Protein AF-0000000075487035 (afdb_homodimer)

Structure (mmCIF, N/CA/C/O backbone):
data_AF-0000000075487035-model_v1
#
loop_
_entity.id
_entity.type
_entity.pdbx_description
1 polymer 'Glycerophosphocholine phosphodiesterase GPCPD1'
#
loop_
_atom_site.group_PDB
_atom_site.id
_atom_site.type_symbol
_atom_site.label_atom_id
_atom_site.label_alt_id
_atom_site.label_comp_id
_atom_site.label_asym_id
_atom_site.label_entity_id
_atom_site.label_seq_id
_atom_site.pdbx_PDB_ins_code
_atom_site.Cartn_x
_atom_site.Cartn_y
_atom_site.Cartn_z
_atom_site.occupancy
_atom_site.B_iso_or_equiv
_atom_site.auth_seq_id
_atom_site.auth_comp_id
_atom_site.auth_asym_id
_atom_site.auth_atom_id
_atom_site.pdbx_PDB_model_num
ATOM 1 N N . MET A 1 1 ? 1.771 -37.781 -49.969 1 76.25 1 MET A N 1
ATOM 2 C CA . MET A 1 1 ? 1.471 -38.75 -48.938 1 76.25 1 MET A CA 1
ATOM 3 C C . MET A 1 1 ? 0.047 -39.281 -49.062 1 76.25 1 MET A C 1
ATOM 5 O O . MET A 1 1 ? -0.861 -38.531 -49.438 1 76.25 1 MET A O 1
ATOM 9 N N . THR A 1 2 ? -0.204 -40.562 -49.062 1 90.75 2 THR A N 1
ATOM 10 C CA . THR A 1 2 ? -1.512 -41.188 -49.188 1 90.75 2 THR A CA 1
ATOM 11 C C . THR A 1 2 ? -2.383 -40.906 -47.969 1 90.75 2 THR A C 1
ATOM 13 O O . THR A 1 2 ? -1.974 -41.156 -46.844 1 90.75 2 THR A O 1
ATOM 16 N N . PRO A 1 3 ? -3.471 -40.219 -48.281 1 94.31 3 PRO A N 1
ATOM 17 C CA . PRO A 1 3 ? -4.344 -39.844 -47.156 1 94.31 3 PRO A CA 1
ATOM 18 C C . PRO A 1 3 ? -5.066 -41.062 -46.562 1 94.31 3 PRO A C 1
ATOM 20 O O . PRO A 1 3 ? -5.391 -42 -47.281 1 94.31 3 PRO A O 1
ATOM 23 N N . SER A 1 4 ? -5.215 -41.031 -45.25 1 96.31 4 SER A N 1
ATOM 24 C CA . SER A 1 4 ? -6.02 -41.969 -44.469 1 96.31 4 SER A CA 1
ATOM 25 C C . SER A 1 4 ? -7.035 -41.25 -43.594 1 96.31 4 SER A C 1
ATOM 27 O O . SER A 1 4 ? -6.688 -40.312 -42.875 1 96.31 4 SER A O 1
ATOM 29 N N . GLN A 1 5 ? -8.289 -41.656 -43.719 1 97.56 5 GLN A N 1
ATOM 30 C CA . GLN A 1 5 ? -9.328 -41.094 -42.844 1 97.56 5 GLN A CA 1
ATOM 31 C C . GLN A 1 5 ? -9.414 -41.812 -41.531 1 97.56 5 GLN A C 1
ATOM 33 O O . GLN A 1 5 ? -9.727 -43 -41.469 1 97.56 5 GLN A O 1
ATOM 38 N N . ILE A 1 6 ? -9.117 -41.094 -40.469 1 97.69 6 ILE A N 1
ATOM 39 C CA . ILE A 1 6 ? -9.117 -41.719 -39.156 1 97.69 6 ILE A CA 1
ATOM 40 C C . ILE A 1 6 ? -10.234 -41.125 -38.312 1 97.69 6 ILE A C 1
ATOM 42 O O . ILE A 1 6 ? -10.328 -39.906 -38.156 1 97.69 6 ILE A O 1
ATOM 46 N N . THR A 1 7 ? -11.094 -41.969 -37.719 1 97.75 7 THR A N 1
ATOM 47 C CA . THR A 1 7 ? -12.109 -41.562 -36.75 1 97.75 7 THR A CA 1
ATOM 48 C C . THR A 1 7 ? -11.695 -41.938 -35.344 1 97.75 7 THR A C 1
ATOM 50 O O . THR A 1 7 ? -11.586 -43.125 -35 1 97.75 7 THR A O 1
ATOM 53 N N . PHE A 1 8 ? -11.492 -40.906 -34.5 1 98.06 8 PHE A N 1
ATOM 54 C CA . PHE A 1 8 ? -11.164 -41.094 -33.094 1 98.06 8 PHE A CA 1
ATOM 55 C C . PHE A 1 8 ? -12.43 -41.094 -32.25 1 98.06 8 PHE A C 1
ATOM 57 O O . PHE A 1 8 ? -13.289 -40.25 -32.406 1 98.06 8 PHE A O 1
ATOM 64 N N . GLU A 1 9 ? -12.5 -42.094 -31.359 1 96.62 9 GLU A N 1
ATOM 65 C CA . GLU A 1 9 ? -13.641 -42.219 -30.453 1 96.62 9 GLU A CA 1
ATOM 66 C C . GLU A 1 9 ? -13.195 -42.25 -28.984 1 96.62 9 GLU A C 1
ATOM 68 O O . GLU A 1 9 ? -12.234 -42.938 -28.656 1 96.62 9 GLU A O 1
ATOM 73 N N . ILE A 1 10 ? -13.852 -41.469 -28.156 1 96.69 10 ILE A N 1
ATOM 74 C CA . ILE A 1 10 ? -13.562 -41.469 -26.719 1 96.69 10 ILE A CA 1
ATOM 75 C C . ILE A 1 10 ? -14.859 -41.312 -25.938 1 96.69 10 ILE A C 1
ATOM 77 O O . ILE A 1 10 ? -15.844 -40.781 -26.453 1 96.69 10 ILE A O 1
ATOM 81 N N . ARG A 1 11 ? -14.891 -41.875 -24.734 1 95.56 11 ARG A N 1
ATOM 82 C CA . ARG A 1 11 ? -16.031 -41.75 -23.844 1 95.56 11 ARG A CA 1
ATOM 83 C C . ARG A 1 11 ? -15.68 -40.938 -22.594 1 95.56 11 ARG A C 1
ATOM 85 O O . ARG A 1 11 ? -14.531 -40.938 -22.156 1 95.56 11 ARG A O 1
ATOM 92 N N . GLY A 1 12 ? -16.594 -40.188 -22.062 1 93.69 12 GLY A N 1
ATOM 93 C CA . GLY A 1 12 ? -16.391 -39.406 -20.844 1 93.69 12 GLY A CA 1
ATOM 94 C C . GLY A 1 12 ? -17.547 -38.469 -20.547 1 93.69 12 GLY A C 1
ATOM 95 O O . GLY A 1 12 ? -18.484 -38.344 -21.328 1 93.69 12 GLY A O 1
ATOM 96 N N . THR A 1 13 ? -17.469 -37.844 -19.406 1 90.44 13 THR A N 1
ATOM 97 C CA . THR A 1 13 ? -18.469 -36.875 -18.953 1 90.44 13 THR A CA 1
ATOM 98 C C . THR A 1 13 ? -17.922 -35.438 -19.062 1 90.44 13 THR A C 1
ATOM 100 O O . THR A 1 13 ? -16.734 -35.219 -18.828 1 90.44 13 THR A O 1
ATOM 103 N N . LEU A 1 14 ? -18.812 -34.594 -19.438 1 91.06 14 LEU A N 1
ATOM 104 C CA . LEU A 1 14 ? -18.438 -33.188 -19.594 1 91.06 14 LEU A CA 1
ATOM 105 C C . LEU A 1 14 ? -19.312 -32.281 -18.734 1 91.06 14 LEU A C 1
ATOM 107 O O . LEU A 1 14 ? -20.469 -32.625 -18.438 1 91.06 14 LEU A O 1
ATOM 111 N N . LEU A 1 15 ? -18.734 -31.266 -18.266 1 85.25 15 LEU A N 1
ATOM 112 C CA . LEU A 1 15 ? -19.516 -30.172 -17.688 1 85.25 15 LEU A CA 1
ATOM 113 C C . LEU A 1 15 ? -20.266 -29.422 -18.781 1 85.25 15 LEU A C 1
ATOM 115 O O . LEU A 1 15 ? -19.922 -29.516 -19.969 1 85.25 15 LEU A O 1
ATOM 119 N N . PRO A 1 16 ? -21.281 -28.672 -18.375 1 83.94 16 PRO A N 1
ATOM 120 C CA . PRO A 1 16 ? -22.016 -27.906 -19.375 1 83.94 16 PRO A CA 1
ATOM 121 C C . PRO A 1 16 ? -21.125 -26.969 -20.188 1 83.94 16 PRO A C 1
ATOM 123 O O . PRO A 1 16 ? -20.359 -26.203 -19.609 1 83.94 16 PRO A O 1
ATOM 126 N N . GLY A 1 17 ? -21.219 -27.141 -21.5 1 85.81 17 GLY A N 1
ATOM 127 C CA . GLY A 1 17 ? -20.484 -26.266 -22.391 1 85.81 17 GLY A CA 1
ATOM 128 C C . GLY A 1 17 ? -19.109 -26.797 -22.734 1 85.81 17 GLY A C 1
ATOM 129 O O . GLY A 1 17 ? -18.469 -26.297 -23.672 1 85.81 17 GLY A O 1
ATOM 130 N N . GLU A 1 18 ? -18.703 -27.781 -22.125 1 91.62 18 GLU A N 1
ATOM 131 C CA . GLU A 1 18 ? -17.391 -28.359 -22.375 1 91.62 18 GLU A CA 1
ATOM 132 C C . GLU A 1 18 ? -17.422 -29.297 -23.578 1 91.62 18 GLU A C 1
ATOM 134 O O . GLU A 1 18 ? -18.469 -29.859 -23.906 1 91.62 18 GLU A O 1
ATOM 139 N N . VAL A 1 19 ? -16.297 -29.406 -24.141 1 94.69 19 VAL A N 1
ATOM 140 C CA . VAL A 1 19 ? -16.141 -30.375 -25.219 1 94.69 19 VAL A CA 1
ATOM 141 C C . VAL A 1 19 ? -14.859 -31.172 -25.031 1 94.69 19 VAL A C 1
ATOM 143 O O . VAL A 1 19 ? -13.961 -30.75 -24.297 1 94.69 19 VAL A O 1
ATOM 146 N N . PHE A 1 20 ? -14.867 -32.344 -25.609 1 97.12 20 PHE A N 1
ATOM 147 C CA . PHE A 1 20 ? -13.609 -33.062 -25.75 1 97.12 20 PHE A CA 1
ATOM 148 C C . PHE A 1 20 ? -12.859 -32.594 -26.984 1 97.12 20 PHE A C 1
ATOM 150 O O . PHE A 1 20 ? -13.469 -32.25 -28 1 97.12 20 PHE A O 1
ATOM 157 N N . ALA A 1 21 ? -11.625 -32.656 -26.906 1 98.44 21 ALA A N 1
ATOM 158 C CA . ALA A 1 21 ? -10.797 -32.312 -28.062 1 98.44 21 ALA A CA 1
ATOM 159 C C . ALA A 1 21 ? -9.555 -33.219 -28.125 1 98.44 21 ALA A C 1
ATOM 161 O O . ALA A 1 21 ? -9.164 -33.781 -27.109 1 98.44 21 ALA A O 1
ATOM 162 N N . ILE A 1 22 ? -9.062 -33.375 -29.312 1 98.56 22 ILE A N 1
ATOM 163 C CA . ILE A 1 22 ? -7.852 -34.156 -29.547 1 98.56 22 ILE A CA 1
ATOM 164 C C . ILE A 1 22 ? -6.758 -33.25 -30.125 1 98.56 22 ILE A C 1
ATOM 166 O O . ILE A 1 22 ? -7.023 -32.406 -30.984 1 98.56 22 ILE A O 1
ATOM 170 N N . CYS A 1 23 ? -5.605 -33.312 -29.562 1 98.5 23 CYS A N 1
ATOM 171 C CA . CYS A 1 23 ? -4.422 -32.562 -29.969 1 98.5 23 CYS A CA 1
ATOM 172 C C . CYS A 1 23 ? -3.234 -33.5 -30.188 1 98.5 23 CYS A C 1
ATOM 174 O O . CYS A 1 23 ? -3.014 -34.406 -29.391 1 98.5 23 CYS A O 1
ATOM 176 N N . GLY A 1 24 ? -2.422 -33.188 -31.266 1 98.44 24 GLY A N 1
ATOM 177 C CA . GLY A 1 24 ? -1.379 -34.156 -31.547 1 98.44 24 GLY A CA 1
ATOM 178 C C . GLY A 1 24 ? -0.17 -33.562 -32.25 1 98.44 24 GLY A C 1
ATOM 179 O O . GLY A 1 24 ? 0.005 -32.344 -32.25 1 98.44 24 GLY A O 1
ATOM 180 N N . SER A 1 25 ? 0.688 -34.438 -32.781 1 98.44 25 SER A N 1
ATOM 181 C CA . SER A 1 25 ? 2.031 -34.094 -33.219 1 98.44 25 SER A CA 1
ATOM 182 C C . SER A 1 25 ? 2.025 -33.625 -34.656 1 98.44 25 SER A C 1
ATOM 184 O O . SER A 1 25 ? 3.047 -33.156 -35.188 1 98.44 25 SER A O 1
ATOM 186 N N . CYS A 1 26 ? 0.932 -33.688 -35.375 1 97.44 26 CYS A N 1
ATOM 187 C CA . CYS A 1 26 ? 0.879 -33.312 -36.781 1 97.44 26 CYS A CA 1
ATOM 188 C C . CYS A 1 26 ? -0.022 -32.094 -36.969 1 97.44 26 CYS A C 1
ATOM 190 O O . CYS A 1 26 ? -0.752 -31.703 -36.062 1 97.44 26 CYS A O 1
ATOM 192 N N . ASP A 1 27 ? -0.007 -31.531 -38.094 1 96.81 27 ASP A N 1
ATOM 193 C CA . ASP A 1 27 ? -0.756 -30.312 -38.406 1 96.81 27 ASP A CA 1
ATOM 194 C C . ASP A 1 27 ? -2.26 -30.547 -38.281 1 96.81 27 ASP A C 1
ATOM 196 O O . ASP A 1 27 ? -2.988 -29.688 -37.781 1 96.81 27 ASP A O 1
ATOM 200 N N . ALA A 1 28 ? -2.686 -31.703 -38.688 1 97.25 28 ALA A N 1
ATOM 201 C CA . ALA A 1 28 ? -4.109 -32.031 -38.688 1 97.25 28 ALA A CA 1
ATOM 202 C C . ALA A 1 28 ? -4.656 -32.062 -37.25 1 97.25 28 ALA A C 1
ATOM 204 O O . ALA A 1 28 ? -5.855 -31.891 -37.031 1 97.25 28 ALA A O 1
ATOM 205 N N . LEU A 1 29 ? -3.777 -32.281 -36.344 1 98.06 29 LEU A N 1
ATOM 206 C CA . LEU A 1 29 ? -4.18 -32.344 -34.938 1 98.06 29 LEU A CA 1
ATOM 207 C C . LEU A 1 29 ? -3.605 -31.156 -34.156 1 98.06 29 LEU A C 1
ATOM 209 O O . LEU A 1 29 ? -3.432 -31.234 -32.938 1 98.06 29 LEU A O 1
ATOM 213 N N . GLY A 1 30 ? -3.094 -30.156 -34.844 1 97.19 30 GLY A N 1
ATOM 214 C CA . GLY A 1 30 ? -2.777 -28.891 -34.25 1 97.19 30 GLY A CA 1
ATOM 215 C C . GLY A 1 30 ? -1.337 -28.781 -33.781 1 97.19 30 GLY A C 1
ATOM 216 O O . GLY A 1 30 ? -0.964 -27.828 -33.094 1 97.19 30 GLY A O 1
ATOM 217 N N . ASN A 1 31 ? -0.433 -29.688 -34.062 1 97.81 31 ASN A N 1
ATOM 218 C CA . ASN A 1 31 ? 0.971 -29.656 -33.688 1 97.81 31 ASN A CA 1
ATOM 219 C C . ASN A 1 31 ? 1.127 -29.375 -32.188 1 97.81 31 ASN A C 1
ATOM 221 O O . ASN A 1 31 ? 1.893 -28.5 -31.781 1 97.81 31 ASN A O 1
ATOM 225 N N . TRP A 1 32 ? 0.297 -29.984 -31.391 1 98 32 TRP A N 1
ATOM 226 C CA . TRP A 1 32 ? 0.293 -29.969 -29.938 1 98 32 TRP A CA 1
ATOM 227 C C . TRP A 1 32 ? -0.189 -28.625 -29.406 1 98 32 TRP A C 1
ATOM 229 O O . TRP A 1 32 ? -0.135 -28.359 -28.203 1 98 32 TRP A O 1
ATOM 239 N N . ASN A 1 33 ? -0.621 -27.719 -30.25 1 96.81 33 ASN A N 1
ATOM 240 C CA . ASN A 1 33 ? -1.228 -26.453 -29.844 1 96.81 33 ASN A CA 1
ATOM 241 C C . ASN A 1 33 ? -2.715 -26.609 -29.531 1 96.81 33 ASN A C 1
ATOM 243 O O . ASN A 1 33 ? -3.512 -26.875 -30.438 1 96.81 33 ASN A O 1
ATOM 247 N N . PRO A 1 34 ? -3.117 -26.406 -28.328 1 96.62 34 P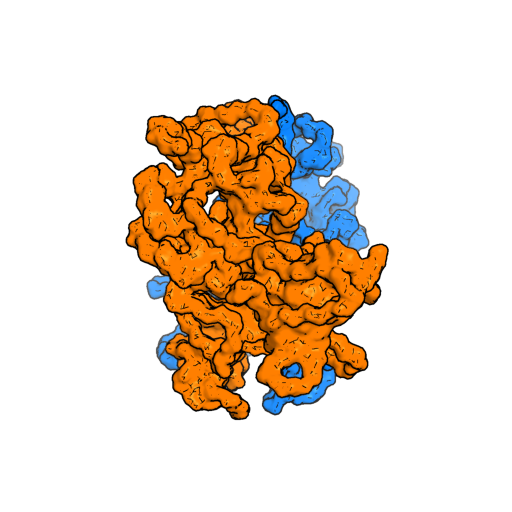RO A N 1
ATOM 248 C CA . PRO A 1 34 ? -4.527 -26.609 -27.984 1 96.62 34 PRO A CA 1
ATOM 249 C C . PRO A 1 34 ? -5.465 -25.703 -28.797 1 96.62 34 PRO A C 1
ATOM 251 O O . PRO A 1 34 ? -6.602 -26.094 -29.078 1 96.62 34 PRO A O 1
ATOM 254 N N . GLN A 1 35 ? -5.055 -24.578 -29.188 1 94.62 35 GLN A N 1
ATOM 255 C CA . GLN A 1 35 ? -5.891 -23.656 -29.953 1 94.62 35 GLN A CA 1
ATOM 256 C C . GLN A 1 35 ? -6.195 -24.219 -31.344 1 94.62 35 GLN A C 1
ATOM 258 O O . GLN A 1 35 ? -7.145 -23.797 -32 1 94.62 35 GLN A O 1
ATOM 263 N N . SER A 1 36 ? -5.379 -25.141 -31.797 1 95.5 36 SER A N 1
ATOM 264 C CA . SER A 1 36 ? -5.562 -25.75 -33.094 1 95.5 36 SER A CA 1
ATOM 265 C C . SER A 1 36 ? -6.004 -27.203 -32.969 1 95.5 36 SER A C 1
ATOM 267 O O . SER A 1 36 ? -5.895 -27.984 -33.938 1 95.5 36 SER A O 1
ATOM 269 N N . ALA A 1 37 ? -6.469 -27.578 -31.812 1 97.69 37 ALA A N 1
ATOM 270 C CA . ALA A 1 37 ? -6.957 -28.938 -31.594 1 97.69 37 ALA A CA 1
ATOM 271 C C . ALA A 1 37 ? -8.281 -29.172 -32.312 1 97.69 37 ALA A C 1
ATOM 273 O O . ALA A 1 37 ? -8.914 -28.234 -32.781 1 97.69 37 ALA A O 1
ATOM 274 N N . VAL A 1 38 ? -8.625 -30.422 -32.375 1 97.81 38 VAL A N 1
ATOM 275 C CA . VAL A 1 38 ? -9.867 -30.781 -33.062 1 97.81 38 VAL A CA 1
ATOM 276 C C . VAL A 1 38 ? -10.922 -31.172 -32 1 97.81 38 VAL A C 1
ATOM 278 O O . VAL A 1 38 ? -10.734 -32.125 -31.25 1 97.81 38 VAL A O 1
ATOM 281 N N . ALA A 1 39 ? -11.992 -30.438 -32 1 97.12 39 ALA A N 1
ATOM 282 C CA . ALA A 1 39 ? -13.086 -30.734 -31.094 1 97.12 39 ALA A CA 1
ATOM 283 C C . ALA A 1 39 ? -13.859 -31.969 -31.547 1 97.12 39 ALA A C 1
ATOM 285 O O . ALA A 1 39 ? -14.094 -32.156 -32.75 1 97.12 39 ALA A O 1
ATOM 286 N N . LEU A 1 40 ? -14.242 -32.781 -30.672 1 97.31 40 LEU A N 1
ATOM 287 C CA . LEU A 1 40 ? -15.055 -33.969 -30.969 1 97.31 40 LEU A CA 1
ATOM 288 C C . LEU A 1 40 ? -16.547 -33.625 -30.875 1 97.31 40 LEU A C 1
ATOM 290 O O . LEU A 1 40 ? -16.922 -32.688 -30.172 1 97.31 40 LEU A O 1
ATOM 294 N N . LEU A 1 41 ? -17.297 -34.344 -31.562 1 94.81 41 LEU A N 1
ATOM 295 C CA . LEU A 1 41 ? -18.734 -34.188 -31.562 1 94.81 41 LEU A CA 1
ATOM 296 C C . LEU A 1 41 ? -19.422 -35.375 -30.891 1 94.81 41 LEU A C 1
ATOM 298 O O . LEU A 1 41 ? -18.969 -36.531 -31.047 1 94.81 41 LEU A O 1
ATOM 302 N N . PRO A 1 42 ? -20.453 -35.031 -30.125 1 91.31 42 PRO A N 1
ATOM 303 C CA . PRO A 1 42 ? -21.156 -36.156 -29.484 1 91.31 42 PRO A CA 1
ATOM 304 C C . PRO A 1 42 ? -21.875 -37.062 -30.484 1 91.31 42 PRO A C 1
ATOM 306 O O . PRO A 1 42 ? -22.406 -36.562 -31.5 1 91.31 42 PRO A O 1
ATOM 309 N N . GLU A 1 43 ? -21.734 -38.25 -30.281 1 82.81 43 GLU A N 1
ATOM 310 C CA . GLU A 1 43 ? -22.531 -39.219 -31.062 1 82.81 43 GLU A CA 1
ATOM 311 C C . GLU A 1 43 ? -23.844 -39.562 -30.359 1 82.81 43 GLU A C 1
ATOM 313 O O . GLU A 1 43 ? -23.891 -39.562 -29.125 1 82.81 43 GLU A O 1
ATOM 318 N N . ASN A 1 44 ? -25.047 -39.5 -30.938 1 64.06 44 ASN A N 1
ATOM 319 C CA . ASN A 1 44 ? -26.391 -39.781 -30.453 1 64.06 44 ASN A CA 1
ATOM 320 C C . ASN A 1 44 ? -26.406 -40.875 -29.406 1 64.06 44 ASN A C 1
ATOM 322 O O . ASN A 1 44 ? -25.516 -41.75 -29.406 1 64.06 44 ASN A O 1
ATOM 326 N N . GLU A 1 45 ? -27.281 -40.906 -28.25 1 53.81 45 GLU A N 1
ATOM 327 C CA . GLU A 1 45 ? -27.5 -41.312 -26.859 1 53.81 45 GLU A CA 1
ATOM 328 C C . GLU A 1 45 ? -27.484 -42.812 -26.719 1 53.81 45 GLU A C 1
ATOM 330 O O . GLU A 1 45 ? -28.516 -43.469 -26.859 1 53.81 45 GLU A O 1
ATOM 335 N N . THR A 1 46 ? -26.703 -43.531 -27.359 1 50.75 46 THR A N 1
ATOM 336 C CA . THR A 1 46 ? -27.25 -44.781 -26.844 1 50.75 46 THR A CA 1
ATOM 337 C C . THR A 1 46 ? -27.219 -44.812 -25.328 1 50.75 46 THR A C 1
ATOM 339 O O . THR A 1 46 ? -28.219 -45.125 -24.688 1 50.75 46 THR A O 1
ATOM 342 N N . GLY A 1 47 ? -26.047 -45.281 -24.578 1 50.5 47 GLY A N 1
ATOM 343 C CA . GLY A 1 47 ? -25.938 -45.781 -23.219 1 50.5 47 GLY A CA 1
ATOM 344 C C . GLY A 1 47 ? -25.422 -44.75 -22.234 1 50.5 47 GLY A C 1
ATOM 345 O O . GLY A 1 47 ? -25.453 -43.562 -22.516 1 50.5 47 GLY A O 1
ATOM 346 N N . GLU A 1 48 ? -24.922 -45.125 -20.969 1 56.84 48 GLU A N 1
ATOM 347 C CA . GLU A 1 48 ? -24.531 -44.5 -19.719 1 56.84 48 GLU A CA 1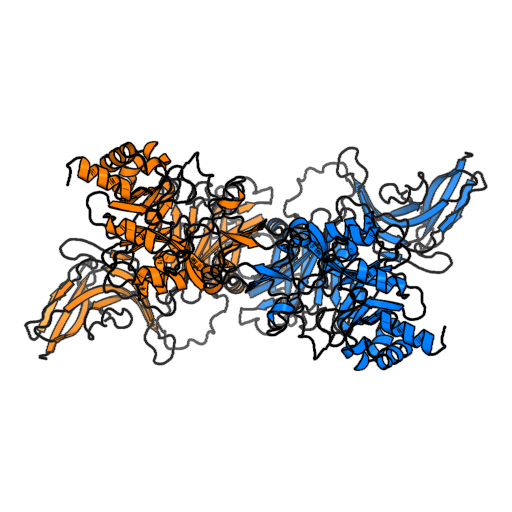
ATOM 348 C C . GLU A 1 48 ? -23.438 -43.438 -19.938 1 56.84 48 GLU A C 1
ATOM 350 O O . GLU A 1 48 ? -23.406 -42.438 -19.25 1 56.84 48 GLU A O 1
ATOM 355 N N . SER A 1 49 ? -22.5 -43.688 -20.922 1 68.81 49 SER A N 1
ATOM 356 C CA . SER A 1 49 ? -21.469 -42.688 -21.203 1 68.81 49 SER A CA 1
ATOM 357 C C . SER A 1 49 ? -21.547 -42.219 -22.656 1 68.81 49 SER A C 1
ATOM 359 O O . SER A 1 49 ? -21.734 -43.031 -23.578 1 68.81 49 SER A O 1
ATOM 361 N N . MET A 1 50 ? -21.594 -40.906 -22.859 1 84.44 50 MET A N 1
ATOM 362 C CA . MET A 1 50 ? -21.719 -40.312 -24.188 1 84.44 50 MET A CA 1
ATOM 363 C C . MET A 1 50 ? -20.453 -40.531 -25 1 84.44 50 MET A C 1
ATOM 365 O O . MET A 1 50 ? -19.344 -40.406 -24.484 1 84.44 50 MET A O 1
ATOM 369 N N . LEU A 1 51 ? -20.531 -41.125 -26.078 1 93.25 51 LEU A N 1
ATOM 370 C CA . LEU A 1 51 ? -19.453 -41.344 -27.047 1 93.25 51 LEU A CA 1
ATOM 371 C C . LEU A 1 51 ? -19.203 -40.062 -27.844 1 93.25 51 LEU A C 1
ATOM 373 O O . LEU A 1 51 ? -20.141 -39.406 -28.297 1 93.25 51 LEU A O 1
ATOM 377 N N . TRP A 1 52 ? -17.969 -39.656 -27.953 1 95.94 52 TRP A N 1
ATOM 378 C CA . TRP A 1 52 ? -17.531 -38.5 -28.719 1 95.94 52 TRP A CA 1
ATOM 379 C C . TRP A 1 52 ? -16.594 -38.906 -29.844 1 95.94 52 TRP A C 1
ATOM 381 O O . TRP A 1 52 ? -15.75 -39.781 -29.672 1 95.94 52 TRP A O 1
ATOM 391 N N . LYS A 1 53 ? -16.719 -38.188 -31.016 1 96.5 53 LYS A N 1
ATOM 392 C CA . LYS A 1 53 ? -15.945 -38.625 -32.188 1 96.5 53 LYS A CA 1
ATOM 393 C C . LYS A 1 53 ? -15.398 -37.406 -32.938 1 96.5 53 LYS A C 1
ATOM 395 O O . LYS A 1 53 ? -15.977 -36.344 -32.875 1 96.5 53 LYS A O 1
ATOM 400 N N . ALA A 1 54 ? -14.344 -37.625 -33.531 1 97.38 54 ALA A N 1
ATOM 401 C CA . ALA A 1 54 ? -13.781 -36.688 -34.531 1 97.38 54 ALA A CA 1
ATOM 402 C C . ALA A 1 54 ? -13.086 -37.469 -35.656 1 97.38 54 ALA A C 1
ATOM 404 O O . ALA A 1 54 ? -12.438 -38.469 -35.406 1 97.38 54 ALA A O 1
ATOM 405 N N . THR A 1 55 ? -13.281 -37 -36.844 1 97.62 55 THR A N 1
ATOM 406 C CA . THR A 1 55 ? -12.641 -37.594 -38 1 97.62 55 THR A CA 1
ATOM 407 C C . THR A 1 55 ? -11.633 -36.625 -38.625 1 97.62 55 THR A C 1
ATOM 409 O O . THR A 1 55 ? -11.961 -35.469 -38.875 1 97.62 55 THR A O 1
ATOM 412 N N . VAL A 1 56 ? -10.453 -37.125 -38.812 1 97.69 56 VAL A N 1
ATOM 413 C CA . VAL A 1 56 ? -9.406 -36.344 -39.406 1 97.69 56 VAL A CA 1
ATOM 414 C C . VAL A 1 56 ? -8.703 -37.125 -40.5 1 97.69 56 VAL A C 1
ATOM 416 O O . VAL A 1 56 ? -8.828 -38.344 -40.562 1 97.69 56 VAL A O 1
ATOM 419 N N . VAL A 1 57 ? -8.016 -36.406 -41.438 1 97.56 57 VAL A N 1
ATOM 420 C CA . VAL A 1 57 ? -7.219 -37.031 -42.469 1 97.56 57 VAL A CA 1
ATOM 421 C C . VAL A 1 57 ? -5.742 -37 -42.094 1 97.56 57 VAL A C 1
ATOM 423 O O . VAL A 1 57 ? -5.188 -35.938 -41.844 1 97.56 57 VAL A O 1
ATOM 426 N N . LEU A 1 58 ? -5.152 -38.188 -42.031 1 97.25 58 LEU A N 1
ATOM 427 C CA . LEU A 1 58 ? -3.734 -38.312 -41.719 1 97.25 58 LEU A CA 1
ATOM 428 C C . LEU A 1 58 ? -2.996 -39 -42.875 1 97.25 58 LEU A C 1
ATOM 430 O O . LEU A 1 58 ? -3.625 -39.531 -43.781 1 97.25 58 LEU A O 1
ATOM 434 N N . SER A 1 59 ? -1.663 -38.906 -42.844 1 95.81 59 SER A N 1
ATOM 435 C CA . SER A 1 59 ? -0.851 -39.562 -43.875 1 95.81 59 SER A CA 1
ATOM 436 C C . SER A 1 59 ? -0.592 -41 -43.531 1 95.81 59 SER A C 1
ATOM 438 O O . SER A 1 59 ? -0.13 -41.344 -42.438 1 95.81 59 SER A O 1
ATOM 440 N N . ARG A 1 60 ? -0.771 -41.844 -44.5 1 95.38 60 ARG A N 1
ATOM 441 C CA . ARG A 1 60 ? -0.531 -43.25 -44.312 1 95.38 60 ARG A CA 1
ATOM 442 C C . ARG A 1 60 ? 0.948 -43.531 -44.062 1 95.38 60 ARG A C 1
ATOM 444 O O . ARG A 1 60 ? 1.814 -42.938 -44.688 1 95.38 60 ARG A O 1
ATOM 451 N N . GLY A 1 61 ? 1.176 -44.375 -43.062 1 95.25 61 GLY A N 1
ATOM 452 C CA . GLY A 1 61 ? 2.531 -44.812 -42.781 1 95.25 61 GLY A CA 1
ATOM 453 C C . GLY A 1 61 ? 3.289 -43.875 -41.844 1 95.25 61 GLY A C 1
ATOM 454 O O . GLY A 1 61 ? 4.41 -44.188 -41.438 1 95.25 61 GLY A O 1
ATOM 455 N N . VAL A 1 62 ? 2.691 -42.812 -41.562 1 96.44 62 VAL A N 1
ATOM 456 C CA . VAL A 1 62 ? 3.365 -41.875 -40.688 1 96.44 62 VAL A CA 1
ATOM 457 C C . VAL A 1 62 ? 2.801 -41.969 -39.25 1 96.44 62 VAL A C 1
ATOM 459 O O . VAL A 1 62 ? 1.593 -41.844 -39.062 1 96.44 62 VAL A O 1
ATOM 462 N N . SER A 1 63 ? 3.699 -42.188 -38.312 1 97.25 63 SER A N 1
ATOM 463 C CA . SER A 1 63 ? 3.283 -42.312 -36.906 1 97.25 63 SER A CA 1
ATOM 464 C C . SER A 1 63 ? 2.879 -40.969 -36.344 1 97.25 63 SER A C 1
ATOM 466 O O . SER A 1 63 ? 3.584 -39.969 -36.531 1 97.25 63 SER A O 1
ATOM 468 N N . VAL A 1 64 ? 1.723 -40.938 -35.688 1 97.94 64 VAL A N 1
ATOM 469 C CA . VAL A 1 64 ? 1.202 -39.719 -35.062 1 97.94 64 VAL A CA 1
ATOM 470 C C . VAL A 1 64 ? 0.907 -39.969 -33.594 1 97.94 64 VAL A C 1
ATOM 472 O O . VAL A 1 64 ? 0.335 -41 -33.219 1 97.94 64 VAL A O 1
ATOM 475 N N . GLN A 1 65 ? 1.321 -39 -32.75 1 98.56 65 GLN A N 1
ATOM 476 C CA . GLN A 1 65 ? 0.995 -39.031 -31.328 1 98.56 65 GLN A CA 1
ATOM 477 C C . GLN A 1 65 ? -0.122 -38.031 -31.016 1 98.56 65 GLN A C 1
ATOM 479 O O . GLN A 1 65 ? -0.246 -37 -31.672 1 98.56 65 GLN A O 1
ATOM 484 N N . TYR A 1 66 ? -0.97 -38.375 -30.016 1 98.62 66 TYR A N 1
ATOM 485 C CA . TYR A 1 66 ? -2.072 -37.469 -29.688 1 98.62 66 TYR A CA 1
ATOM 486 C C . TYR A 1 66 ? -2.518 -37.625 -28.25 1 98.62 66 TYR A C 1
ATOM 488 O O . TYR A 1 66 ? -2.145 -38.594 -27.578 1 98.62 66 TYR A O 1
ATOM 496 N N . ARG A 1 67 ? -3.221 -36.656 -27.688 1 98.25 67 ARG A N 1
ATOM 497 C CA . ARG A 1 67 ? -3.848 -36.625 -26.375 1 98.25 67 ARG A CA 1
ATOM 498 C C . ARG A 1 67 ? -5.25 -36.031 -26.453 1 98.25 67 ARG A C 1
ATOM 500 O O . ARG A 1 67 ? -5.543 -35.25 -27.359 1 98.25 67 ARG A O 1
ATOM 507 N N . TYR A 1 68 ? -6.043 -36.438 -25.516 1 98.62 68 TYR A N 1
ATOM 508 C CA . TYR A 1 68 ? -7.352 -35.812 -25.375 1 98.62 68 TYR A CA 1
ATOM 509 C C . TYR A 1 68 ? -7.348 -34.812 -24.234 1 98.62 68 TYR A C 1
ATOM 511 O O . TYR A 1 68 ? -6.562 -34.938 -23.281 1 98.62 68 TYR A O 1
ATOM 519 N N . PHE A 1 69 ? -8.18 -33.781 -24.359 1 98.31 69 PHE A N 1
ATOM 520 C CA . PHE A 1 69 ? -8.461 -32.875 -23.25 1 98.31 69 PHE A CA 1
ATOM 521 C C . PHE A 1 69 ? -9.914 -32.438 -23.281 1 98.31 69 PHE A C 1
ATOM 523 O O . PHE A 1 69 ? -10.625 -32.656 -24.266 1 98.31 69 PHE A O 1
ATOM 530 N N . LYS A 1 70 ? -10.398 -32.031 -22.234 1 97.19 70 LYS A N 1
ATOM 531 C CA . LYS A 1 70 ? -11.719 -31.391 -22.188 1 97.19 70 LYS A CA 1
ATOM 532 C C . LYS A 1 70 ? -11.609 -29.938 -21.734 1 97.19 70 LYS A C 1
ATOM 534 O O . LYS A 1 70 ? -10.773 -29.594 -20.891 1 97.19 70 LYS A O 1
ATOM 539 N N . GLY A 1 71 ? -12.383 -29.125 -22.312 1 95.19 71 GLY A N 1
ATOM 540 C CA . GLY A 1 71 ? -12.359 -27.703 -22.016 1 95.19 71 GLY A CA 1
ATOM 541 C C . GLY A 1 71 ? -13.336 -26.906 -22.859 1 95.19 71 GLY A C 1
ATOM 542 O O . GLY A 1 71 ? -14.391 -27.406 -23.25 1 95.19 71 GLY A O 1
ATOM 543 N N . TYR A 1 72 ? -13.055 -25.609 -23.062 1 93.81 72 TYR A N 1
ATOM 544 C CA . TYR A 1 72 ? -13.93 -24.688 -23.781 1 93.81 72 TYR A CA 1
ATOM 545 C C . TYR A 1 72 ? -13.203 -24.047 -24.953 1 93.81 72 TYR A C 1
ATOM 547 O O . TYR A 1 72 ? -12.031 -23.672 -24.844 1 93.81 72 TYR A O 1
ATOM 555 N N . PHE A 1 73 ? -13.859 -23.984 -26.078 1 93.38 73 PHE A N 1
ATOM 556 C CA . PHE A 1 73 ? -13.406 -23.188 -27.219 1 93.38 73 PHE A CA 1
ATOM 557 C C . PHE A 1 73 ? -14.203 -21.891 -27.328 1 93.38 73 PHE A C 1
ATOM 559 O O . PHE A 1 73 ? -15.422 -21.906 -27.453 1 93.38 73 PHE A O 1
ATOM 566 N N . LEU A 1 74 ? -13.477 -20.812 -27.25 1 91.94 74 LEU A N 1
ATOM 567 C CA . LEU A 1 74 ? -14.102 -19.5 -27.219 1 91.94 74 LEU A CA 1
ATOM 568 C C . LEU A 1 74 ? -13.758 -18.703 -28.484 1 91.94 74 LEU A C 1
ATOM 570 O O . LEU A 1 74 ? -12.898 -19.109 -29.266 1 91.94 74 LEU A O 1
ATOM 574 N N . GLU A 1 75 ? -14.422 -17.594 -28.641 1 88.62 75 GLU A N 1
ATOM 575 C CA . GLU A 1 75 ? -14.148 -16.719 -29.781 1 88.62 75 GLU A CA 1
ATOM 576 C C . GLU A 1 75 ? -12.766 -16.094 -29.672 1 88.62 75 GLU A C 1
ATOM 578 O O . GLU A 1 75 ? -12.242 -15.914 -28.562 1 88.62 75 GLU A O 1
ATOM 583 N N . PRO A 1 76 ? -12.266 -15.82 -30.875 1 87.44 76 PRO A N 1
ATOM 584 C CA . PRO A 1 76 ? -10.961 -15.141 -30.844 1 87.44 76 PRO A CA 1
ATOM 585 C C . PRO A 1 76 ? -11.023 -13.781 -30.156 1 87.44 76 PRO A C 1
ATOM 587 O O . PRO A 1 76 ? -12.062 -13.117 -30.188 1 87.44 76 PRO A O 1
ATOM 590 N N . LYS A 1 77 ? -9.992 -13.398 -29.609 1 81.69 77 LYS A N 1
ATOM 591 C CA . LYS A 1 77 ? -9.891 -12.086 -28.969 1 81.69 77 LYS A CA 1
ATOM 592 C C . LYS A 1 77 ? -9.969 -10.969 -30.016 1 81.69 77 LYS A C 1
ATOM 594 O O . LYS A 1 77 ? -10.562 -9.922 -29.766 1 81.69 77 LYS A O 1
ATOM 599 N N . THR A 1 78 ? -9.227 -11.227 -31.062 1 83.06 78 THR A N 1
ATOM 600 C CA . THR A 1 78 ? -9.242 -10.281 -32.188 1 83.06 78 THR A CA 1
ATOM 601 C C . THR A 1 78 ? -9.875 -10.906 -33.406 1 83.06 78 THR A C 1
ATOM 603 O O . THR A 1 78 ? -9.828 -12.125 -33.594 1 83.06 78 THR A O 1
ATOM 606 N N . ILE A 1 79 ? -10.375 -10.008 -34.219 1 83.88 79 ILE A N 1
ATOM 607 C CA . ILE A 1 79 ? -11.023 -10.469 -35.469 1 83.88 79 ILE A CA 1
ATOM 608 C C . ILE A 1 79 ? -10 -11.188 -36.344 1 83.88 79 ILE A C 1
ATOM 610 O O . ILE A 1 79 ? -8.945 -10.625 -36.656 1 83.88 79 ILE A O 1
ATOM 614 N N . GLY A 1 80 ? -10.344 -12.328 -36.688 1 82.12 80 GLY A N 1
ATOM 615 C CA . GLY A 1 80 ? -9.469 -13.094 -37.562 1 82.12 80 GLY A CA 1
ATOM 616 C C . GLY A 1 80 ? -8.391 -13.852 -36.812 1 82.12 80 GLY A C 1
ATOM 617 O O . GLY A 1 80 ? -7.566 -14.547 -37.406 1 82.12 80 GLY A O 1
ATOM 618 N N . GLY A 1 81 ? -8.383 -13.695 -35.5 1 83.5 81 GLY A N 1
ATOM 619 C CA . GLY A 1 81 ? -7.402 -14.398 -34.688 1 83.5 81 GLY A CA 1
ATOM 620 C C . GLY A 1 81 ? -7.812 -15.82 -34.375 1 83.5 81 GLY A C 1
ATOM 621 O O . GLY A 1 81 ? -8.883 -16.266 -34.781 1 83.5 81 GLY A O 1
ATOM 622 N N . PRO A 1 82 ? -6.867 -16.484 -33.75 1 86.25 82 PRO A N 1
ATOM 623 C CA . PRO A 1 82 ? -7.207 -17.844 -33.344 1 86.25 82 PRO A CA 1
ATOM 624 C C . PRO A 1 82 ? -8.242 -17.875 -32.219 1 86.25 82 PRO A C 1
ATOM 626 O O . PRO A 1 82 ? -8.391 -16.906 -31.484 1 86.25 82 PRO A O 1
ATOM 629 N N . CYS A 1 83 ? -8.961 -18.969 -32.188 1 90.44 83 CYS A N 1
ATOM 630 C CA . CYS A 1 83 ? -9.898 -19.156 -31.094 1 90.44 83 CYS A CA 1
ATOM 631 C C . CYS A 1 83 ? -9.164 -19.203 -29.75 1 90.44 83 CYS A C 1
ATOM 633 O O . CYS A 1 83 ? -7.973 -19.516 -29.703 1 90.44 83 CYS A O 1
ATOM 635 N N . GLN A 1 84 ? -9.844 -18.891 -28.688 1 92.75 84 GLN A N 1
ATOM 636 C CA . GLN A 1 84 ? -9.32 -19.062 -27.328 1 92.75 84 GLN A CA 1
ATOM 637 C C . GLN A 1 84 ? -9.773 -20.391 -26.734 1 92.75 84 GLN A C 1
ATOM 639 O O . GLN A 1 84 ? -10.898 -20.844 -26.969 1 92.75 84 GLN A O 1
ATOM 644 N N . VAL A 1 85 ? -8.891 -21.062 -26.078 1 94.88 85 VAL A N 1
ATOM 645 C CA . VAL A 1 85 ? -9.211 -22.375 -25.547 1 94.88 85 VAL A CA 1
ATOM 646 C C . VAL A 1 85 ? -8.883 -22.422 -24.062 1 94.88 85 VAL A C 1
ATOM 648 O O . VAL A 1 85 ? -7.828 -21.938 -23.641 1 94.88 85 VAL A O 1
ATOM 651 N N . ILE A 1 86 ? -9.781 -22.891 -23.25 1 95.62 86 ILE A N 1
ATOM 652 C CA . ILE A 1 86 ? -9.555 -23.172 -21.844 1 95.62 86 ILE A CA 1
ATOM 653 C C . ILE A 1 86 ? -9.422 -24.688 -21.641 1 95.62 86 ILE A C 1
ATOM 655 O O . ILE A 1 86 ? -10.297 -25.453 -22.047 1 95.62 86 ILE A O 1
ATOM 659 N N . VAL A 1 87 ? -8.344 -25.109 -21.047 1 96.62 87 VAL A N 1
ATOM 660 C CA . VAL A 1 87 ? -8.109 -26.516 -20.766 1 96.62 87 VAL A CA 1
ATOM 661 C C . VAL A 1 87 ? -8.5 -26.812 -19.312 1 96.62 87 VAL A C 1
ATOM 663 O O . VAL A 1 87 ? -7.863 -26.328 -18.375 1 96.62 87 VAL A O 1
ATOM 666 N N . HIS A 1 88 ? -9.477 -27.594 -19.156 1 94.81 88 HIS A N 1
ATOM 667 C CA . HIS A 1 88 ? -9.922 -27.953 -17.812 1 94.81 88 HIS A CA 1
ATOM 668 C C . HIS A 1 88 ? -9.148 -29.156 -17.281 1 94.81 88 HIS A C 1
ATOM 670 O O . HIS A 1 88 ? -8.547 -29.078 -16.203 1 94.81 88 HIS A O 1
ATOM 676 N N . LYS A 1 89 ? -9.195 -30.281 -18 1 96.56 89 LYS A N 1
ATOM 677 C CA . LYS A 1 89 ? -8.414 -31.484 -17.734 1 96.56 89 LYS A CA 1
ATOM 678 C C . LYS A 1 89 ? -7.824 -32.031 -19.016 1 96.56 89 LYS A C 1
ATOM 680 O O . LYS A 1 89 ? -8.414 -31.906 -20.094 1 96.56 89 LYS A O 1
ATOM 685 N N . TRP A 1 90 ? -6.711 -32.625 -18.938 1 98.06 90 TRP A N 1
ATOM 686 C CA . TRP A 1 90 ? -6.082 -33.219 -20.125 1 98.06 90 TRP A CA 1
ATOM 687 C C . TRP A 1 90 ? -5.238 -34.438 -19.766 1 98.06 90 TRP A C 1
ATOM 689 O O . TRP A 1 90 ? -4.867 -34.594 -18.609 1 98.06 90 TRP A O 1
ATOM 699 N N . GLU A 1 91 ? -5.012 -35.281 -20.703 1 98.19 91 GLU A N 1
ATOM 700 C CA . GLU A 1 91 ? -4.176 -36.469 -20.531 1 98.19 91 GLU A CA 1
ATOM 701 C C . GLU A 1 91 ? -2.695 -36.094 -20.484 1 98.19 91 GLU A C 1
ATOM 703 O O . GLU A 1 91 ? -2.211 -35.344 -21.359 1 98.19 91 GLU A O 1
ATOM 708 N N . THR A 1 92 ? -2.016 -36.656 -19.453 1 97.44 92 THR A N 1
ATOM 709 C CA . THR A 1 92 ? -0.62 -36.25 -19.266 1 97.44 92 THR A CA 1
ATOM 710 C C . THR A 1 92 ? 0.27 -37.5 -19.172 1 97.44 92 THR A C 1
ATOM 712 O O . THR A 1 92 ? 1.302 -37.469 -18.484 1 97.44 92 THR A O 1
ATOM 715 N N . HIS A 1 93 ? -0.105 -38.562 -19.828 1 96.12 93 HIS A N 1
ATOM 716 C CA . HIS A 1 93 ? 0.762 -39.719 -19.891 1 96.12 93 HIS A CA 1
ATOM 717 C C . HIS A 1 93 ? 2.137 -39.344 -20.438 1 96.12 93 HIS A C 1
ATOM 719 O O . HIS A 1 93 ? 2.242 -38.594 -21.391 1 96.12 93 HIS A O 1
ATOM 725 N N . LEU A 1 94 ? 3.152 -39.906 -19.844 1 93.56 94 LEU A N 1
ATOM 726 C CA . LEU A 1 94 ? 4.496 -39.656 -20.344 1 93.56 94 LEU A CA 1
ATOM 727 C C . LEU A 1 94 ? 4.602 -40 -21.828 1 93.56 94 LEU A C 1
ATOM 729 O O . LEU A 1 94 ? 5.172 -39.25 -22.609 1 93.56 94 LEU A O 1
ATOM 733 N N . GLN A 1 95 ? 4.098 -41.18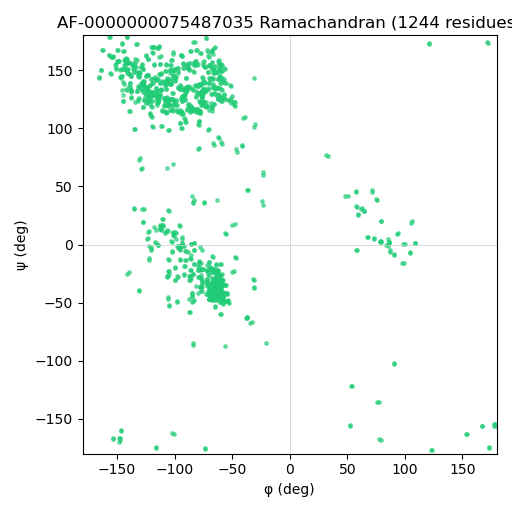8 -22.109 1 94.19 95 GLN A N 1
ATOM 734 C CA . GLN A 1 95 ? 3.973 -41.562 -23.516 1 94.19 95 GLN A CA 1
ATOM 735 C C . GLN A 1 95 ? 2.559 -41.312 -24.031 1 94.19 95 GLN A C 1
ATOM 737 O O . GLN A 1 95 ? 1.608 -41.969 -23.594 1 94.19 95 GLN A O 1
ATOM 742 N N . PRO A 1 96 ? 2.416 -40.438 -24.938 1 97.44 96 PRO A N 1
ATOM 743 C CA . PRO A 1 96 ? 1.082 -40.156 -25.484 1 97.44 96 PRO A CA 1
ATOM 744 C C . PRO A 1 96 ? 0.532 -41.344 -26.281 1 97.44 96 PRO A C 1
ATOM 746 O O . PRO A 1 96 ? 1.259 -42.312 -26.562 1 97.44 96 PRO A O 1
ATOM 749 N N . ARG A 1 97 ? -0.768 -41.281 -26.562 1 98.06 97 ARG A N 1
ATOM 750 C CA . ARG A 1 97 ? -1.338 -42.219 -27.516 1 98.06 97 ARG A CA 1
ATOM 751 C C . ARG A 1 97 ? -0.663 -42.094 -28.875 1 98.06 97 ARG A C 1
ATOM 753 O O . ARG A 1 97 ? -0.062 -41.062 -29.203 1 98.06 97 ARG A O 1
ATOM 760 N N . SER A 1 98 ? -0.698 -43.188 -29.641 1 97.75 98 SER A N 1
ATOM 761 C CA . SER A 1 98 ? -0.076 -43.156 -30.969 1 97.75 98 SER A CA 1
ATOM 762 C C . SER A 1 98 ? -0.833 -44.031 -31.953 1 97.75 98 SER A C 1
ATOM 764 O O . SER A 1 98 ? -1.487 -45 -31.562 1 97.75 98 SER A O 1
ATOM 766 N N . ILE A 1 99 ? -0.75 -43.625 -33.25 1 97.19 99 ILE A N 1
ATOM 767 C CA . ILE A 1 99 ? -1.326 -44.438 -34.312 1 97.19 99 ILE A CA 1
ATOM 768 C C . ILE A 1 99 ? -0.471 -44.281 -35.562 1 97.19 99 ILE A C 1
ATOM 770 O O . ILE A 1 99 ? 0.127 -43.25 -35.812 1 97.19 99 ILE A O 1
ATOM 774 N N . THR A 1 100 ? -0.371 -45.312 -36.281 1 97.06 100 THR A N 1
ATOM 775 C CA . THR A 1 100 ? 0.171 -45.344 -37.625 1 97.06 100 THR A CA 1
ATOM 776 C C . THR A 1 100 ? -0.871 -45.844 -38.625 1 97.06 100 THR A C 1
ATOM 778 O O . THR A 1 100 ? -1.081 -47.062 -38.75 1 97.06 100 THR A O 1
ATOM 781 N N . PRO A 1 101 ? -1.428 -44.906 -39.312 1 95.94 101 PRO A N 1
ATOM 782 C CA . PRO A 1 101 ? -2.475 -45.312 -40.25 1 95.94 101 PRO A CA 1
ATOM 783 C C . PRO A 1 101 ? -1.936 -46.188 -41.375 1 95.94 101 PRO A C 1
ATOM 785 O O . PRO A 1 101 ? -0.988 -45.812 -42.062 1 95.94 101 PRO A O 1
ATOM 788 N N . LEU A 1 102 ? -2.613 -47.344 -41.594 1 94.5 102 LEU A N 1
ATOM 789 C CA . LEU A 1 102 ? -2.172 -48.281 -42.625 1 94.5 102 LEU A CA 1
ATOM 790 C C . LEU A 1 102 ? -3.289 -48.531 -43.625 1 94.5 102 LEU A C 1
ATOM 792 O O . LEU A 1 102 ? -3.051 -49.094 -44.688 1 94.5 102 LEU A O 1
ATOM 796 N N . GLU A 1 103 ? -4.469 -48.125 -43.344 1 95.12 103 GLU A N 1
ATOM 797 C CA . GLU A 1 103 ? -5.629 -48.344 -44.219 1 95.12 103 GLU A CA 1
ATOM 798 C C . GLU A 1 103 ? -6.246 -47 -44.625 1 95.12 103 GLU A C 1
ATOM 800 O O . GLU A 1 103 ? -5.832 -45.938 -44.156 1 95.12 103 GLU A O 1
ATOM 805 N N . ASN A 1 104 ? -7.152 -47.125 -45.562 1 93.5 104 ASN A N 1
ATOM 806 C CA . ASN A 1 104 ? -7.816 -45.938 -46.062 1 93.5 104 ASN A CA 1
ATOM 807 C C . ASN A 1 104 ? -8.742 -45.312 -45.031 1 93.5 104 ASN A C 1
ATOM 809 O O . ASN A 1 104 ? -8.883 -44.094 -44.938 1 93.5 104 ASN A O 1
ATOM 813 N N . LYS A 1 105 ? -9.422 -46.188 -44.312 1 95.75 105 LYS A N 1
ATOM 814 C CA . LYS A 1 105 ? -10.328 -45.781 -43.25 1 95.75 105 LYS A CA 1
ATOM 815 C C . LYS A 1 105 ? -10.086 -46.562 -41.969 1 95.75 105 LYS A C 1
ATOM 817 O O . LYS A 1 105 ? -9.992 -47.812 -42.031 1 95.75 105 LYS A O 1
ATOM 822 N N . ILE A 1 106 ? -9.867 -45.844 -40.875 1 96.12 106 ILE A N 1
ATOM 823 C CA . ILE A 1 106 ? -9.617 -46.5 -39.594 1 96.12 106 ILE A CA 1
ATOM 824 C C . ILE A 1 106 ? -10.492 -45.875 -38.5 1 96.12 106 ILE A C 1
ATOM 826 O O . ILE A 1 106 ? -10.648 -44.656 -38.469 1 96.12 106 ILE A O 1
ATOM 830 N N . ILE A 1 107 ? -11.094 -46.656 -37.656 1 96.31 107 ILE A N 1
ATOM 831 C CA . ILE A 1 107 ? -11.789 -46.219 -36.469 1 96.31 107 ILE A CA 1
ATOM 832 C C . ILE A 1 107 ? -11.016 -46.625 -35.219 1 96.31 107 ILE A C 1
ATOM 834 O O . ILE A 1 107 ? -10.727 -47.812 -35.031 1 96.31 107 ILE A O 1
ATOM 838 N N . ILE A 1 108 ? -10.625 -45.688 -34.469 1 96.62 108 ILE A N 1
ATOM 839 C CA . ILE A 1 108 ? -9.883 -45.969 -33.219 1 96.62 108 ILE A CA 1
ATOM 840 C C . ILE A 1 108 ? -10.773 -45.688 -32.031 1 96.62 108 ILE A C 1
ATOM 842 O O . ILE A 1 108 ? -11.156 -44.562 -31.766 1 96.62 108 ILE A O 1
ATOM 846 N N . ASP A 1 109 ? -11.086 -46.75 -31.281 1 95.88 109 ASP A N 1
ATOM 847 C CA . ASP A 1 109 ? -11.781 -46.625 -30 1 95.88 109 ASP A CA 1
ATOM 848 C C . ASP A 1 109 ? -10.797 -46.5 -28.844 1 95.88 109 ASP A C 1
ATOM 850 O O . ASP A 1 109 ? -10.258 -47.531 -28.391 1 95.88 109 ASP A O 1
ATOM 854 N N . ASP A 1 110 ? -10.664 -45.344 -28.312 1 96.88 110 ASP A N 1
ATOM 855 C CA . ASP A 1 110 ? -9.648 -45.062 -27.297 1 96.88 110 ASP A CA 1
ATOM 856 C C . ASP A 1 110 ? -10.234 -45.25 -25.891 1 96.88 110 ASP A C 1
ATOM 858 O O . ASP A 1 110 ? -9.578 -44.938 -24.906 1 96.88 110 ASP A O 1
ATOM 862 N N . GLY A 1 111 ? -11.422 -45.688 -25.812 1 96 111 GLY A N 1
ATOM 863 C CA . GLY A 1 111 ? -12.008 -46.031 -24.516 1 96 111 GLY A CA 1
ATOM 864 C C . GLY A 1 111 ? -12.438 -44.781 -23.734 1 96 111 GLY A C 1
ATOM 865 O O . GLY A 1 111 ? -13.141 -43.938 -24.266 1 96 111 GLY A O 1
ATOM 866 N N . GLN A 1 112 ? -12.078 -44.812 -22.438 1 96.25 112 GLN A N 1
ATOM 867 C CA . GLN A 1 112 ? -12.484 -43.781 -21.516 1 96.25 112 GLN A CA 1
ATOM 868 C C . GLN A 1 112 ? -11.445 -42.656 -21.469 1 96.25 112 GLN A C 1
ATOM 870 O O . GLN A 1 112 ? -10.242 -42.906 -21.406 1 96.25 112 GLN A O 1
ATOM 875 N N . PHE A 1 113 ? -11.922 -41.406 -21.516 1 96.94 113 PHE A N 1
ATOM 876 C CA . PHE A 1 113 ? -11.047 -40.25 -21.375 1 96.94 113 PHE A CA 1
ATOM 877 C C . PHE A 1 113 ? -10.164 -40.375 -20.141 1 96.94 113 PHE A C 1
ATOM 879 O O . PHE A 1 113 ? -10.656 -40.688 -19.047 1 96.94 113 PHE A O 1
ATOM 886 N N . GLY A 1 114 ? -8.898 -40.25 -20.328 1 97.5 114 GLY A N 1
ATOM 887 C CA . GLY A 1 114 ? -7.953 -40.25 -19.219 1 97.5 114 GLY A CA 1
ATOM 888 C C . GLY A 1 114 ? -7.273 -41.594 -19.016 1 97.5 114 GLY A C 1
ATOM 889 O O . GLY A 1 114 ? -6.27 -41.688 -18.297 1 97.5 114 GLY A O 1
ATOM 890 N N . ILE A 1 115 ? -7.809 -42.656 -19.609 1 97.44 115 ILE A N 1
ATOM 891 C CA . ILE A 1 115 ? -7.258 -43.969 -19.406 1 97.44 115 ILE A CA 1
ATOM 892 C C . ILE A 1 115 ? -6.547 -44.438 -20.688 1 97.44 115 ILE A C 1
ATOM 894 O O . ILE A 1 115 ? -7.156 -44.5 -21.75 1 97.44 115 ILE A O 1
ATOM 898 N N . HIS A 1 116 ? -5.348 -44.75 -20.609 1 96.25 116 HIS A N 1
ATOM 899 C CA . HIS A 1 116 ? -4.512 -45.312 -21.656 1 96.25 116 HIS A CA 1
ATOM 900 C C . HIS A 1 116 ? -3.686 -46.469 -21.156 1 96.25 116 HIS A C 1
ATOM 902 O O . HIS A 1 116 ? -2.971 -46.344 -20.156 1 96.25 116 HIS A O 1
ATOM 908 N N . ASN A 1 117 ? -3.811 -47.625 -21.75 1 93.81 117 ASN A N 1
ATOM 909 C CA . ASN A 1 117 ? -3.148 -48.844 -21.328 1 93.81 117 ASN A CA 1
ATOM 910 C C . ASN A 1 117 ? -3.502 -49.219 -19.891 1 93.81 117 ASN A C 1
ATOM 912 O O . ASN A 1 117 ? -2.623 -49.562 -19.094 1 93.81 117 ASN A O 1
ATOM 916 N N . GLY A 1 118 ? -4.711 -48.875 -19.547 1 94.12 118 GLY A N 1
ATOM 917 C CA . GLY A 1 118 ? -5.246 -49.312 -18.266 1 94.12 118 GLY A CA 1
ATOM 918 C C . GLY A 1 118 ? -4.891 -48.375 -17.125 1 94.12 118 GLY A C 1
ATOM 919 O O . GLY A 1 118 ? -5.277 -48.594 -15.977 1 94.12 118 GLY A O 1
ATOM 920 N N . VAL A 1 119 ? -4.223 -47.312 -17.422 1 94.88 119 VAL A N 1
ATOM 921 C CA . VAL A 1 119 ? -3.793 -46.406 -16.391 1 94.88 119 VAL A CA 1
ATOM 922 C C . VAL A 1 119 ? -4.449 -45.031 -16.594 1 94.88 119 VAL A C 1
ATOM 924 O O . VAL A 1 119 ? -4.418 -44.5 -17.703 1 94.88 119 VAL A O 1
ATOM 927 N N . GLU A 1 120 ? -5.07 -44.469 -15.586 1 95.88 120 GLU A N 1
ATOM 928 C CA . GLU A 1 120 ? -5.629 -43.125 -15.656 1 95.88 120 GLU A CA 1
ATOM 929 C C . GLU A 1 120 ? -4.586 -42.094 -15.289 1 95.88 120 GLU A C 1
ATOM 931 O O . GLU A 1 120 ? -3.986 -42.125 -14.219 1 95.88 120 GLU A O 1
ATOM 936 N N . THR A 1 121 ? -4.309 -41.219 -16.156 1 95.75 121 THR A N 1
ATOM 937 C CA . THR A 1 121 ? -3.402 -40.094 -15.898 1 95.75 121 THR A CA 1
ATOM 938 C C . THR A 1 121 ? -3.98 -38.781 -16.438 1 95.75 121 THR A C 1
ATOM 940 O O . THR A 1 121 ? -3.906 -38.531 -17.641 1 95.75 121 THR A O 1
ATOM 943 N N . LEU A 1 122 ? -4.566 -38.031 -15.531 1 95.38 122 LEU A N 1
ATOM 944 C CA . LEU A 1 122 ? -5.18 -36.719 -15.852 1 95.38 122 LEU A CA 1
ATOM 945 C C . LEU A 1 122 ? -4.605 -35.625 -14.977 1 95.38 122 LEU A C 1
ATOM 947 O O . LEU A 1 122 ? -4.238 -35.875 -13.828 1 95.38 122 LEU A O 1
ATOM 951 N N . ASP A 1 123 ? -4.488 -34.531 -15.508 1 95.44 123 ASP A N 1
ATOM 952 C CA . ASP A 1 123 ? -4.102 -33.344 -14.75 1 95.44 123 ASP A CA 1
ATOM 953 C C . ASP A 1 123 ? -4.977 -32.125 -15.117 1 95.44 123 ASP A C 1
ATOM 955 O O . ASP A 1 123 ? -5.602 -32.125 -16.172 1 95.44 123 ASP A O 1
ATOM 959 N N . SER A 1 124 ? -5.07 -31.25 -14.164 1 94 124 SER A N 1
ATOM 960 C CA . SER A 1 124 ? -5.754 -30 -14.453 1 94 124 SER A CA 1
ATOM 961 C C . SER A 1 124 ? -4.992 -29.188 -15.5 1 94 124 SER A C 1
ATOM 963 O O . SER A 1 124 ? -3.771 -29.297 -15.609 1 94 124 SER A O 1
ATOM 965 N N . GLY A 1 125 ? -5.777 -28.359 -16.219 1 96 125 GLY A N 1
ATOM 966 C CA . GLY A 1 125 ? -5.133 -27.438 -17.141 1 96 125 GLY A CA 1
ATOM 967 C C . GLY A 1 125 ? -4.434 -26.281 -16.453 1 96 125 GLY A C 1
ATOM 968 O O . GLY A 1 125 ? -4.234 -26.312 -15.234 1 96 125 GLY A O 1
ATOM 969 N N . TRP A 1 126 ? -3.938 -25.391 -17.234 1 97.12 126 TRP A N 1
ATOM 970 C CA . TRP A 1 126 ? -3.275 -24.156 -16.828 1 97.12 126 TRP A CA 1
ATOM 971 C C . TRP A 1 126 ? -4.02 -22.922 -17.359 1 97.12 126 TRP A C 1
ATOM 973 O O . TRP A 1 126 ? -4.996 -23.062 -18.094 1 97.12 126 TRP A O 1
ATOM 983 N N . LEU A 1 127 ? -3.652 -21.797 -16.906 1 97.5 127 LEU A N 1
ATOM 984 C CA . LEU A 1 127 ? -4.301 -20.594 -17.406 1 97.5 127 LEU A CA 1
ATOM 985 C C . LEU A 1 127 ? -3.842 -20.281 -18.828 1 97.5 127 LEU A C 1
ATOM 987 O O . LEU A 1 127 ? -2.656 -20.047 -19.062 1 97.5 127 LEU A O 1
ATOM 991 N N . THR A 1 128 ? -4.781 -20.281 -19.719 1 96.31 128 THR A N 1
ATOM 992 C CA . THR A 1 128 ? -4.465 -20.031 -21.125 1 96.31 128 THR A CA 1
ATOM 993 C C . THR A 1 128 ? -4.914 -18.641 -21.547 1 96.31 128 THR A C 1
ATOM 995 O O . THR A 1 128 ? -4.176 -17.922 -22.219 1 96.31 128 THR A O 1
ATOM 998 N N . CYS A 1 129 ? -6.121 -18.234 -21.219 1 94.62 129 CYS A N 1
ATOM 999 C CA . CYS A 1 129 ? -6.652 -16.906 -21.531 1 94.62 129 CYS A CA 1
ATOM 1000 C C . CYS A 1 129 ? -7.461 -16.344 -20.375 1 94.62 129 CYS A C 1
ATOM 1002 O O . CYS A 1 129 ? -7.625 -15.133 -20.25 1 94.62 129 CYS A O 1
ATOM 1004 N N . GLN A 1 130 ? -7.961 -17.203 -19.547 1 95.56 130 GLN A N 1
ATOM 1005 C CA . GLN A 1 130 ? -8.742 -16.781 -18.391 1 95.56 130 GLN A CA 1
ATOM 1006 C C . GLN A 1 130 ? -7.832 -16.375 -17.234 1 95.56 130 GLN A C 1
ATOM 1008 O O . GLN A 1 130 ? -6.668 -16.781 -17.188 1 95.56 130 GLN A O 1
ATOM 1013 N N . THR A 1 131 ? -8.344 -15.578 -16.312 1 97.38 131 THR A N 1
ATOM 1014 C CA . THR A 1 131 ? -7.68 -15.141 -15.094 1 97.38 131 THR A CA 1
ATOM 1015 C C . THR A 1 131 ? -8.289 -15.82 -13.875 1 97.38 131 THR A C 1
ATOM 1017 O O . THR A 1 131 ? -9.5 -16.062 -13.836 1 97.38 131 THR A O 1
ATOM 1020 N N . GLU A 1 132 ? -7.457 -16.172 -12.984 1 98 132 GLU A N 1
ATOM 1021 C CA . GLU A 1 132 ? -7.957 -16.734 -11.742 1 98 132 GLU A CA 1
ATOM 1022 C C . GLU A 1 132 ? -7.832 -15.75 -10.594 1 98 132 GLU A C 1
ATOM 1024 O O . GLU A 1 132 ? -6.77 -15.164 -10.383 1 98 132 GLU A O 1
ATOM 1029 N N . LEU A 1 133 ? -8.914 -15.477 -9.938 1 98.06 133 LEU A N 1
ATOM 1030 C CA . LEU A 1 133 ? -8.984 -14.664 -8.727 1 98.06 133 LEU A CA 1
ATOM 1031 C C . LEU A 1 133 ? -9.234 -15.539 -7.504 1 98.06 133 LEU A C 1
ATOM 1033 O O . LEU A 1 133 ? -10.195 -16.312 -7.469 1 98.06 133 LEU A O 1
ATOM 1037 N N . ARG A 1 134 ? -8.344 -15.461 -6.535 1 98.5 134 ARG A N 1
ATOM 1038 C CA . ARG A 1 134 ? -8.539 -16.188 -5.285 1 98.5 134 ARG A CA 1
ATOM 1039 C C . ARG A 1 134 ? -8.766 -15.227 -4.125 1 98.5 134 ARG A C 1
ATOM 1041 O O . ARG A 1 134 ? -8.047 -14.234 -3.98 1 98.5 134 ARG A O 1
ATOM 1048 N N . LEU A 1 135 ? -9.812 -15.453 -3.379 1 98.62 135 LEU A N 1
ATOM 1049 C CA . LEU A 1 135 ? -10.164 -14.711 -2.174 1 98.62 135 LEU A CA 1
ATOM 1050 C C . LEU A 1 135 ? -10.078 -15.594 -0.939 1 98.62 135 LEU A C 1
ATOM 1052 O O . LEU A 1 135 ? -10.688 -16.672 -0.894 1 98.62 135 LEU A O 1
ATOM 1056 N N . ARG A 1 136 ? -9.375 -15.148 0.038 1 98.56 136 ARG A N 1
ATOM 1057 C CA . ARG A 1 136 ? -9 -16.047 1.131 1 98.56 136 ARG A CA 1
ATOM 1058 C C . ARG A 1 136 ? -9.352 -15.43 2.482 1 98.56 136 ARG A C 1
ATOM 1060 O O . ARG A 1 136 ? -9.188 -14.219 2.684 1 98.56 136 ARG A O 1
ATOM 1067 N N . LEU A 1 137 ? -9.852 -16.234 3.361 1 98.25 137 LEU A N 1
ATOM 1068 C CA . LEU A 1 137 ? -10.133 -15.914 4.754 1 98.25 137 LEU A CA 1
ATOM 1069 C C . LEU A 1 137 ? -9.344 -16.828 5.695 1 98.25 137 LEU A C 1
ATOM 1071 O O . LEU A 1 137 ? -9.594 -18.031 5.746 1 98.25 137 LEU A O 1
ATOM 1075 N N . HIS A 1 138 ? -8.398 -16.25 6.363 1 97.69 138 HIS A N 1
ATOM 1076 C CA . HIS A 1 138 ? -7.52 -17.047 7.223 1 97.69 138 HIS A CA 1
ATOM 1077 C C . HIS A 1 138 ? -7.023 -16.219 8.406 1 97.69 138 HIS A C 1
ATOM 1079 O O . HIS A 1 138 ? -7.184 -15 8.43 1 97.69 138 HIS A O 1
ATOM 1085 N N . TYR A 1 139 ? -6.426 -16.859 9.398 1 96.44 139 TYR A N 1
ATOM 1086 C CA . TYR A 1 139 ? -6.012 -16.25 10.656 1 96.44 139 TYR A CA 1
ATOM 1087 C C . TYR A 1 139 ? -4.5 -16.062 10.703 1 96.44 139 TYR A C 1
ATOM 1089 O O . TYR A 1 139 ? -3.887 -16.172 11.766 1 96.44 139 TYR A O 1
ATOM 1097 N N . SER A 1 140 ? -3.83 -15.859 9.555 1 95.31 140 SER A N 1
ATOM 1098 C CA . SER A 1 140 ? -2.375 -15.758 9.547 1 95.31 140 SER A CA 1
ATOM 1099 C C . SER A 1 140 ? -1.891 -14.602 10.406 1 95.31 140 SER A C 1
ATOM 1101 O O . SER A 1 140 ? -1.178 -14.812 11.391 1 95.31 140 SER A O 1
ATOM 1103 N N . GLU A 1 141 ? -2.271 -13.445 10.125 1 92.94 141 GLU A N 1
ATOM 1104 C CA . GLU A 1 141 ? -1.843 -12.281 10.891 1 92.94 141 GLU A CA 1
ATOM 1105 C C . GLU A 1 141 ? -2.895 -11.875 11.922 1 92.94 141 GLU A C 1
ATOM 1107 O O . GLU A 1 141 ? -2.572 -11.656 13.086 1 92.94 141 GLU A O 1
ATOM 1112 N N . LYS A 1 142 ? -4.129 -11.797 11.414 1 93.38 142 LYS A N 1
ATOM 1113 C CA . LYS A 1 142 ? -5.301 -11.398 12.195 1 93.38 142 LYS A CA 1
ATOM 1114 C C . LYS A 1 142 ? -6.527 -12.219 11.789 1 93.38 142 LYS A C 1
ATOM 1116 O O . LYS A 1 142 ? -6.543 -12.836 10.719 1 93.38 142 LYS A O 1
ATOM 1121 N N . PRO A 1 143 ? -7.512 -12.242 12.672 1 94.75 143 PRO A N 1
ATOM 1122 C CA . PRO A 1 143 ? -8.758 -12.875 12.219 1 94.75 143 PRO A CA 1
ATOM 1123 C C . PRO A 1 143 ? -9.344 -12.203 10.984 1 94.75 143 PRO A C 1
ATOM 1125 O O . PRO A 1 143 ? -9.297 -10.977 10.859 1 94.75 143 PRO A O 1
ATOM 1128 N N . PRO A 1 144 ? -9.852 -12.969 10.109 1 96.56 144 PRO A N 1
ATOM 1129 C CA . PRO A 1 144 ? -10.391 -12.383 8.875 1 96.56 144 PRO A CA 1
ATOM 1130 C C . PRO A 1 144 ? -11.68 -11.602 9.109 1 96.56 144 PRO A C 1
ATOM 1132 O O . PRO A 1 144 ? -12.016 -10.711 8.328 1 96.56 144 PRO A O 1
ATOM 1135 N N . VAL A 1 145 ? -12.414 -11.938 10.148 1 96.69 145 VAL A N 1
ATOM 1136 C CA . VAL A 1 145 ? -13.656 -11.234 10.469 1 96.69 145 VAL A CA 1
ATOM 1137 C C . VAL A 1 145 ? -13.57 -10.641 11.867 1 96.69 145 VAL A C 1
ATOM 1139 O O . VAL A 1 145 ? -13.148 -11.32 12.812 1 96.69 145 VAL A O 1
ATOM 1142 N N . SER A 1 146 ? -13.859 -9.375 11.977 1 94.94 146 SER A N 1
ATOM 1143 C CA . SER A 1 146 ? -13.922 -8.672 13.25 1 94.94 146 SER A CA 1
ATOM 1144 C C . SER A 1 146 ? -15.305 -8.055 13.469 1 94.94 146 SER A C 1
ATOM 1146 O O . SER A 1 146 ? -15.695 -7.133 12.75 1 94.94 146 SER A O 1
ATOM 1148 N N . ILE A 1 147 ? -16 -8.57 14.445 1 94.75 147 ILE A N 1
ATOM 1149 C CA . ILE A 1 147 ? -17.328 -8.078 14.781 1 94.75 147 ILE A CA 1
ATOM 1150 C C . ILE A 1 147 ? -17.234 -7.016 15.875 1 94.75 147 ILE A C 1
ATOM 1152 O O . ILE A 1 147 ? -16.594 -7.238 16.906 1 94.75 147 ILE A O 1
ATOM 1156 N N . THR A 1 148 ? -17.812 -5.922 15.641 1 91.19 148 THR A N 1
ATOM 1157 C CA . THR A 1 148 ? -17.656 -4.812 16.578 1 91.19 148 THR A CA 1
ATOM 1158 C C . THR A 1 148 ? -18.938 -4.602 17.375 1 91.19 148 THR A C 1
ATOM 1160 O O . THR A 1 148 ? -18.906 -4.055 18.484 1 91.19 148 THR A O 1
ATOM 1163 N N . LYS A 1 149 ? -20.031 -4.965 16.797 1 88.12 149 LYS A N 1
ATOM 1164 C CA . LYS A 1 149 ? -21.297 -4.789 17.531 1 88.12 149 LYS A CA 1
ATOM 1165 C C . LYS A 1 149 ? -21.406 -5.785 18.688 1 88.12 149 LYS A C 1
ATOM 1167 O O . LYS A 1 149 ? -21.25 -6.992 18.484 1 88.12 149 LYS A O 1
ATOM 1172 N N . LYS A 1 150 ? -21.781 -5.371 19.797 1 85.75 150 LYS A N 1
ATOM 1173 C CA . LYS A 1 150 ? -21.734 -6.137 21.047 1 85.75 150 LYS A CA 1
ATOM 1174 C C . LYS A 1 150 ? -22.656 -7.344 20.984 1 85.75 150 LYS A C 1
ATOM 1176 O O . LYS A 1 150 ? -22.297 -8.438 21.438 1 85.75 150 LYS A O 1
ATOM 1181 N N . LYS A 1 151 ? -23.781 -7.191 20.391 1 84.75 151 LYS A N 1
ATOM 1182 C CA . LYS A 1 151 ? -24.781 -8.25 20.359 1 84.75 151 LYS A CA 1
ATOM 1183 C C . LYS A 1 151 ? -24.266 -9.484 19.625 1 84.75 151 LYS A C 1
ATOM 1185 O O . LYS A 1 151 ? -24.703 -10.602 19.906 1 84.75 151 LYS A O 1
ATOM 1190 N N . LEU A 1 152 ? -23.297 -9.227 18.734 1 89.5 152 LEU A N 1
ATOM 1191 C CA . LEU A 1 152 ? -22.828 -10.32 17.891 1 89.5 152 LEU A CA 1
ATOM 1192 C C . LEU A 1 152 ? -21.359 -10.641 18.172 1 89.5 152 LEU A C 1
ATOM 1194 O O . LEU A 1 152 ? -20.781 -11.516 17.516 1 89.5 152 LEU A O 1
ATOM 1198 N N . LYS A 1 153 ? -20.766 -10.008 19.047 1 87.88 153 LYS A N 1
ATOM 1199 C CA . LYS A 1 153 ? -19.312 -10.078 19.25 1 87.88 153 LYS A CA 1
ATOM 1200 C C . LYS A 1 153 ? -18.875 -11.492 19.609 1 87.88 153 LYS A C 1
ATOM 1202 O O . LYS A 1 153 ? -17.781 -11.914 19.234 1 87.88 153 LYS A O 1
ATOM 1207 N N . LYS A 1 154 ? -19.719 -12.266 20.234 1 86.25 154 LYS A N 1
ATOM 1208 C CA . LYS A 1 154 ? -19.344 -13.609 20.672 1 86.25 154 LYS A CA 1
ATOM 1209 C C . LYS A 1 154 ? -19.922 -14.672 19.734 1 86.25 154 LYS A C 1
ATOM 1211 O O . LYS A 1 154 ? -19.734 -15.867 19.953 1 86.25 154 LYS A O 1
ATOM 1216 N N . SER A 1 155 ? -20.547 -14.273 18.734 1 89.44 155 SER A N 1
ATOM 1217 C CA . SER A 1 155 ? -21.188 -15.203 17.812 1 89.44 155 SER A CA 1
ATOM 1218 C C . SER A 1 155 ? -20.188 -15.797 16.828 1 89.44 155 SER A C 1
ATOM 1220 O O . SER A 1 155 ? -19.125 -15.211 16.594 1 89.44 155 SER A O 1
ATOM 1222 N N . ARG A 1 156 ? -20.578 -16.969 16.375 1 91.62 156 ARG A N 1
ATOM 1223 C CA . ARG A 1 156 ? -19.828 -17.594 15.289 1 91.62 156 ARG A CA 1
ATOM 1224 C C . ARG A 1 156 ? -20.547 -17.391 13.953 1 91.62 156 ARG A C 1
ATOM 1226 O O . ARG A 1 156 ? -21.766 -17.297 13.914 1 91.62 156 ARG A O 1
ATOM 1233 N N . PHE A 1 157 ? -19.703 -17.344 12.969 1 94.19 157 PHE A N 1
ATOM 1234 C CA . PHE A 1 157 ? -20.312 -17.031 11.68 1 94.19 157 PHE A CA 1
ATOM 1235 C C . PHE A 1 157 ? -19.859 -18 10.602 1 94.19 157 PHE A C 1
ATOM 1237 O O . PHE A 1 157 ? -18.719 -18.5 10.648 1 94.19 157 PHE A O 1
ATOM 1244 N N . ARG A 1 158 ? -20.766 -18.312 9.711 1 96.44 158 ARG A N 1
ATOM 1245 C CA . ARG A 1 158 ? -20.453 -18.922 8.43 1 96.44 158 ARG A CA 1
ATOM 1246 C C . ARG A 1 158 ? -20.422 -17.875 7.316 1 96.44 158 ARG A C 1
ATOM 1248 O O . ARG A 1 158 ? -21.141 -16.875 7.379 1 96.44 158 ARG A O 1
ATOM 1255 N N . VAL A 1 159 ? -19.547 -18.047 6.398 1 98 159 VAL A N 1
ATOM 1256 C CA . VAL A 1 159 ? -19.375 -17.062 5.332 1 98 159 VAL A CA 1
ATOM 1257 C C . VAL A 1 159 ? -19.562 -17.75 3.973 1 98 159 VAL A C 1
ATOM 1259 O O . VAL A 1 159 ? -18.953 -18.781 3.701 1 98 159 VAL A O 1
ATOM 1262 N N . LYS A 1 160 ? -20.375 -17.188 3.162 1 97.62 160 LYS A N 1
ATOM 1263 C CA . LYS A 1 160 ? -20.609 -17.656 1.798 1 97.62 160 LYS A CA 1
ATOM 1264 C C . LYS A 1 160 ? -20.266 -16.578 0.78 1 97.62 160 LYS A C 1
ATOM 1266 O O . LYS A 1 160 ? -20.672 -15.422 0.939 1 97.62 160 LYS A O 1
ATOM 1271 N N . LEU A 1 161 ? -19.5 -16.938 -0.211 1 98.25 161 LEU A N 1
ATOM 1272 C CA . LEU A 1 161 ? -19.219 -16.016 -1.306 1 98.25 161 LEU A CA 1
ATOM 1273 C C . LEU A 1 161 ? -20.141 -16.281 -2.488 1 98.25 161 LEU A C 1
ATOM 1275 O O . LEU A 1 161 ? -20.344 -17.422 -2.875 1 98.25 161 LEU A O 1
ATOM 1279 N N . THR A 1 162 ? -20.688 -15.242 -3.061 1 96.62 162 THR A N 1
ATOM 1280 C CA . THR A 1 162 ? -21.547 -15.352 -4.234 1 96.62 162 THR A CA 1
ATOM 1281 C C . THR A 1 162 ? -21.109 -14.375 -5.324 1 96.62 162 THR A C 1
ATOM 1283 O O . THR A 1 162 ? -20.75 -13.234 -5.035 1 96.62 162 THR A O 1
ATOM 1286 N N . LEU A 1 163 ? -21.078 -14.859 -6.516 1 94.94 163 LEU A N 1
ATOM 1287 C CA . LEU A 1 163 ? -20.938 -13.984 -7.672 1 94.94 163 LEU A CA 1
ATOM 1288 C C . LEU A 1 163 ? -22.281 -13.328 -8.023 1 94.94 163 LEU A C 1
ATOM 1290 O O . LEU A 1 163 ? -23.141 -13.961 -8.641 1 94.94 163 LEU A O 1
ATOM 1294 N N . GLU A 1 164 ? -22.453 -12.125 -7.695 1 91.56 164 GLU A N 1
ATOM 1295 C CA . GLU A 1 164 ? -23.719 -11.43 -7.898 1 91.56 164 GLU A CA 1
ATOM 1296 C C . GLU A 1 164 ? -23.906 -11.055 -9.367 1 91.56 164 GLU A C 1
ATOM 1298 O O . GLU A 1 164 ? -25.047 -11.031 -9.859 1 91.56 164 GLU A O 1
ATOM 1303 N N . GLY A 1 165 ? -22.859 -10.773 -10.047 1 90.12 165 GLY A N 1
ATOM 1304 C CA . GLY A 1 165 ? -22.906 -10.375 -11.445 1 90.12 165 GLY A CA 1
ATOM 1305 C C . GLY A 1 165 ? -21.734 -9.508 -11.859 1 90.12 165 GLY A C 1
ATOM 1306 O O . GLY A 1 165 ? -20.672 -9.547 -11.234 1 90.12 165 GLY A 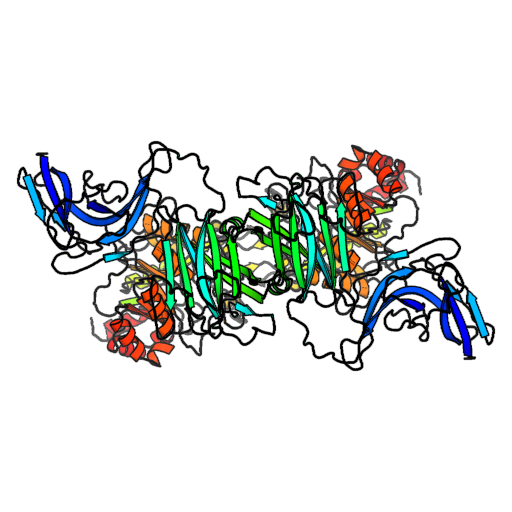O 1
ATOM 1307 N N . LEU A 1 166 ? -21.984 -8.891 -12.984 1 91.81 166 LEU A N 1
ATOM 1308 C CA . LEU A 1 166 ? -20.969 -7.984 -13.492 1 91.81 166 LEU A CA 1
ATOM 1309 C C . LEU A 1 166 ? -21.188 -6.57 -12.961 1 91.81 166 LEU A C 1
ATOM 1311 O O . LEU A 1 166 ? -22.312 -6.168 -12.711 1 91.81 166 LEU A O 1
ATOM 1315 N N . GLU A 1 167 ? -20.125 -5.93 -12.703 1 92.31 167 GLU A N 1
ATOM 1316 C CA . GLU A 1 167 ? -20.219 -4.531 -12.297 1 92.31 167 GLU A CA 1
ATOM 1317 C C . GLU A 1 167 ? -20.938 -3.701 -13.359 1 92.31 167 GLU A C 1
ATOM 1319 O O . GLU A 1 167 ? -21.812 -2.898 -13.031 1 92.31 167 GLU A O 1
ATOM 1324 N N . GLU A 1 168 ? -20.5 -3.824 -14.555 1 87.81 168 GLU A N 1
ATOM 1325 C CA . GLU A 1 168 ? -21.172 -3.145 -15.664 1 87.81 168 GLU A CA 1
ATOM 1326 C C . GLU A 1 168 ? -22.266 -4.008 -16.266 1 87.81 168 GLU A C 1
ATOM 1328 O O . GLU A 1 168 ? -22.031 -5.156 -16.641 1 87.81 168 GLU A O 1
ATOM 1333 N N . ASP A 1 169 ? -23.516 -3.498 -16.125 1 75.06 169 ASP A N 1
ATOM 1334 C CA . ASP A 1 169 ? -24.609 -4.305 -16.656 1 75.06 169 ASP A CA 1
ATOM 1335 C C . ASP A 1 169 ? -24.547 -4.359 -18.188 1 75.06 169 ASP A C 1
ATOM 1337 O O . ASP A 1 169 ? -24.078 -3.422 -18.828 1 75.06 169 ASP A O 1
ATOM 1341 N N . ASP A 1 170 ? -24.609 -5.617 -18.75 1 57.59 170 ASP A N 1
ATOM 1342 C CA . ASP A 1 170 ? -24.641 -5.867 -20.188 1 57.59 170 ASP A CA 1
ATOM 1343 C C . ASP A 1 170 ? -25.766 -5.09 -20.859 1 57.59 170 ASP A C 1
ATOM 1345 O O . ASP A 1 170 ? -26.812 -4.84 -20.234 1 57.59 170 ASP A O 1
ATOM 1349 N N . ASP A 1 171 ? -25.516 -4.301 -21.828 1 51.59 171 ASP A N 1
ATOM 1350 C CA . ASP A 1 171 ? -26.531 -3.838 -22.766 1 51.59 171 ASP A CA 1
ATOM 1351 C C . ASP A 1 171 ? -27.516 -4.961 -23.109 1 51.59 171 ASP A C 1
ATOM 1353 O O . ASP A 1 171 ? -27.094 -6.105 -23.312 1 51.59 171 ASP A O 1
ATOM 1357 N N . ASP A 1 172 ? -28.734 -4.824 -22.625 1 45.75 172 ASP A N 1
ATOM 1358 C CA . ASP A 1 172 ? -29.75 -5.676 -23.219 1 45.75 172 ASP A CA 1
ATOM 1359 C C . ASP A 1 172 ? -29.453 -5.961 -24.688 1 45.75 172 ASP A C 1
ATOM 1361 O O . ASP A 1 172 ? -30.281 -6.508 -25.406 1 45.75 172 ASP A O 1
ATOM 1365 N N . ARG A 1 173 ? -28.797 -5.074 -25.422 1 40.12 173 ARG A N 1
ATOM 1366 C CA . ARG A 1 173 ? -28.781 -5.465 -26.828 1 40.12 173 ARG A CA 1
ATOM 1367 C C . ARG A 1 173 ? -28.109 -6.824 -27 1 40.12 173 ARG A C 1
ATOM 1369 O O . ARG A 1 173 ? -26.969 -7.02 -26.594 1 40.12 173 ARG A O 1
ATOM 1376 N N . VAL A 1 174 ? -28.953 -7.848 -26.875 1 38.72 174 VAL A N 1
ATOM 1377 C CA . VAL A 1 174 ? -28.734 -9.195 -27.391 1 38.72 174 VAL A CA 1
ATOM 1378 C C . VAL A 1 174 ? -27.734 -9.156 -28.547 1 38.72 174 VAL A C 1
ATOM 1380 O O . VAL A 1 174 ? -28.047 -8.641 -29.625 1 38.72 174 VAL A O 1
ATOM 1383 N N . SER A 1 175 ? -26.594 -8.734 -28.375 1 38.5 175 SER A N 1
ATOM 1384 C CA . SER A 1 175 ? -25.938 -9.094 -29.641 1 38.5 175 SER A CA 1
ATOM 1385 C C . SER A 1 175 ? -26.234 -10.539 -30.016 1 38.5 175 SER A C 1
ATOM 1387 O O . SER A 1 175 ? -26.234 -11.43 -29.156 1 38.5 175 SER A O 1
ATOM 1389 N N . PRO A 1 176 ? -26.859 -10.711 -31.156 1 37.78 176 PRO A N 1
ATOM 1390 C CA . PRO A 1 176 ? -27.281 -12.023 -31.656 1 37.78 176 PRO A CA 1
ATOM 1391 C C . PRO A 1 176 ? -26.266 -13.125 -31.344 1 37.78 176 PRO A C 1
ATOM 1393 O O . PRO A 1 176 ? -26.578 -14.312 -31.453 1 37.78 176 PRO A O 1
ATOM 1396 N N . THR A 1 177 ? -25.031 -12.984 -31.922 1 38 177 THR A N 1
ATOM 1397 C CA . THR A 1 177 ? -24.203 -14.18 -32 1 38 177 THR A CA 1
ATOM 1398 C C . THR A 1 177 ? -23.781 -14.633 -30.609 1 38 177 THR A C 1
ATOM 1400 O O . THR A 1 177 ? -23.141 -13.883 -29.859 1 38 177 THR A O 1
ATOM 1403 N N . VAL A 1 178 ? -24.547 -15.406 -29.953 1 40.44 178 VAL A N 1
ATOM 1404 C CA . VAL A 1 178 ? -24.297 -16.141 -28.719 1 40.44 178 VAL A CA 1
ATOM 1405 C C . VAL A 1 178 ? -22.859 -16.656 -28.688 1 40.44 178 VAL A C 1
ATOM 1407 O O . VAL A 1 178 ? -22.531 -17.641 -29.344 1 40.44 178 VAL A O 1
ATOM 1410 N N . LEU A 1 179 ? -21.875 -15.922 -28.984 1 45 179 LEU A N 1
ATOM 1411 C CA . LEU A 1 179 ? -20.531 -16.453 -28.797 1 45 179 LEU A CA 1
ATOM 1412 C C . LEU A 1 179 ? -20.359 -17.016 -27.391 1 45 179 LEU A C 1
ATOM 1414 O O . LEU A 1 179 ? -20.938 -16.484 -26.422 1 45 179 LEU A O 1
ATOM 1418 N N . HIS A 1 180 ? -20 -18.328 -27.344 1 53.34 180 HIS A N 1
ATOM 1419 C CA . HIS A 1 180 ? -19.75 -19.125 -26.141 1 53.34 180 HIS A CA 1
ATOM 1420 C C . HIS A 1 180 ? -18.969 -18.344 -25.109 1 53.34 180 HIS A C 1
ATOM 1422 O O . HIS A 1 180 ? -17.875 -17.828 -25.391 1 53.34 180 HIS A O 1
ATOM 1428 N N . LYS A 1 181 ? -19.688 -17.562 -24.266 1 63.53 181 LYS A N 1
ATOM 1429 C CA . LYS A 1 181 ? -19.016 -16.906 -23.141 1 63.53 181 LYS A CA 1
ATOM 1430 C C . LYS A 1 181 ? -18.766 -17.875 -22 1 63.53 181 LYS A C 1
ATOM 1432 O O . LYS A 1 181 ? -19.609 -18.719 -21.688 1 63.53 181 LYS A O 1
ATOM 1437 N N . MET A 1 182 ? -17.469 -18.141 -21.719 1 71.12 182 MET A N 1
ATOM 1438 C CA . MET A 1 182 ? -17.156 -18.922 -20.531 1 71.12 182 MET A CA 1
ATOM 1439 C C . MET A 1 182 ? -17.906 -18.406 -19.312 1 71.12 182 MET A C 1
ATOM 1441 O O . MET A 1 182 ? -17.922 -17.203 -19.047 1 71.12 182 MET A O 1
ATOM 1445 N N . SER A 1 183 ? -18.672 -19.328 -18.734 1 79.25 183 SER A N 1
ATOM 1446 C CA . SER A 1 183 ? -19.266 -18.984 -17.453 1 79.25 183 SER A CA 1
ATOM 1447 C C . SER A 1 183 ? -18.188 -18.875 -16.359 1 79.25 183 SER A C 1
ATOM 1449 O O . SER A 1 183 ? -17.234 -19.641 -16.359 1 79.25 183 SER A O 1
ATOM 1451 N N . ASN A 1 184 ? -18.375 -17.938 -15.461 1 88.12 184 ASN A N 1
ATOM 1452 C CA . ASN A 1 184 ? -17.484 -17.828 -14.305 1 88.12 184 ASN A CA 1
ATOM 1453 C C . ASN A 1 184 ? -17.594 -19.062 -13.406 1 88.12 184 ASN A C 1
ATOM 1455 O O . ASN A 1 184 ? -18.672 -19.594 -13.195 1 88.12 184 ASN A O 1
ATOM 1459 N N . SER A 1 185 ? -16.5 -19.5 -13.031 1 89.88 185 SER A N 1
ATOM 1460 C CA . SER A 1 185 ? -16.5 -20.578 -12.047 1 89.88 185 SER A CA 1
ATOM 1461 C C . SER A 1 185 ? -16.312 -20.031 -10.641 1 89.88 185 SER A C 1
ATOM 1463 O O . SER A 1 185 ? -15.781 -18.938 -10.453 1 89.88 185 SER A O 1
ATOM 1465 N N . LEU A 1 186 ? -16.859 -20.656 -9.648 1 94.81 186 LEU A N 1
ATOM 1466 C CA . LEU A 1 186 ? -16.625 -20.375 -8.234 1 94.81 186 LEU A CA 1
ATOM 1467 C C . LEU A 1 186 ? -16.531 -21.672 -7.434 1 94.81 186 LEU A C 1
ATOM 1469 O O . LEU A 1 186 ? -17.484 -22.453 -7.387 1 94.81 186 LEU A O 1
ATOM 1473 N N . GLU A 1 187 ? -15.383 -21.891 -6.91 1 95.62 187 GLU A N 1
ATOM 1474 C CA . GLU A 1 187 ? -15.125 -23.062 -6.078 1 95.62 187 GLU A CA 1
ATOM 1475 C C . GLU A 1 187 ? -14.5 -22.656 -4.742 1 95.62 187 GLU A C 1
ATOM 1477 O O . GLU A 1 187 ? -13.961 -21.562 -4.605 1 95.62 187 GLU A O 1
ATOM 1482 N N . ILE A 1 188 ? -14.672 -23.484 -3.732 1 96.38 188 ILE A N 1
ATOM 1483 C CA . ILE A 1 188 ? -14.094 -23.219 -2.42 1 96.38 188 ILE A CA 1
ATOM 1484 C C . ILE A 1 188 ? -13.156 -24.359 -2.025 1 96.38 188 ILE A C 1
ATOM 1486 O O . ILE A 1 188 ? -13.391 -25.516 -2.383 1 96.38 188 ILE A O 1
ATOM 1490 N N . SER A 1 189 ? -12.094 -24.031 -1.389 1 96 189 SER A N 1
ATOM 1491 C CA . SER A 1 189 ? -11.133 -25.016 -0.885 1 96 189 SER A CA 1
ATOM 1492 C C . SER A 1 189 ? -10.773 -24.734 0.569 1 96 189 SER A C 1
ATOM 1494 O O . SER A 1 189 ? -10.773 -23.578 1.004 1 96 189 SER A O 1
ATOM 1496 N N . LEU A 1 190 ? -10.539 -25.797 1.339 1 96.44 190 LEU A N 1
ATOM 1497 C CA . LEU A 1 190 ? -10.156 -25.734 2.744 1 96.44 190 LEU A CA 1
ATOM 1498 C C . LEU A 1 190 ? -8.906 -26.562 3.004 1 96.44 190 LEU A C 1
ATOM 1500 O O . LEU A 1 190 ? -8.773 -27.688 2.488 1 96.44 190 LEU A O 1
ATOM 1504 N N . ILE A 1 191 ? -7.996 -26 3.723 1 95.94 191 ILE A N 1
ATOM 1505 C CA . ILE A 1 191 ? -6.859 -26.828 4.109 1 95.94 191 ILE A CA 1
ATOM 1506 C C . ILE A 1 191 ? -6.496 -26.562 5.566 1 95.94 191 ILE A C 1
ATOM 1508 O O . ILE A 1 191 ? -6.66 -25.438 6.059 1 95.94 191 ILE A O 1
ATOM 1512 N N . SER A 1 192 ? -6.09 -27.469 6.289 1 95.62 192 SER A N 1
ATOM 1513 C CA . SER A 1 192 ? -5.508 -27.453 7.629 1 95.62 192 SER A CA 1
ATOM 1514 C C . SER A 1 192 ? -4.496 -28.594 7.805 1 95.62 192 SER A C 1
ATOM 1516 O O . SER A 1 192 ? -4.102 -29.234 6.828 1 95.62 192 SER A O 1
ATOM 1518 N N . ASP A 1 193 ? -4.055 -28.828 8.992 1 93.19 193 ASP A N 1
ATOM 1519 C CA . ASP A 1 193 ? -3.111 -29.922 9.266 1 93.19 193 ASP A CA 1
ATOM 1520 C C . ASP A 1 193 ? -3.74 -31.281 8.992 1 93.19 193 ASP A C 1
ATOM 1522 O O . ASP A 1 193 ? -3.053 -32.219 8.57 1 93.19 193 ASP A O 1
ATOM 1526 N N . ASN A 1 194 ? -5.039 -31.328 9.211 1 87.38 194 ASN A N 1
ATOM 1527 C CA . ASN A 1 194 ? -5.641 -32.656 9.25 1 87.38 194 ASN A CA 1
ATOM 1528 C C . ASN A 1 194 ? -6.727 -32.812 8.188 1 87.38 194 ASN A C 1
ATOM 1530 O O . ASN A 1 194 ? -7.359 -33.875 8.094 1 87.38 194 ASN A O 1
ATOM 1534 N N . GLU A 1 195 ? -6.926 -31.75 7.496 1 84.31 195 GLU A N 1
ATOM 1535 C CA . GLU A 1 195 ? -8.016 -31.828 6.523 1 84.31 195 GLU A CA 1
ATOM 1536 C C . GLU A 1 195 ? -7.691 -31 5.281 1 84.31 195 GLU A C 1
ATOM 1538 O O . GLU A 1 195 ? -6.953 -30.016 5.355 1 84.31 195 GLU A O 1
ATOM 1543 N N . PHE A 1 196 ? -8.125 -31.562 4.113 1 88.38 196 PHE A N 1
ATOM 1544 C CA . PHE A 1 196 ? -8.141 -30.719 2.924 1 88.38 196 PHE A CA 1
ATOM 1545 C C . PHE A 1 196 ? -9.312 -31.078 2.021 1 88.38 196 PHE A C 1
ATOM 1547 O O . PHE A 1 196 ? -9.703 -32.25 1.933 1 88.38 196 PHE A O 1
ATOM 1554 N N . LYS A 1 197 ? -10.047 -30.156 1.546 1 91.31 197 LYS A N 1
ATOM 1555 C CA . LYS A 1 197 ? -11.086 -30.25 0.521 1 91.31 197 LYS A CA 1
ATOM 1556 C C . LYS A 1 197 ? -10.812 -29.281 -0.627 1 91.31 197 LYS A C 1
ATOM 1558 O O . LYS A 1 197 ? -10.711 -28.078 -0.414 1 91.31 197 LYS A O 1
ATOM 1563 N N . CYS A 1 198 ? -10.711 -29.953 -1.797 1 90.38 198 CYS A N 1
ATOM 1564 C CA . CYS A 1 198 ? -10.25 -29.141 -2.912 1 90.38 198 CYS A CA 1
ATOM 1565 C C . CYS A 1 198 ? -11.414 -28.766 -3.826 1 90.38 198 CYS A C 1
ATOM 1567 O O . CYS A 1 198 ? -12.297 -29.578 -4.082 1 90.38 198 CYS A O 1
ATOM 1569 N N . ARG A 1 199 ? -11.43 -27.578 -4.254 1 90.44 199 ARG A N 1
ATOM 1570 C CA . ARG A 1 199 ? -12.234 -27.016 -5.332 1 90.44 199 ARG A CA 1
ATOM 1571 C C . ARG A 1 199 ? -13.586 -27.719 -5.43 1 90.44 199 ARG A C 1
ATOM 1573 O O . ARG A 1 199 ? -13.836 -28.453 -6.387 1 90.44 199 ARG A O 1
ATOM 1580 N N . HIS A 1 200 ? -14.43 -27.406 -4.605 1 93.12 200 HIS A N 1
ATOM 1581 C CA . HIS A 1 200 ? -15.773 -27.969 -4.566 1 93.12 200 HIS A CA 1
ATOM 1582 C C . HIS A 1 200 ? -16.828 -26.875 -4.387 1 93.12 200 HIS A C 1
ATOM 1584 O O . HIS A 1 200 ? -16.484 -25.688 -4.305 1 93.12 200 HIS A O 1
ATOM 1590 N N . SER A 1 201 ? -18.016 -27.297 -4.496 1 94.44 201 SER A N 1
ATOM 1591 C CA . SER A 1 201 ? -19.109 -26.359 -4.285 1 94.44 201 SER A CA 1
ATOM 1592 C C . SER A 1 201 ? -19.297 -26.047 -2.805 1 94.44 201 SER A C 1
ATOM 1594 O O . SER A 1 201 ? -19.141 -26.922 -1.956 1 94.44 201 SER A O 1
ATOM 1596 N N . GLN A 1 202 ? -19.625 -24.875 -2.498 1 95.75 202 GLN A N 1
ATOM 1597 C CA . GLN A 1 202 ? -19.781 -24.484 -1.103 1 95.75 202 GLN A CA 1
ATOM 1598 C C . GLN A 1 202 ? -21.172 -24.859 -0.581 1 95.75 202 GLN A C 1
ATOM 1600 O O . GLN A 1 202 ? -22.125 -24.969 -1.354 1 95.75 202 GLN A O 1
ATOM 1605 N N . PRO A 1 203 ? -21.312 -25.031 0.723 1 94.94 203 PRO A N 1
ATOM 1606 C CA . PRO A 1 203 ? -22.641 -25.234 1.311 1 94.94 203 PRO A CA 1
ATOM 1607 C C . PRO A 1 203 ? -23.547 -24.016 1.154 1 94.94 203 PRO A C 1
ATOM 1609 O O . PRO A 1 203 ? -23.078 -22.938 0.808 1 94.94 203 PRO A O 1
ATOM 1612 N N . GLU A 1 204 ? -24.781 -24.219 1.466 1 93.5 204 GLU A N 1
ATOM 1613 C CA . GLU A 1 204 ? -25.781 -23.188 1.261 1 93.5 204 GLU A CA 1
ATOM 1614 C C . GLU A 1 204 ? -25.469 -21.938 2.07 1 93.5 204 GLU A C 1
ATOM 1616 O O . GLU A 1 204 ? -25.719 -20.812 1.619 1 93.5 204 GLU A O 1
ATOM 1621 N N . CYS A 1 205 ? -24.922 -22.156 3.293 1 94.44 205 CYS A N 1
ATOM 1622 C CA . CYS A 1 205 ? -24.594 -21.016 4.137 1 94.44 205 CYS A CA 1
ATOM 1623 C C . CYS A 1 205 ? -23.094 -20.812 4.234 1 94.44 205 CYS A C 1
ATOM 1625 O O . CYS A 1 205 ? -22.609 -20.078 5.102 1 94.44 205 CYS A O 1
ATOM 1627 N N . GLY A 1 206 ? -22.344 -21.516 3.428 1 96.06 206 GLY A N 1
ATOM 1628 C CA . GLY A 1 206 ? -20.891 -21.391 3.459 1 96.06 206 GLY A CA 1
ATOM 1629 C C . GLY A 1 206 ? -20.266 -22.172 4.594 1 96.06 206 GLY A C 1
ATOM 1630 O O . GLY A 1 206 ? -20.859 -23.109 5.125 1 96.06 206 GLY A O 1
ATOM 1631 N N . TYR A 1 207 ? -19.047 -21.969 4.875 1 96.12 207 TYR A N 1
ATOM 1632 C CA . TYR A 1 207 ? -18.281 -22.672 5.914 1 96.12 207 TYR A CA 1
ATOM 1633 C C . TYR A 1 207 ? -18.016 -21.75 7.098 1 96.12 207 TYR A C 1
ATOM 1635 O O . TYR A 1 207 ? -17.922 -20.531 6.934 1 96.12 207 TYR A O 1
ATOM 1643 N N . GLY A 1 208 ? -17.938 -22.375 8.258 1 95.56 208 GLY A N 1
ATOM 1644 C CA . GLY A 1 208 ? -17.438 -21.656 9.406 1 95.56 208 GLY A CA 1
ATOM 1645 C C . GLY A 1 208 ? -15.938 -21.375 9.328 1 95.56 208 GLY A C 1
ATOM 1646 O O . GLY A 1 208 ? -15.188 -22.172 8.758 1 95.56 208 GLY A O 1
ATOM 1647 N N . LEU A 1 209 ? -15.531 -20.25 9.906 1 94.06 209 LEU A N 1
ATOM 1648 C CA . LEU A 1 209 ? -14.109 -19.906 9.945 1 94.06 209 LEU A CA 1
ATOM 1649 C C . LEU A 1 209 ? -13.453 -20.484 11.195 1 94.06 209 LEU A C 1
ATOM 1651 O O . LEU A 1 209 ? -14.016 -20.422 12.289 1 94.06 209 LEU A O 1
ATOM 1655 N N . GLN A 1 210 ? -12.352 -21.078 10.945 1 93.12 210 GLN A N 1
ATOM 1656 C CA . GLN A 1 210 ? -11.586 -21.688 12.031 1 93.12 210 GLN A CA 1
ATOM 1657 C C . GLN A 1 210 ? -10.133 -21.203 12.008 1 93.12 210 GLN A C 1
ATOM 1659 O O . GLN A 1 210 ? -9.539 -21.062 10.938 1 93.12 210 GLN A O 1
ATOM 1664 N N . PRO A 1 211 ? -9.555 -20.938 13.195 1 94.06 211 PRO A N 1
ATOM 1665 C CA . PRO A 1 211 ? -8.211 -20.375 13.273 1 94.06 211 PRO A CA 1
ATOM 1666 C C . PRO A 1 211 ? -7.156 -21.266 12.609 1 94.06 211 PRO A C 1
ATOM 1668 O O . PRO A 1 211 ? -6.125 -20.766 12.156 1 94.06 211 PRO A O 1
ATOM 1671 N N . ASP A 1 212 ? -7.379 -22.547 12.523 1 94.38 212 ASP A N 1
ATOM 1672 C CA . ASP A 1 212 ? -6.359 -23.453 12.008 1 94.38 212 ASP A CA 1
ATOM 1673 C C . ASP A 1 212 ? -6.648 -23.828 10.555 1 94.38 212 ASP A C 1
ATOM 1675 O O . ASP A 1 212 ? -6.039 -24.766 10.023 1 94.38 212 ASP A O 1
ATOM 1679 N N . ARG A 1 213 ? -7.59 -23.141 9.953 1 95.56 213 ARG A N 1
ATOM 1680 C CA . ARG A 1 213 ? -8 -23.531 8.609 1 95.56 213 ARG A CA 1
ATOM 1681 C C . ARG A 1 213 ? -7.832 -22.375 7.629 1 95.56 213 ARG A C 1
ATOM 1683 O O . ARG A 1 213 ? -8.203 -21.25 7.93 1 95.56 213 ARG A O 1
ATOM 1690 N N . TRP A 1 214 ? -7.211 -22.719 6.598 1 97.06 214 TRP A N 1
ATOM 1691 C CA . TRP A 1 214 ? -7.145 -21.828 5.445 1 97.06 214 TRP A CA 1
ATOM 1692 C C . TRP A 1 214 ? -8.359 -22.016 4.543 1 97.06 214 TRP A C 1
ATOM 1694 O O . TRP A 1 214 ? -8.617 -23.109 4.059 1 97.06 214 TRP A O 1
ATOM 1704 N N . THR A 1 215 ? -9.195 -20.953 4.344 1 97.38 215 THR A N 1
ATOM 1705 C CA . THR A 1 215 ? -10.367 -20.969 3.479 1 97.38 215 THR A CA 1
ATOM 1706 C C . THR A 1 215 ? -10.141 -20.125 2.234 1 97.38 215 THR A C 1
ATOM 1708 O O . THR A 1 215 ? -9.828 -18.938 2.34 1 97.38 215 THR A O 1
ATOM 1711 N N . GLU A 1 216 ? -10.367 -20.766 1.085 1 97.44 216 GLU A N 1
ATOM 1712 C CA . GLU A 1 216 ? -10.023 -20.062 -0.146 1 97.44 216 GLU A CA 1
ATOM 1713 C C . GLU A 1 216 ? -11.102 -20.25 -1.209 1 97.44 216 GLU A C 1
ATOM 1715 O O . GLU A 1 216 ? -11.5 -21.391 -1.501 1 97.44 216 GLU A O 1
ATOM 1720 N N . TYR A 1 217 ? -11.602 -19.141 -1.749 1 98.31 217 TYR A N 1
ATOM 1721 C CA . TYR A 1 217 ? -12.477 -19.141 -2.914 1 98.31 217 TYR A CA 1
ATOM 1722 C C . TYR A 1 217 ? -11.68 -18.922 -4.195 1 98.31 217 TYR A C 1
ATOM 1724 O O . TYR A 1 217 ? -10.828 -18.031 -4.266 1 98.31 217 TYR A O 1
ATOM 1732 N N . SER A 1 218 ? -11.938 -19.703 -5.211 1 97.31 218 SER A N 1
ATOM 1733 C CA . SER A 1 218 ? -11.273 -19.578 -6.504 1 97.31 218 SER A CA 1
ATOM 1734 C C . SER A 1 218 ? -12.273 -19.281 -7.617 1 97.31 218 SER A C 1
ATOM 1736 O O . SER A 1 218 ? -13.266 -20 -7.773 1 97.31 218 SER A O 1
ATOM 1738 N N . ILE A 1 219 ? -11.977 -18.219 -8.375 1 97.06 219 ILE A N 1
ATOM 1739 C CA . ILE A 1 219 ? -12.828 -17.812 -9.484 1 97.06 219 ILE A CA 1
ATOM 1740 C C . ILE A 1 219 ? -12 -17.75 -10.766 1 97.06 219 ILE A C 1
ATOM 1742 O O . ILE A 1 219 ? -10.961 -17.094 -10.82 1 97.06 219 ILE A O 1
ATOM 1746 N N . GLN A 1 220 ? -12.359 -18.453 -11.766 1 95.69 220 GLN A N 1
ATOM 1747 C CA . GLN A 1 220 ? -11.797 -18.266 -13.102 1 95.69 220 GLN A CA 1
ATOM 1748 C C . GLN A 1 220 ? -12.75 -17.484 -14 1 95.69 220 GLN A C 1
ATOM 1750 O O . GLN A 1 220 ? -13.953 -17.781 -14.039 1 95.69 220 GLN A O 1
ATOM 1755 N N . THR A 1 221 ? -12.219 -16.5 -14.625 1 95.25 221 THR A N 1
ATOM 1756 C CA . THR A 1 221 ? -13.086 -15.594 -15.383 1 95.25 221 THR A CA 1
ATOM 1757 C C . THR A 1 221 ? -12.328 -14.977 -16.547 1 95.25 221 THR A C 1
ATOM 1759 O O . THR A 1 221 ? -11.094 -14.922 -16.547 1 95.25 221 THR A O 1
ATOM 1762 N N . MET A 1 222 ? -13.102 -14.594 -17.547 1 93.62 222 MET A N 1
ATOM 1763 C CA . MET A 1 222 ? -12.562 -13.82 -18.672 1 93.62 222 MET A CA 1
ATOM 1764 C C . MET A 1 222 ? -12.672 -12.32 -18.391 1 93.62 222 MET A C 1
ATOM 1766 O O . MET A 1 222 ? -12.133 -11.508 -19.141 1 93.62 222 MET A O 1
ATOM 1770 N N . GLU A 1 223 ? -13.352 -11.93 -17.234 1 93.31 223 GLU A N 1
ATOM 1771 C CA . GLU A 1 223 ? -13.555 -10.531 -16.859 1 93.31 223 GLU A CA 1
ATOM 1772 C C . GLU A 1 223 ? -13.109 -10.266 -15.43 1 93.31 223 GLU A C 1
ATOM 1774 O O . GLU A 1 223 ? -13.906 -9.812 -14.602 1 93.31 223 GLU A O 1
ATOM 1779 N N . PRO A 1 224 ? -11.859 -10.398 -15.211 1 95.62 224 PRO A N 1
ATOM 1780 C CA . PRO A 1 224 ? -11.375 -10.328 -13.828 1 95.62 224 PRO A CA 1
ATOM 1781 C C . PRO A 1 224 ? -11.602 -8.961 -13.188 1 95.62 224 PRO A C 1
ATOM 1783 O O . PRO A 1 224 ? -11.609 -8.844 -11.961 1 95.62 224 PRO A O 1
ATOM 1786 N N . ASP A 1 225 ? -11.859 -7.918 -13.93 1 95.06 225 ASP A N 1
ATOM 1787 C CA . ASP A 1 225 ? -11.992 -6.566 -13.398 1 95.06 225 ASP A CA 1
ATOM 1788 C C . ASP A 1 225 ? -13.453 -6.125 -13.383 1 95.06 225 ASP A C 1
ATOM 1790 O O . ASP A 1 225 ? -13.742 -4.934 -13.242 1 95.06 225 ASP A O 1
ATOM 1794 N N . ASN A 1 226 ? -14.383 -6.992 -13.586 1 95 226 ASN A N 1
ATOM 1795 C CA . ASN A 1 226 ? -15.781 -6.617 -13.766 1 95 226 ASN A CA 1
ATOM 1796 C C . ASN A 1 226 ? -16.719 -7.516 -12.961 1 95 226 ASN A C 1
ATOM 1798 O O . ASN A 1 226 ? -17.844 -7.797 -13.391 1 95 226 ASN A O 1
ATOM 1802 N N . LEU A 1 227 ? -16.266 -7.996 -11.859 1 96.12 227 LEU A N 1
ATOM 1803 C CA . LEU A 1 227 ? -17.094 -8.891 -11.055 1 96.12 227 LEU A CA 1
ATOM 1804 C C . LEU A 1 227 ? -17.594 -8.18 -9.797 1 96.12 227 LEU A C 1
ATOM 1806 O O . LEU A 1 227 ? -16.875 -7.398 -9.188 1 96.12 227 LEU A O 1
ATOM 1810 N N . GLU A 1 228 ? -18.828 -8.398 -9.469 1 96.5 228 GLU A N 1
ATOM 1811 C CA . GLU A 1 228 ? -19.406 -8.047 -8.18 1 96.5 228 GLU A CA 1
ATOM 1812 C C . GLU A 1 228 ? -19.516 -9.266 -7.266 1 96.5 228 GLU A C 1
ATOM 1814 O O . GLU A 1 228 ? -20.281 -10.188 -7.547 1 96.5 228 GLU A O 1
ATOM 1819 N N . LEU A 1 229 ? -18.797 -9.242 -6.195 1 97.62 229 LEU A N 1
ATOM 1820 C CA . LEU A 1 229 ? -18.703 -10.375 -5.281 1 97.62 229 LEU A CA 1
ATOM 1821 C C . LEU A 1 229 ? -19.297 -10.023 -3.92 1 97.62 229 LEU A C 1
ATOM 1823 O O . LEU A 1 229 ? -18.984 -8.969 -3.355 1 97.62 229 LEU A O 1
ATOM 1827 N N . ILE A 1 230 ? -20.125 -10.891 -3.41 1 97.44 230 ILE A N 1
ATOM 1828 C CA . ILE A 1 230 ? -20.812 -10.617 -2.148 1 97.44 230 ILE A CA 1
ATOM 1829 C C . ILE A 1 230 ? -20.484 -11.719 -1.139 1 97.44 230 ILE A C 1
ATOM 1831 O O . ILE A 1 230 ? -20.703 -12.898 -1.411 1 97.44 230 ILE A O 1
ATOM 1835 N N . PHE A 1 231 ? -19.984 -11.344 -0.011 1 98.06 231 PHE A N 1
ATOM 1836 C CA . PHE A 1 231 ? -19.875 -12.227 1.14 1 98.06 231 PHE A CA 1
ATOM 1837 C C . PHE A 1 231 ? -21.125 -12.133 2.018 1 98.06 231 PHE A C 1
ATOM 1839 O O . PHE A 1 231 ? -21.469 -11.055 2.496 1 98.06 231 PHE A O 1
ATOM 1846 N N . ASP A 1 232 ? -21.703 -13.25 2.238 1 97 232 ASP A N 1
ATOM 1847 C CA . ASP A 1 232 ? -22.828 -13.336 3.162 1 97 232 ASP A CA 1
ATOM 1848 C C . ASP A 1 232 ? -22.406 -13.945 4.496 1 97 232 ASP A C 1
ATOM 1850 O O . ASP A 1 232 ? -21.656 -14.922 4.527 1 97 232 ASP A O 1
ATOM 1854 N N . PHE A 1 233 ? -22.906 -13.352 5.508 1 96.81 233 PHE A N 1
ATOM 1855 C CA . PHE A 1 233 ? -22.562 -13.805 6.848 1 96.81 233 PHE A CA 1
ATOM 1856 C C . PHE A 1 233 ? -23.781 -14.367 7.562 1 96.81 233 PHE A C 1
ATOM 1858 O O . PHE A 1 233 ? -24.797 -13.68 7.715 1 96.81 233 PHE A O 1
ATOM 1865 N N . PHE A 1 234 ? -23.672 -15.609 8.016 1 96.25 234 PHE A N 1
ATOM 1866 C CA . PHE A 1 234 ? -24.734 -16.297 8.719 1 96.25 234 PHE A CA 1
ATOM 1867 C C . PHE A 1 234 ? -24.328 -16.594 10.156 1 96.25 234 PHE A C 1
ATOM 1869 O O . PHE A 1 234 ? -23.344 -17.297 10.398 1 96.25 234 PHE A O 1
ATOM 1876 N N . GLU A 1 235 ? -25.078 -16.109 11.086 1 94.56 235 GLU A N 1
ATOM 1877 C CA . GLU A 1 235 ? -24.844 -16.438 12.492 1 94.56 235 GLU A CA 1
ATOM 1878 C C . GLU A 1 235 ? -25.281 -17.875 12.797 1 94.56 235 GLU A C 1
ATOM 1880 O O . GLU A 1 235 ? -26.453 -18.234 12.586 1 94.56 235 GLU A O 1
ATOM 1885 N N . GLU A 1 236 ? -24.438 -18.703 13.211 1 89.94 236 GLU A N 1
ATOM 1886 C CA . GLU A 1 236 ? -24.641 -20.141 13.297 1 89.94 236 GLU A CA 1
ATOM 1887 C C . GLU A 1 236 ? -25.797 -20.484 14.227 1 89.94 236 GLU A C 1
ATOM 1889 O O . GLU A 1 236 ? -26.594 -21.391 13.938 1 89.94 236 GLU A O 1
ATOM 1894 N N . ASP A 1 237 ? -26.016 -19.828 15.352 1 83.69 237 ASP A N 1
ATOM 1895 C CA . ASP A 1 237 ? -27 -20.25 16.344 1 83.69 237 ASP A CA 1
ATOM 1896 C C . ASP A 1 237 ? -28.297 -19.453 16.203 1 83.69 237 ASP A C 1
ATOM 1898 O O . ASP A 1 237 ? -29.219 -19.641 16.984 1 83.69 237 ASP A O 1
ATOM 1902 N N . LEU A 1 238 ? -28.281 -18.672 15.219 1 80.25 238 LEU A N 1
ATOM 1903 C CA . LEU A 1 238 ? -29.5 -17.875 15.039 1 80.25 238 LEU A CA 1
ATOM 1904 C C . LEU A 1 238 ? -30.531 -18.641 14.227 1 80.25 238 LEU A C 1
ATOM 1906 O O . LEU A 1 238 ? -30.281 -19 13.07 1 80.25 238 LEU A O 1
ATOM 1910 N N . SER A 1 239 ? -31.656 -18.938 14.734 1 79.75 239 SER A N 1
ATOM 1911 C CA . SER A 1 239 ? -32.688 -19.75 14.086 1 79.75 239 SER A CA 1
ATOM 1912 C C . SER A 1 239 ? -33.719 -18.891 13.391 1 79.75 239 SER A C 1
ATOM 1914 O O . SER A 1 239 ? -34.531 -19.391 12.609 1 79.75 239 SER A O 1
ATOM 1916 N N . GLU A 1 240 ? -33.531 -17.562 13.555 1 83.44 240 GLU A N 1
ATOM 1917 C CA . GLU A 1 240 ? -34.562 -16.672 12.992 1 83.44 240 GLU A CA 1
ATOM 1918 C C . GLU A 1 240 ? -34.062 -16.016 11.703 1 83.44 240 GLU A C 1
ATOM 1920 O O . GLU A 1 240 ? -32.844 -15.828 11.523 1 83.44 240 GLU A O 1
ATOM 1925 N N . HIS A 1 241 ? -35.062 -15.766 10.875 1 83.75 241 HIS A N 1
ATOM 1926 C CA . HIS A 1 241 ? -34.781 -14.93 9.719 1 83.75 241 HIS A CA 1
ATOM 1927 C C . HIS A 1 241 ? -34.625 -13.469 10.117 1 83.75 241 HIS A C 1
ATOM 1929 O O . HIS A 1 241 ? -35.406 -12.945 10.898 1 83.75 241 HIS A O 1
ATOM 1935 N N . VAL A 1 242 ? -33.688 -12.867 9.656 1 83.25 242 VAL A N 1
ATOM 1936 C CA . VAL A 1 242 ? -33.344 -11.5 10.055 1 83.25 242 VAL A CA 1
ATOM 1937 C C . VAL A 1 242 ? -34.188 -10.516 9.242 1 83.25 242 VAL A C 1
ATOM 1939 O O . VAL A 1 242 ? -34.75 -9.555 9.789 1 83.25 242 VAL A O 1
ATOM 1942 N N . VAL A 1 243 ? -34.25 -10.703 7.895 1 83.31 243 VAL A N 1
ATOM 1943 C CA . VAL A 1 243 ? -35.094 -9.891 7.016 1 83.31 243 VAL A CA 1
ATOM 1944 C C . VAL A 1 243 ? -36.219 -10.758 6.434 1 83.31 243 VAL A C 1
ATOM 1946 O O . VAL A 1 243 ? -36 -11.938 6.141 1 83.31 243 VAL A O 1
ATOM 1949 N N . GLN A 1 244 ? -37.344 -10.094 6.242 1 81.19 244 GLN A N 1
ATOM 1950 C CA . GLN A 1 244 ? -38.469 -10.805 5.652 1 81.19 244 GLN A CA 1
ATOM 1951 C C . GLN A 1 244 ? -38.125 -11.32 4.254 1 81.19 244 GLN A C 1
ATOM 1953 O O . GLN A 1 244 ? -37.625 -10.562 3.416 1 81.19 244 GLN A O 1
ATOM 1958 N N . GLY A 1 245 ? -38.344 -12.656 4.07 1 80.06 245 GLY A N 1
ATOM 1959 C CA . GLY A 1 245 ? -38.094 -13.219 2.756 1 80.06 245 GLY A CA 1
ATOM 1960 C C . GLY A 1 245 ? -36.719 -13.898 2.652 1 80.06 245 GLY A C 1
ATOM 1961 O O . GLY A 1 245 ? -36.406 -14.484 1.617 1 80.06 245 GLY A O 1
ATOM 1962 N N . ASP A 1 246 ? -36.031 -13.844 3.783 1 86.5 246 ASP A N 1
ATOM 1963 C CA . ASP A 1 246 ? -34.719 -14.531 3.768 1 86.5 246 ASP A CA 1
ATOM 1964 C C . ASP A 1 246 ? -34.906 -16.016 3.443 1 86.5 246 ASP A C 1
ATOM 1966 O O . ASP A 1 246 ? -35.812 -16.656 3.939 1 86.5 246 ASP A O 1
ATOM 1970 N N . ALA A 1 247 ? -34.094 -16.516 2.537 1 83.06 247 ALA A N 1
ATOM 1971 C CA . ALA A 1 247 ? -34.125 -17.938 2.184 1 83.06 247 ALA A CA 1
ATOM 1972 C C . ALA A 1 247 ? -33.656 -18.797 3.346 1 83.06 247 ALA A C 1
ATOM 1974 O O . ALA A 1 247 ? -34.125 -19.922 3.543 1 83.06 247 ALA A O 1
ATOM 1975 N N . LEU A 1 248 ? -32.688 -18.25 4.141 1 89.31 248 LEU A N 1
ATOM 1976 C CA . LEU A 1 248 ? -32.062 -18.984 5.242 1 89.31 248 LEU A CA 1
ATOM 1977 C C . LEU A 1 248 ? -32.062 -18.156 6.52 1 89.31 248 LEU A C 1
ATOM 1979 O O . LEU A 1 248 ? -31.906 -16.938 6.465 1 89.31 248 LEU A O 1
ATOM 1983 N N . PRO A 1 249 ? -32.156 -18.797 7.531 1 90.94 249 PRO A N 1
ATOM 1984 C CA . PRO A 1 249 ? -32.062 -18.078 8.797 1 90.94 249 PRO A CA 1
ATOM 1985 C C . PRO A 1 249 ? -30.641 -17.656 9.125 1 90.94 249 PRO A C 1
ATOM 1987 O O . PRO A 1 249 ? -29.688 -18.234 8.609 1 90.94 249 PRO A O 1
ATOM 1990 N N . GLY A 1 250 ? -30.484 -16.594 9.906 1 93.62 250 GLY A N 1
ATOM 1991 C CA . GLY A 1 250 ? -29.203 -16.203 10.469 1 93.62 250 GLY A CA 1
ATOM 1992 C C . GLY A 1 250 ? -28.375 -15.32 9.547 1 93.62 250 GLY A C 1
ATOM 1993 O O . GLY A 1 250 ? -27.219 -15.031 9.82 1 93.62 250 GLY A O 1
ATOM 1994 N N . HIS A 1 251 ? -28.953 -14.969 8.352 1 95.62 251 HIS A N 1
ATOM 1995 C CA . HIS A 1 251 ? -28.25 -14.07 7.449 1 95.62 251 HIS A CA 1
ATOM 1996 C C . HIS A 1 251 ? -28.188 -12.648 8.008 1 95.62 251 HIS A C 1
ATOM 1998 O O . HIS A 1 251 ? -29.094 -11.844 7.762 1 95.62 251 HIS A O 1
ATOM 2004 N N . VAL A 1 252 ? -27.094 -12.227 8.617 1 94.44 252 VAL A N 1
ATOM 2005 C CA . VAL A 1 252 ? -27.094 -11.039 9.461 1 94.44 252 VAL A CA 1
ATOM 2006 C C . VAL A 1 252 ? -26.406 -9.891 8.734 1 94.44 252 VAL A C 1
ATOM 2008 O O . VAL A 1 252 ? -26.578 -8.727 9.094 1 94.44 252 VAL A O 1
ATOM 2011 N N . GLY A 1 253 ? -25.562 -10.25 7.77 1 95 253 GLY A N 1
ATOM 2012 C CA . GLY A 1 253 ? -24.812 -9.172 7.141 1 95 253 GLY A CA 1
ATOM 2013 C C . GLY A 1 253 ? -24.188 -9.562 5.812 1 95 253 GLY A C 1
ATOM 2014 O O . GLY A 1 253 ? -24.172 -10.742 5.461 1 95 253 GLY A O 1
ATOM 2015 N N . THR A 1 254 ? -23.719 -8.562 5.062 1 95.94 254 THR A N 1
ATOM 2016 C CA . THR A 1 254 ? -23.094 -8.758 3.76 1 95.94 254 THR A CA 1
ATOM 2017 C C . THR A 1 254 ? -21.906 -7.805 3.588 1 95.94 254 THR A C 1
ATOM 2019 O O . THR A 1 254 ? -21.859 -6.734 4.199 1 95.94 254 THR A O 1
ATOM 2022 N N . ALA A 1 255 ? -20.953 -8.18 2.918 1 97.38 255 ALA A N 1
ATOM 2023 C CA . ALA A 1 255 ? -19.828 -7.355 2.461 1 97.38 255 ALA A CA 1
ATOM 2024 C C . ALA A 1 255 ? -19.625 -7.496 0.956 1 97.38 255 ALA A C 1
ATOM 2026 O O . ALA A 1 255 ? -19.703 -8.602 0.414 1 97.38 255 ALA A O 1
ATOM 2027 N N . CYS A 1 256 ? -19.391 -6.41 0.285 1 97.5 256 CYS A N 1
ATOM 2028 C CA . CYS A 1 256 ? -19.281 -6.406 -1.17 1 97.5 256 CYS A CA 1
ATOM 2029 C C . CYS A 1 256 ? -17.859 -6.094 -1.604 1 97.5 256 CYS A C 1
ATOM 2031 O O . CYS A 1 256 ? -17.25 -5.145 -1.111 1 97.5 256 CYS A O 1
ATOM 2033 N N . LEU A 1 257 ? -17.375 -6.867 -2.498 1 97.75 257 LEU A N 1
ATOM 2034 C CA . LEU A 1 257 ? -16.078 -6.645 -3.127 1 97.75 257 LEU A CA 1
ATOM 2035 C C . LEU A 1 257 ? -16.234 -6.473 -4.633 1 97.75 257 LEU A C 1
ATOM 2037 O O . LEU A 1 257 ? -16.781 -7.348 -5.312 1 97.75 257 LEU A O 1
ATOM 2041 N N . LEU A 1 258 ? -15.773 -5.387 -5.125 1 97.12 258 LEU A N 1
ATOM 2042 C CA . LEU A 1 258 ? -15.695 -5.156 -6.562 1 97.12 258 LEU A CA 1
ATOM 2043 C C . LEU A 1 258 ? -14.312 -5.535 -7.098 1 97.12 258 LEU A C 1
ATOM 2045 O O . LEU A 1 258 ? -13.297 -5.004 -6.645 1 97.12 258 LEU A O 1
ATOM 2049 N N . SER A 1 259 ? -14.281 -6.395 -8.094 1 97.06 259 SER A N 1
ATOM 2050 C CA . SER A 1 259 ? -12.992 -6.84 -8.609 1 97.06 259 SER A CA 1
ATOM 2051 C C . SER A 1 259 ? -12.234 -5.699 -9.281 1 97.06 259 SER A C 1
ATOM 2053 O O . SER A 1 259 ? -11.008 -5.742 -9.398 1 97.06 259 SER A O 1
ATOM 2055 N N . SER A 1 260 ? -12.945 -4.695 -9.711 1 96.19 260 SER A N 1
ATOM 2056 C CA . SER A 1 260 ? -12.289 -3.527 -10.289 1 96.19 260 SER A CA 1
ATOM 2057 C C . SER A 1 260 ? -11.406 -2.826 -9.266 1 96.19 260 SER A C 1
ATOM 2059 O O . SER A 1 260 ? -10.43 -2.16 -9.625 1 96.19 260 SER A O 1
ATOM 2061 N N . THR A 1 261 ? -11.75 -2.91 -8.008 1 95.75 261 THR A N 1
ATOM 2062 C CA . THR A 1 261 ? -10.922 -2.348 -6.953 1 95.75 261 THR A CA 1
ATOM 2063 C C . THR A 1 261 ? -9.555 -3.025 -6.926 1 95.75 261 THR A C 1
ATOM 2065 O O . THR A 1 261 ? -8.531 -2.361 -6.75 1 95.75 261 THR A O 1
ATOM 2068 N N . ILE A 1 262 ? -9.531 -4.309 -7.102 1 95.75 262 ILE A N 1
ATOM 2069 C CA . ILE A 1 262 ? -8.281 -5.059 -7.18 1 95.75 262 ILE A CA 1
ATOM 2070 C C . ILE A 1 262 ? -7.484 -4.609 -8.398 1 95.75 262 ILE A C 1
ATOM 2072 O O . ILE A 1 262 ? -6.281 -4.355 -8.305 1 95.75 262 ILE A O 1
ATOM 2076 N N . ALA A 1 263 ? -8.148 -4.492 -9.484 1 94.5 263 ALA A N 1
ATOM 2077 C CA . ALA A 1 263 ? -7.492 -4.078 -10.727 1 94.5 263 ALA A CA 1
ATOM 2078 C C . ALA A 1 263 ? -6.855 -2.701 -10.578 1 94.5 263 ALA A C 1
ATOM 2080 O O . ALA A 1 263 ? -5.742 -2.469 -11.055 1 94.5 263 ALA A O 1
ATOM 2081 N N . GLU A 1 264 ? -7.484 -1.853 -9.93 1 92.25 264 GLU A N 1
ATOM 2082 C CA . GLU A 1 264 ? -7.023 -0.477 -9.781 1 92.25 264 GLU A CA 1
ATOM 2083 C C . GLU A 1 264 ? -5.812 -0.4 -8.852 1 92.25 264 GLU A C 1
ATOM 2085 O O . GLU A 1 264 ? -5.004 0.525 -8.953 1 92.25 264 GLU A O 1
ATOM 2090 N N . SER A 1 265 ? -5.734 -1.292 -7.93 1 89.88 265 SER A N 1
ATOM 2091 C CA . SER A 1 265 ? -4.57 -1.315 -7.051 1 89.88 265 SER A CA 1
ATOM 2092 C C . SER A 1 265 ? -3.293 -1.612 -7.828 1 89.88 265 SER A C 1
ATOM 2094 O O . SER A 1 265 ? -2.203 -1.209 -7.418 1 89.88 265 SER A O 1
ATOM 2096 N N . GLY A 1 266 ? -3.424 -2.404 -8.883 1 90.19 266 GLY A N 1
ATOM 2097 C CA . GLY A 1 266 ? -2.285 -2.771 -9.703 1 90.19 266 GLY A CA 1
ATOM 2098 C C . GLY A 1 266 ? -1.429 -3.861 -9.094 1 90.19 266 GLY A C 1
ATOM 2099 O O . GLY A 1 266 ? -0.39 -4.227 -9.641 1 90.19 266 GLY A O 1
ATOM 2100 N N . LYS A 1 267 ? -1.836 -4.359 -7.992 1 94.31 267 LYS A N 1
ATOM 2101 C CA . LYS A 1 267 ? -1.075 -5.398 -7.305 1 94.31 267 LYS A CA 1
ATOM 2102 C C . LYS A 1 267 ? -1.706 -6.773 -7.512 1 94.31 267 LYS A C 1
ATOM 2104 O O . LYS A 1 267 ? -2.93 -6.91 -7.473 1 94.31 267 LYS A O 1
ATOM 2109 N N . SER A 1 268 ? -0.832 -7.734 -7.66 1 97.56 268 SER A N 1
ATOM 2110 C CA . SER A 1 268 ? -1.312 -9.094 -7.895 1 97.56 268 SER A CA 1
ATOM 2111 C C . SER A 1 268 ? -1.811 -9.734 -6.605 1 97.56 268 SER A C 1
ATOM 2113 O O . SER A 1 268 ? -2.553 -10.719 -6.637 1 97.56 268 SER A O 1
ATOM 2115 N N . ALA A 1 269 ? -1.347 -9.219 -5.516 1 97.19 269 ALA A N 1
ATOM 2116 C CA . ALA A 1 269 ? -1.758 -9.75 -4.223 1 97.19 269 ALA A CA 1
ATOM 2117 C C . ALA A 1 269 ? -1.882 -8.641 -3.184 1 97.19 269 ALA A C 1
ATOM 2119 O O . ALA A 1 269 ? -1.235 -7.598 -3.301 1 97.19 269 ALA A O 1
ATOM 2120 N N . GLY A 1 270 ? -2.764 -8.891 -2.254 1 95.38 270 GLY A N 1
ATOM 2121 C CA . GLY A 1 270 ? -2.959 -7.91 -1.194 1 95.38 270 GLY A CA 1
ATOM 2122 C C . GLY A 1 270 ? -4.117 -8.25 -0.275 1 95.38 270 GLY A C 1
ATOM 2123 O O . GLY A 1 270 ? -4.625 -9.375 -0.298 1 95.38 270 GLY A O 1
ATOM 2124 N N . ILE A 1 271 ? -4.414 -7.328 0.653 1 95.62 271 ILE A N 1
ATOM 2125 C CA . ILE A 1 271 ? -5.52 -7.465 1.598 1 95.62 271 ILE A CA 1
ATOM 2126 C C . ILE A 1 271 ? -6.477 -6.285 1.446 1 95.62 271 ILE A C 1
ATOM 2128 O O . ILE A 1 271 ? -6.043 -5.137 1.336 1 95.62 271 ILE A O 1
ATOM 2132 N N . LEU A 1 272 ? -7.727 -6.555 1.349 1 96.06 272 LEU A N 1
ATOM 2133 C CA . LEU A 1 272 ? -8.773 -5.539 1.348 1 96.06 272 LEU A CA 1
ATOM 2134 C C . LEU A 1 272 ? -9.672 -5.688 2.568 1 96.06 272 LEU A C 1
ATOM 2136 O O . LEU A 1 272 ? -10.023 -6.805 2.957 1 96.06 272 LEU A O 1
ATOM 2140 N N . THR A 1 273 ? -9.969 -4.633 3.211 1 96.44 273 THR A N 1
ATOM 2141 C CA . THR A 1 273 ? -10.898 -4.625 4.336 1 96.44 273 THR A CA 1
ATOM 2142 C C . THR A 1 273 ? -12.258 -4.082 3.916 1 96.44 273 THR A C 1
ATOM 2144 O O . THR A 1 273 ? -12.352 -2.969 3.396 1 96.44 273 THR A O 1
ATOM 2147 N N . LEU A 1 274 ? -13.266 -4.836 4.156 1 97.31 274 LEU A N 1
ATOM 2148 C CA . LEU A 1 274 ? -14.625 -4.48 3.744 1 97.31 274 LEU A CA 1
ATOM 2149 C C . LEU A 1 274 ? -15.555 -4.406 4.949 1 97.31 274 LEU A C 1
ATOM 2151 O O . LEU A 1 274 ? -15.5 -5.254 5.84 1 97.31 274 LEU A O 1
ATOM 2155 N N . PRO A 1 275 ? -16.406 -3.369 4.977 1 96.62 275 PRO A N 1
ATOM 2156 C CA . PRO A 1 275 ? -17.422 -3.357 6.035 1 96.62 275 PRO A CA 1
ATOM 2157 C C . PRO A 1 275 ? -18.484 -4.43 5.844 1 96.62 275 PRO A C 1
ATOM 2159 O O . PRO A 1 275 ? -18.891 -4.711 4.711 1 96.62 275 PRO A O 1
ATOM 2162 N N . ILE A 1 276 ? -18.859 -5.035 6.906 1 97.06 276 ILE A N 1
ATOM 2163 C CA . ILE A 1 276 ? -20.016 -5.93 6.891 1 97.06 276 ILE A CA 1
ATOM 2164 C C . ILE A 1 276 ? -21.281 -5.148 7.25 1 97.06 276 ILE A C 1
ATOM 2166 O O . ILE A 1 276 ? -21.5 -4.82 8.414 1 97.06 276 ILE A O 1
ATOM 2170 N N . MET A 1 277 ? -22.078 -4.961 6.281 1 95.31 277 MET A N 1
ATOM 2171 C CA . MET A 1 277 ? -23.297 -4.195 6.492 1 95.31 277 MET A CA 1
ATOM 2172 C C . MET A 1 277 ? -24.391 -5.07 7.086 1 95.31 277 MET A C 1
ATOM 2174 O O . MET A 1 277 ? -24.594 -6.207 6.648 1 95.31 277 MET A O 1
ATOM 2178 N N . SER A 1 278 ? -25.047 -4.496 8.031 1 92.62 278 SER A N 1
ATOM 2179 C CA . SER A 1 278 ? -26.188 -5.195 8.586 1 92.62 278 SER A CA 1
ATOM 2180 C C . SER A 1 278 ? -27.312 -5.324 7.555 1 92.62 278 SER A C 1
ATOM 2182 O O . SER A 1 278 ? -27.531 -4.418 6.75 1 92.62 278 SER A O 1
ATOM 2184 N N . ARG A 1 279 ? -28.016 -6.406 7.676 1 89.19 279 ARG A N 1
ATOM 2185 C CA . ARG A 1 279 ? -29.109 -6.625 6.742 1 89.19 279 ARG A CA 1
ATOM 2186 C C . ARG A 1 279 ? -30.344 -5.809 7.145 1 89.19 279 ARG A C 1
ATOM 2188 O O . ARG A 1 279 ? -31.219 -5.547 6.316 1 89.19 279 ARG A O 1
ATOM 2195 N N . ASN A 1 280 ? -30.375 -5.473 8.344 1 84.62 280 ASN A N 1
ATOM 2196 C CA . ASN A 1 280 ? -31.609 -4.875 8.828 1 84.62 280 ASN A CA 1
ATOM 2197 C C . ASN A 1 280 ? -31.406 -3.414 9.227 1 84.62 280 ASN A C 1
ATOM 2199 O O . ASN A 1 280 ? -32.312 -2.789 9.781 1 84.62 280 ASN A O 1
ATOM 2203 N N . SER A 1 281 ? -30.203 -2.895 9.109 1 80.94 281 SER A N 1
ATOM 2204 C CA . SER A 1 281 ? -29.922 -1.498 9.43 1 80.94 281 SER A CA 1
ATOM 2205 C C . SER A 1 281 ? -28.859 -0.918 8.508 1 80.94 281 SER A C 1
ATOM 2207 O O . SER A 1 281 ? -28.281 -1.64 7.695 1 80.94 281 SER A O 1
ATOM 2209 N N . ARG A 1 282 ? -28.656 0.365 8.625 1 85.06 282 ARG A N 1
ATOM 2210 C CA . ARG A 1 282 ? -27.641 1.053 7.844 1 85.06 282 ARG A CA 1
ATOM 2211 C C . ARG A 1 282 ? -26.266 0.916 8.5 1 85.06 282 ARG A C 1
ATOM 2213 O O . ARG A 1 282 ? -25.25 1.312 7.922 1 85.06 282 ARG A O 1
ATOM 2220 N N . LYS A 1 283 ? -26.266 0.228 9.555 1 89.06 283 LYS A N 1
ATOM 2221 C CA . LYS A 1 283 ? -25.016 0.136 10.328 1 89.06 283 LYS A CA 1
ATOM 2222 C C . LYS A 1 283 ? -24.234 -1.11 9.945 1 89.06 283 LYS A C 1
ATOM 2224 O O . LYS A 1 283 ? -24.766 -2.018 9.305 1 89.06 283 LYS A O 1
ATOM 2229 N N . THR A 1 284 ? -23.062 -1.063 10.312 1 94.5 284 THR A N 1
ATOM 2230 C CA . THR A 1 284 ? -22.203 -2.23 10.125 1 94.5 284 THR A CA 1
ATOM 2231 C C . THR A 1 284 ? -22.219 -3.115 11.367 1 94.5 284 THR A C 1
ATOM 2233 O O . THR A 1 284 ? -22.562 -2.656 12.453 1 94.5 284 THR A O 1
ATOM 2236 N N . ILE A 1 285 ? -21.938 -4.324 11.18 1 95 285 ILE A N 1
ATOM 2237 C CA . ILE A 1 285 ? -21.781 -5.195 12.344 1 95 285 ILE A CA 1
ATOM 2238 C C . ILE A 1 285 ? -20.297 -5.48 12.578 1 95 285 ILE A C 1
ATOM 2240 O O . ILE A 1 285 ? -19.922 -6.023 13.625 1 95 285 ILE A O 1
ATOM 2244 N N . GLY A 1 286 ? -19.469 -5.168 11.641 1 95.81 286 GLY A N 1
ATOM 2245 C CA . GLY A 1 286 ? -18.031 -5.398 11.695 1 95.81 286 GLY A CA 1
ATOM 2246 C C . GLY A 1 286 ? -17.359 -5.23 10.352 1 95.81 286 GLY A C 1
ATOM 2247 O O . GLY A 1 286 ? -17.781 -4.414 9.531 1 95.81 286 GLY A O 1
ATOM 2248 N N . LYS A 1 287 ? -16.234 -5.867 10.211 1 96.62 287 LYS A N 1
ATOM 2249 C CA . LYS A 1 287 ? -15.484 -5.809 8.969 1 96.62 287 LYS A CA 1
ATOM 2250 C C . LYS A 1 287 ? -14.852 -7.16 8.641 1 96.62 287 LYS A C 1
ATOM 2252 O O . LYS A 1 287 ? -14.68 -8 9.523 1 96.62 287 LYS A O 1
ATOM 2257 N N . VAL A 1 288 ? -14.586 -7.359 7.395 1 97.81 288 VAL A N 1
ATOM 2258 C CA . VAL A 1 288 ? -13.922 -8.57 6.926 1 97.81 288 VAL A CA 1
ATOM 2259 C C . VAL A 1 288 ? -12.664 -8.203 6.145 1 97.81 288 VAL A C 1
ATOM 2261 O O . VAL A 1 288 ? -12.68 -7.277 5.332 1 97.81 288 VAL A O 1
ATOM 2264 N N . ARG A 1 289 ? -11.578 -8.836 6.488 1 97.12 289 ARG A N 1
ATOM 2265 C CA . ARG A 1 289 ? -10.312 -8.711 5.777 1 97.12 289 ARG A CA 1
ATOM 2266 C C . ARG A 1 289 ? -10.156 -9.82 4.738 1 97.12 289 ARG A C 1
ATOM 2268 O O . ARG A 1 289 ? -10 -10.992 5.086 1 97.12 289 ARG A O 1
ATOM 2275 N N . VAL A 1 290 ? -10.141 -9.422 3.488 1 98.12 290 VAL A N 1
ATOM 2276 C CA . VAL A 1 290 ? -10.07 -10.391 2.398 1 98.12 290 VAL A CA 1
ATOM 2277 C C . VAL A 1 290 ? -8.68 -10.359 1.769 1 98.12 290 VAL A C 1
ATOM 2279 O O . VAL A 1 290 ? -8.273 -9.352 1.189 1 98.12 290 VAL A O 1
ATOM 2282 N N . ASP A 1 291 ? -8.008 -11.484 1.951 1 98.19 291 ASP A N 1
ATOM 2283 C CA . ASP A 1 291 ? -6.75 -11.695 1.245 1 98.19 291 ASP A CA 1
ATOM 2284 C C . ASP A 1 291 ? -6.996 -12.109 -0.202 1 98.19 291 ASP A C 1
ATOM 2286 O O . ASP A 1 291 ? -7.809 -13 -0.468 1 98.19 291 ASP A O 1
ATOM 2290 N N . TYR A 1 292 ? -6.348 -11.453 -1.165 1 98.38 292 TYR A N 1
ATOM 2291 C CA . TYR A 1 292 ? -6.59 -11.82 -2.555 1 98.38 292 TYR A CA 1
ATOM 2292 C C . TYR A 1 292 ? -5.281 -12.055 -3.295 1 98.38 292 TYR A C 1
ATOM 2294 O O . TYR A 1 292 ? -4.242 -11.492 -2.932 1 98.38 292 TYR A O 1
ATOM 2302 N N . ILE A 1 293 ? -5.312 -12.883 -4.309 1 98.5 293 ILE A N 1
ATOM 2303 C CA . ILE A 1 293 ? -4.277 -13.016 -5.328 1 98.5 293 ILE A CA 1
ATOM 2304 C C . ILE A 1 293 ? -4.922 -13.148 -6.703 1 98.5 293 ILE A C 1
ATOM 2306 O O . ILE A 1 293 ? -5.938 -13.836 -6.855 1 98.5 293 ILE A O 1
ATOM 2310 N N . ILE A 1 294 ? -4.43 -12.406 -7.641 1 98.56 294 ILE A N 1
ATOM 2311 C CA . ILE A 1 294 ? -4.867 -12.508 -9.031 1 98.56 294 ILE A CA 1
ATOM 2312 C C . ILE A 1 294 ? -3.773 -13.172 -9.867 1 98.56 294 ILE A C 1
ATOM 2314 O O . ILE A 1 294 ? -2.625 -12.719 -9.867 1 98.56 294 ILE A O 1
ATOM 2318 N N . ILE A 1 295 ? -4.078 -14.188 -10.523 1 98.69 295 ILE A N 1
ATOM 2319 C CA . ILE A 1 295 ? -3.137 -14.938 -11.352 1 98.69 295 ILE A CA 1
ATOM 2320 C C . ILE A 1 295 ? -3.537 -14.82 -12.82 1 98.69 295 ILE A C 1
ATOM 2322 O O . ILE A 1 295 ? -4.641 -15.227 -13.195 1 98.69 295 ILE A O 1
ATOM 2326 N N . LYS A 1 296 ? -2.674 -14.352 -13.594 1 98.12 296 LYS A N 1
ATOM 2327 C CA . LYS A 1 296 ? -2.906 -14.172 -15.023 1 98.12 296 LYS A CA 1
ATOM 2328 C C . LYS A 1 296 ? -2.123 -15.195 -15.844 1 98.12 296 LYS A C 1
ATOM 2330 O O . LYS A 1 296 ? -1.115 -15.734 -15.375 1 98.12 296 LYS A O 1
ATOM 2335 N N . PRO A 1 297 ? -2.615 -15.5 -17.047 1 97.62 297 PRO A N 1
ATOM 2336 C CA . PRO A 1 297 ? -1.835 -16.406 -17.906 1 97.62 297 PRO A CA 1
ATOM 2337 C C . PRO A 1 297 ? -0.462 -15.836 -18.25 1 97.62 297 PRO A C 1
ATOM 2339 O O . PRO A 1 297 ? -0.229 -14.633 -18.109 1 97.62 297 PRO A O 1
ATOM 2342 N N . LEU A 1 298 ? 0.443 -16.719 -18.625 1 97.81 298 LEU A N 1
ATOM 2343 C CA . LEU A 1 298 ? 1.795 -16.328 -19.016 1 97.81 298 LEU A CA 1
ATOM 2344 C C . LEU A 1 298 ? 1.782 -15.586 -20.344 1 97.81 298 LEU A C 1
ATOM 2346 O O . LEU A 1 298 ? 1.426 -16.156 -21.391 1 97.81 298 LEU A O 1
ATOM 2350 N N . PRO A 1 299 ? 2.162 -14.352 -20.312 1 95.69 299 PRO A N 1
ATOM 2351 C CA . PRO A 1 299 ? 2.15 -13.609 -21.562 1 95.69 299 PRO A CA 1
ATOM 2352 C C . PRO A 1 299 ? 3.314 -13.984 -22.484 1 95.69 299 PRO A C 1
ATOM 2354 O O . PRO A 1 299 ? 4.43 -14.227 -22 1 95.69 299 PRO A O 1
ATOM 2357 N N . GLY A 1 300 ? 3.07 -14.078 -23.719 1 91.56 300 GLY A N 1
ATOM 2358 C CA . GLY A 1 300 ? 4.125 -14.227 -24.703 1 91.56 300 GLY A CA 1
ATOM 2359 C C . GLY A 1 300 ? 4.66 -15.641 -24.812 1 91.56 300 GLY A C 1
ATOM 2360 O O . GLY A 1 300 ? 5.703 -15.875 -25.422 1 91.56 300 GLY A O 1
ATOM 2361 N N . TYR A 1 301 ? 4.148 -16.562 -24.109 1 92.69 301 TYR A N 1
ATOM 2362 C CA . TYR A 1 301 ? 4.516 -17.969 -24.203 1 92.69 301 TYR A CA 1
ATOM 2363 C C . TYR A 1 301 ? 3.279 -18.859 -24.141 1 92.69 301 TYR A C 1
ATOM 2365 O O . TYR A 1 301 ? 2.473 -18.75 -23.219 1 92.69 301 TYR A O 1
ATOM 2373 N N . ASN A 1 302 ? 3.211 -19.766 -25.062 1 91.25 302 ASN A N 1
ATOM 2374 C CA . ASN A 1 302 ? 2.092 -20.703 -25.078 1 91.25 302 ASN A CA 1
ATOM 2375 C C . ASN A 1 302 ? 2.539 -22.125 -24.719 1 91.25 302 ASN A C 1
ATOM 2377 O O . ASN A 1 302 ? 3.27 -22.75 -25.484 1 91.25 302 ASN A O 1
ATOM 2381 N N . CYS A 1 303 ? 2.045 -22.547 -23.641 1 94.69 303 CYS A N 1
ATOM 2382 C CA . CYS A 1 303 ? 2.271 -23.938 -23.297 1 94.69 303 CYS A CA 1
ATOM 2383 C C . CYS A 1 303 ? 1.556 -24.859 -24.281 1 94.69 303 CYS A C 1
ATOM 2385 O O . CYS A 1 303 ? 0.464 -24.547 -24.75 1 94.69 303 CYS A O 1
ATOM 2387 N N . ASP A 1 304 ? 2.197 -25.969 -24.594 1 95.88 304 ASP A N 1
ATOM 2388 C CA . ASP A 1 304 ? 1.565 -26.938 -25.484 1 95.88 304 ASP A CA 1
ATOM 2389 C C . ASP A 1 304 ? 1.304 -28.266 -24.766 1 95.88 304 ASP A C 1
ATOM 2391 O O . ASP A 1 304 ? 1.444 -28.344 -23.547 1 95.88 304 ASP A O 1
ATOM 2395 N N . MET A 1 305 ? 0.826 -29.281 -25.531 1 97.69 305 MET A N 1
ATOM 2396 C CA . MET A 1 305 ? 0.377 -30.516 -24.891 1 97.69 305 MET A CA 1
ATOM 2397 C C . MET A 1 305 ? 1.319 -31.656 -25.219 1 97.69 305 MET A C 1
ATOM 2399 O O . MET A 1 305 ? 0.932 -32.844 -25.141 1 97.69 305 MET A O 1
ATOM 2403 N N . LYS A 1 306 ? 2.545 -31.328 -25.594 1 96.88 306 LYS A N 1
ATOM 2404 C CA . LYS A 1 306 ? 3.498 -32.344 -26 1 96.88 306 LYS A CA 1
ATOM 2405 C C . LYS A 1 306 ? 3.934 -33.219 -24.828 1 96.88 306 LYS A C 1
ATOM 2407 O O . LYS A 1 306 ? 4.066 -34.438 -24.953 1 96.88 306 LYS A O 1
ATOM 2412 N N . SER A 1 307 ? 4.258 -32.531 -23.766 1 94.88 307 SER A N 1
ATOM 2413 C CA . SER A 1 307 ? 4.719 -33.25 -22.578 1 94.88 307 SER A CA 1
ATOM 2414 C C . SER A 1 307 ? 4.387 -32.5 -21.297 1 94.88 307 SER A C 1
ATOM 2416 O O . SER A 1 307 ? 4.191 -31.281 -21.328 1 94.88 307 SER A O 1
ATOM 2418 N N . SER A 1 308 ? 4.219 -33.281 -20.281 1 96.06 308 SER A N 1
ATOM 2419 C CA . SER A 1 308 ? 4.094 -32.719 -18.938 1 96.06 308 SER A CA 1
ATOM 2420 C C . SER A 1 308 ? 4.816 -33.594 -17.906 1 96.06 308 SER A C 1
ATOM 2422 O O . SER A 1 308 ? 4.703 -34.812 -17.938 1 96.06 308 SER A O 1
ATOM 2424 N N . PHE A 1 309 ? 5.57 -32.938 -17.078 1 94.75 309 PHE A N 1
ATOM 2425 C CA . PHE A 1 309 ? 6.277 -33.594 -16 1 94.75 309 PHE A CA 1
ATOM 2426 C C . PHE A 1 309 ? 5.793 -33.125 -14.641 1 94.75 309 PHE A C 1
ATOM 2428 O O . PHE A 1 309 ? 6.449 -33.344 -13.617 1 94.75 309 PHE A O 1
ATOM 2435 N N . SER A 1 310 ? 4.691 -32.438 -14.641 1 93.56 310 SER A N 1
ATOM 2436 C CA . SER A 1 310 ? 4.203 -31.734 -13.461 1 93.56 310 SER A CA 1
ATOM 2437 C C . SER A 1 310 ? 4.004 -32.688 -12.289 1 93.56 310 SER A C 1
ATOM 2439 O O . SER A 1 310 ? 4.172 -32.312 -11.133 1 93.56 310 SER A O 1
ATOM 2441 N N . LYS A 1 311 ? 3.672 -33.969 -12.578 1 92.69 311 LYS A N 1
ATOM 2442 C CA . LYS A 1 311 ? 3.436 -34.938 -11.516 1 92.69 311 LYS A CA 1
ATOM 2443 C C . LYS A 1 311 ? 4.281 -36.188 -11.711 1 92.69 311 LYS A C 1
ATOM 2445 O O . LYS A 1 311 ? 4.008 -37.219 -11.117 1 92.69 311 LYS A O 1
ATOM 2450 N N . TYR A 1 312 ? 5.258 -36.031 -12.461 1 89.94 312 TYR A N 1
ATOM 2451 C CA . TYR A 1 312 ? 6.07 -37.188 -12.781 1 89.94 312 TYR A CA 1
ATOM 2452 C C . TYR A 1 312 ? 7.242 -37.344 -11.812 1 89.94 312 TYR A C 1
ATOM 2454 O O . TYR A 1 312 ? 7.957 -36.344 -11.562 1 89.94 312 TYR A O 1
ATOM 2462 N N . TRP A 1 313 ? 7.32 -38.5 -11.305 1 88.5 313 TRP A N 1
ATOM 2463 C CA . TRP A 1 313 ? 8.492 -38.875 -10.523 1 88.5 313 TRP A CA 1
ATOM 2464 C C . TRP A 1 313 ? 8.836 -40.344 -10.742 1 88.5 313 TRP A C 1
ATOM 2466 O O . TRP A 1 313 ? 7.988 -41.219 -10.547 1 88.5 313 TRP A O 1
ATOM 2476 N N . LYS A 1 314 ? 9.992 -40.594 -11.156 1 81.94 314 LYS A N 1
ATOM 2477 C CA . LYS A 1 314 ? 10.438 -41.969 -11.32 1 81.94 314 LYS A CA 1
ATOM 2478 C C . LYS A 1 314 ? 11.055 -42.5 -10.031 1 81.94 314 LYS A C 1
ATOM 2480 O O . LYS A 1 314 ? 12.016 -41.906 -9.508 1 81.94 314 LYS A O 1
ATOM 2485 N N . PRO A 1 315 ? 10.398 -43.562 -9.562 1 72.5 315 PRO A N 1
ATOM 2486 C CA . PRO A 1 315 ? 10.984 -44.125 -8.352 1 72.5 315 PRO A CA 1
ATOM 2487 C C . PRO A 1 315 ? 12.438 -44.562 -8.547 1 72.5 315 PRO A C 1
ATOM 2489 O O . PRO A 1 315 ? 12.75 -45.25 -9.516 1 72.5 315 PRO A O 1
ATOM 2492 N N . ARG A 1 316 ? 13.273 -44.094 -7.812 1 77.31 316 ARG A N 1
ATOM 2493 C CA . ARG A 1 316 ? 14.695 -44.406 -7.859 1 77.31 316 ARG A CA 1
ATOM 2494 C C . ARG A 1 316 ? 15.359 -44.156 -6.508 1 77.31 316 ARG A C 1
ATOM 2496 O O . ARG A 1 316 ? 14.672 -43.875 -5.52 1 77.31 316 ARG A O 1
ATOM 2503 N N . ILE A 1 317 ? 16.578 -44.438 -6.504 1 74.62 317 ILE A N 1
ATOM 2504 C CA . ILE A 1 317 ? 17.344 -44.062 -5.316 1 74.62 317 ILE A CA 1
ATOM 2505 C C . ILE A 1 317 ? 17.234 -42.562 -5.07 1 74.62 317 ILE A C 1
ATOM 2507 O O . ILE A 1 317 ? 17.125 -41.781 -6.016 1 74.62 317 ILE A O 1
ATOM 2511 N N . PRO A 1 318 ? 17.172 -42.344 -3.854 1 80.44 318 PRO A N 1
ATOM 2512 C CA . PRO A 1 318 ? 17.047 -40.906 -3.52 1 80.44 318 PRO A CA 1
ATOM 2513 C C . PRO A 1 318 ? 18.109 -40.031 -4.207 1 80.44 318 PRO A C 1
ATOM 2515 O O . PRO A 1 318 ? 19.266 -40.438 -4.289 1 80.44 318 PRO A O 1
ATOM 2518 N N . LEU A 1 319 ? 17.641 -39 -4.664 1 83.12 319 LEU A N 1
ATOM 2519 C CA . LEU A 1 319 ? 18.5 -38.094 -5.43 1 83.12 319 LEU A CA 1
ATOM 2520 C C . LEU A 1 319 ? 19.359 -37.25 -4.504 1 83.12 319 LEU A C 1
ATOM 2522 O O . LEU A 1 319 ? 18.891 -36.781 -3.471 1 83.12 319 LEU A O 1
ATOM 2526 N N . ASP A 1 320 ? 20.625 -37.094 -4.891 1 81.75 320 ASP A N 1
ATOM 2527 C CA . ASP A 1 320 ? 21.5 -36.125 -4.258 1 81.75 320 ASP A CA 1
ATOM 2528 C C . ASP A 1 320 ? 21.484 -34.812 -5.027 1 81.75 320 ASP A C 1
ATOM 2530 O O . ASP A 1 320 ? 21.797 -34.781 -6.223 1 81.75 320 ASP A O 1
ATOM 2534 N N . VAL A 1 321 ? 21.156 -33.75 -4.391 1 83.5 321 VAL A N 1
ATOM 2535 C CA . VAL A 1 321 ? 21.062 -32.438 -5.02 1 83.5 321 VAL A CA 1
ATOM 2536 C C . VAL A 1 321 ? 22.094 -31.5 -4.418 1 83.5 321 VAL A C 1
ATOM 2538 O O . VAL A 1 321 ? 22.156 -31.328 -3.197 1 83.5 321 VAL A O 1
ATOM 2541 N N . GLY A 1 322 ? 22.922 -30.828 -5.262 1 80.12 322 GLY A N 1
ATOM 2542 C CA . GLY A 1 322 ? 23.938 -29.906 -4.797 1 80.12 322 GLY A CA 1
ATOM 2543 C C . GLY A 1 322 ? 23.375 -28.547 -4.406 1 80.12 322 GLY A C 1
ATOM 2544 O O . GLY A 1 322 ? 22.953 -27.781 -5.27 1 80.12 322 GLY A O 1
ATOM 2545 N N . HIS A 1 323 ? 23.469 -28.281 -3.145 1 82.5 323 HIS A N 1
ATOM 2546 C CA . HIS A 1 323 ? 22.969 -27.031 -2.605 1 82.5 323 HIS A CA 1
ATOM 2547 C C . HIS A 1 323 ? 23.859 -25.859 -3.006 1 82.5 323 HIS A C 1
ATOM 2549 O O . HIS A 1 323 ? 25.047 -25.844 -2.713 1 82.5 323 HIS A O 1
ATOM 2555 N N . ARG A 1 324 ? 23.359 -24.875 -3.721 1 83 324 ARG A N 1
ATOM 2556 C CA . ARG A 1 324 ? 24.109 -23.719 -4.203 1 83 324 ARG A CA 1
ATOM 2557 C C . ARG A 1 324 ? 25.266 -24.156 -5.086 1 83 324 ARG A C 1
ATOM 2559 O O . ARG A 1 324 ? 26.328 -23.516 -5.09 1 83 324 ARG A O 1
ATOM 2566 N N . GLY A 1 325 ? 25.141 -25.203 -5.637 1 78 325 GLY A N 1
ATOM 2567 C CA . GLY A 1 325 ? 26.219 -25.859 -6.367 1 78 325 GLY A CA 1
ATOM 2568 C C . GLY A 1 325 ? 27.031 -26.797 -5.508 1 78 325 GLY A C 1
ATOM 2569 O O . GLY A 1 325 ? 26.547 -27.844 -5.078 1 78 325 GLY A O 1
ATOM 2570 N N . ALA A 1 326 ? 28.188 -26.219 -5.164 1 74.88 326 ALA A N 1
ATOM 2571 C CA . ALA A 1 326 ? 29.109 -27.047 -4.398 1 74.88 326 ALA A CA 1
ATOM 2572 C C . ALA A 1 326 ? 28.906 -26.844 -2.896 1 74.88 326 ALA A C 1
ATOM 2574 O O . ALA A 1 326 ? 29.594 -27.484 -2.084 1 74.88 326 ALA A O 1
ATOM 2575 N N . GLY A 1 327 ? 28 -25.984 -2.598 1 78.75 327 GLY A N 1
ATOM 2576 C CA . GLY A 1 327 ? 27.703 -25.797 -1.185 1 78.75 327 GLY A CA 1
ATOM 2577 C C . GLY A 1 327 ? 27.859 -24.359 -0.726 1 78.75 327 GLY A C 1
ATOM 2578 O O . GLY A 1 327 ? 28.094 -23.469 -1.539 1 78.75 327 GLY A O 1
ATOM 2579 N N . ASN A 1 328 ? 27.656 -24.172 0.567 1 71.19 328 ASN A N 1
ATOM 2580 C CA . ASN A 1 328 ? 27.719 -22.859 1.208 1 71.19 328 ASN A CA 1
ATOM 2581 C C . ASN A 1 328 ? 29.156 -22.391 1.388 1 71.19 328 ASN A C 1
ATOM 2583 O O . ASN A 1 328 ? 29.969 -23.109 1.984 1 71.19 328 ASN A O 1
ATOM 2587 N N . SER A 1 329 ? 29.453 -21.234 0.912 1 64.62 329 SER A N 1
ATOM 2588 C CA . SER A 1 329 ? 30.828 -20.734 1.011 1 64.62 329 SER A CA 1
ATOM 2589 C C . SER A 1 329 ? 30.906 -19.531 1.948 1 64.62 329 SER A C 1
ATOM 2591 O O . SER A 1 329 ? 31.922 -18.844 2 1 64.62 329 SER A O 1
ATOM 2593 N N . THR A 1 330 ? 29.875 -19.312 2.727 1 59.31 330 THR A N 1
ATOM 2594 C CA . THR A 1 330 ? 29.891 -18.047 3.473 1 59.31 330 THR A CA 1
ATOM 2595 C C . THR A 1 330 ? 29.578 -18.297 4.945 1 59.31 330 THR A C 1
ATOM 2597 O O . THR A 1 330 ? 30.172 -17.672 5.824 1 59.31 330 THR A O 1
ATOM 2600 N N . THR A 1 331 ? 28.641 -19.188 5.305 1 52.06 331 THR A N 1
ATOM 2601 C CA . THR A 1 331 ? 28.078 -19.141 6.645 1 52.06 331 THR A CA 1
ATOM 2602 C C . THR A 1 331 ? 28.312 -20.453 7.383 1 52.06 331 THR A C 1
ATOM 2604 O O . THR A 1 331 ? 28 -20.578 8.562 1 52.06 331 THR A O 1
ATOM 2607 N N . THR A 1 332 ? 28.875 -21.344 6.676 1 54.44 332 THR A N 1
ATOM 2608 C CA . THR A 1 332 ? 29.016 -22.625 7.352 1 54.44 332 THR A CA 1
ATOM 2609 C C . THR A 1 332 ? 30.438 -22.828 7.84 1 54.44 332 THR A C 1
ATOM 2611 O O . THR A 1 332 ? 31.359 -22.125 7.406 1 54.44 332 THR A O 1
ATOM 2614 N N . ALA A 1 333 ? 30.578 -23.641 8.742 1 48.28 333 ALA A N 1
ATOM 2615 C CA . ALA A 1 333 ? 31.859 -23.938 9.359 1 48.28 333 ALA A CA 1
ATOM 2616 C C . ALA A 1 333 ? 32.844 -24.516 8.328 1 48.28 333 ALA A C 1
ATOM 2618 O O . ALA A 1 333 ? 34.031 -24.234 8.383 1 48.28 333 ALA A O 1
ATOM 2619 N N . GLN A 1 334 ? 32.281 -25.328 7.477 1 50.72 334 GLN A N 1
ATOM 2620 C CA . GLN A 1 334 ? 33.062 -25.891 6.395 1 50.72 334 GLN A CA 1
ATOM 2621 C C . GLN A 1 334 ? 32.719 -25.25 5.059 1 50.72 334 GLN A C 1
ATOM 2623 O O . GLN A 1 334 ? 31.719 -25.594 4.426 1 50.72 334 GLN A O 1
ATOM 2628 N N . LEU A 1 335 ? 33.5 -24.344 4.68 1 63 335 LEU A N 1
ATOM 2629 C CA . LEU A 1 335 ? 33.25 -23.5 3.521 1 63 335 LEU A CA 1
ATOM 2630 C C . LEU A 1 335 ? 33.625 -24.219 2.229 1 63 335 LEU A C 1
ATOM 2632 O O . LEU A 1 335 ? 34.625 -24.922 2.172 1 63 335 LEU A O 1
ATOM 2636 N N . ALA A 1 336 ? 32.656 -24.172 1.264 1 68 336 ALA A N 1
ATOM 2637 C CA . ALA A 1 336 ? 32.969 -24.656 -0.076 1 68 336 ALA A CA 1
ATOM 2638 C C . ALA A 1 336 ? 34.188 -23.938 -0.657 1 68 336 ALA A C 1
ATOM 2640 O O . ALA A 1 336 ? 34.438 -22.766 -0.365 1 68 336 ALA A O 1
ATOM 2641 N N . LYS A 1 337 ? 34.875 -24.578 -1.482 1 65.38 337 LYS A N 1
ATOM 2642 C CA . LYS A 1 337 ? 36.094 -24.047 -2.088 1 65.38 337 LYS A CA 1
ATOM 2643 C C . LYS A 1 337 ? 35.781 -23.031 -3.172 1 65.38 337 LYS A C 1
ATOM 2645 O O . LYS A 1 337 ? 36.531 -22.094 -3.416 1 65.38 337 LYS A O 1
ATOM 2650 N N . VAL A 1 338 ? 34.594 -23.328 -3.777 1 68.5 338 VAL A N 1
ATOM 2651 C CA . VAL A 1 338 ? 34.188 -22.453 -4.863 1 68.5 338 VAL A CA 1
ATOM 2652 C C . VAL A 1 338 ? 33.031 -21.562 -4.391 1 68.5 338 VAL A C 1
ATOM 2654 O O . VAL A 1 338 ? 32.156 -22 -3.652 1 68.5 338 VAL A O 1
ATOM 2657 N N . GLN A 1 339 ? 33.094 -20.344 -4.828 1 73.44 339 GLN A N 1
ATOM 2658 C CA . GLN A 1 339 ? 32.062 -19.391 -4.418 1 73.44 339 GLN A CA 1
ATOM 2659 C C . GLN A 1 339 ? 30.672 -19.859 -4.816 1 73.44 339 GLN A C 1
ATOM 2661 O O . GLN A 1 339 ? 30.438 -20.234 -5.969 1 73.44 339 GLN A O 1
ATOM 2666 N N . GLU A 1 340 ? 29.844 -19.906 -3.92 1 76.94 340 GLU A N 1
ATOM 2667 C CA . GLU A 1 340 ? 28.484 -20.391 -4.133 1 76.94 340 GLU A CA 1
ATOM 2668 C C . GLU A 1 340 ? 27.75 -19.531 -5.16 1 76.94 340 GLU A C 1
ATOM 2670 O O . GLU A 1 340 ? 28.078 -18.375 -5.352 1 76.94 340 GLU A O 1
ATOM 2675 N N . ASN A 1 341 ? 26.781 -20.172 -5.824 1 81.44 341 ASN A N 1
ATOM 2676 C CA . ASN A 1 341 ? 25.875 -19.516 -6.75 1 81.44 341 ASN A CA 1
ATOM 2677 C C . ASN A 1 341 ? 26.609 -18.906 -7.938 1 81.44 341 ASN A C 1
ATOM 2679 O O . ASN A 1 341 ? 26.281 -17.812 -8.391 1 81.44 341 ASN A O 1
ATOM 2683 N N . THR A 1 342 ? 27.656 -19.5 -8.281 1 83.38 342 THR A N 1
ATOM 2684 C CA . THR A 1 342 ? 28.391 -19.188 -9.508 1 83.38 342 THR A CA 1
ATOM 2685 C C . THR A 1 342 ? 28.297 -20.344 -10.492 1 83.38 342 THR A C 1
ATOM 2687 O O . THR A 1 342 ? 27.953 -21.469 -10.109 1 83.38 342 THR A O 1
ATOM 2690 N N . ILE A 1 343 ? 28.578 -20.047 -11.688 1 88.31 343 ILE A N 1
ATOM 2691 C CA . ILE A 1 343 ? 28.578 -21.094 -12.703 1 88.31 343 ILE A CA 1
ATOM 2692 C C . ILE A 1 343 ? 29.625 -22.141 -12.359 1 88.31 343 ILE A C 1
ATOM 2694 O O . ILE A 1 343 ? 29.375 -23.344 -12.484 1 88.31 343 ILE A O 1
ATOM 2698 N N . ALA A 1 344 ? 30.703 -21.625 -11.852 1 86.25 344 ALA A N 1
ATOM 2699 C CA . ALA A 1 344 ? 31.781 -22.531 -11.469 1 86.25 344 ALA A CA 1
ATOM 2700 C C . ALA A 1 344 ? 31.344 -23.484 -10.352 1 86.25 344 ALA A C 1
ATOM 2702 O O . ALA A 1 344 ? 31.641 -24.672 -10.398 1 86.25 344 ALA A O 1
ATOM 2703 N N . SER A 1 345 ? 30.703 -23.016 -9.445 1 86.19 345 SER A N 1
ATOM 2704 C CA . SER A 1 345 ? 30.219 -23.812 -8.328 1 86.19 345 SER A CA 1
ATOM 2705 C C . SER A 1 345 ? 29.203 -24.859 -8.789 1 86.19 345 SER A C 1
ATOM 2707 O O . SER A 1 345 ? 29.25 -26.016 -8.375 1 86.19 345 SER A O 1
ATOM 2709 N N . LEU A 1 346 ? 28.359 -24.516 -9.641 1 89.94 346 LEU A N 1
ATOM 2710 C CA . LEU A 1 346 ? 27.344 -25.406 -10.164 1 89.94 346 LEU A CA 1
ATOM 2711 C C . LEU A 1 346 ? 27.969 -26.5 -11.031 1 89.94 346 LEU A C 1
ATOM 2713 O O . LEU A 1 346 ? 27.594 -27.672 -10.93 1 89.94 346 LEU A O 1
ATOM 2717 N N . ARG A 1 347 ? 28.906 -26.016 -11.789 1 87 347 ARG A N 1
ATOM 2718 C CA . ARG A 1 347 ? 29.609 -26.969 -12.633 1 87 347 ARG A CA 1
ATOM 2719 C C . ARG A 1 347 ? 30.391 -27.984 -11.789 1 87 347 ARG A C 1
ATOM 2721 O O . ARG A 1 347 ? 30.469 -29.156 -12.125 1 87 347 ARG A O 1
ATOM 2728 N N . ASN A 1 348 ? 30.938 -27.484 -10.781 1 84.81 348 ASN A N 1
ATOM 2729 C CA . ASN A 1 348 ? 31.703 -28.359 -9.875 1 84.81 348 ASN A CA 1
ATOM 2730 C C . ASN A 1 348 ? 30.812 -29.438 -9.258 1 84.81 348 ASN A C 1
ATOM 2732 O O . ASN A 1 348 ? 31.203 -30.609 -9.219 1 84.81 348 ASN A O 1
ATOM 2736 N N . ALA A 1 349 ? 29.703 -29.109 -8.828 1 84.5 349 ALA A N 1
ATOM 2737 C CA . ALA A 1 349 ? 28.766 -30.062 -8.258 1 84.5 349 ALA A CA 1
ATOM 2738 C C . ALA A 1 349 ? 28.328 -31.094 -9.297 1 84.5 349 ALA A C 1
ATOM 2740 O O . ALA A 1 349 ? 28.266 -32.281 -9.016 1 84.5 349 ALA A O 1
ATOM 2741 N N . ALA A 1 350 ? 28.062 -30.625 -10.469 1 85.44 350 ALA A N 1
ATOM 2742 C CA . ALA A 1 350 ? 27.641 -31.5 -11.562 1 85.44 350 ALA A CA 1
ATOM 2743 C C . ALA A 1 350 ? 28.75 -32.5 -11.922 1 85.44 350 ALA A C 1
ATOM 2745 O O . ALA A 1 350 ? 28.469 -33.688 -12.133 1 85.44 350 ALA A O 1
ATOM 2746 N N . SER A 1 351 ? 29.875 -31.984 -11.945 1 84.06 351 SER A N 1
ATOM 2747 C CA . SER A 1 351 ? 31.016 -32.812 -12.344 1 84.06 351 SER A CA 1
ATOM 2748 C C . SER A 1 351 ? 31.312 -33.875 -11.289 1 84.06 351 SER A C 1
ATOM 2750 O O . SER A 1 351 ? 31.922 -34.906 -11.594 1 84.06 351 SER A O 1
ATOM 2752 N N . HIS A 1 352 ? 30.859 -33.656 -10.148 1 81.12 352 HIS A N 1
ATOM 2753 C CA . HIS A 1 352 ? 31.109 -34.625 -9.078 1 81.12 352 HIS A CA 1
ATOM 2754 C C . HIS A 1 352 ? 29.906 -35.531 -8.859 1 81.12 352 HIS A C 1
ATOM 2756 O O . HIS A 1 352 ? 29.766 -36.125 -7.801 1 81.12 352 HIS A O 1
ATOM 2762 N N . GLY A 1 353 ? 28.891 -35.469 -9.828 1 77.19 353 GLY A N 1
ATOM 2763 C CA . GLY A 1 353 ? 27.891 -36.531 -9.859 1 77.19 353 GLY A CA 1
ATOM 2764 C C . GLY A 1 353 ? 26.516 -36.094 -9.375 1 77.19 353 GLY A C 1
ATOM 2765 O O . GLY A 1 353 ? 25.609 -36.875 -9.242 1 77.19 353 GLY A O 1
ATOM 2766 N N . ALA A 1 354 ? 26.406 -34.906 -9.047 1 82.81 354 ALA A N 1
ATOM 2767 C CA . ALA A 1 354 ? 25.078 -34.469 -8.664 1 82.81 354 ALA A CA 1
ATOM 2768 C C . ALA A 1 354 ? 24.094 -34.594 -9.82 1 82.81 354 ALA A C 1
ATOM 2770 O O . ALA A 1 354 ? 24.375 -34.125 -10.938 1 82.81 354 ALA A O 1
ATOM 2771 N N . ALA A 1 355 ? 23.016 -35.219 -9.516 1 85.06 355 ALA A N 1
ATOM 2772 C CA . ALA A 1 355 ? 21.969 -35.375 -10.531 1 85.06 355 ALA A CA 1
ATOM 2773 C C . ALA A 1 355 ? 21.281 -34.031 -10.781 1 85.06 355 ALA A C 1
ATOM 2775 O O . ALA A 1 355 ? 20.875 -33.719 -11.906 1 85.06 355 ALA A O 1
ATOM 2776 N N . PHE A 1 356 ? 21.141 -33.281 -9.742 1 92.25 356 PHE A N 1
ATOM 2777 C CA . PHE A 1 356 ? 20.562 -31.969 -9.781 1 92.25 356 PHE A CA 1
ATOM 2778 C C . PHE A 1 356 ? 21.453 -30.953 -9.062 1 92.25 356 PHE A C 1
ATOM 2780 O O . PHE A 1 356 ? 22.172 -31.312 -8.133 1 92.25 356 PHE A O 1
ATOM 2787 N N . VAL A 1 357 ? 21.422 -29.766 -9.539 1 93.56 357 VAL A N 1
ATOM 2788 C CA . VAL A 1 357 ? 21.984 -28.656 -8.781 1 93.56 357 VAL A CA 1
ATOM 2789 C C . VAL A 1 357 ? 20.859 -27.719 -8.344 1 93.56 357 VAL A C 1
ATOM 2791 O O . VAL A 1 357 ? 19.906 -27.5 -9.086 1 93.56 357 VAL A O 1
ATOM 2794 N N . GLU A 1 358 ? 20.969 -27.266 -7.133 1 95.31 358 GLU A N 1
ATOM 2795 C CA . GLU A 1 358 ? 19.953 -26.375 -6.57 1 95.31 358 GLU A CA 1
ATOM 2796 C C . GLU A 1 358 ? 20.484 -24.938 -6.461 1 95.31 358 GLU A C 1
ATOM 2798 O O . GLU A 1 358 ? 21.609 -24.719 -6.027 1 95.31 358 GLU A O 1
ATOM 2803 N N . PHE A 1 359 ? 19.719 -24 -6.875 1 95.25 359 PHE A N 1
ATOM 2804 C CA . PHE A 1 359 ? 20.094 -22.594 -6.727 1 95.25 359 PHE A CA 1
ATOM 2805 C C . PHE A 1 359 ? 18.859 -21.703 -6.66 1 95.25 359 PHE A C 1
ATOM 2807 O O . PHE A 1 359 ? 17.766 -22.125 -7.051 1 95.25 359 PHE A O 1
ATOM 2814 N N . ASP A 1 360 ? 19.078 -20.484 -6.152 1 96.31 360 ASP A N 1
ATOM 2815 C CA . ASP A 1 360 ? 18.016 -19.516 -5.988 1 96.31 360 ASP A CA 1
ATOM 2816 C C . ASP A 1 360 ? 18.016 -18.5 -7.129 1 96.31 360 ASP A C 1
ATOM 2818 O O . ASP A 1 360 ? 19.078 -18.078 -7.59 1 96.31 360 ASP A O 1
ATOM 2822 N N . VAL A 1 361 ? 16.797 -18.125 -7.566 1 98.12 361 VAL A N 1
ATOM 2823 C CA . VAL A 1 361 ? 16.656 -17.156 -8.641 1 98.12 361 VAL A CA 1
ATOM 2824 C C . VAL A 1 361 ? 15.734 -16.016 -8.195 1 98.12 361 VAL A C 1
ATOM 2826 O O . VAL A 1 361 ? 14.711 -16.266 -7.555 1 98.12 361 VAL A O 1
ATOM 2829 N N . HIS A 1 362 ? 16.078 -14.844 -8.461 1 95.81 362 HIS A N 1
ATOM 2830 C CA . HIS A 1 362 ? 15.211 -13.672 -8.383 1 95.81 362 HIS A CA 1
ATOM 2831 C C . HIS A 1 362 ? 15.586 -12.633 -9.43 1 95.81 362 HIS A C 1
ATOM 2833 O O . HIS A 1 362 ? 16.094 -12.977 -10.492 1 95.81 362 HIS A O 1
ATOM 2839 N N . LEU A 1 363 ? 15.078 -11.336 -9.359 1 98.38 363 LEU A N 1
ATOM 2840 C CA . LEU A 1 363 ? 15.266 -10.375 -10.445 1 98.38 363 LEU A CA 1
ATOM 2841 C C . LEU A 1 363 ? 16.141 -9.211 -9.992 1 98.38 363 LEU A C 1
ATOM 2843 O O . LEU A 1 363 ? 16.062 -8.789 -8.828 1 98.38 363 LEU A O 1
ATOM 2847 N N . SER A 1 364 ? 16.969 -8.766 -10.883 1 97.62 364 SER A N 1
ATOM 2848 C CA . SER A 1 364 ? 17.625 -7.473 -10.703 1 97.62 364 SER A CA 1
ATOM 2849 C C . SER A 1 364 ? 16.641 -6.32 -10.914 1 97.62 364 SER A C 1
ATOM 2851 O O . SER A 1 364 ? 15.492 -6.539 -11.281 1 97.62 364 SER A O 1
ATOM 2853 N N . LYS A 1 365 ? 17.109 -5.148 -10.727 1 94.69 365 LYS A N 1
ATOM 2854 C CA . LYS A 1 365 ? 16.281 -3.947 -10.852 1 94.69 365 LYS A CA 1
ATOM 2855 C C . LYS A 1 365 ? 15.695 -3.836 -12.25 1 94.69 365 LYS A C 1
ATOM 2857 O O . LYS A 1 365 ? 14.547 -3.416 -12.414 1 94.69 365 LYS A O 1
ATOM 2862 N N . ASP A 1 366 ? 16.422 -4.199 -13.227 1 96.81 366 ASP A N 1
ATOM 2863 C CA . ASP A 1 366 ? 16.016 -4.09 -14.617 1 96.81 366 ASP A CA 1
ATOM 2864 C C . ASP A 1 366 ? 15.406 -5.402 -15.117 1 96.81 366 ASP A C 1
ATOM 2866 O O . ASP A 1 366 ? 15.422 -5.684 -16.312 1 96.81 366 ASP A O 1
ATOM 2870 N N . PHE A 1 367 ? 15.031 -6.293 -14.273 1 98.06 367 PHE A N 1
ATOM 2871 C CA . PHE A 1 367 ? 14.188 -7.457 -14.523 1 98.06 367 PHE A CA 1
ATOM 2872 C C . PHE A 1 367 ? 14.977 -8.547 -15.242 1 98.06 367 PHE A C 1
ATOM 2874 O O . PHE A 1 367 ? 14.445 -9.211 -16.141 1 98.06 367 PHE A O 1
ATOM 2881 N N . VAL A 1 368 ? 16.188 -8.688 -14.859 1 98.44 368 VAL A N 1
ATOM 2882 C CA . VAL A 1 368 ? 16.969 -9.828 -15.305 1 98.44 368 VAL A CA 1
ATOM 2883 C C . VAL A 1 368 ? 16.969 -10.906 -14.227 1 98.44 368 VAL A C 1
ATOM 2885 O O . VAL A 1 368 ? 17.344 -10.648 -13.086 1 98.44 368 VAL A O 1
ATOM 2888 N N . PRO A 1 369 ? 16.531 -12.133 -14.586 1 98.62 369 PRO A N 1
ATOM 2889 C CA . PRO A 1 369 ? 16.672 -13.195 -13.594 1 98.62 369 PRO A CA 1
ATOM 2890 C C . PRO A 1 369 ? 18.125 -13.484 -13.219 1 98.62 369 PRO A C 1
ATOM 2892 O O . PRO A 1 369 ? 18.938 -13.766 -14.094 1 98.62 369 PRO A O 1
ATOM 2895 N N . VAL A 1 370 ? 18.453 -13.422 -11.922 1 97.69 370 VAL A N 1
ATOM 2896 C CA . VAL A 1 370 ? 19.812 -13.602 -11.445 1 97.69 370 VAL A CA 1
ATOM 2897 C C . VAL A 1 370 ? 19.859 -14.734 -10.422 1 97.69 370 VAL A C 1
ATOM 2899 O O . VAL A 1 370 ? 18.891 -14.953 -9.68 1 97.69 370 VAL A O 1
ATOM 2902 N N . VAL A 1 371 ? 20.938 -15.422 -10.445 1 96.31 371 VAL A N 1
ATOM 2903 C CA . VAL A 1 371 ? 21.156 -16.516 -9.508 1 96.31 371 VAL A CA 1
ATOM 2904 C C . VAL A 1 371 ? 21.906 -16 -8.281 1 96.31 371 VAL A C 1
ATOM 2906 O O . VAL A 1 371 ? 23.078 -15.633 -8.383 1 96.31 371 VAL A O 1
ATOM 2909 N N . TYR A 1 372 ? 21.266 -15.977 -7.16 1 93.75 372 TYR A N 1
ATOM 2910 C CA . TYR A 1 372 ? 21.828 -15.523 -5.895 1 93.75 372 TYR A CA 1
ATOM 2911 C C . TYR A 1 372 ? 20.953 -15.953 -4.723 1 93.75 372 TYR A C 1
ATOM 2913 O O . TYR A 1 372 ? 19.734 -15.898 -4.805 1 93.75 372 TYR A O 1
ATOM 2921 N N . HIS A 1 373 ? 21.5 -16.266 -3.693 1 89.12 373 HIS A N 1
ATOM 2922 C CA . HIS A 1 373 ? 20.781 -16.922 -2.6 1 89.12 373 HIS A CA 1
ATOM 2923 C C . HIS A 1 373 ? 20.094 -15.906 -1.7 1 89.12 373 HIS A C 1
ATOM 2925 O O . HIS A 1 373 ? 18.969 -16.141 -1.241 1 89.12 373 HIS A O 1
ATOM 2931 N N . ASP A 1 374 ? 20.781 -14.812 -1.408 1 89.25 374 ASP A N 1
ATOM 2932 C CA . ASP A 1 374 ? 20.266 -13.859 -0.433 1 89.25 374 ASP A CA 1
ATOM 2933 C C . ASP A 1 374 ? 19.469 -12.742 -1.12 1 89.25 374 ASP A C 1
ATOM 2935 O O . ASP A 1 374 ? 19.625 -12.516 -2.32 1 89.25 374 ASP A O 1
ATOM 2939 N N . LEU A 1 375 ? 18.672 -12.055 -0.331 1 94.12 375 LEU A N 1
ATOM 2940 C CA . LEU A 1 375 ? 17.859 -10.977 -0.871 1 94.12 375 LEU A CA 1
ATOM 2941 C C . LEU A 1 375 ? 18.656 -9.672 -0.951 1 94.12 375 LEU A C 1
ATOM 2943 O O . LEU A 1 375 ? 18.281 -8.758 -1.688 1 94.12 375 LEU A O 1
ATOM 2947 N N . THR A 1 376 ? 19.609 -9.602 -0.126 1 91.75 376 THR A N 1
ATOM 2948 C CA . THR A 1 376 ? 20.438 -8.398 -0.062 1 91.75 376 THR A CA 1
ATOM 2949 C C . THR A 1 376 ? 21.906 -8.742 -0.24 1 91.75 376 THR A C 1
ATOM 2951 O O . THR A 1 376 ? 22.297 -9.914 -0.214 1 91.75 376 THR A O 1
ATOM 2954 N N . CYS A 1 377 ? 22.719 -7.785 -0.554 1 89.5 377 CYS A N 1
ATOM 2955 C CA . CYS A 1 377 ? 24.172 -7.844 -0.588 1 89.5 377 CYS A CA 1
ATOM 2956 C C . CYS A 1 377 ? 24.781 -6.551 -0.06 1 89.5 377 CYS A C 1
ATOM 2958 O O . CYS A 1 377 ? 24.062 -5.668 0.418 1 89.5 377 CYS A O 1
ATOM 2960 N N . CYS A 1 378 ? 26.062 -6.48 -0.013 1 86.12 378 CYS A N 1
ATOM 2961 C CA . CYS A 1 378 ? 26.703 -5.297 0.551 1 86.12 378 CYS A CA 1
ATOM 2962 C C . CYS A 1 378 ? 27.578 -4.605 -0.487 1 86.12 378 CYS A C 1
ATOM 2964 O O . CYS A 1 378 ? 28.422 -5.246 -1.133 1 86.12 378 CYS A O 1
ATOM 2966 N N . LEU A 1 379 ? 27.391 -3.301 -0.576 1 83.25 379 LEU A N 1
ATOM 2967 C CA . LEU A 1 379 ? 28.25 -2.449 -1.388 1 83.25 379 LEU A CA 1
ATOM 2968 C C . LEU A 1 379 ? 29.453 -1.963 -0.58 1 83.25 379 LEU A C 1
ATOM 2970 O O . LEU A 1 379 ? 29.312 -1.63 0.6 1 83.25 379 LEU A O 1
ATOM 2974 N N . THR A 1 380 ? 30.531 -2.004 -1.177 1 77.5 380 THR A N 1
ATOM 2975 C CA . THR A 1 380 ? 31.703 -1.389 -0.568 1 77.5 380 THR A CA 1
ATOM 2976 C C . THR A 1 380 ? 31.781 0.091 -0.934 1 77.5 380 THR A C 1
ATOM 2978 O O . THR A 1 380 ? 31.906 0.439 -2.109 1 77.5 380 THR A O 1
ATOM 2981 N N . MET A 1 381 ? 31.625 0.94 0.068 1 76.75 381 MET A N 1
ATOM 2982 C CA . MET A 1 381 ? 31.594 2.383 -0.15 1 76.75 381 MET A CA 1
ATOM 2983 C C . MET A 1 381 ? 32.906 3.029 0.248 1 76.75 381 MET A C 1
ATOM 2985 O O . MET A 1 381 ? 33.625 2.514 1.11 1 76.75 381 MET A O 1
ATOM 2989 N N . LYS A 1 382 ? 33.188 4.199 -0.396 1 73.62 382 LYS A N 1
ATOM 2990 C CA . LYS A 1 382 ? 34.375 4.973 -0.057 1 73.62 382 LYS A CA 1
ATOM 2991 C C . LYS A 1 382 ? 34.094 5.988 1.045 1 73.62 382 LYS A C 1
ATOM 2993 O O . LYS A 1 382 ? 33.031 6.629 1.035 1 73.62 382 LYS A O 1
ATOM 2998 N N . LYS A 1 383 ? 34.938 6.062 1.996 1 74.31 383 LYS A N 1
ATOM 2999 C CA . LYS A 1 383 ? 34.812 7.07 3.043 1 74.31 383 LYS A CA 1
ATOM 3000 C C . LYS A 1 383 ? 35.5 8.367 2.635 1 74.31 383 LYS A C 1
ATOM 3002 O O . LYS A 1 383 ? 36.406 8.359 1.815 1 74.31 383 LYS A O 1
ATOM 3007 N N . LYS A 1 384 ? 35.062 9.547 3.25 1 71.25 384 LYS A N 1
ATOM 3008 C CA . LYS A 1 384 ? 35.594 10.867 2.924 1 71.25 384 LYS A CA 1
ATOM 3009 C C . LYS A 1 384 ? 37.062 10.961 3.299 1 71.25 384 LYS A C 1
ATOM 3011 O O . LYS A 1 384 ? 37.875 11.539 2.557 1 71.25 384 LYS A O 1
ATOM 3016 N N . PHE A 1 385 ? 37.438 10.617 4.602 1 63.97 385 PHE A N 1
ATOM 3017 C CA . PHE A 1 385 ? 38.75 10.977 5.129 1 63.97 385 PHE A CA 1
ATOM 3018 C C . PHE A 1 385 ? 39.656 9.75 5.188 1 63.97 385 PHE A C 1
ATOM 3020 O O . PHE A 1 385 ? 40.844 9.875 5.457 1 63.97 385 PHE A O 1
ATOM 3027 N N . ASP A 1 386 ? 39.125 8.633 5.305 1 56.47 386 ASP A N 1
ATOM 3028 C CA . ASP A 1 386 ? 40.062 7.527 5.586 1 56.47 386 ASP A CA 1
ATOM 3029 C C . ASP A 1 386 ? 40.5 6.832 4.301 1 56.47 386 ASP A C 1
ATOM 3031 O O . ASP A 1 386 ? 39.656 6.551 3.428 1 56.47 386 ASP A O 1
ATOM 3035 N N . ALA A 1 387 ? 41.812 6.945 3.953 1 49.03 387 ALA A N 1
ATOM 3036 C CA . ALA A 1 387 ? 42.438 6.172 2.887 1 49.03 387 ALA A CA 1
ATOM 3037 C C . ALA A 1 387 ? 41.812 4.785 2.775 1 49.03 387 ALA A C 1
ATOM 3039 O O . ALA A 1 387 ? 41.656 4.25 1.674 1 49.03 387 ALA A O 1
ATOM 3040 N N . ASP A 1 388 ? 41.938 3.871 3.713 1 51.62 388 ASP A N 1
ATOM 3041 C CA . ASP A 1 388 ? 41.75 2.43 3.574 1 51.62 388 ASP A CA 1
ATOM 3042 C C . ASP A 1 388 ? 40.312 2.043 3.793 1 51.62 388 ASP A C 1
ATOM 3044 O O . ASP A 1 388 ? 39.875 0.967 3.373 1 51.62 388 ASP A O 1
ATOM 3048 N N . PRO A 1 389 ? 39.656 2.619 4.953 1 55.84 389 PRO A N 1
ATOM 3049 C CA . PRO A 1 389 ? 38.594 1.727 5.457 1 55.84 389 PRO A CA 1
ATOM 3050 C C . PRO A 1 389 ? 37.312 1.826 4.66 1 55.84 389 PRO A C 1
ATOM 3052 O O . PRO A 1 389 ? 36.875 2.928 4.297 1 55.84 389 PRO A O 1
ATOM 3055 N N . VAL A 1 390 ? 36.875 0.771 3.998 1 63.41 390 VAL A N 1
ATOM 3056 C CA . VAL A 1 390 ? 35.656 0.554 3.223 1 63.41 390 VAL A CA 1
ATOM 3057 C C . VAL A 1 390 ? 34.5 0.311 4.164 1 63.41 390 VAL A C 1
ATOM 3059 O O . VAL A 1 390 ? 34.656 -0.259 5.246 1 63.41 390 VAL A O 1
ATOM 3062 N N . GLU A 1 391 ? 33.406 1.161 4.059 1 74.69 391 GLU A N 1
ATOM 3063 C CA . GLU A 1 391 ? 32.125 0.889 4.746 1 74.69 391 GLU A CA 1
ATOM 3064 C C . GLU A 1 391 ? 31.188 0.071 3.869 1 74.69 391 GLU A C 1
ATOM 3066 O O . GLU A 1 391 ? 31.141 0.274 2.654 1 74.69 391 GLU A O 1
ATOM 3071 N N . LEU A 1 392 ? 30.672 -0.999 4.543 1 80.75 392 LEU A N 1
ATOM 3072 C CA . LEU A 1 392 ? 29.719 -1.835 3.814 1 80.75 392 LEU A CA 1
ATOM 3073 C C . LEU A 1 392 ? 28.312 -1.292 3.947 1 80.75 392 LEU A C 1
ATOM 3075 O O . LEU A 1 392 ? 27.906 -0.837 5.023 1 80.75 392 LEU A O 1
ATOM 3079 N N . PHE A 1 393 ? 27.703 -1.29 2.809 1 83.56 393 PHE A N 1
ATOM 3080 C CA . PHE A 1 393 ? 26.312 -0.852 2.764 1 83.56 393 PHE A CA 1
ATOM 3081 C C . PHE A 1 393 ? 25.406 -1.964 2.242 1 83.56 393 PHE A C 1
ATOM 3083 O O . PHE A 1 393 ? 25.578 -2.42 1.108 1 83.56 393 PHE A O 1
ATOM 3090 N N . GLU A 1 394 ? 24.484 -2.357 3.105 1 87.12 394 GLU A N 1
ATOM 3091 C CA . GLU A 1 394 ? 23.547 -3.406 2.705 1 87.12 394 GLU A CA 1
ATOM 3092 C C . GLU A 1 394 ? 22.5 -2.867 1.749 1 87.12 394 GLU A C 1
ATOM 3094 O O . GLU A 1 394 ? 21.875 -1.836 2.02 1 87.12 394 GLU A O 1
ATOM 3099 N N . ILE A 1 395 ? 22.328 -3.555 0.637 1 89 395 ILE A N 1
ATOM 3100 C CA . ILE A 1 395 ? 21.391 -3.115 -0.386 1 89 395 ILE A CA 1
ATOM 3101 C C . ILE A 1 395 ? 20.641 -4.32 -0.951 1 89 395 ILE A C 1
ATOM 3103 O O . ILE A 1 395 ? 21.234 -5.383 -1.161 1 89 395 ILE A O 1
ATOM 3107 N N . PRO A 1 396 ? 19.359 -4.199 -1.127 1 92.25 396 PRO A N 1
ATOM 3108 C CA . PRO A 1 396 ? 18.656 -5.297 -1.791 1 92.25 396 PRO A CA 1
ATOM 3109 C C . PRO A 1 396 ? 19.141 -5.531 -3.219 1 92.25 396 PRO A C 1
ATOM 3111 O O . PRO A 1 396 ? 19.406 -4.574 -3.949 1 92.25 396 PRO A O 1
ATOM 3114 N N . VAL A 1 397 ? 19.203 -6.754 -3.604 1 94.38 397 VAL A N 1
ATOM 3115 C CA . VAL A 1 397 ? 19.625 -7.125 -4.949 1 94.38 397 VAL A CA 1
ATOM 3116 C C . VAL A 1 397 ? 18.688 -6.492 -5.977 1 94.38 397 VAL A C 1
ATOM 3118 O O . VAL A 1 397 ? 19.125 -6.031 -7.031 1 94.38 397 VAL A O 1
ATOM 3121 N N . LYS A 1 398 ? 17.391 -6.363 -5.676 1 95.56 398 LYS A N 1
ATOM 3122 C CA . LYS A 1 398 ? 16.391 -5.852 -6.598 1 95.56 398 LYS A CA 1
ATOM 3123 C C . LYS A 1 398 ? 16.609 -4.375 -6.898 1 95.56 398 LYS A C 1
ATOM 3125 O O . LYS A 1 398 ? 15.977 -3.809 -7.789 1 95.56 398 LYS A O 1
ATOM 3130 N N . GLU A 1 399 ? 17.484 -3.719 -6.176 1 91.5 399 GLU A N 1
ATOM 3131 C CA . GLU A 1 399 ? 17.734 -2.295 -6.367 1 91.5 399 GLU A CA 1
ATOM 3132 C C . GLU A 1 399 ? 18.938 -2.07 -7.289 1 91.5 399 GLU A C 1
ATOM 3134 O O . GLU A 1 399 ? 19.266 -0.928 -7.609 1 91.5 399 GLU A O 1
ATOM 3139 N N . LEU A 1 400 ? 19.625 -3.127 -7.711 1 92.56 400 LEU A N 1
ATOM 3140 C CA . LEU A 1 400 ? 20.781 -3.045 -8.594 1 92.56 400 LEU A CA 1
ATOM 3141 C C . LEU A 1 400 ? 20.469 -3.645 -9.961 1 92.56 400 LEU A C 1
ATOM 3143 O O . LEU A 1 400 ? 19.844 -4.703 -10.047 1 92.56 400 LEU A O 1
ATOM 3147 N N . THR A 1 401 ? 20.844 -2.947 -10.969 1 94.12 401 THR A N 1
ATOM 3148 C CA . THR A 1 401 ? 20.703 -3.512 -12.305 1 94.12 401 THR A CA 1
ATOM 3149 C C . THR A 1 401 ? 21.672 -4.684 -12.492 1 94.12 401 THR A C 1
ATOM 3151 O O . THR A 1 401 ? 22.609 -4.859 -11.719 1 94.12 401 THR A O 1
ATOM 3154 N N . PHE A 1 402 ? 21.438 -5.492 -13.562 1 95.69 402 PHE A N 1
ATOM 3155 C CA . PHE A 1 402 ? 22.297 -6.625 -13.844 1 95.69 402 PHE A CA 1
ATOM 3156 C C . PHE A 1 402 ? 23.734 -6.156 -14.094 1 95.69 402 PHE A C 1
ATOM 3158 O O . PHE A 1 402 ? 24.688 -6.754 -13.586 1 95.69 402 PHE A O 1
ATOM 3165 N N . ASP A 1 403 ? 23.875 -5.031 -14.812 1 92.38 403 ASP A N 1
ATOM 3166 C CA . ASP A 1 403 ? 25.203 -4.484 -15.094 1 92.38 403 ASP A CA 1
ATOM 3167 C C . ASP A 1 403 ? 25.922 -4.09 -13.805 1 92.38 403 ASP A C 1
ATOM 3169 O O . ASP A 1 403 ? 27.109 -4.359 -13.648 1 92.38 403 ASP A O 1
ATOM 3173 N N . GLN A 1 404 ? 25.219 -3.453 -12.93 1 88.44 404 GLN A N 1
ATOM 3174 C CA . GLN A 1 404 ? 25.797 -3.055 -11.648 1 88.44 404 GLN A CA 1
ATOM 3175 C C . GLN A 1 404 ? 26.219 -4.273 -10.836 1 88.44 404 GLN A C 1
ATOM 3177 O O . GLN A 1 404 ? 27.266 -4.262 -10.188 1 88.44 404 GLN A O 1
ATOM 3182 N N . LEU A 1 405 ? 25.422 -5.324 -10.836 1 90.25 405 LEU A N 1
ATOM 3183 C CA . LEU A 1 405 ? 25.75 -6.555 -10.117 1 90.25 405 LEU A CA 1
ATOM 3184 C C . LEU A 1 405 ? 27.031 -7.176 -10.664 1 90.25 405 LEU A C 1
ATOM 3186 O O . LEU A 1 405 ? 27.797 -7.77 -9.906 1 90.25 405 LEU A O 1
ATOM 3190 N N . GLN A 1 406 ? 27.188 -6.992 -11.961 1 87.88 406 GLN A N 1
ATOM 3191 C CA . GLN A 1 406 ? 28.375 -7.574 -12.602 1 87.88 406 GLN A CA 1
ATOM 3192 C C . GLN A 1 406 ? 29.609 -6.715 -12.352 1 87.88 406 GLN A C 1
ATOM 3194 O O . GLN A 1 406 ? 30.719 -7.238 -12.266 1 87.88 406 GLN A O 1
ATOM 3199 N N . LEU A 1 407 ? 29.438 -5.434 -12.164 1 82.62 407 LEU A N 1
ATOM 3200 C CA . LEU A 1 407 ? 30.562 -4.496 -12.211 1 82.62 407 LEU A CA 1
ATOM 3201 C C . LEU A 1 407 ? 31.031 -4.156 -10.812 1 82.62 407 LEU A C 1
ATOM 3203 O O . LEU A 1 407 ? 32.219 -3.871 -10.609 1 82.62 407 LEU A O 1
ATOM 3207 N N . LEU A 1 408 ? 30.188 -4.16 -9.898 1 78.25 408 LEU A N 1
ATOM 3208 C CA . LEU A 1 408 ? 30.484 -3.617 -8.578 1 78.25 408 LEU A CA 1
ATOM 3209 C C . LEU A 1 408 ? 31.125 -4.684 -7.688 1 78.25 408 LEU A C 1
ATOM 3211 O O . LEU A 1 408 ? 30.891 -5.879 -7.891 1 78.25 408 LEU A O 1
ATOM 3215 N N . LYS A 1 409 ? 31.906 -4.207 -6.836 1 75.38 409 LYS A N 1
ATOM 3216 C CA . LYS A 1 409 ? 32.406 -5.086 -5.785 1 75.38 409 LYS A CA 1
ATOM 3217 C C . LYS A 1 409 ? 31.375 -5.297 -4.691 1 75.38 409 LYS A C 1
ATOM 3219 O O . LYS A 1 409 ? 31.125 -4.406 -3.875 1 75.38 409 LYS A O 1
ATOM 3224 N N . LEU A 1 410 ? 30.844 -6.449 -4.734 1 70 410 LEU A N 1
ATOM 3225 C CA . LEU A 1 410 ? 29.766 -6.793 -3.822 1 70 410 LEU A CA 1
ATOM 3226 C C . LEU A 1 410 ? 30.156 -7.957 -2.922 1 70 410 LEU A C 1
ATOM 3228 O O . LEU A 1 410 ? 30.875 -8.867 -3.352 1 70 410 LEU A O 1
ATOM 3232 N N . THR A 1 411 ? 29.781 -7.824 -1.716 1 71.38 411 THR A N 1
ATOM 3233 C CA . THR A 1 411 ? 30.062 -8.883 -0.755 1 71.38 411 THR A CA 1
ATOM 3234 C C . THR A 1 411 ? 28.781 -9.391 -0.11 1 71.38 411 THR A C 1
ATOM 3236 O O . THR A 1 411 ? 27.734 -8.727 -0.178 1 71.38 411 THR A O 1
ATOM 3239 N N . HIS A 1 412 ? 28.938 -10.562 0.39 1 71.19 412 HIS A N 1
ATOM 3240 C CA . HIS A 1 412 ? 27.797 -11.164 1.062 1 71.19 412 HIS A CA 1
ATOM 3241 C C . HIS A 1 412 ? 27.422 -10.391 2.322 1 71.19 412 HIS A C 1
ATOM 3243 O O . HIS A 1 412 ? 28.297 -9.844 3 1 71.19 412 HIS A O 1
ATOM 3249 N N . VAL A 1 413 ? 26.25 -10.383 2.699 1 70.5 413 VAL A N 1
ATOM 3250 C CA . VAL A 1 413 ? 25.688 -9.578 3.775 1 70.5 413 VAL A CA 1
ATOM 3251 C C . VAL A 1 413 ? 26.281 -10.008 5.113 1 70.5 413 VAL A C 1
ATOM 3253 O O . VAL A 1 413 ? 26.344 -9.211 6.055 1 70.5 413 VAL A O 1
ATOM 3256 N N . THR A 1 414 ? 26.641 -11.273 5.234 1 65.75 414 THR A N 1
ATOM 3257 C CA . THR A 1 414 ? 27.234 -11.773 6.477 1 65.75 414 THR A CA 1
ATOM 3258 C C . THR A 1 414 ? 28.516 -11.023 6.805 1 65.75 414 THR A C 1
ATOM 3260 O O . THR A 1 414 ? 29 -11.062 7.941 1 65.75 414 THR A O 1
ATOM 3263 N N . ALA A 1 415 ? 29.078 -10.312 5.781 1 65.19 415 ALA A N 1
ATOM 3264 C CA . ALA A 1 415 ? 30.297 -9.531 6.004 1 65.19 415 ALA A CA 1
ATOM 3265 C C . ALA A 1 415 ? 30.062 -8.43 7.027 1 65.19 415 ALA A C 1
ATOM 3267 O O . ALA A 1 415 ? 31 -7.957 7.676 1 65.19 415 ALA A O 1
ATOM 3268 N N . LEU A 1 416 ? 28.875 -7.992 7.156 1 67.12 416 LEU A N 1
ATOM 3269 C CA . LEU A 1 416 ? 28.547 -6.941 8.109 1 67.12 416 LEU A CA 1
ATOM 3270 C C . LEU A 1 416 ? 28.75 -7.418 9.539 1 67.12 416 LEU A C 1
ATOM 3272 O O . LEU A 1 416 ? 29.016 -6.609 10.438 1 67.12 416 LEU A O 1
ATOM 3276 N N . LYS A 1 417 ? 28.562 -8.695 9.773 1 63.62 417 LYS A N 1
ATOM 3277 C CA . LYS A 1 417 ? 28.688 -9.258 11.109 1 63.62 417 LYS A CA 1
ATOM 3278 C C . LYS A 1 417 ? 30.125 -9.633 11.422 1 63.62 417 LYS A C 1
ATOM 3280 O O . LYS A 1 417 ? 30.484 -9.867 12.578 1 63.62 417 LYS A O 1
ATOM 3285 N N . SER A 1 418 ? 30.922 -9.945 10.453 1 57.31 418 SER A N 1
ATOM 3286 C CA . SER A 1 418 ? 32.281 -10.422 10.703 1 57.31 418 SER A CA 1
ATOM 3287 C C . SER A 1 418 ? 33.219 -9.266 11.031 1 57.31 418 SER A C 1
ATOM 3289 O O . SER A 1 418 ? 33.344 -8.32 10.242 1 57.31 418 SER A O 1
ATOM 3291 N N . LYS A 1 419 ? 33.281 -8.789 12.242 1 50.47 419 LYS A N 1
ATOM 3292 C CA . LYS A 1 419 ? 34.25 -7.773 12.672 1 50.47 419 LYS A CA 1
ATOM 3293 C C . LYS A 1 419 ? 35.594 -7.984 12.016 1 50.47 419 LYS A C 1
ATOM 3295 O O . LYS A 1 419 ? 36.312 -7.02 11.703 1 50.47 419 LYS A O 1
ATOM 3300 N N . ASP A 1 420 ? 36.25 -9.141 12.281 1 43.5 420 ASP A N 1
ATOM 3301 C CA . ASP A 1 420 ? 37.656 -9.43 11.984 1 43.5 420 ASP A CA 1
ATOM 3302 C C . ASP A 1 420 ? 37.875 -9.602 10.484 1 43.5 420 ASP A C 1
ATOM 3304 O O . ASP A 1 420 ? 38.969 -9.938 10.047 1 43.5 420 ASP A O 1
ATOM 3308 N N . ARG A 1 421 ? 36.906 -10.102 9.773 1 37.91 421 ARG A N 1
ATOM 3309 C CA . ARG A 1 421 ? 37.312 -10.656 8.477 1 37.91 421 ARG A CA 1
ATOM 3310 C C . ARG A 1 421 ? 37.625 -9.539 7.484 1 37.91 421 ARG A C 1
ATOM 3312 O O . ARG A 1 421 ? 36.781 -9.188 6.652 1 37.91 421 ARG A O 1
ATOM 3319 N N . LYS A 1 422 ? 38.125 -8.555 7.832 1 42 422 LYS A N 1
ATOM 3320 C CA . LYS A 1 422 ? 38.75 -7.664 6.855 1 42 422 LYS A CA 1
ATOM 3321 C C . LYS A 1 422 ? 39.312 -8.453 5.684 1 42 422 LYS A C 1
ATOM 3323 O O . LYS A 1 422 ? 39.5 -7.914 4.59 1 42 422 LYS A O 1
ATOM 3328 N N . GLU A 1 423 ? 39.844 -9.617 5.996 1 38.66 423 GLU A N 1
ATOM 3329 C CA . GLU A 1 423 ? 40.75 -10.32 5.102 1 38.66 423 GLU A CA 1
ATOM 3330 C C . GLU A 1 423 ? 40 -10.984 3.955 1 38.66 423 GLU A C 1
ATOM 3332 O O . GLU A 1 423 ? 40.594 -11.336 2.936 1 38.66 423 GLU A O 1
ATOM 3337 N N . SER A 1 424 ? 38.875 -11.555 4.211 1 38.16 424 SER A N 1
ATOM 3338 C CA . SER A 1 424 ? 38.469 -12.555 3.223 1 38.16 424 SER A CA 1
ATOM 3339 C C . SER A 1 424 ? 37.938 -11.906 1.951 1 38.16 424 SER A C 1
ATOM 3341 O O . SER A 1 424 ? 37.25 -12.547 1.169 1 38.16 424 SER A O 1
ATOM 3343 N N . VAL A 1 425 ? 37.844 -10.742 1.945 1 41.66 425 VAL A N 1
ATOM 3344 C CA . VAL A 1 425 ? 37.562 -10.203 0.622 1 41.66 425 VAL A CA 1
ATOM 3345 C C . VAL A 1 425 ? 38.625 -10.68 -0.375 1 41.66 425 VAL A C 1
ATOM 3347 O O . VAL A 1 425 ? 39.406 -9.883 -0.866 1 41.66 425 VAL A O 1
ATOM 3350 N N . VAL A 1 426 ? 39.406 -11.562 0.064 1 39.22 426 VAL A N 1
ATOM 3351 C CA . VAL A 1 426 ? 40.344 -12.031 -0.975 1 39.22 426 VAL A CA 1
ATOM 3352 C C . VAL A 1 426 ? 39.531 -12.391 -2.23 1 39.22 426 VAL A C 1
ATOM 3354 O O . VAL A 1 426 ? 39.094 -13.523 -2.381 1 39.22 426 VAL A O 1
ATOM 3357 N N . GLN A 1 427 ? 38.344 -11.977 -2.375 1 43.72 427 GLN A N 1
ATOM 3358 C CA . GLN A 1 427 ? 37.938 -12.438 -3.688 1 43.72 427 GLN A CA 1
ATOM 3359 C C . GLN A 1 427 ? 39 -12.172 -4.746 1 43.72 427 GLN A C 1
ATOM 3361 O O . GLN A 1 427 ? 39.312 -11.016 -5.023 1 43.72 427 GLN A O 1
ATOM 3366 N N . GLU A 1 428 ? 39.906 -13.016 -4.793 1 41.03 428 GLU A N 1
ATOM 3367 C CA . GLU A 1 428 ? 40.781 -13.086 -5.965 1 41.03 428 GLU A CA 1
ATOM 3368 C C . GLU A 1 428 ? 40.031 -12.648 -7.227 1 41.03 428 GLU A C 1
ATOM 3370 O O . GLU A 1 428 ? 38.875 -13.031 -7.438 1 41.03 428 GLU A O 1
ATOM 3375 N N . GLU A 1 429 ? 40.281 -11.477 -7.691 1 46.31 429 GLU A N 1
ATOM 3376 C CA . GLU A 1 429 ? 40.031 -10.969 -9.031 1 46.31 429 GLU A CA 1
ATOM 3377 C C . GLU A 1 429 ? 39.938 -12.109 -10.047 1 46.31 429 GLU A C 1
ATOM 3379 O O . GLU A 1 429 ? 40.969 -12.445 -10.672 1 46.31 429 GLU A O 1
ATOM 3384 N N . ASN A 1 430 ? 39.438 -13.195 -9.688 1 48.19 430 ASN A N 1
ATOM 3385 C CA . ASN A 1 430 ? 39.406 -14.156 -10.789 1 48.19 430 ASN A CA 1
ATOM 3386 C C . ASN A 1 430 ? 38.562 -13.664 -11.945 1 48.19 430 ASN A C 1
ATOM 3388 O O . ASN A 1 430 ? 37.344 -13.445 -11.781 1 48.19 430 ASN A O 1
ATOM 3392 N N . SER A 1 431 ? 39.188 -13.016 -12.836 1 52.12 431 SER A N 1
ATOM 3393 C CA . SER A 1 431 ? 38.719 -12.422 -14.094 1 52.12 431 SER A CA 1
ATOM 3394 C C . SER A 1 431 ? 37.875 -13.406 -14.891 1 52.12 431 SER A C 1
ATOM 3396 O O . SER A 1 431 ? 37.25 -13.031 -15.891 1 52.12 431 SER A O 1
ATOM 3398 N N . PHE A 1 432 ? 37.938 -14.688 -14.367 1 56.06 432 PHE A N 1
ATOM 3399 C CA . PHE A 1 432 ? 37.219 -15.586 -15.25 1 56.06 432 PHE A CA 1
ATOM 3400 C C . PHE A 1 432 ? 35.688 -15.438 -15.047 1 56.06 432 PHE A C 1
ATOM 3402 O O . PHE A 1 432 ? 35.219 -15.461 -13.914 1 56.06 432 PHE A O 1
ATOM 3409 N N . SER A 1 433 ? 34.938 -15.242 -16.062 1 66.88 433 SER A N 1
ATOM 3410 C CA . SER A 1 433 ? 33.531 -14.969 -16.188 1 66.88 433 SER A CA 1
ATOM 3411 C C . SER A 1 433 ? 32.688 -15.969 -15.398 1 66.88 433 SER A C 1
ATOM 3413 O O . SER A 1 433 ? 31.719 -15.594 -14.742 1 66.88 433 SER A O 1
ATOM 3415 N N . GLU A 1 434 ? 33.281 -17.156 -15.148 1 77.38 434 GLU A N 1
ATOM 3416 C CA . GLU A 1 434 ? 32.438 -18.188 -14.539 1 77.38 434 GLU A CA 1
ATOM 3417 C C . GLU A 1 434 ? 32.5 -18.109 -13.016 1 77.38 434 GLU A C 1
ATOM 3419 O O . GLU A 1 434 ? 31.641 -18.672 -12.328 1 77.38 434 GLU A O 1
ATOM 3424 N N . ASN A 1 435 ? 33.375 -17.422 -12.477 1 76.75 435 ASN A N 1
ATOM 3425 C CA . ASN A 1 435 ? 33.5 -17.297 -11.023 1 76.75 435 ASN A CA 1
ATOM 3426 C C . ASN A 1 435 ? 32.812 -16.047 -10.5 1 76.75 435 ASN A C 1
ATOM 3428 O O . ASN A 1 435 ? 32.719 -15.828 -9.289 1 76.75 435 ASN A O 1
ATOM 3432 N N . GLN A 1 436 ? 32.312 -15.391 -11.43 1 81.44 436 GLN A N 1
ATOM 3433 C CA . GLN A 1 436 ? 31.672 -14.133 -11.039 1 81.44 436 GLN A CA 1
ATOM 3434 C C . GLN A 1 436 ? 30.312 -14.383 -10.375 1 81.44 436 GLN A C 1
ATOM 3436 O O . GLN A 1 436 ? 29.531 -15.203 -10.852 1 81.44 436 GLN A O 1
ATOM 3441 N N . PRO A 1 437 ? 30.141 -13.75 -9.352 1 86.69 437 PRO A N 1
ATOM 3442 C CA . PRO A 1 437 ? 28.844 -13.891 -8.711 1 86.69 437 PRO A CA 1
ATOM 3443 C C . PRO A 1 437 ? 27.703 -13.281 -9.531 1 86.69 437 PRO A C 1
ATOM 3445 O O . PRO A 1 437 ? 27.953 -12.523 -10.469 1 86.69 437 PRO A O 1
ATOM 3448 N N . PHE A 1 438 ? 26.562 -13.695 -9.336 1 92 438 PHE A N 1
ATOM 3449 C CA . PHE A 1 438 ? 25.328 -13.18 -9.906 1 92 438 PHE A CA 1
ATOM 3450 C C . PHE A 1 438 ? 25.219 -13.523 -11.391 1 92 438 PHE A C 1
ATOM 3452 O O . PHE A 1 438 ? 24.922 -12.664 -12.211 1 92 438 PHE A O 1
ATOM 3459 N N . PRO A 1 439 ? 25.484 -14.656 -11.75 1 94.62 439 PRO A N 1
ATOM 3460 C CA . PRO A 1 439 ? 25.156 -14.992 -13.141 1 94.62 439 PRO A CA 1
ATOM 3461 C C . PRO A 1 439 ? 23.656 -14.898 -13.438 1 94.62 439 PRO A C 1
ATOM 3463 O O . PRO A 1 439 ? 22.844 -15.031 -12.531 1 94.62 439 PRO A O 1
ATOM 3466 N N . SER A 1 440 ? 23.359 -14.539 -14.656 1 96.75 440 SER A N 1
ATOM 3467 C CA . SER A 1 440 ? 21.953 -14.602 -15.039 1 96.75 440 SER A CA 1
ATOM 3468 C C . SER A 1 440 ? 21.484 -16.047 -15.164 1 96.75 440 SER A C 1
ATOM 3470 O O . SER A 1 440 ? 22.281 -16.953 -15.391 1 96.75 440 SER A O 1
ATOM 3472 N N . LEU A 1 441 ? 20.25 -16.281 -14.992 1 98.06 441 LEU A N 1
ATOM 3473 C CA . LEU A 1 441 ? 19.656 -17.594 -15.172 1 98.06 441 LEU A CA 1
ATOM 3474 C C . LEU A 1 441 ? 19.922 -18.125 -16.578 1 98.06 441 LEU A C 1
ATOM 3476 O O . LEU A 1 441 ? 20.234 -19.297 -16.766 1 98.06 441 LEU A O 1
ATOM 3480 N N . LYS A 1 442 ? 19.797 -17.266 -17.547 1 97.44 442 LYS A N 1
ATOM 3481 C CA . LYS A 1 442 ? 20.062 -17.656 -18.938 1 97.44 442 LYS A CA 1
ATOM 3482 C C . LYS A 1 442 ? 21.484 -18.156 -19.094 1 97.44 442 LYS A C 1
ATOM 3484 O O . LYS A 1 442 ? 21.719 -19.188 -19.75 1 97.44 442 LYS A O 1
ATOM 3489 N N . MET A 1 443 ? 22.453 -17.438 -18.438 1 95.62 443 MET A N 1
ATOM 3490 C CA . MET A 1 443 ? 23.859 -17.859 -18.5 1 95.62 443 MET A CA 1
ATOM 3491 C C . MET A 1 443 ? 24.031 -19.266 -17.891 1 95.62 443 MET A C 1
ATOM 3493 O O . MET A 1 443 ? 24.766 -20.094 -18.438 1 95.62 443 MET A O 1
ATOM 3497 N N . VAL A 1 444 ? 23.375 -19.531 -16.828 1 96.06 444 VAL A N 1
ATOM 3498 C CA . VAL A 1 444 ? 23.469 -20.828 -16.141 1 96.06 444 VAL A CA 1
ATOM 3499 C C . VAL A 1 444 ? 22.859 -21.922 -17.016 1 96.06 444 VAL A C 1
ATOM 3501 O O . VAL A 1 444 ? 23.453 -23 -17.156 1 96.06 444 VAL A O 1
ATOM 3504 N N . LEU A 1 445 ? 21.75 -21.672 -17.625 1 96.81 445 LEU A N 1
ATOM 3505 C CA . LEU A 1 445 ? 21.062 -22.625 -18.484 1 96.81 445 LEU A CA 1
ATOM 3506 C C . LEU A 1 445 ? 21.922 -23 -19.688 1 96.81 445 LEU A C 1
ATOM 3508 O O . LEU A 1 445 ? 21.906 -24.156 -20.125 1 96.81 445 LEU A O 1
ATOM 3512 N N . GLU A 1 446 ? 22.672 -22.062 -20.125 1 95.12 446 GLU A N 1
ATOM 3513 C CA . GLU A 1 446 ? 23.484 -22.266 -21.312 1 95.12 446 GLU A CA 1
ATOM 3514 C C . GLU A 1 446 ? 24.828 -22.906 -20.969 1 95.12 446 GLU A C 1
ATOM 3516 O O . GLU A 1 446 ? 25.406 -23.625 -21.781 1 95.12 446 GLU A O 1
ATOM 3521 N N . SER A 1 447 ? 25.281 -22.656 -19.797 1 93 447 SER A N 1
ATOM 3522 C CA . SER A 1 447 ? 26.656 -23 -19.453 1 93 447 SER A CA 1
ATOM 3523 C C . SER A 1 447 ? 26.766 -24.438 -18.969 1 93 447 SER A C 1
ATOM 3525 O O . SER A 1 447 ? 27.797 -25.094 -19.172 1 93 447 SER A O 1
ATOM 3527 N N . LEU A 1 448 ? 25.797 -25.047 -18.344 1 93.19 448 LEU A N 1
ATOM 3528 C CA . LEU A 1 448 ? 25.875 -26.391 -17.797 1 93.19 448 LEU A CA 1
ATOM 3529 C C . LEU A 1 448 ? 25.375 -27.422 -18.797 1 93.19 448 LEU A C 1
ATOM 3531 O O . LEU A 1 448 ? 24.5 -27.125 -19.609 1 93.19 448 LEU A O 1
ATOM 3535 N N . PRO A 1 449 ? 25.891 -28.578 -18.672 1 91.81 449 PRO A N 1
ATOM 3536 C CA . PRO A 1 449 ? 25.391 -29.641 -19.531 1 91.81 449 PRO A CA 1
ATOM 3537 C C . PRO A 1 449 ? 23.891 -29.906 -19.328 1 91.81 449 PRO A C 1
ATOM 3539 O O . PRO A 1 449 ? 23.406 -29.859 -18.203 1 91.81 449 PRO A O 1
ATOM 3542 N N . GLU A 1 450 ? 23.234 -30.234 -20.328 1 92.5 450 GLU A N 1
ATOM 3543 C CA . GLU A 1 450 ? 21.781 -30.375 -20.344 1 92.5 450 GLU A CA 1
ATOM 3544 C C . GLU A 1 450 ? 21.328 -31.547 -19.484 1 92.5 450 GLU A C 1
ATOM 3546 O O . GLU A 1 450 ? 20.188 -31.594 -19.031 1 92.5 450 GLU A O 1
ATOM 3551 N N . ASP A 1 451 ? 22.203 -32.469 -19.281 1 91.12 451 ASP A N 1
ATOM 3552 C CA . ASP A 1 451 ? 21.812 -33.656 -18.547 1 91.12 451 ASP A CA 1
ATOM 3553 C C . ASP A 1 451 ? 21.781 -33.375 -17.031 1 91.12 451 ASP A C 1
ATOM 3555 O O . ASP A 1 451 ? 21.266 -34.188 -16.266 1 91.12 451 ASP A O 1
ATOM 3559 N N . VAL A 1 452 ? 22.375 -32.312 -16.656 1 91.81 452 VAL A N 1
ATOM 3560 C CA . VAL A 1 452 ? 22.312 -31.906 -15.25 1 91.81 452 VAL A CA 1
ATOM 3561 C C . VAL A 1 452 ? 20.938 -31.281 -14.961 1 91.81 452 VAL A C 1
ATOM 3563 O O . VAL A 1 452 ? 20.578 -30.266 -15.578 1 91.81 452 VAL A O 1
ATOM 3566 N N . GLY A 1 453 ? 20.172 -31.844 -14.055 1 94.69 453 GLY A N 1
ATOM 3567 C CA . GLY A 1 453 ? 18.891 -31.266 -13.664 1 94.69 453 GLY A CA 1
ATOM 3568 C C . GLY A 1 453 ? 19.016 -30.031 -12.797 1 94.69 453 GLY A C 1
ATOM 3569 O O . GLY A 1 453 ? 20.031 -29.859 -12.117 1 94.69 453 GLY A O 1
ATOM 3570 N N . PHE A 1 454 ? 18.047 -29.188 -12.859 1 96.69 454 PHE A N 1
ATOM 3571 C CA . PHE A 1 454 ? 18.031 -27.969 -12.047 1 96.69 454 PHE A CA 1
ATOM 3572 C C . PHE A 1 454 ? 16.891 -28.016 -11.039 1 96.69 454 PHE A C 1
ATOM 3574 O O . PHE A 1 454 ? 15.758 -28.344 -11.398 1 96.69 454 PHE A O 1
ATOM 3581 N N . ASN A 1 455 ? 17.172 -27.844 -9.789 1 97 455 ASN A N 1
ATOM 3582 C CA . ASN A 1 455 ? 16.203 -27.391 -8.797 1 97 455 ASN A CA 1
ATOM 3583 C C . ASN A 1 455 ? 16.234 -25.891 -8.609 1 97 455 ASN A C 1
ATOM 3585 O O . ASN A 1 455 ? 17.094 -25.375 -7.887 1 97 455 ASN A O 1
ATOM 3589 N N . ILE A 1 456 ? 15.32 -25.203 -9.211 1 98.25 456 ILE A N 1
ATOM 3590 C CA . ILE A 1 456 ? 15.312 -23.75 -9.203 1 98.25 456 ILE A CA 1
ATOM 3591 C C . ILE A 1 456 ? 14.406 -23.234 -8.086 1 98.25 456 ILE A C 1
ATOM 3593 O O . ILE A 1 456 ? 13.18 -23.281 -8.211 1 98.25 456 ILE A O 1
ATOM 3597 N N . GLU A 1 457 ? 14.953 -22.797 -7.105 1 98.25 457 GLU A N 1
ATOM 3598 C CA . GLU A 1 457 ? 14.18 -22.172 -6.043 1 98.25 457 GLU A CA 1
ATOM 3599 C C . GLU A 1 457 ? 13.844 -20.719 -6.391 1 98.25 457 GLU A C 1
ATOM 3601 O O . GLU A 1 457 ? 14.742 -19.891 -6.57 1 98.25 457 GLU A O 1
ATOM 3606 N N . ILE A 1 458 ? 12.617 -20.469 -6.512 1 98.5 458 ILE A N 1
ATOM 3607 C CA . ILE A 1 458 ? 12.18 -19.094 -6.742 1 98.5 458 ILE A CA 1
ATOM 3608 C C . ILE A 1 458 ? 12.156 -18.328 -5.418 1 98.5 458 ILE A C 1
ATOM 3610 O O . ILE A 1 458 ? 11.32 -18.609 -4.555 1 98.5 458 ILE A O 1
ATOM 3614 N N . LYS A 1 459 ? 13.047 -17.328 -5.328 1 96.5 459 LYS A N 1
ATOM 3615 C CA . LYS A 1 459 ? 13.211 -16.562 -4.094 1 96.5 459 LYS A CA 1
ATOM 3616 C C . LYS A 1 459 ? 12.148 -15.477 -3.979 1 96.5 459 LYS A C 1
ATOM 3618 O O . LYS A 1 459 ? 11.938 -14.703 -4.914 1 96.5 459 LYS A O 1
ATOM 3623 N N . TRP A 1 460 ? 11.453 -15.461 -2.877 1 97.31 460 TRP A N 1
ATOM 3624 C CA . TRP A 1 460 ? 10.445 -14.453 -2.543 1 97.31 460 TRP A CA 1
ATOM 3625 C C . TRP A 1 460 ? 10.516 -14.086 -1.064 1 97.31 460 TRP A C 1
ATOM 3627 O O . TRP A 1 460 ? 11.047 -14.852 -0.253 1 97.31 460 TRP A O 1
ATOM 3637 N N . ILE A 1 461 ? 10.07 -12.969 -0.719 1 96.62 461 ILE A N 1
ATOM 3638 C CA . ILE A 1 461 ? 10.148 -12.508 0.665 1 96.62 461 ILE A CA 1
ATOM 3639 C C . ILE A 1 461 ? 9.023 -13.148 1.48 1 96.62 461 ILE A C 1
ATOM 3641 O O . ILE A 1 461 ? 7.887 -13.25 1.01 1 96.62 461 ILE A O 1
ATOM 3645 N N . CYS A 1 462 ? 9.352 -13.609 2.676 1 96 462 CYS A N 1
ATOM 3646 C CA . CYS A 1 462 ? 8.398 -14.148 3.635 1 96 462 CYS A CA 1
ATOM 3647 C C . CYS A 1 462 ? 8.375 -13.312 4.91 1 96 462 CYS A C 1
ATOM 3649 O O . CYS A 1 462 ? 9.352 -12.625 5.223 1 96 462 CYS A O 1
ATOM 3651 N N . GLN A 1 463 ? 7.312 -13.352 5.574 1 95.94 463 GLN A N 1
ATOM 3652 C CA . GLN A 1 463 ? 7.168 -12.656 6.848 1 95.94 463 GLN A CA 1
ATOM 3653 C C . GLN A 1 463 ? 7.141 -13.641 8.016 1 95.94 463 GLN A C 1
ATOM 3655 O O . GLN A 1 463 ? 6.496 -14.688 7.934 1 95.94 463 GLN A O 1
ATOM 3660 N N . GLN A 1 464 ? 7.832 -13.305 9.062 1 96.31 464 GLN A N 1
ATOM 3661 C CA . GLN A 1 464 ? 7.844 -14.117 10.273 1 96.31 464 GLN A CA 1
ATOM 3662 C C . GLN A 1 464 ? 6.676 -13.766 11.188 1 96.31 464 GLN A C 1
ATOM 3664 O O . GLN A 1 464 ? 6.059 -12.711 11.031 1 96.31 464 GLN A O 1
ATOM 3669 N N . ARG A 1 465 ? 6.395 -14.555 12.141 1 95.12 465 ARG A N 1
ATOM 3670 C CA . ARG A 1 465 ? 5.254 -14.391 13.031 1 95.12 465 ARG A CA 1
ATOM 3671 C C . ARG A 1 465 ? 5.387 -13.109 13.852 1 95.12 465 ARG A C 1
ATOM 3673 O O . ARG A 1 465 ? 4.383 -12.508 14.242 1 95.12 465 ARG A O 1
ATOM 3680 N N . ASP A 1 466 ? 6.566 -12.664 14.094 1 93.44 466 ASP A N 1
ATOM 3681 C CA . ASP A 1 466 ? 6.777 -11.453 14.891 1 93.44 466 ASP A CA 1
ATOM 3682 C C . ASP A 1 466 ? 6.641 -10.203 14.023 1 93.44 466 ASP A C 1
ATOM 3684 O O . ASP A 1 466 ? 6.812 -9.086 14.516 1 93.44 466 ASP A O 1
ATOM 3688 N N . GLY A 1 467 ? 6.465 -10.43 12.758 1 92.88 467 GLY A N 1
ATOM 3689 C CA . GLY A 1 467 ? 6.219 -9.305 11.875 1 92.88 467 GLY A CA 1
ATOM 3690 C C . GLY A 1 467 ? 7.422 -8.93 11.039 1 92.88 467 GLY A C 1
ATOM 3691 O O . GLY A 1 467 ? 7.312 -8.125 10.109 1 92.88 467 GLY A O 1
ATOM 3692 N N . MET A 1 468 ? 8.508 -9.5 11.281 1 93.19 468 MET A N 1
ATOM 3693 C CA . MET A 1 468 ? 9.719 -9.172 10.539 1 93.19 468 MET A CA 1
ATOM 3694 C C . MET A 1 468 ? 9.703 -9.805 9.156 1 93.19 468 MET A C 1
ATOM 3696 O O . MET A 1 468 ? 9.289 -10.961 9 1 93.19 468 MET A O 1
ATOM 3700 N N . TRP A 1 469 ? 10.133 -9.039 8.172 1 93.75 469 TRP A N 1
ATOM 3701 C CA . TRP A 1 469 ? 10.234 -9.539 6.805 1 93.75 469 TRP A CA 1
ATOM 3702 C C . TRP A 1 469 ? 11.656 -9.984 6.492 1 93.75 469 TRP A C 1
ATOM 3704 O O . TRP A 1 469 ? 12.617 -9.398 6.988 1 93.75 469 TRP A O 1
ATOM 3714 N N . ASP A 1 470 ? 11.773 -10.93 5.586 1 91.12 470 ASP A N 1
ATOM 3715 C CA . ASP A 1 470 ? 13.078 -11.359 5.086 1 91.12 470 ASP A CA 1
ATOM 3716 C C . ASP A 1 470 ? 13.852 -10.188 4.492 1 91.12 470 ASP A C 1
ATOM 3718 O O . ASP A 1 470 ? 13.297 -9.383 3.738 1 91.12 470 ASP A O 1
ATOM 3722 N N . GLY A 1 471 ? 15.109 -10.062 4.977 1 88.06 471 GLY A N 1
ATOM 3723 C CA . GLY A 1 471 ? 15.969 -9.016 4.445 1 88.06 471 GLY A CA 1
ATOM 3724 C C . GLY A 1 471 ? 15.508 -7.621 4.812 1 88.06 471 GLY A C 1
ATOM 3725 O O . GLY A 1 471 ? 15.969 -6.637 4.23 1 88.06 471 GLY A O 1
ATOM 3726 N N . ASN A 1 472 ? 14.477 -7.555 5.66 1 86.12 472 ASN A N 1
ATOM 3727 C CA . ASN A 1 472 ? 13.867 -6.289 6.055 1 86.12 472 ASN A CA 1
ATOM 3728 C C . ASN A 1 472 ? 13.211 -5.59 4.867 1 86.12 472 ASN A C 1
ATOM 3730 O O . ASN A 1 472 ? 13.266 -4.367 4.754 1 86.12 472 ASN A O 1
ATOM 3734 N N . LEU A 1 473 ? 12.812 -6.43 3.994 1 88.12 473 LEU A N 1
ATOM 3735 C CA . LEU A 1 473 ? 12.133 -5.926 2.805 1 88.12 473 LEU A CA 1
ATOM 3736 C C . LEU A 1 473 ? 10.617 -6.047 2.947 1 88.12 473 LEU A C 1
ATOM 3738 O O . LEU A 1 473 ? 10.086 -7.152 3.061 1 88.12 473 LEU A O 1
ATOM 3742 N N . SER A 1 474 ? 9.938 -4.918 2.877 1 80.5 474 SER A N 1
ATOM 3743 C CA . SER A 1 474 ? 8.492 -5.004 3.01 1 80.5 474 SER A CA 1
ATOM 3744 C C . SER A 1 474 ? 7.805 -4.895 1.652 1 80.5 474 SER A C 1
ATOM 3746 O O . SER A 1 474 ? 6.582 -5.031 1.555 1 80.5 474 SER A O 1
ATOM 3748 N N . THR A 1 475 ? 8.508 -4.645 0.681 1 87.5 475 THR A N 1
ATOM 3749 C CA . THR A 1 475 ? 7.98 -4.59 -0.677 1 87.5 475 THR A CA 1
ATOM 3750 C C . THR A 1 475 ? 8.906 -5.316 -1.648 1 87.5 475 THR A C 1
ATOM 3752 O O . THR A 1 475 ? 10.117 -5.387 -1.428 1 87.5 475 THR A O 1
ATOM 3755 N N . TYR A 1 476 ? 8.32 -5.812 -2.645 1 94.19 476 TYR A N 1
ATOM 3756 C CA . TYR A 1 476 ? 9.047 -6.551 -3.672 1 94.19 476 TYR A CA 1
ATOM 3757 C C . TYR A 1 476 ? 8.414 -6.344 -5.043 1 94.19 476 TYR A C 1
ATOM 3759 O O . TYR A 1 476 ? 7.719 -5.352 -5.266 1 94.19 476 TYR A O 1
ATOM 3767 N N . PHE A 1 477 ? 8.641 -7.152 -5.98 1 96.56 477 PHE A N 1
ATOM 3768 C CA . PHE A 1 477 ? 8.102 -7.055 -7.332 1 96.56 477 PHE A CA 1
ATOM 3769 C C . PHE A 1 477 ? 6.629 -7.453 -7.359 1 96.56 477 PHE A C 1
ATOM 3771 O O . PHE A 1 477 ? 6.125 -8.047 -6.406 1 96.56 477 PHE A O 1
ATOM 3778 N N . ASP A 1 478 ? 5.945 -6.98 -8.375 1 97.38 478 ASP A N 1
ATOM 3779 C CA . ASP A 1 478 ? 4.645 -7.59 -8.633 1 97.38 478 ASP A CA 1
ATOM 3780 C C . ASP A 1 478 ? 4.785 -9.07 -8.953 1 97.38 478 ASP A C 1
ATOM 3782 O O . ASP A 1 478 ? 5.602 -9.453 -9.797 1 97.38 478 ASP A O 1
ATOM 3786 N N . MET A 1 479 ? 4.023 -9.875 -8.414 1 98.12 479 MET A N 1
ATOM 3787 C CA . MET A 1 479 ? 4.246 -11.32 -8.453 1 98.12 479 MET A CA 1
ATOM 3788 C C . MET A 1 479 ? 4.016 -11.867 -9.859 1 98.12 479 MET A C 1
ATOM 3790 O O . MET A 1 479 ? 4.754 -12.742 -10.312 1 98.12 479 MET A O 1
ATOM 3794 N N . ASN A 1 480 ? 2.92 -11.43 -10.586 1 98.56 480 ASN A N 1
ATOM 3795 C CA . ASN A 1 480 ? 2.713 -11.875 -11.961 1 98.56 480 ASN A CA 1
ATOM 3796 C C . ASN A 1 480 ? 3.896 -11.508 -12.852 1 98.56 480 ASN A C 1
ATOM 3798 O O . ASN A 1 480 ? 4.43 -12.367 -13.57 1 98.56 480 ASN A O 1
ATOM 3802 N N . LEU A 1 481 ? 4.309 -10.266 -12.773 1 98.25 481 LEU A N 1
ATOM 3803 C CA . LEU A 1 481 ? 5.426 -9.805 -13.586 1 98.25 481 LEU A CA 1
ATOM 3804 C C . LEU A 1 481 ? 6.691 -10.586 -13.266 1 98.25 481 LEU A C 1
ATOM 3806 O O . LEU A 1 481 ? 7.391 -11.047 -14.18 1 98.25 481 LEU A O 1
ATOM 3810 N N . PHE A 1 482 ? 6.938 -10.664 -12.008 1 98.38 482 PHE A N 1
ATOM 3811 C CA . PHE A 1 482 ? 8.109 -11.359 -11.484 1 98.38 482 PHE A CA 1
ATOM 3812 C C . PHE A 1 482 ? 8.188 -12.781 -12.031 1 98.38 482 PHE A C 1
ATOM 3814 O O . PHE A 1 482 ? 9.203 -13.18 -12.609 1 98.38 482 PHE A O 1
ATOM 3821 N N . LEU A 1 483 ? 7.113 -13.555 -11.961 1 98.75 483 LEU A N 1
ATOM 3822 C CA . LEU A 1 483 ? 7.098 -14.961 -12.336 1 98.75 483 LEU A CA 1
ATOM 3823 C C . LEU A 1 483 ? 7.035 -15.117 -13.852 1 98.75 483 LEU A C 1
ATOM 3825 O O . LEU A 1 483 ? 7.598 -16.062 -14.406 1 98.75 483 LEU A O 1
ATOM 3829 N N . ASP A 1 484 ? 6.309 -14.234 -14.523 1 98.75 484 ASP A N 1
ATOM 3830 C CA . ASP A 1 484 ? 6.25 -14.305 -15.977 1 98.75 484 ASP A CA 1
ATOM 3831 C C . ASP A 1 484 ? 7.648 -14.281 -16.594 1 98.75 484 ASP A C 1
ATOM 3833 O O . ASP A 1 484 ? 7.949 -15.055 -17.5 1 98.75 484 ASP A O 1
ATOM 3837 N N . ILE A 1 485 ? 8.484 -13.43 -16.047 1 98.69 485 ILE A N 1
ATOM 3838 C CA . ILE A 1 485 ? 9.828 -13.25 -16.578 1 98.69 485 ILE A CA 1
ATOM 3839 C C . ILE A 1 485 ? 10.664 -14.5 -16.312 1 98.69 485 ILE A C 1
ATOM 3841 O O . ILE A 1 485 ? 11.328 -15.016 -17.219 1 98.69 485 ILE A O 1
ATOM 3845 N N . ILE A 1 486 ? 10.648 -15.023 -15.148 1 98.75 486 ILE A N 1
ATOM 3846 C CA . ILE A 1 486 ? 11.453 -16.172 -14.773 1 98.75 486 ILE A CA 1
ATOM 3847 C C . ILE A 1 486 ? 10.969 -17.406 -15.531 1 98.75 486 ILE A C 1
ATOM 3849 O O . ILE A 1 486 ? 11.773 -18.141 -16.109 1 98.75 486 ILE A O 1
ATOM 3853 N N . LEU A 1 487 ? 9.664 -17.656 -15.547 1 98.69 487 LEU A N 1
ATOM 3854 C CA . LEU A 1 487 ? 9.102 -18.828 -16.203 1 98.69 487 LEU A CA 1
ATOM 3855 C C . LEU A 1 487 ? 9.375 -18.812 -17.703 1 98.69 487 LEU A C 1
ATOM 3857 O O . LEU A 1 487 ? 9.75 -19.828 -18.281 1 98.69 487 LEU A O 1
ATOM 3861 N N . LYS A 1 488 ? 9.156 -17.641 -18.281 1 98.25 488 LYS A N 1
ATOM 3862 C CA . LYS A 1 488 ? 9.422 -17.531 -19.719 1 98.25 488 LYS A CA 1
ATOM 3863 C C . LYS A 1 488 ? 10.883 -17.844 -20.016 1 98.25 488 LYS A C 1
ATOM 3865 O O . LYS A 1 488 ? 11.18 -18.547 -20.984 1 98.25 488 LYS A O 1
ATOM 3870 N N . THR A 1 489 ? 11.812 -17.328 -19.172 1 98.38 489 THR A N 1
ATOM 3871 C CA . THR A 1 489 ? 13.234 -17.594 -19.344 1 98.38 489 THR A CA 1
ATOM 3872 C C . THR A 1 489 ? 13.516 -19.094 -19.281 1 98.38 489 THR A C 1
ATOM 3874 O O . THR A 1 489 ? 14.234 -19.641 -20.125 1 98.38 489 THR A O 1
ATOM 3877 N N . VAL A 1 490 ? 12.953 -19.797 -18.375 1 98.38 490 VAL A N 1
ATOM 3878 C CA . VAL A 1 490 ? 13.188 -21.219 -18.188 1 98.38 490 VAL A CA 1
ATOM 3879 C C . VAL A 1 490 ? 12.562 -22.016 -19.344 1 98.38 490 VAL A C 1
ATOM 3881 O O . VAL A 1 490 ? 13.219 -22.859 -19.953 1 98.38 490 VAL A O 1
ATOM 3884 N N . LEU A 1 491 ? 11.344 -21.703 -19.672 1 97.44 491 LEU A N 1
ATOM 3885 C CA . LEU A 1 491 ? 10.602 -22.469 -20.672 1 97.44 491 LEU A CA 1
ATOM 3886 C C . LEU A 1 491 ? 11.211 -22.297 -22.047 1 97.44 491 LEU A C 1
ATOM 3888 O O . LEU A 1 491 ? 11.211 -23.234 -22.859 1 97.44 491 LEU A O 1
ATOM 3892 N N . GLU A 1 492 ? 11.836 -21.172 -22.281 1 97 492 GLU A N 1
ATOM 3893 C CA . GLU A 1 492 ? 12.406 -20.906 -23.609 1 97 492 GLU A CA 1
ATOM 3894 C C . GLU A 1 492 ? 13.812 -21.469 -23.719 1 97 492 GLU A C 1
ATOM 3896 O O . GLU A 1 492 ? 14.289 -21.734 -24.828 1 97 492 GLU A O 1
ATOM 3901 N N . ASN A 1 493 ? 14.453 -21.672 -22.562 1 96.56 493 ASN A N 1
ATOM 3902 C CA . ASN A 1 493 ? 15.891 -21.891 -22.672 1 96.56 493 ASN A CA 1
ATOM 3903 C C . ASN A 1 493 ? 16.312 -23.219 -22.047 1 96.56 493 ASN A C 1
ATOM 3905 O O . ASN A 1 493 ? 17.484 -23.562 -22.031 1 96.56 493 ASN A O 1
ATOM 3909 N N . SER A 1 494 ? 15.422 -24.047 -21.594 1 95.44 494 SER A N 1
ATOM 3910 C CA . SER A 1 494 ? 15.82 -25.234 -20.828 1 95.44 494 SER A CA 1
ATOM 3911 C C . SER A 1 494 ? 15.914 -26.453 -21.734 1 95.44 494 SER A C 1
ATOM 3913 O O . SER A 1 494 ? 16.438 -27.484 -21.328 1 95.44 494 SER A O 1
ATOM 3915 N N . GLY A 1 495 ? 15.383 -26.391 -22.969 1 92.31 495 GLY A N 1
ATOM 3916 C CA . GLY A 1 495 ? 15.414 -27.562 -23.828 1 92.31 495 GLY A CA 1
ATOM 3917 C C . GLY A 1 495 ? 14.812 -28.797 -23.188 1 92.31 495 GLY A C 1
ATOM 3918 O O . GLY A 1 495 ? 13.68 -28.75 -22.688 1 92.31 495 GLY A O 1
ATOM 3919 N N . LYS A 1 496 ? 15.617 -29.812 -23.094 1 93.38 496 LYS A N 1
ATOM 3920 C CA . LYS A 1 496 ? 15.133 -31.078 -22.531 1 93.38 496 LYS A CA 1
ATOM 3921 C C . LYS A 1 496 ? 15.57 -31.234 -21.078 1 93.38 496 LYS A C 1
ATOM 3923 O O . LYS A 1 496 ? 15.359 -32.281 -20.484 1 93.38 496 LYS A O 1
ATOM 3928 N N . ARG A 1 497 ? 16.141 -30.234 -20.531 1 95.62 497 ARG A N 1
ATOM 3929 C CA . ARG A 1 497 ? 16.656 -30.297 -19.156 1 95.62 497 ARG A CA 1
ATOM 3930 C C . ARG A 1 497 ? 15.539 -30.609 -18.172 1 95.62 497 ARG A C 1
ATOM 3932 O O . ARG A 1 497 ? 14.438 -30.078 -18.281 1 95.62 497 ARG A O 1
ATOM 3939 N N . ARG A 1 498 ? 15.867 -31.453 -17.234 1 95.12 498 ARG A N 1
ATOM 3940 C CA . ARG A 1 498 ? 14.945 -31.703 -16.125 1 95.12 498 ARG A CA 1
ATOM 3941 C C . ARG A 1 498 ? 14.961 -30.531 -15.133 1 95.12 498 ARG A C 1
ATOM 3943 O O . ARG A 1 498 ? 16.016 -30.172 -14.602 1 95.12 498 ARG A O 1
ATOM 3950 N N . ILE A 1 499 ? 13.812 -30 -14.938 1 97.31 499 ILE A N 1
ATOM 3951 C CA . ILE A 1 499 ? 13.688 -28.844 -14.062 1 97.31 499 ILE A CA 1
ATOM 3952 C C . ILE A 1 499 ? 12.664 -29.125 -12.969 1 97.31 499 ILE A C 1
ATOM 3954 O O . ILE A 1 499 ? 11.602 -29.703 -13.234 1 97.31 499 ILE A O 1
ATOM 3958 N N . VAL A 1 500 ? 12.938 -28.812 -11.766 1 97.56 500 VAL A N 1
ATOM 3959 C CA . VAL A 1 500 ? 11.992 -28.766 -10.656 1 97.56 500 VAL A CA 1
ATOM 3960 C C . VAL A 1 500 ? 12 -27.375 -10.031 1 97.56 500 VAL A C 1
ATOM 3962 O O . VAL A 1 500 ? 13.062 -26.828 -9.719 1 97.56 500 VAL A O 1
ATOM 3965 N N . PHE A 1 501 ? 10.844 -26.75 -9.914 1 98.62 501 PHE A N 1
ATOM 3966 C CA . PHE A 1 501 ? 10.742 -25.484 -9.203 1 98.62 501 PHE A CA 1
ATOM 3967 C C . PHE A 1 501 ? 10.484 -25.719 -7.719 1 98.62 501 PHE A C 1
ATOM 3969 O O . PHE A 1 501 ? 9.891 -26.719 -7.332 1 98.62 501 PHE A O 1
ATOM 3976 N N . SER A 1 502 ? 10.891 -24.844 -6.941 1 98.56 502 SER A N 1
ATOM 3977 C CA . SER A 1 502 ? 10.562 -24.859 -5.52 1 98.56 502 SER A CA 1
ATOM 3978 C C . SER A 1 502 ? 10.477 -23.453 -4.953 1 98.56 502 SER A C 1
ATOM 3980 O O . SER A 1 502 ? 10.977 -22.5 -5.562 1 98.56 502 SER A O 1
ATOM 3982 N N . SER A 1 503 ? 9.797 -23.266 -3.881 1 98.75 503 SER A N 1
ATOM 3983 C CA . SER A 1 503 ? 9.703 -21.984 -3.178 1 98.75 503 SER A CA 1
ATOM 3984 C C . SER A 1 503 ? 9.172 -22.172 -1.763 1 98.75 503 SER A C 1
ATOM 3986 O O . SER A 1 503 ? 8.383 -23.078 -1.505 1 98.75 503 SER A O 1
ATOM 3988 N N . PHE A 1 504 ? 9.578 -21.312 -0.857 1 98.25 504 PHE A N 1
ATOM 3989 C CA . PHE A 1 504 ? 9.031 -21.281 0.493 1 98.25 504 PHE A CA 1
ATOM 3990 C C . PHE A 1 504 ? 7.676 -20.578 0.511 1 98.25 504 PHE A C 1
ATOM 3992 O O . PHE A 1 504 ? 6.922 -20.688 1.479 1 98.25 504 PHE A O 1
ATOM 3999 N N . ASP A 1 505 ? 7.422 -19.828 -0.495 1 98.25 505 ASP A N 1
ATOM 4000 C CA . ASP A 1 505 ? 6.195 -19.031 -0.538 1 98.25 505 ASP A CA 1
ATOM 4001 C C . ASP A 1 505 ? 5.078 -19.797 -1.253 1 98.25 505 ASP A C 1
ATOM 4003 O O . ASP A 1 505 ? 5.223 -20.172 -2.42 1 98.25 505 ASP A O 1
ATOM 4007 N N . ALA A 1 506 ? 3.963 -19.938 -0.626 1 98.5 506 ALA A N 1
ATOM 4008 C CA . ALA A 1 506 ? 2.846 -20.719 -1.154 1 98.5 506 ALA A CA 1
ATOM 4009 C C . ALA A 1 506 ? 2.25 -20.062 -2.391 1 98.5 506 ALA A C 1
ATOM 4011 O O . ALA A 1 506 ? 1.85 -20.734 -3.338 1 98.5 506 ALA A O 1
ATOM 4012 N N . ASP A 1 507 ? 2.182 -18.797 -2.387 1 98.56 507 ASP A N 1
ATOM 4013 C CA . ASP A 1 507 ? 1.589 -18.094 -3.516 1 98.56 507 ASP A CA 1
ATOM 4014 C C . ASP A 1 507 ? 2.439 -18.25 -4.773 1 98.56 507 ASP A C 1
ATOM 4016 O O . ASP A 1 507 ? 1.909 -18.359 -5.879 1 98.56 507 ASP A O 1
ATOM 4020 N N . ILE A 1 508 ? 3.738 -18.25 -4.613 1 98.69 508 ILE A N 1
ATOM 4021 C CA . ILE A 1 508 ? 4.641 -18.484 -5.734 1 98.69 508 ILE A CA 1
ATOM 4022 C C . ILE A 1 508 ? 4.359 -19.859 -6.34 1 98.69 508 ILE A C 1
ATOM 4024 O O . ILE A 1 508 ? 4.215 -20 -7.555 1 98.69 508 ILE A O 1
ATOM 4028 N N . CYS A 1 509 ? 4.266 -20.844 -5.496 1 98.75 509 CYS A N 1
ATOM 4029 C CA . CYS A 1 509 ? 4.004 -22.203 -5.977 1 98.75 509 CYS A CA 1
ATOM 4030 C C . CYS A 1 509 ? 2.666 -22.266 -6.707 1 98.75 509 CYS A C 1
ATOM 4032 O O . CYS A 1 509 ? 2.566 -22.875 -7.773 1 98.75 509 CYS A O 1
ATOM 4034 N N . THR A 1 510 ? 1.68 -21.609 -6.109 1 98.31 510 THR A N 1
ATOM 4035 C CA . THR A 1 510 ? 0.352 -21.578 -6.711 1 98.31 510 THR A CA 1
ATOM 4036 C C . THR A 1 510 ? 0.399 -20.938 -8.094 1 98.31 510 THR A C 1
ATOM 4038 O O . THR A 1 510 ? -0.159 -21.484 -9.055 1 98.31 510 THR A O 1
ATOM 4041 N N . MET A 1 511 ? 1.056 -19.891 -8.18 1 98.69 511 MET A N 1
ATOM 4042 C CA . MET A 1 511 ? 1.09 -19.156 -9.438 1 98.69 511 MET A CA 1
ATOM 4043 C C . MET A 1 511 ? 1.889 -19.922 -10.492 1 98.69 511 MET A C 1
ATOM 4045 O O . MET A 1 511 ? 1.489 -19.984 -11.656 1 98.69 511 MET A O 1
ATOM 4049 N N . VAL A 1 512 ? 3.014 -20.484 -10.102 1 98.69 512 VAL A N 1
ATOM 4050 C CA . VAL A 1 512 ? 3.795 -21.281 -11.039 1 98.69 512 VAL A CA 1
ATOM 4051 C C . VAL A 1 512 ? 2.945 -22.438 -11.562 1 98.69 512 VAL A C 1
ATOM 4053 O O . VAL A 1 512 ? 2.951 -22.734 -12.758 1 98.69 512 VAL A O 1
ATOM 4056 N N . ARG A 1 513 ? 2.203 -23.047 -10.695 1 98.19 513 ARG A N 1
ATOM 4057 C CA . ARG A 1 513 ? 1.366 -24.172 -11.07 1 98.19 513 ARG A CA 1
ATOM 4058 C C . ARG A 1 513 ? 0.305 -23.766 -12.086 1 98.19 513 ARG A C 1
ATOM 4060 O O . ARG A 1 513 ? -0.012 -24.531 -13 1 98.19 513 ARG A O 1
ATOM 4067 N N . GLN A 1 514 ? -0.219 -22.594 -11.953 1 98 514 GLN A N 1
ATOM 4068 C CA . GLN A 1 514 ? -1.327 -22.141 -12.781 1 98 514 GLN A CA 1
ATOM 4069 C C . GLN A 1 514 ? -0.825 -21.594 -14.117 1 98 514 GLN A C 1
ATOM 4071 O O . GLN A 1 514 ? -1.577 -21.531 -15.094 1 98 514 GLN A O 1
ATOM 4076 N N . LYS A 1 515 ? 0.449 -21.281 -14.203 1 98.31 515 LYS A N 1
ATOM 4077 C CA . LYS A 1 515 ? 0.933 -20.562 -15.375 1 98.31 515 LYS A CA 1
ATOM 4078 C C . LYS A 1 515 ? 1.59 -21.5 -16.375 1 98.31 515 LYS A C 1
ATOM 4080 O O . LYS A 1 515 ? 1.77 -21.156 -17.547 1 98.31 515 LYS A O 1
ATOM 4085 N N . GLN A 1 516 ? 2.008 -22.703 -15.906 1 97.75 516 GLN A N 1
ATOM 4086 C CA . GLN A 1 516 ? 2.682 -23.641 -16.797 1 97.75 516 GLN A CA 1
ATOM 4087 C C . GLN A 1 516 ? 2.279 -25.078 -16.5 1 97.75 516 GLN A C 1
ATOM 4089 O O . GLN A 1 516 ? 1.764 -25.375 -15.422 1 97.75 516 GLN A O 1
ATOM 4094 N N . ASN A 1 517 ? 2.463 -25.969 -17.422 1 96.81 517 ASN A N 1
ATOM 4095 C CA . ASN A 1 517 ? 1.991 -27.344 -17.312 1 96.81 517 ASN A CA 1
ATOM 4096 C C . ASN A 1 517 ? 3.133 -28.344 -17.469 1 96.81 517 ASN A C 1
ATOM 4098 O O . ASN A 1 517 ? 2.898 -29.547 -17.609 1 96.81 517 ASN A O 1
ATOM 4102 N N . LYS A 1 518 ? 4.309 -27.875 -17.453 1 97.06 518 LYS A N 1
ATOM 4103 C CA . LYS A 1 518 ? 5.414 -28.719 -17.875 1 97.06 518 LYS A CA 1
ATOM 4104 C C . LYS A 1 518 ? 6.223 -29.203 -16.672 1 97.06 518 LYS A C 1
ATOM 4106 O O . LYS A 1 518 ? 6.461 -30.406 -16.516 1 97.06 518 LYS A O 1
ATOM 4111 N N . TYR A 1 519 ? 6.641 -28.328 -15.852 1 97.94 519 TYR A N 1
ATOM 4112 C CA . TYR A 1 519 ? 7.629 -28.672 -14.836 1 97.94 519 TYR A CA 1
ATOM 4113 C C . TYR A 1 519 ? 6.969 -28.875 -13.477 1 97.94 519 TYR A C 1
ATOM 4115 O O . TYR A 1 519 ? 6.027 -28.156 -13.125 1 97.94 519 TYR A O 1
ATOM 4123 N N . PRO A 1 520 ? 7.461 -29.781 -12.68 1 97.88 520 PRO A N 1
ATOM 4124 C CA . PRO A 1 520 ? 6.934 -30.031 -11.336 1 97.88 520 PRO A CA 1
ATOM 4125 C C . PRO A 1 520 ? 7.391 -28.984 -10.32 1 97.88 520 PRO A C 1
ATOM 4127 O O . PRO A 1 520 ? 8.32 -28.219 -10.594 1 97.88 520 PRO A O 1
ATOM 4130 N N . ILE A 1 521 ? 6.707 -28.953 -9.172 1 98.69 521 ILE A N 1
ATOM 4131 C CA . ILE A 1 521 ? 6.973 -27.984 -8.117 1 98.69 521 ILE A CA 1
ATOM 4132 C C . ILE A 1 521 ? 7.059 -28.703 -6.77 1 98.69 521 ILE A C 1
ATOM 4134 O O . ILE A 1 521 ? 6.242 -29.578 -6.469 1 98.69 521 ILE A O 1
ATOM 4138 N N . LEU A 1 522 ? 8.062 -28.422 -6.016 1 98.69 522 LEU A N 1
ATOM 4139 C CA . LEU A 1 522 ? 8.172 -28.828 -4.621 1 98.69 522 LEU A CA 1
ATOM 4140 C C . LEU A 1 522 ? 7.973 -27.641 -3.688 1 98.69 522 LEU A C 1
ATOM 4142 O O . LEU A 1 522 ? 8.641 -26.609 -3.832 1 98.69 522 LEU A O 1
ATOM 4146 N N . PHE A 1 523 ? 7.051 -27.75 -2.719 1 98.81 523 PHE A N 1
ATOM 4147 C CA . PHE A 1 523 ? 6.836 -26.703 -1.734 1 98.81 523 PHE A CA 1
ATOM 4148 C C . PHE A 1 523 ? 7.828 -26.828 -0.585 1 98.81 523 PHE A C 1
ATOM 4150 O O . PHE A 1 523 ? 7.867 -27.844 0.104 1 98.81 523 PHE A O 1
ATOM 4157 N N . LEU A 1 524 ? 8.68 -25.828 -0.419 1 98.75 524 LEU A N 1
ATOM 4158 C CA . LEU A 1 524 ? 9.648 -25.797 0.668 1 98.75 524 LEU A CA 1
ATOM 4159 C C . LEU A 1 524 ? 8.977 -25.422 1.987 1 98.75 524 LEU A C 1
ATOM 4161 O O . LEU A 1 524 ? 8.195 -24.484 2.049 1 98.75 524 LEU A O 1
ATOM 4165 N N . THR A 1 525 ? 9.258 -26.203 3.043 1 98.56 525 THR A N 1
ATOM 4166 C CA . THR A 1 525 ? 8.68 -25.906 4.348 1 98.56 525 THR A CA 1
ATOM 4167 C C . THR A 1 525 ? 9.711 -26.094 5.453 1 98.56 525 THR A C 1
ATOM 4169 O O . THR A 1 525 ? 10.516 -27.031 5.402 1 98.56 525 THR A O 1
ATOM 4172 N N . GLN A 1 526 ? 9.727 -25.234 6.375 1 97.25 526 GLN A N 1
ATOM 4173 C CA . GLN A 1 526 ? 10.578 -25.391 7.555 1 97.25 526 GLN A CA 1
ATOM 4174 C C . GLN A 1 526 ? 9.883 -26.219 8.633 1 97.25 526 GLN A C 1
ATOM 4176 O O . GLN A 1 526 ? 10.523 -26.672 9.578 1 97.25 526 GLN A O 1
ATOM 4181 N N . GLY A 1 527 ? 8.516 -26.438 8.398 1 97.56 527 GLY A N 1
ATOM 4182 C CA . GLY A 1 527 ? 7.789 -27.109 9.469 1 97.56 527 GLY A CA 1
ATOM 4183 C C . GLY A 1 527 ? 7.973 -26.453 10.82 1 97.56 527 GLY A C 1
ATOM 4184 O O . GLY A 1 527 ? 8.109 -25.234 10.906 1 97.56 527 GLY A O 1
ATOM 4185 N N . LYS A 1 528 ? 7.789 -27.266 11.812 1 96.81 528 LYS A N 1
ATOM 4186 C CA . LYS A 1 528 ? 8.141 -26.781 13.148 1 96.81 528 LYS A CA 1
ATOM 4187 C C . LYS A 1 528 ? 9.641 -26.844 13.375 1 96.81 528 LYS A C 1
ATOM 4189 O O . LYS A 1 528 ? 10.266 -27.891 13.18 1 96.81 528 LYS A O 1
ATOM 4194 N N . SER A 1 529 ? 10.25 -25.719 13.703 1 96.62 529 SER A N 1
ATOM 4195 C CA . SER A 1 529 ? 11.703 -25.656 13.844 1 96.62 529 SER A CA 1
ATOM 4196 C C . SER A 1 529 ? 12.109 -24.812 15.047 1 96.62 529 SER A C 1
ATOM 4198 O O . SER A 1 529 ? 11.438 -23.844 15.391 1 96.62 529 SER A O 1
ATOM 4200 N N . GLU A 1 530 ? 13.141 -25.156 15.664 1 94.12 530 GLU A N 1
ATOM 4201 C CA . GLU A 1 530 ? 13.734 -24.359 16.719 1 94.12 530 GLU A CA 1
ATOM 4202 C C . GLU A 1 530 ? 14.781 -23.391 16.172 1 94.12 530 GLU A C 1
ATOM 4204 O O . GLU A 1 530 ? 15.18 -22.438 16.844 1 94.12 530 GLU A O 1
ATOM 4209 N N . ILE A 1 531 ? 15.219 -23.734 14.961 1 92 531 ILE A N 1
ATOM 4210 C CA . ILE A 1 531 ? 16.281 -22.953 14.32 1 92 531 ILE A CA 1
ATOM 4211 C C . ILE A 1 531 ? 15.68 -21.75 13.609 1 92 531 ILE A C 1
ATOM 4213 O O . ILE A 1 531 ? 16.219 -20.641 13.703 1 92 531 ILE A O 1
ATOM 4217 N N . TYR A 1 532 ? 14.641 -21.969 12.938 1 94.62 532 TYR A N 1
ATOM 4218 C CA . TYR A 1 532 ? 14.023 -20.906 12.148 1 94.62 532 TYR A CA 1
ATOM 4219 C C . TYR A 1 532 ? 12.742 -20.422 12.805 1 94.62 532 TYR A C 1
ATOM 4221 O O . TYR A 1 532 ? 11.945 -21.203 13.305 1 94.62 532 TYR A O 1
ATOM 4229 N N . PRO A 1 533 ? 12.547 -19.078 12.781 1 95.62 533 PRO A N 1
ATOM 4230 C CA . PRO A 1 533 ? 11.289 -18.562 13.328 1 95.62 533 PRO A CA 1
ATOM 4231 C C . PRO A 1 533 ? 10.07 -19 12.523 1 95.62 533 PRO A C 1
ATOM 4233 O O . PRO A 1 533 ? 10.164 -19.188 11.305 1 95.62 533 PRO A O 1
ATOM 4236 N N . GLU A 1 534 ? 8.961 -19.156 13.203 1 96.56 534 GLU A N 1
ATOM 4237 C CA . GLU A 1 534 ? 7.711 -19.5 12.539 1 96.56 534 GLU A CA 1
ATOM 4238 C C . GLU A 1 534 ? 7.305 -18.438 11.523 1 96.56 534 GLU A C 1
ATOM 4240 O O . GLU A 1 534 ? 7.477 -17.25 11.773 1 96.56 534 GLU A O 1
ATOM 4245 N N . LEU A 1 535 ? 6.738 -18.844 10.406 1 97.38 535 LEU A N 1
ATOM 4246 C CA . LEU A 1 535 ? 6.332 -17.922 9.359 1 97.38 535 LEU A CA 1
ATOM 4247 C C . LEU A 1 535 ? 4.906 -17.438 9.586 1 97.38 535 LEU A C 1
ATOM 4249 O O . LEU A 1 535 ? 4.117 -18.109 10.258 1 97.38 535 LEU A O 1
ATOM 4253 N N . MET A 1 536 ? 4.57 -16.297 9.078 1 97.38 536 MET A N 1
ATOM 4254 C CA . MET A 1 536 ? 3.258 -15.672 9.242 1 97.38 536 MET A CA 1
ATOM 4255 C C . MET A 1 536 ? 2.189 -16.453 8.484 1 97.38 536 MET A C 1
ATOM 4257 O O . MET A 1 536 ? 1.086 -16.656 8.992 1 97.38 536 MET A O 1
ATOM 4261 N N . ASP A 1 537 ? 2.445 -16.906 7.273 1 97.81 537 ASP A N 1
ATOM 4262 C CA . ASP A 1 537 ? 1.498 -17.625 6.43 1 97.81 537 ASP A CA 1
ATOM 4263 C C . ASP A 1 537 ? 1.137 -18.984 7.039 1 97.81 537 ASP A C 1
ATOM 4265 O O . ASP A 1 537 ? 1.997 -19.859 7.188 1 97.81 537 ASP A O 1
ATOM 4269 N N . LEU A 1 538 ? -0.107 -19.172 7.293 1 97.44 538 LEU A N 1
ATOM 4270 C CA . LEU A 1 538 ? -0.607 -20.391 7.93 1 97.44 538 LEU A CA 1
ATOM 4271 C C . LEU A 1 538 ? -0.191 -21.625 7.145 1 97.44 538 LEU A C 1
ATOM 4273 O O . LEU A 1 538 ? 0.151 -22.656 7.73 1 97.44 538 LEU A O 1
ATOM 4277 N N . ARG A 1 539 ? -0.113 -21.609 5.871 1 96.69 539 ARG A N 1
ATOM 4278 C CA . ARG A 1 539 ? 0.155 -22.734 4.988 1 96.69 539 ARG A CA 1
ATOM 4279 C C . ARG A 1 539 ? 1.6 -23.203 5.125 1 96.69 539 ARG A C 1
ATOM 4281 O O . ARG A 1 539 ? 1.946 -24.297 4.676 1 96.69 539 ARG A O 1
ATOM 4288 N N . SER A 1 540 ? 2.443 -22.375 5.742 1 97.56 540 SER A N 1
ATOM 4289 C CA . SER A 1 540 ? 3.877 -22.641 5.766 1 97.56 540 SER A CA 1
ATOM 4290 C C . SER A 1 540 ? 4.352 -22.984 7.18 1 97.56 540 SER A C 1
ATOM 4292 O O . SER A 1 540 ? 5.555 -22.984 7.449 1 97.56 540 SER A O 1
ATOM 4294 N N . ARG A 1 541 ? 3.469 -23.328 8.094 1 97.25 541 ARG A N 1
ATOM 4295 C CA . ARG A 1 541 ? 3.842 -23.344 9.5 1 97.25 541 ARG A CA 1
ATOM 4296 C C . ARG A 1 541 ? 4.195 -24.75 9.961 1 97.25 541 ARG A C 1
ATOM 4298 O O . ARG A 1 541 ? 4.922 -24.938 10.938 1 97.25 541 ARG A O 1
ATOM 4305 N N . THR A 1 542 ? 3.6 -25.797 9.273 1 97.88 542 THR A N 1
ATOM 4306 C CA . THR A 1 542 ? 3.865 -27.172 9.664 1 97.88 542 THR A CA 1
ATOM 4307 C C . THR A 1 542 ? 4.035 -28.062 8.43 1 97.88 542 THR A C 1
ATOM 4309 O O . THR A 1 542 ? 3.566 -27.719 7.344 1 97.88 542 THR A O 1
ATOM 4312 N N . THR A 1 543 ? 4.723 -29.172 8.594 1 98.44 543 THR A N 1
ATOM 4313 C CA . THR A 1 543 ? 4.902 -30.109 7.5 1 98.44 543 THR A CA 1
ATOM 4314 C C . THR A 1 543 ? 3.566 -30.719 7.09 1 98.44 543 THR A C 1
ATOM 4316 O O . THR A 1 543 ? 3.279 -30.859 5.898 1 98.44 543 THR A O 1
ATOM 4319 N N . PRO A 1 544 ? 2.645 -31 8.031 1 97.94 544 PRO A N 1
ATOM 4320 C CA . PRO A 1 544 ? 1.344 -31.547 7.633 1 97.94 544 PRO A CA 1
ATOM 4321 C C . PRO A 1 544 ? 0.542 -30.578 6.766 1 97.94 544 PRO A C 1
ATOM 4323 O O . PRO A 1 544 ? -0.039 -30.984 5.754 1 97.94 544 PRO A O 1
ATOM 4326 N N . ILE A 1 545 ? 0.468 -29.359 7.121 1 97.62 545 ILE A N 1
ATOM 4327 C CA . ILE A 1 545 ? -0.309 -28.422 6.309 1 97.62 545 ILE A CA 1
ATOM 4328 C C . ILE A 1 545 ? 0.367 -28.234 4.953 1 97.62 545 ILE A C 1
ATOM 4330 O O . ILE A 1 545 ? -0.305 -28 3.945 1 97.62 545 ILE A O 1
ATOM 4334 N N . ALA A 1 546 ? 1.719 -28.312 4.961 1 98.25 546 ALA A N 1
ATOM 4335 C CA . ALA A 1 546 ? 2.436 -28.25 3.691 1 98.25 546 ALA A CA 1
ATOM 4336 C C . ALA A 1 546 ? 2.014 -29.391 2.77 1 98.25 546 ALA A C 1
ATOM 4338 O O . ALA A 1 546 ? 1.851 -29.203 1.562 1 98.25 546 ALA A O 1
ATOM 4339 N N . MET A 1 547 ? 1.852 -30.578 3.312 1 97.75 547 MET A N 1
ATOM 4340 C CA . MET A 1 547 ? 1.388 -31.719 2.523 1 97.75 547 MET A CA 1
ATOM 4341 C C . MET A 1 547 ? -0.023 -31.469 1.997 1 97.75 547 MET A C 1
ATOM 4343 O O . MET A 1 547 ? -0.31 -31.75 0.831 1 97.75 547 MET A O 1
ATOM 4347 N N . SER A 1 548 ? -0.869 -30.953 2.877 1 96.69 548 SER A N 1
ATOM 4348 C CA . SER A 1 548 ? -2.232 -30.641 2.465 1 96.69 548 SER A CA 1
ATOM 4349 C C . SER A 1 548 ? -2.242 -29.609 1.341 1 96.69 548 SER A C 1
ATOM 4351 O O . SER A 1 548 ? -3.012 -29.719 0.386 1 96.69 548 SER A O 1
ATOM 4353 N N . PHE A 1 549 ? -1.387 -28.672 1.5 1 96.94 549 PHE A N 1
ATOM 4354 C CA . PHE A 1 549 ? -1.291 -27.625 0.493 1 96.94 549 PHE A CA 1
ATOM 4355 C C . PHE A 1 549 ? -0.825 -28.188 -0.841 1 96.94 549 PHE A C 1
ATOM 4357 O O . PHE A 1 549 ? -1.359 -27.828 -1.895 1 96.94 549 PHE A O 1
ATOM 4364 N N . ALA A 1 550 ? 0.208 -28.969 -0.794 1 96.88 550 ALA A N 1
ATOM 4365 C CA . ALA A 1 550 ? 0.723 -29.594 -2.014 1 96.88 550 ALA A CA 1
ATOM 4366 C C . ALA A 1 550 ? -0.366 -30.391 -2.729 1 96.88 550 ALA A C 1
ATOM 4368 O O . ALA A 1 550 ? -0.476 -30.344 -3.955 1 96.88 550 ALA A O 1
ATOM 4369 N N . GLN A 1 551 ? -1.143 -31.109 -1.954 1 93.94 551 GLN A N 1
ATOM 4370 C CA . GLN A 1 551 ? -2.254 -31.844 -2.545 1 93.94 551 GLN A CA 1
ATOM 4371 C C . GLN A 1 551 ? -3.309 -30.891 -3.105 1 93.94 551 GLN A C 1
ATOM 4373 O O . GLN A 1 551 ? -3.805 -31.094 -4.215 1 93.94 551 GLN A O 1
ATOM 4378 N N . PHE A 1 552 ? -3.523 -29.938 -2.35 1 91.94 552 PHE A N 1
ATOM 4379 C CA . PHE A 1 552 ? -4.516 -28.922 -2.697 1 91.94 552 PHE A CA 1
ATOM 4380 C C . PHE A 1 552 ? -4.18 -28.281 -4.035 1 91.94 552 PHE A C 1
ATOM 4382 O O . PHE A 1 552 ? -5.059 -28.109 -4.883 1 91.94 552 PHE A O 1
ATOM 4389 N N . GLU A 1 553 ? -2.977 -27.938 -4.273 1 94.06 553 GLU A N 1
ATOM 4390 C CA . GLU A 1 553 ? -2.529 -27.25 -5.477 1 94.06 553 GLU A CA 1
ATOM 4391 C C . GLU A 1 553 ? -2.047 -28.234 -6.535 1 94.06 553 GLU A C 1
ATOM 4393 O O . GLU A 1 553 ? -1.608 -27.844 -7.613 1 94.06 553 GLU A O 1
ATOM 4398 N N . ASN A 1 554 ? -2.133 -29.5 -6.223 1 94 554 ASN A N 1
ATOM 4399 C CA . ASN A 1 554 ? -1.692 -30.562 -7.137 1 94 554 ASN A CA 1
ATOM 4400 C C . ASN A 1 554 ? -0.222 -30.391 -7.512 1 94 554 ASN A C 1
ATOM 4402 O O . ASN A 1 554 ? 0.13 -30.422 -8.688 1 94 554 ASN A O 1
ATOM 4406 N N . LEU A 1 555 ? 0.6 -30.141 -6.5 1 97.44 555 LEU A N 1
ATOM 4407 C CA . LEU A 1 555 ? 2.047 -30.078 -6.676 1 97.44 555 LEU A CA 1
ATOM 4408 C C . LEU A 1 555 ? 2.643 -31.484 -6.672 1 97.44 555 LEU A C 1
ATOM 4410 O O . LEU A 1 555 ? 1.951 -32.469 -6.359 1 97.44 555 LEU A O 1
ATOM 4414 N N . LEU A 1 556 ? 3.896 -31.531 -7.086 1 97.75 556 LEU A N 1
ATOM 4415 C CA . LEU A 1 556 ? 4.59 -32.812 -7.051 1 97.75 556 LEU A CA 1
ATOM 4416 C C . LEU A 1 556 ? 4.789 -33.281 -5.617 1 97.75 556 LEU A C 1
ATOM 4418 O O . LEU A 1 556 ? 4.641 -34.469 -5.324 1 97.75 556 LEU A O 1
ATOM 4422 N N . GLY A 1 557 ? 5.211 -32.375 -4.816 1 98.44 557 GLY A N 1
ATOM 4423 C CA . GLY A 1 557 ? 5.449 -32.75 -3.434 1 98.44 557 GLY A CA 1
ATOM 4424 C C . GLY A 1 557 ? 5.977 -31.594 -2.586 1 98.44 557 GLY A C 1
ATOM 4425 O O . GLY A 1 557 ? 5.633 -30.438 -2.814 1 98.44 557 GLY A O 1
ATOM 4426 N N . ILE A 1 558 ? 6.699 -32.031 -1.465 1 98.69 558 ILE A N 1
ATOM 4427 C CA . ILE A 1 558 ? 7.23 -31.031 -0.536 1 98.69 558 ILE A CA 1
ATOM 4428 C C . ILE A 1 558 ? 8.727 -31.266 -0.328 1 98.69 558 ILE A C 1
ATOM 4430 O O . ILE A 1 558 ? 9.234 -32.344 -0.589 1 98.69 558 ILE A O 1
ATOM 4434 N N . ASN A 1 559 ? 9.422 -30.234 -0.044 1 98.56 559 ASN A N 1
ATOM 4435 C CA . ASN A 1 559 ? 10.797 -30.219 0.45 1 98.56 559 ASN A CA 1
ATOM 4436 C C . ASN A 1 559 ? 10.867 -29.734 1.896 1 98.56 559 ASN A C 1
ATOM 4438 O O . ASN A 1 559 ? 10.82 -28.531 2.154 1 98.56 559 ASN A O 1
ATOM 4442 N N . ALA A 1 560 ? 11.016 -30.688 2.854 1 98.56 560 ALA A N 1
ATOM 4443 C CA . ALA A 1 560 ? 10.828 -30.391 4.27 1 98.56 560 ALA A CA 1
ATOM 4444 C C . ALA A 1 560 ? 12.172 -30.266 4.984 1 98.56 560 ALA A C 1
ATOM 4446 O O . ALA A 1 560 ? 13.141 -30.938 4.617 1 98.56 560 ALA A O 1
ATOM 4447 N N . HIS A 1 561 ? 12.219 -29.5 5.961 1 98.12 561 HIS A N 1
ATOM 4448 C CA . HIS A 1 561 ? 13.422 -29.328 6.773 1 98.12 561 HIS A CA 1
ATOM 4449 C C . HIS A 1 561 ? 13.789 -30.609 7.492 1 98.12 561 HIS A C 1
ATOM 4451 O O . HIS A 1 561 ? 12.953 -31.203 8.18 1 98.12 561 HIS A O 1
ATOM 4457 N N . THR A 1 562 ? 15.008 -30.938 7.445 1 97.44 562 THR A N 1
ATOM 4458 C CA . THR A 1 562 ? 15.5 -32.188 7.969 1 97.44 562 THR A CA 1
ATOM 4459 C C . THR A 1 562 ? 15.281 -32.281 9.477 1 97.44 562 THR A C 1
ATOM 4461 O O . THR A 1 562 ? 14.969 -33.344 10.008 1 97.44 562 THR A O 1
ATOM 4464 N N . GLU A 1 563 ? 15.422 -31.188 10.148 1 97.31 563 GLU A N 1
ATOM 4465 C CA . GLU A 1 563 ? 15.195 -31.156 11.594 1 97.31 563 GLU A CA 1
ATOM 4466 C C . GLU A 1 563 ? 13.812 -31.719 11.945 1 97.31 563 GLU A C 1
ATOM 4468 O O . GLU A 1 563 ? 13.68 -32.562 12.828 1 97.31 563 GLU A O 1
ATOM 4473 N N . ASP A 1 564 ? 12.852 -31.266 11.273 1 97.88 564 ASP A N 1
ATOM 4474 C CA . ASP A 1 564 ? 11.477 -31.688 11.547 1 97.88 564 ASP A CA 1
ATOM 4475 C C . ASP A 1 564 ? 11.258 -33.125 11.141 1 97.88 564 ASP A C 1
ATOM 4477 O O . ASP A 1 564 ? 10.555 -33.875 11.844 1 97.88 564 ASP A O 1
ATOM 4481 N N . LEU A 1 565 ? 11.852 -33.625 10.109 1 97.75 565 LEU A N 1
ATOM 4482 C CA . LEU A 1 565 ? 11.695 -35 9.633 1 97.75 565 LEU A CA 1
ATOM 4483 C C . LEU A 1 565 ? 12.352 -35.969 10.594 1 97.75 565 LEU A C 1
ATOM 4485 O O . LEU A 1 565 ? 11.812 -37.062 10.836 1 97.75 565 LEU A O 1
ATOM 4489 N N . LEU A 1 566 ? 13.531 -35.594 11.062 1 97.56 566 LEU A N 1
ATOM 4490 C CA . LEU A 1 566 ? 14.211 -36.469 12.008 1 97.56 566 LEU A CA 1
ATOM 4491 C C . LEU A 1 566 ? 13.422 -36.562 13.305 1 97.56 566 LEU A C 1
ATOM 4493 O O . LEU A 1 566 ? 13.422 -37.625 13.945 1 97.56 566 LEU A O 1
ATOM 4497 N N . ARG A 1 567 ? 12.82 -35.531 13.695 1 97.44 567 ARG A N 1
ATOM 4498 C CA . ARG A 1 567 ? 11.977 -35.531 14.883 1 97.44 567 ARG A CA 1
ATOM 4499 C C . ARG A 1 567 ? 10.688 -36.312 14.633 1 97.44 567 ARG A C 1
ATOM 4501 O O . ARG A 1 567 ? 10.148 -36.938 15.547 1 97.44 567 ARG A O 1
ATOM 4508 N N . ASN A 1 568 ? 10.156 -36.25 13.391 1 97.81 568 ASN A N 1
ATOM 4509 C CA . ASN A 1 568 ? 8.906 -36.906 13 1 97.81 568 ASN A CA 1
ATOM 4510 C C . ASN A 1 568 ? 9.07 -37.719 11.734 1 97.81 568 ASN A C 1
ATOM 4512 O O . ASN A 1 568 ? 8.484 -37.406 10.695 1 97.81 568 ASN A O 1
ATOM 4516 N N . PRO A 1 569 ? 9.695 -38.844 11.812 1 97.19 569 PRO A N 1
ATOM 4517 C CA . PRO A 1 569 ? 9.977 -39.625 10.617 1 97.19 569 PRO A CA 1
ATOM 4518 C C . PRO A 1 569 ? 8.703 -40.125 9.938 1 97.19 569 PRO A C 1
ATOM 4520 O O . PRO A 1 569 ? 8.727 -40.469 8.75 1 97.19 569 PRO A O 1
ATOM 4523 N N . SER A 1 570 ? 7.594 -40.188 10.656 1 97.38 570 SER A N 1
ATOM 4524 C CA . SER A 1 570 ? 6.332 -40.656 10.094 1 97.38 570 SER A CA 1
ATOM 4525 C C . SER A 1 570 ? 5.863 -39.75 8.953 1 97.38 570 SER A C 1
ATOM 4527 O O . SER A 1 570 ? 5.043 -40.156 8.133 1 97.38 570 SER A O 1
ATOM 4529 N N . TYR A 1 571 ? 6.316 -38.531 8.906 1 97.88 571 TYR A N 1
ATOM 4530 C CA . TYR A 1 571 ? 5.945 -37.625 7.852 1 97.88 571 TYR A CA 1
ATOM 4531 C C . TYR A 1 571 ? 6.348 -38.156 6.484 1 97.88 571 TYR A C 1
ATOM 4533 O O . TYR A 1 571 ? 5.68 -37.875 5.48 1 97.88 571 TYR A O 1
ATOM 4541 N N . ILE A 1 572 ? 7.43 -38.875 6.414 1 97.81 572 ILE A N 1
ATOM 4542 C CA . ILE A 1 572 ? 7.918 -39.406 5.152 1 97.81 572 ILE A CA 1
ATOM 4543 C C . ILE A 1 572 ? 6.914 -40.406 4.605 1 97.81 572 ILE A C 1
ATOM 4545 O O . ILE A 1 572 ? 6.512 -40.344 3.441 1 97.81 572 ILE A O 1
ATOM 4549 N N . GLN A 1 573 ? 6.465 -41.219 5.434 1 96.94 573 GLN A N 1
ATOM 4550 C CA . GLN A 1 573 ? 5.477 -42.219 5.02 1 96.94 573 GLN A CA 1
ATOM 4551 C C . GLN A 1 573 ? 4.141 -41.562 4.695 1 96.94 573 GLN A C 1
ATOM 4553 O O . GLN A 1 573 ? 3.449 -41.969 3.762 1 96.94 573 GLN A O 1
ATOM 4558 N N . GLU A 1 574 ? 3.809 -40.656 5.496 1 96.69 574 GLU A N 1
ATOM 4559 C CA . GLU A 1 574 ? 2.559 -39.938 5.258 1 96.69 574 GLU A CA 1
ATOM 4560 C C . GLU A 1 574 ? 2.562 -39.25 3.889 1 96.69 574 GLU A C 1
ATOM 4562 O O . GLU A 1 574 ? 1.572 -39.312 3.156 1 96.69 574 GLU A O 1
ATOM 4567 N N . ALA A 1 575 ? 3.631 -38.562 3.568 1 96.88 575 ALA A N 1
ATOM 4568 C CA . ALA A 1 575 ? 3.754 -37.906 2.27 1 96.88 575 ALA A CA 1
ATOM 4569 C C . ALA A 1 575 ? 3.613 -38.938 1.13 1 96.88 575 ALA A C 1
ATOM 4571 O O . ALA A 1 575 ? 2.869 -38.688 0.175 1 96.88 575 ALA A O 1
ATOM 4572 N N . LYS A 1 576 ? 4.266 -40 1.248 1 94.75 576 LYS A N 1
ATOM 4573 C CA . LYS A 1 576 ? 4.215 -41.031 0.224 1 94.75 576 LYS A CA 1
ATOM 4574 C C . LYS A 1 576 ? 2.807 -41.625 0.09 1 94.75 576 LYS A C 1
ATOM 4576 O O . LYS A 1 576 ? 2.332 -41.844 -1.022 1 94.75 576 LYS A O 1
ATOM 4581 N N . ALA A 1 577 ? 2.203 -41.781 1.213 1 95 577 ALA A N 1
ATOM 4582 C CA . ALA A 1 577 ? 0.833 -42.281 1.209 1 95 577 ALA A CA 1
ATOM 4583 C C . ALA A 1 577 ? -0.109 -41.312 0.507 1 95 577 ALA A C 1
ATOM 4585 O O . ALA A 1 577 ? -1.097 -41.719 -0.105 1 95 577 ALA A O 1
ATOM 4586 N N . LYS A 1 578 ? 0.204 -40.125 0.575 1 93.31 578 LYS A N 1
ATOM 4587 C CA . LYS A 1 578 ? -0.609 -39.062 -0.047 1 93.31 578 LYS A CA 1
ATOM 4588 C C . LYS A 1 578 ? -0.228 -38.875 -1.512 1 93.31 578 LYS A C 1
ATOM 4590 O O . LYS A 1 578 ? -0.746 -38 -2.18 1 93.31 578 LYS A O 1
ATOM 4595 N N . GLY A 1 579 ? 0.718 -39.656 -1.962 1 93.06 579 GLY A N 1
ATOM 4596 C CA . GLY A 1 579 ? 1.152 -39.594 -3.348 1 93.06 579 GLY A CA 1
ATOM 4597 C C . GLY A 1 579 ? 2.102 -38.438 -3.623 1 93.06 579 GLY A C 1
ATOM 4598 O O . GLY A 1 579 ? 2.225 -38 -4.762 1 93.06 579 GLY A O 1
ATOM 4599 N N . LEU A 1 580 ? 2.725 -37.938 -2.559 1 96.81 580 LEU A N 1
ATOM 4600 C CA . LEU A 1 580 ? 3.631 -36.812 -2.699 1 96.81 580 LEU A CA 1
ATOM 4601 C C . LEU A 1 580 ? 5.086 -37.281 -2.715 1 96.81 580 LEU A C 1
ATOM 4603 O O . LEU A 1 580 ? 5.441 -38.25 -2.025 1 96.81 580 LEU A O 1
ATOM 4607 N N . VAL A 1 581 ? 5.875 -36.625 -3.516 1 97.19 581 VAL A N 1
ATOM 4608 C CA . VAL A 1 581 ? 7.328 -36.719 -3.439 1 97.19 581 VAL A CA 1
ATOM 4609 C C . VAL A 1 581 ? 7.855 -35.906 -2.277 1 97.19 581 VAL A C 1
ATOM 4611 O O . VAL A 1 581 ? 7.398 -34.781 -2.055 1 97.19 581 VAL A O 1
ATOM 4614 N N . ILE A 1 582 ? 8.82 -36.438 -1.515 1 97.88 582 ILE A N 1
ATOM 4615 C CA . ILE A 1 582 ? 9.297 -35.719 -0.345 1 97.88 582 ILE A CA 1
ATOM 4616 C C . ILE A 1 582 ? 10.82 -35.594 -0.399 1 97.88 582 ILE A C 1
ATOM 4618 O O . ILE A 1 582 ? 11.523 -36.625 -0.443 1 97.88 582 ILE A O 1
ATOM 4622 N N . PHE A 1 583 ? 11.328 -34.375 -0.457 1 97.38 583 PHE A N 1
ATOM 4623 C CA . PHE A 1 583 ? 12.734 -34 -0.344 1 97.38 583 PHE A CA 1
ATOM 4624 C C . PHE A 1 583 ? 13.047 -33.469 1.048 1 97.38 583 PHE A C 1
ATOM 4626 O O . PHE A 1 583 ? 12.133 -33.219 1.84 1 97.38 583 PHE A O 1
ATOM 4633 N N . CYS A 1 584 ? 14.312 -33.406 1.372 1 97.25 584 CYS A N 1
ATOM 4634 C CA . CYS A 1 584 ? 14.711 -32.781 2.631 1 97.25 584 CYS A CA 1
ATOM 4635 C C . CYS A 1 584 ? 15.883 -31.812 2.422 1 97.25 584 CYS A C 1
ATOM 4637 O O . CYS A 1 584 ? 16.656 -31.984 1.479 1 97.25 584 CYS A O 1
ATOM 4639 N N . TRP A 1 585 ? 15.977 -30.828 3.277 1 96.06 585 TRP A N 1
ATOM 4640 C CA . TRP A 1 585 ? 17.016 -29.797 3.23 1 96.06 585 TRP A CA 1
ATOM 4641 C C . TRP A 1 585 ? 17.438 -29.391 4.637 1 96.06 585 TRP A C 1
ATOM 4643 O O . TRP A 1 585 ? 16.75 -29.703 5.613 1 96.06 585 TRP A O 1
ATOM 4653 N N . GLY A 1 586 ? 18.531 -28.688 4.703 1 93.62 586 GLY A N 1
ATOM 4654 C CA . GLY A 1 586 ? 19 -28.141 5.969 1 93.62 586 GLY A CA 1
ATOM 4655 C C . GLY A 1 586 ? 20.375 -28.625 6.363 1 93.62 586 GLY A C 1
ATOM 4656 O O . GLY A 1 586 ? 20.906 -29.562 5.766 1 93.62 586 GLY A O 1
ATOM 4657 N N . ASP A 1 587 ? 20.922 -28.078 7.395 1 90.06 587 ASP A N 1
ATOM 4658 C CA . ASP A 1 587 ? 22.281 -28.359 7.848 1 90.06 587 ASP A CA 1
ATOM 4659 C C . ASP A 1 587 ? 22.406 -29.812 8.312 1 90.06 587 ASP A C 1
ATOM 4661 O O . ASP A 1 587 ? 23.453 -30.438 8.156 1 90.06 587 ASP A O 1
ATOM 4665 N N . ASP A 1 588 ? 21.391 -30.328 8.867 1 93.25 588 ASP A N 1
ATOM 4666 C CA . ASP A 1 588 ? 21.422 -31.703 9.375 1 93.25 588 ASP A CA 1
ATOM 4667 C C . ASP A 1 588 ? 21.609 -32.688 8.234 1 93.25 588 ASP A C 1
ATOM 4669 O O . ASP A 1 588 ? 22.031 -33.844 8.469 1 93.25 588 ASP A O 1
ATOM 4673 N N . THR A 1 589 ? 21.266 -32.344 7.031 1 92.94 589 THR A N 1
ATOM 4674 C CA . THR A 1 589 ? 21.438 -33.219 5.883 1 92.94 589 THR A CA 1
ATOM 4675 C C . THR A 1 589 ? 22.922 -33.375 5.539 1 92.94 589 THR A C 1
ATOM 4677 O O . THR A 1 589 ? 23.312 -34.312 4.84 1 92.94 589 THR A O 1
ATOM 4680 N N . ASN A 1 590 ? 23.688 -32.469 6.031 1 88.88 590 ASN A N 1
ATOM 4681 C CA . ASN A 1 590 ? 25.125 -32.531 5.758 1 88.88 590 ASN A CA 1
ATOM 4682 C C . ASN A 1 590 ? 25.781 -33.688 6.496 1 88.88 590 ASN A C 1
ATOM 4684 O O . ASN A 1 590 ? 26.891 -34.094 6.148 1 88.88 590 ASN A O 1
ATOM 4688 N N . ASP A 1 591 ? 25.172 -34.188 7.566 1 90.62 591 ASP A N 1
ATOM 4689 C CA . ASP A 1 591 ? 25.656 -35.344 8.32 1 90.62 591 ASP A CA 1
ATOM 4690 C C . ASP A 1 591 ? 25.375 -36.625 7.586 1 90.62 591 ASP A C 1
ATOM 4692 O O . ASP A 1 591 ? 24.219 -37 7.383 1 90.62 591 ASP A O 1
ATOM 4696 N N . PRO A 1 592 ? 26.391 -37.406 7.285 1 89.94 592 PRO A N 1
ATOM 4697 C CA . PRO A 1 592 ? 26.188 -38.625 6.527 1 89.94 592 PRO A CA 1
ATOM 4698 C C . PRO A 1 592 ? 25.281 -39.625 7.246 1 89.94 592 PRO A C 1
ATOM 4700 O O . PRO A 1 592 ? 24.547 -40.375 6.594 1 89.94 592 PRO A O 1
ATOM 4703 N N . GLU A 1 593 ? 25.344 -39.656 8.508 1 94.38 593 GLU A N 1
ATOM 4704 C CA . GLU A 1 593 ? 24.484 -40.562 9.258 1 94.38 593 GLU A CA 1
ATOM 4705 C C . GLU A 1 593 ? 23.016 -40.188 9.078 1 94.38 593 GLU A C 1
ATOM 4707 O O . GLU A 1 593 ? 22.156 -41.062 8.938 1 94.38 593 GLU A O 1
ATOM 4712 N N . ASN A 1 594 ? 22.781 -38.969 9.102 1 95.5 594 ASN A N 1
ATOM 4713 C CA . ASN A 1 594 ? 21.422 -38.5 8.867 1 95.5 594 ASN A CA 1
ATOM 4714 C C . ASN A 1 594 ? 20.953 -38.812 7.457 1 95.5 594 ASN A C 1
ATOM 4716 O O . ASN A 1 594 ? 19.797 -39.25 7.262 1 95.5 594 ASN A O 1
ATOM 4720 N N . ARG A 1 595 ? 21.797 -38.656 6.5 1 93.81 595 ARG A N 1
ATOM 4721 C CA . ARG A 1 595 ? 21.453 -38.969 5.117 1 93.81 595 ARG A CA 1
ATOM 4722 C C . ARG A 1 595 ? 21.094 -40.438 4.965 1 93.81 595 ARG A C 1
ATOM 4724 O O . ARG A 1 595 ? 20.109 -40.781 4.301 1 93.81 595 ARG A O 1
ATOM 4731 N N . ARG A 1 596 ? 21.891 -41.25 5.578 1 93.81 596 ARG A N 1
ATOM 4732 C CA . ARG A 1 596 ? 21.625 -42.688 5.52 1 93.81 596 ARG A CA 1
ATOM 4733 C C . ARG A 1 596 ? 20.266 -43 6.129 1 93.81 596 ARG A C 1
ATOM 4735 O O . ARG A 1 596 ? 19.484 -43.75 5.547 1 93.81 596 ARG A O 1
ATOM 4742 N N . LYS A 1 597 ? 20.062 -42.438 7.238 1 95.94 597 LYS A N 1
ATOM 4743 C CA . LYS A 1 597 ? 18.797 -42.656 7.934 1 95.94 597 LYS A CA 1
ATOM 4744 C C . LYS A 1 597 ? 17.625 -42.219 7.086 1 95.94 597 LYS A C 1
ATOM 4746 O O . LYS A 1 597 ? 16.625 -42.938 6.969 1 95.94 597 LYS A O 1
ATOM 4751 N N . LEU A 1 598 ? 17.688 -41.094 6.531 1 96.44 598 LEU A N 1
ATOM 4752 C CA . LEU A 1 598 ? 16.609 -40.5 5.727 1 96.44 598 LEU A CA 1
ATOM 4753 C C . LEU A 1 598 ? 16.375 -41.344 4.469 1 96.44 598 LEU A C 1
ATOM 4755 O O . LEU A 1 598 ? 15.227 -41.562 4.066 1 96.44 598 LEU A O 1
ATOM 4759 N N . LYS A 1 599 ? 17.422 -41.812 3.867 1 94 599 LYS A N 1
ATOM 4760 C CA . LYS A 1 599 ? 17.297 -42.688 2.709 1 94 599 LYS A CA 1
ATOM 4761 C C . LYS A 1 599 ? 16.578 -44 3.078 1 94 599 LYS A C 1
ATOM 4763 O O . LYS A 1 599 ? 15.711 -44.469 2.338 1 94 599 LYS A O 1
ATOM 4768 N N . GLU A 1 600 ? 16.953 -44.469 4.203 1 94.81 600 GLU A N 1
ATOM 4769 C CA . GLU A 1 600 ? 16.312 -45.688 4.68 1 94.81 600 GLU A CA 1
ATOM 4770 C C . GLU A 1 600 ? 14.828 -45.469 4.941 1 94.81 600 GLU A C 1
ATOM 4772 O O . GLU A 1 600 ? 14.023 -46.375 4.746 1 94.81 600 GLU A O 1
ATOM 4777 N N . LEU A 1 601 ? 14.555 -44.312 5.375 1 95.5 601 LEU A N 1
ATOM 4778 C CA . LEU A 1 601 ? 13.172 -43.969 5.68 1 95.5 601 LEU A CA 1
ATOM 4779 C C . LEU A 1 601 ? 12.391 -43.688 4.398 1 95.5 601 LEU A C 1
ATOM 4781 O O . LEU A 1 601 ? 11.156 -43.625 4.418 1 95.5 601 LEU A O 1
ATOM 4785 N N . GLY A 1 602 ? 13.086 -43.469 3.291 1 94.44 602 GLY A N 1
ATOM 4786 C CA . GLY A 1 602 ? 12.414 -43.438 2.002 1 94.44 602 GLY A CA 1
ATOM 4787 C C . GLY A 1 602 ? 12.273 -42.031 1.426 1 94.44 602 GLY A C 1
ATOM 4788 O O . GLY A 1 602 ? 11.398 -41.781 0.593 1 94.44 602 GLY A O 1
ATOM 4789 N N . VAL A 1 603 ? 13.047 -41.125 1.876 1 95.94 603 VAL A N 1
ATOM 4790 C CA . VAL A 1 603 ? 13.023 -39.781 1.253 1 95.94 603 VAL A CA 1
ATOM 4791 C C . VAL A 1 603 ? 13.391 -39.906 -0.224 1 95.94 603 VAL A C 1
ATOM 4793 O O . VAL A 1 603 ? 14.133 -40.812 -0.613 1 95.94 603 VAL A O 1
ATOM 4796 N N . ASN A 1 604 ? 12.836 -39 -1.03 1 95.56 604 ASN A N 1
ATOM 4797 C CA . ASN A 1 604 ? 13.055 -39.094 -2.471 1 95.56 604 ASN A CA 1
ATOM 4798 C C . ASN A 1 604 ? 14.273 -38.281 -2.908 1 95.56 604 ASN A C 1
ATOM 4800 O O . ASN A 1 604 ? 14.867 -38.562 -3.947 1 95.56 604 ASN A O 1
ATOM 4804 N N . GLY A 1 605 ? 14.586 -37.312 -2.205 1 94.06 605 GLY A N 1
ATOM 4805 C CA . GLY A 1 605 ? 15.711 -36.438 -2.551 1 94.06 605 GLY A CA 1
ATOM 4806 C C . GLY A 1 605 ? 16.297 -35.719 -1.357 1 94.06 605 GLY A C 1
ATOM 4807 O O . GLY A 1 605 ? 15.578 -35.375 -0.422 1 94.06 605 GLY A O 1
ATOM 4808 N N . LEU A 1 606 ? 17.641 -35.469 -1.373 1 94.19 606 LEU A N 1
ATOM 4809 C CA . LEU A 1 606 ? 18.375 -34.812 -0.308 1 94.19 606 LEU A CA 1
ATOM 4810 C C . LEU A 1 606 ? 19.172 -33.625 -0.858 1 94.19 606 LEU A C 1
ATOM 4812 O O . LEU A 1 606 ? 19.953 -33.781 -1.79 1 94.19 606 LEU A O 1
ATOM 4816 N N . ILE A 1 607 ? 18.969 -32.469 -0.312 1 92 607 ILE A N 1
ATOM 4817 C CA . ILE A 1 607 ? 19.703 -31.25 -0.689 1 92 607 ILE A CA 1
ATOM 4818 C C . ILE A 1 607 ? 20.719 -30.906 0.396 1 92 607 ILE A C 1
ATOM 4820 O O . ILE A 1 607 ? 20.344 -30.656 1.543 1 92 607 ILE A O 1
ATOM 4824 N N . TYR A 1 608 ? 21.969 -30.828 0.108 1 86.69 608 TYR A N 1
ATOM 4825 C CA . TYR A 1 608 ? 22.984 -30.562 1.121 1 86.69 608 TYR A CA 1
ATOM 4826 C C . TYR A 1 608 ? 24.25 -29.969 0.492 1 86.69 608 TYR A C 1
ATOM 4828 O O . TYR A 1 608 ? 24.344 -29.844 -0.732 1 86.69 608 TYR A O 1
ATOM 4836 N N . ASP A 1 609 ? 25.328 -29.266 1.15 1 77.06 609 ASP A N 1
ATOM 4837 C CA . ASP A 1 609 ? 26.453 -28.438 0.735 1 77.06 609 ASP A CA 1
ATOM 4838 C C . ASP A 1 609 ? 27.625 -29.312 0.279 1 77.06 609 ASP A C 1
ATOM 4840 O O . ASP A 1 609 ? 28.438 -28.891 -0.547 1 77.06 609 ASP A O 1
ATOM 4844 N N . ARG A 1 610 ? 28 -30.422 0.731 1 65.5 610 ARG A N 1
ATOM 4845 C CA . ARG A 1 610 ? 29.328 -31.016 0.61 1 65.5 610 ARG A CA 1
ATOM 4846 C C . ARG A 1 610 ? 29.312 -32.156 -0.395 1 65.5 610 ARG A C 1
ATOM 4848 O O . ARG A 1 610 ? 29.547 -33.312 -0.028 1 65.5 610 ARG A O 1
ATOM 4855 N N . TYR A 1 611 ? 29.047 -31.719 -1.698 1 59.12 611 TYR A N 1
ATOM 4856 C CA . TYR A 1 611 ? 29.062 -32.812 -2.668 1 59.12 611 TYR A CA 1
ATOM 4857 C C . TYR A 1 611 ? 30.484 -33.219 -3.008 1 59.12 611 TYR A C 1
ATOM 4859 O O . TYR A 1 611 ? 30.75 -34.375 -3.326 1 59.12 611 TYR A O 1
ATOM 4867 N N . ALA A 1 612 ? 31.406 -32.281 -2.873 1 50.78 612 ALA A N 1
ATOM 4868 C CA . ALA A 1 612 ? 32.781 -32.656 -3.275 1 50.78 612 ALA A CA 1
ATOM 4869 C C . ALA A 1 612 ? 33.375 -33.719 -2.354 1 50.78 612 ALA A C 1
ATOM 4871 O O . ALA A 1 612 ? 34.156 -34.562 -2.793 1 50.78 612 ALA A O 1
ATOM 4872 N N . ASN A 1 613 ? 33.125 -33.531 -1.096 1 46.75 613 ASN A N 1
ATOM 4873 C CA . ASN A 1 613 ? 33.844 -34.438 -0.199 1 46.75 613 ASN A CA 1
ATOM 4874 C C . ASN A 1 613 ? 33.25 -35.844 -0.202 1 46.75 613 ASN A C 1
ATOM 4876 O O . ASN A 1 613 ? 33.906 -36.781 0.22 1 46.75 613 ASN A O 1
ATOM 4880 N N . PHE A 1 614 ? 32.094 -35.906 -0.586 1 46.31 614 PHE A N 1
ATOM 4881 C CA . PHE A 1 614 ? 31.438 -37.188 -0.399 1 46.31 614 PHE A CA 1
ATOM 4882 C C . PHE A 1 614 ? 31.984 -38.219 -1.365 1 46.31 614 PHE A C 1
ATOM 4884 O O . PHE A 1 614 ? 32.156 -39.375 -0.997 1 46.31 614 PHE A O 1
ATOM 4891 N N . ARG A 1 615 ? 32.188 -37.875 -2.594 1 45.16 615 ARG A N 1
ATOM 4892 C CA . ARG A 1 615 ? 32.594 -38.969 -3.449 1 45.16 615 ARG A CA 1
ATOM 4893 C C . ARG A 1 615 ? 34.031 -39.375 -3.141 1 45.16 615 ARG A C 1
ATOM 4895 O O . ARG A 1 615 ? 34.5 -40.438 -3.578 1 45.16 615 ARG A O 1
ATOM 4902 N N . GLN A 1 616 ? 34.75 -38.469 -2.568 1 40.84 616 GLN A N 1
ATOM 4903 C CA . GLN A 1 616 ? 36.062 -39 -2.207 1 40.84 616 GLN A CA 1
ATOM 4904 C C . GLN A 1 616 ? 35.938 -40.156 -1.202 1 40.84 616 GLN A C 1
ATOM 4906 O O . GLN A 1 616 ? 36.688 -41.125 -1.265 1 40.84 616 GLN A O 1
ATOM 4911 N N . ILE A 1 617 ? 34.938 -39.969 -0.437 1 38.41 617 ILE A N 1
ATOM 4912 C CA . ILE A 1 617 ? 34.812 -41.031 0.542 1 38.41 617 ILE A CA 1
ATOM 4913 C C . ILE A 1 617 ? 34.219 -42.281 -0.128 1 38.41 617 ILE A C 1
ATOM 4915 O O . ILE A 1 617 ? 34.656 -43.406 0.159 1 38.41 617 ILE A O 1
ATOM 4919 N N . LEU A 1 618 ? 33.312 -42.031 -1.062 1 38.97 618 LEU A N 1
ATOM 4920 C CA . LEU A 1 618 ? 32.781 -43.25 -1.695 1 38.97 618 LEU A CA 1
ATOM 4921 C C . LEU A 1 618 ? 33.844 -43.906 -2.578 1 38.97 618 LEU A C 1
ATOM 4923 O O . LEU A 1 618 ? 33.938 -45.125 -2.662 1 38.97 618 LEU A O 1
ATOM 4927 N N . HIS A 1 619 ? 34.594 -43.125 -3.24 1 38.19 619 HIS A N 1
ATOM 4928 C CA . HIS A 1 619 ? 35.688 -43.719 -3.965 1 38.19 619 HIS A CA 1
ATOM 4929 C C . HIS A 1 619 ? 36.688 -44.375 -3.008 1 38.19 619 HIS A C 1
ATOM 4931 O O . HIS A 1 619 ? 37.281 -45.406 -3.32 1 38.19 619 HIS A O 1
ATOM 4937 N N . LEU A 1 620 ? 36.906 -43.688 -1.858 1 36.81 620 LEU A N 1
ATOM 4938 C CA . LEU A 1 620 ? 37.812 -44.312 -0.915 1 36.81 620 LEU A CA 1
ATOM 4939 C C . LEU A 1 620 ? 37.188 -45.562 -0.294 1 36.81 620 LEU A C 1
ATOM 4941 O O . LEU A 1 620 ? 37.906 -46.406 0.27 1 36.81 620 LEU A O 1
ATOM 4945 N N . LYS A 1 621 ? 35.812 -45.438 -0.025 1 39.94 621 LYS A N 1
ATOM 4946 C CA . LYS A 1 621 ? 35.281 -46.625 0.606 1 39.94 621 LYS A CA 1
ATOM 4947 C C . LYS A 1 621 ? 34.906 -47.688 -0.436 1 39.94 621 LYS A C 1
ATOM 4949 O O . LYS A 1 621 ? 34.406 -48.75 -0.092 1 39.94 621 LYS A O 1
ATOM 4954 N N . GLY A 1 622 ? 35.469 -47.906 -1.414 1 34.06 622 GLY A N 1
ATOM 4955 C CA . GLY A 1 622 ? 35.344 -48.969 -2.416 1 34.06 622 GLY A CA 1
ATOM 4956 C C . GLY A 1 622 ? 33.969 -49.031 -3.035 1 34.06 622 GLY A C 1
ATOM 4957 O O . GLY A 1 622 ? 33.625 -50 -3.705 1 34.06 622 GLY A O 1
ATOM 4958 N N . PHE A 1 623 ? 32.969 -48.25 -2.625 1 32.31 623 PHE A N 1
ATOM 4959 C CA . PHE A 1 623 ? 31.641 -48.531 -3.16 1 32.31 623 PHE A CA 1
ATOM 4960 C C . PHE A 1 623 ? 31.453 -47.844 -4.516 1 32.31 623 PHE A C 1
ATOM 4962 O O . PHE A 1 623 ? 31.109 -46.656 -4.582 1 32.31 623 PHE A O 1
ATOM 4969 N N . THR A 1 624 ? 32.375 -47.781 -5.504 1 29.42 624 THR A N 1
ATOM 4970 C CA . THR A 1 624 ? 32 -47.469 -6.883 1 29.42 624 THR A CA 1
ATOM 4971 C C . THR A 1 624 ? 30.984 -48.469 -7.414 1 29.42 624 THR A C 1
ATOM 4973 O O . THR A 1 624 ? 31.141 -49.688 -7.219 1 29.42 624 THR A O 1
ATOM 4976 N N . MET B 1 1 ? 3.9 38.25 49.219 1 76.44 1 MET B N 1
ATOM 4977 C CA . MET B 1 1 ? 3.271 39.125 48.25 1 76.44 1 MET B CA 1
ATOM 4978 C C . MET B 1 1 ? 1.823 39.406 48.656 1 76.44 1 MET B C 1
ATOM 4980 O O . MET B 1 1 ? 1.127 38.531 49.156 1 76.44 1 MET B O 1
ATOM 4984 N N . THR B 1 2 ? 1.363 40.625 48.688 1 90.62 2 THR B N 1
ATOM 4985 C CA . THR B 1 2 ? 0.011 41.031 49.062 1 90.62 2 THR B CA 1
ATOM 4986 C C . THR B 1 2 ? -0.994 40.562 48 1 90.62 2 THR B C 1
ATOM 4988 O O . THR B 1 2 ? -0.831 40.844 46.812 1 90.62 2 THR B O 1
ATOM 4991 N N . PRO B 1 3 ? -1.884 39.719 48.469 1 94.31 3 PRO B N 1
ATOM 4992 C CA . PRO B 1 3 ? -2.861 39.188 47.531 1 94.31 3 PRO B CA 1
ATOM 4993 C C . PRO B 1 3 ? -3.871 40.25 47.062 1 94.31 3 PRO B C 1
ATOM 4995 O O . PRO B 1 3 ? -4.227 41.156 47.844 1 94.31 3 PRO B O 1
ATOM 4998 N N . SER B 1 4 ? -4.23 40.188 45.812 1 96.31 4 SER B N 1
ATOM 4999 C CA . SER B 1 4 ? -5.305 40.969 45.188 1 96.31 4 SER B CA 1
ATOM 5000 C C . SER B 1 4 ? -6.312 40.062 44.5 1 96.31 4 SER B C 1
ATOM 5002 O O . SER B 1 4 ? -5.934 39.188 43.719 1 96.31 4 SER B O 1
ATOM 5004 N N . GLN B 1 5 ? -7.586 40.25 44.812 1 97.5 5 GLN B N 1
ATOM 5005 C CA . GLN B 1 5 ? -8.641 39.5 44.156 1 97.5 5 GLN B CA 1
ATOM 5006 C C . GLN B 1 5 ? -9.078 40.188 42.875 1 97.5 5 GLN B C 1
ATOM 5008 O O . GLN B 1 5 ? -9.594 41.312 42.875 1 97.5 5 GLN B O 1
ATOM 5013 N N . ILE B 1 6 ? -8.844 39.5 41.781 1 97.69 6 ILE B N 1
ATOM 5014 C CA . ILE B 1 6 ? -9.172 40.062 40.469 1 97.69 6 ILE B CA 1
ATOM 5015 C C . ILE B 1 6 ? -10.297 39.281 39.812 1 97.69 6 ILE B C 1
ATOM 5017 O O . ILE B 1 6 ? -10.211 38.062 39.688 1 97.69 6 ILE B O 1
ATOM 5021 N N . THR B 1 7 ? -11.383 39.969 39.406 1 97.75 7 THR B N 1
ATOM 5022 C CA . THR B 1 7 ? -12.461 39.375 38.625 1 97.75 7 THR B CA 1
ATOM 5023 C C . THR B 1 7 ? -12.375 39.781 37.156 1 97.75 7 THR B C 1
ATOM 5025 O O . THR B 1 7 ? -12.523 40.969 36.844 1 97.75 7 THR B O 1
ATOM 5028 N N . PHE B 1 8 ? -12.141 38.781 36.312 1 98.06 8 PHE B N 1
ATOM 5029 C CA . PHE B 1 8 ? -12.102 39.031 34.875 1 98.06 8 PHE B CA 1
ATOM 5030 C C . PHE B 1 8 ? -13.469 38.812 34.25 1 98.06 8 PHE B C 1
ATOM 5032 O O . PHE B 1 8 ? -14.133 37.812 34.531 1 98.06 8 PHE B O 1
ATOM 5039 N N . GLU B 1 9 ? -13.867 39.75 33.406 1 96.62 9 GLU B N 1
ATOM 5040 C CA . GLU B 1 9 ? -15.148 39.656 32.688 1 96.62 9 GLU B CA 1
ATOM 5041 C C . GLU B 1 9 ? -14.969 39.75 31.188 1 96.62 9 GLU B C 1
ATOM 5043 O O . GLU B 1 9 ? -14.219 40.594 30.703 1 96.62 9 GLU B O 1
ATOM 5048 N N . ILE B 1 10 ? -15.617 38.844 30.469 1 96.62 10 ILE B N 1
ATOM 5049 C CA . ILE B 1 10 ? -15.586 38.875 29 1 96.62 10 ILE B CA 1
ATOM 5050 C C . ILE B 1 10 ? -16.953 38.5 28.453 1 96.62 10 ILE B C 1
ATOM 5052 O O . ILE B 1 10 ? -17.734 37.812 29.125 1 96.62 10 ILE B O 1
ATOM 5056 N N . ARG B 1 11 ? -17.297 39.031 27.281 1 95.5 11 ARG B N 1
ATOM 5057 C CA . ARG B 1 11 ? -18.547 38.688 26.594 1 95.5 11 ARG B CA 1
ATOM 5058 C C . ARG B 1 11 ? -18.266 37.906 25.312 1 95.5 11 ARG B C 1
ATOM 5060 O O . ARG B 1 11 ? -17.234 38.094 24.672 1 95.5 11 ARG B O 1
ATOM 5067 N N . GLY B 1 12 ? -19.125 37 24.922 1 93.81 12 GLY B N 1
ATOM 5068 C CA . GLY B 1 12 ? -19.016 36.25 23.688 1 93.81 12 GLY B CA 1
ATOM 5069 C C . GLY B 1 12 ? -20.016 35.125 23.578 1 93.81 12 GLY B C 1
ATOM 5070 O O . GLY B 1 12 ? -20.781 34.875 24.516 1 93.81 12 GLY B O 1
ATOM 5071 N N . THR B 1 13 ? -20.031 34.5 22.438 1 90.5 13 THR B N 1
ATOM 5072 C CA . THR B 1 13 ? -20.922 33.375 22.172 1 90.5 13 THR B CA 1
ATOM 5073 C C . THR B 1 13 ? -20.141 32.062 22.156 1 90.5 13 THR B C 1
ATOM 5075 O O . THR B 1 13 ? -19 32.031 21.703 1 90.5 13 THR B O 1
ATOM 5078 N N . LEU B 1 14 ? -20.797 31.078 22.656 1 91 14 LEU B N 1
ATOM 5079 C CA . LEU B 1 14 ? -20.172 29.75 22.734 1 91 14 LEU B CA 1
ATOM 5080 C C . LEU B 1 14 ? -21.016 28.703 22.016 1 91 14 LEU B C 1
ATOM 5082 O O . LEU B 1 14 ? -22.234 28.844 21.922 1 91 14 LEU B O 1
ATOM 5086 N N . LEU B 1 15 ? -20.359 27.797 21.453 1 85.25 15 LEU B N 1
ATOM 5087 C CA . LEU B 1 15 ? -21.031 26.578 21.016 1 85.25 15 LEU B CA 1
ATOM 5088 C C . LEU B 1 15 ? -21.438 25.719 22.203 1 85.25 15 LEU B C 1
ATOM 5090 O O . LEU B 1 15 ? -20.906 25.891 23.297 1 85.25 15 LEU B O 1
ATOM 5094 N N . PRO B 1 16 ? -22.359 24.797 21.953 1 83.88 16 PRO B N 1
ATOM 5095 C CA . PRO B 1 16 ? -22.766 23.938 23.062 1 83.88 16 PRO B CA 1
ATOM 5096 C C . PRO B 1 16 ? -21.594 23.172 23.688 1 83.88 16 PRO B C 1
ATOM 5098 O O . PRO B 1 16 ? -20.828 22.531 22.969 1 83.88 16 PRO B O 1
ATOM 5101 N N . GLY B 1 17 ? -21.5 23.344 24.984 1 85.81 17 GLY B N 1
ATOM 5102 C CA . GLY B 1 17 ? -20.469 22.625 25.734 1 85.81 17 GLY B CA 1
ATOM 5103 C C . GLY B 1 17 ? -19.156 23.391 25.844 1 85.81 17 GLY B C 1
ATOM 5104 O O . GLY B 1 17 ? -18.297 23.031 26.641 1 85.81 17 GLY B O 1
ATOM 5105 N N . GLU B 1 18 ? -19.062 24.406 25.188 1 91.62 18 GLU B N 1
ATOM 5106 C CA . GLU B 1 18 ? -17.844 25.219 25.219 1 91.62 18 GLU B CA 1
ATOM 5107 C C . GLU B 1 18 ? -17.812 26.141 26.422 1 91.62 18 GLU B C 1
ATOM 5109 O O . GLU B 1 18 ? -18.859 26.531 26.938 1 91.62 18 GLU B O 1
ATOM 5114 N N . VAL B 1 19 ? -16.656 26.469 26.781 1 94.62 19 VAL B N 1
ATOM 5115 C CA . VAL B 1 19 ? -16.484 27.469 27.844 1 94.62 19 VAL B CA 1
ATOM 5116 C C . VAL B 1 19 ? -15.414 28.469 27.438 1 94.62 19 VAL B C 1
ATOM 5118 O O . VAL B 1 19 ? -14.594 28.188 26.562 1 94.62 19 VAL B O 1
ATOM 5121 N N . PHE B 1 20 ? -15.508 29.625 28.016 1 97.12 20 PHE B N 1
ATOM 5122 C CA . PHE B 1 20 ? -14.391 30.562 27.953 1 97.12 20 PHE B CA 1
ATOM 5123 C C . PHE B 1 20 ? -13.367 30.25 29.031 1 97.12 20 PHE B C 1
ATOM 5125 O O . PHE B 1 20 ? -13.727 29.812 30.125 1 97.12 20 PHE B O 1
ATOM 5132 N N . ALA B 1 21 ? -12.195 30.5 28.75 1 98.44 21 ALA B N 1
ATOM 5133 C CA . ALA B 1 21 ? -11.133 30.344 29.734 1 98.44 21 ALA B CA 1
ATOM 5134 C C . ALA B 1 21 ? -10.07 31.438 29.594 1 98.44 21 ALA B C 1
ATOM 5136 O O . ALA B 1 21 ? -9.953 32.062 28.531 1 98.44 21 ALA B O 1
ATOM 5137 N N . ILE B 1 22 ? -9.414 31.719 30.688 1 98.56 22 ILE B N 1
ATOM 5138 C CA . ILE B 1 22 ? -8.336 32.688 30.719 1 98.56 22 ILE B CA 1
ATOM 5139 C C . ILE B 1 22 ? -7.023 32 31.078 1 98.56 22 ILE B C 1
ATOM 5141 O O . ILE B 1 22 ? -6.988 31.141 31.969 1 98.56 22 ILE B O 1
ATOM 5145 N N . CYS B 1 23 ? -6.004 32.25 30.328 1 98.5 23 CYS B N 1
ATOM 5146 C CA . CYS B 1 23 ? -4.66 31.719 30.516 1 98.5 23 CYS B CA 1
ATOM 5147 C C . CYS B 1 23 ? -3.629 32.844 30.531 1 98.5 23 CYS B C 1
ATOM 5149 O O . CYS B 1 23 ? -3.705 33.75 29.719 1 98.5 23 CYS B O 1
ATOM 5151 N N . GLY B 1 24 ? -2.604 32.688 31.453 1 98.5 24 GLY B N 1
ATOM 5152 C CA . GLY B 1 24 ? -1.711 33.844 31.562 1 98.5 24 GLY B CA 1
ATOM 5153 C C . GLY B 1 24 ? -0.314 33.469 32.031 1 98.5 24 GLY B C 1
ATOM 5154 O O . GLY B 1 24 ? 0.066 32.281 31.969 1 98.5 24 GLY B O 1
ATOM 5155 N N . SER B 1 25 ? 0.461 34.469 32.406 1 98.44 25 SER B N 1
ATOM 5156 C CA . SER B 1 25 ? 1.902 34.375 32.625 1 98.44 25 SER B CA 1
ATOM 5157 C C . SER B 1 25 ? 2.23 33.906 34.031 1 98.44 25 SER B C 1
ATOM 5159 O O . SER B 1 25 ? 3.391 33.656 34.344 1 98.44 25 SER B O 1
ATOM 5161 N N . CYS B 1 26 ? 1.277 33.812 34.906 1 97.44 26 CYS B N 1
ATOM 5162 C CA . CYS B 1 26 ? 1.536 33.438 36.312 1 97.44 26 CYS B CA 1
ATOM 5163 C C . CYS B 1 26 ? 0.902 32.094 36.656 1 97.44 26 CYS B C 1
ATOM 5165 O O . CYS B 1 26 ? 0.1 31.578 35.875 1 97.44 26 CYS B O 1
ATOM 5167 N N . ASP B 1 27 ? 1.215 31.562 37.75 1 96.81 27 ASP B N 1
ATOM 5168 C CA . ASP B 1 27 ? 0.747 30.234 38.156 1 96.81 27 ASP B CA 1
ATOM 5169 C C . ASP B 1 27 ? -0.773 30.219 38.312 1 96.81 27 ASP B C 1
ATOM 5171 O O . ASP B 1 27 ? -1.423 29.234 37.938 1 96.81 27 ASP B O 1
ATOM 5175 N N . ALA B 1 28 ? -1.317 31.297 38.812 1 97.25 28 ALA B N 1
ATOM 5176 C CA . ALA B 1 28 ? -2.756 31.359 39.031 1 97.25 28 ALA B CA 1
ATOM 5177 C C . ALA B 1 28 ? -3.537 31.281 37.719 1 97.25 28 ALA B C 1
ATOM 5179 O O . ALA B 1 28 ? -4.711 30.906 37.719 1 97.25 28 ALA B O 1
ATOM 5180 N N . LEU B 1 29 ? -2.887 31.641 36.688 1 98.12 29 LEU B N 1
ATOM 5181 C CA . LEU B 1 29 ? -3.531 31.609 35.375 1 98.12 29 LEU B CA 1
ATOM 5182 C C . LEU B 1 29 ? -2.91 30.531 34.5 1 98.12 29 LEU B C 1
ATOM 5184 O O . LEU B 1 29 ? -2.971 30.625 33.25 1 98.12 29 LEU B O 1
ATOM 5188 N N . GLY B 1 30 ? -2.115 29.641 35.062 1 97.19 30 GLY B N 1
ATOM 5189 C CA . GLY B 1 30 ? -1.698 28.438 34.375 1 97.19 30 GLY B CA 1
ATOM 5190 C C . GLY B 1 30 ? -0.366 28.578 33.656 1 97.19 30 GLY B C 1
ATOM 5191 O O . GLY B 1 30 ? 0.04 27.688 32.906 1 97.19 30 GLY B O 1
ATOM 5192 N N . ASN B 1 31 ? 0.41 29.609 33.812 1 97.81 31 ASN B N 1
ATOM 5193 C CA . ASN B 1 31 ? 1.709 29.812 33.188 1 97.81 31 ASN B CA 1
ATOM 5194 C C . ASN B 1 31 ? 1.651 29.531 31.688 1 97.81 31 ASN B C 1
ATOM 5196 O O . ASN B 1 31 ? 2.473 28.781 31.156 1 97.81 31 ASN B O 1
ATOM 5200 N N . TRP B 1 32 ? 0.608 29.969 31.062 1 98.06 32 TRP B N 1
ATOM 5201 C CA . TRP B 1 32 ? 0.355 29.938 29.625 1 98.06 32 TRP B CA 1
ATOM 5202 C C . TRP B 1 32 ? 0.028 28.516 29.172 1 98.06 32 TRP B C 1
ATOM 5204 O O . TRP B 1 32 ? -0.076 28.25 27.969 1 98.06 32 TRP B O 1
ATOM 5214 N N . ASN B 1 33 ? -0.098 27.562 30.078 1 96.81 33 ASN B N 1
ATOM 5215 C CA . ASN B 1 33 ? -0.545 26.219 29.766 1 96.81 33 ASN B CA 1
ATOM 5216 C C . ASN B 1 33 ? -2.068 26.125 29.719 1 96.81 33 ASN B C 1
ATOM 5218 O O . ASN B 1 33 ? -2.727 26.234 30.75 1 96.81 33 ASN B O 1
ATOM 5222 N N . PRO B 1 34 ? -2.629 25.828 28.594 1 96.62 34 PRO B N 1
ATOM 5223 C CA . PRO B 1 34 ? -4.09 25.781 28.5 1 96.62 34 PRO B CA 1
ATOM 5224 C C . PRO B 1 34 ? -4.707 24.75 29.453 1 96.62 34 PRO B C 1
ATOM 5226 O O . PRO B 1 34 ? -5.828 24.938 29.922 1 96.62 34 PRO B O 1
ATOM 5229 N N . GLN B 1 35 ? -4.055 23.703 29.75 1 94.62 35 GLN B N 1
ATOM 5230 C CA . GLN B 1 35 ? -4.578 22.672 30.641 1 94.62 35 GLN B CA 1
ATOM 5231 C C . GLN B 1 35 ? -4.727 23.203 32.062 1 94.62 35 GLN B C 1
ATOM 5233 O O . GLN B 1 35 ? -5.465 22.625 32.875 1 94.62 35 GLN B O 1
ATOM 5238 N N . SER B 1 36 ? -4.012 24.25 32.375 1 95.5 36 SER B N 1
ATOM 5239 C CA . SER B 1 36 ? -4.066 24.844 33.719 1 95.5 36 SER B CA 1
ATOM 5240 C C . SER B 1 36 ? -4.77 26.203 33.688 1 95.5 36 SER B C 1
ATOM 5242 O O . SER B 1 36 ? -4.641 27 34.625 1 95.5 36 SER B O 1
ATOM 5244 N N . ALA B 1 37 ? -5.484 26.484 32.625 1 97.69 37 ALA B N 1
ATOM 5245 C CA . ALA B 1 37 ? -6.227 27.734 32.5 1 97.69 37 ALA B CA 1
ATOM 5246 C C . ALA B 1 37 ? -7.43 27.75 33.438 1 97.69 37 ALA B C 1
ATOM 5248 O O . ALA B 1 37 ? -7.805 26.719 34 1 97.69 37 ALA B O 1
ATOM 5249 N N . VAL B 1 38 ? -7.965 28.922 33.594 1 97.81 38 VAL B N 1
ATOM 5250 C CA . VAL B 1 38 ? -9.117 29.078 34.469 1 97.81 38 VAL B CA 1
ATOM 5251 C C . VAL B 1 38 ? -10.383 29.266 33.625 1 97.81 38 VAL B C 1
ATOM 5253 O O . VAL B 1 38 ? -10.492 30.219 32.875 1 97.81 38 VAL B O 1
ATOM 5256 N N . ALA B 1 39 ? -11.289 28.344 33.812 1 97.19 39 ALA B N 1
ATOM 5257 C CA . ALA B 1 39 ? -12.57 28.438 33.094 1 97.19 39 ALA B CA 1
ATOM 5258 C C . ALA B 1 39 ? -13.445 29.531 33.688 1 97.19 39 ALA B C 1
ATOM 5260 O O . ALA B 1 39 ? -13.5 29.703 34.906 1 97.19 39 ALA B O 1
ATOM 5261 N N . LEU B 1 40 ? -14.109 30.281 32.906 1 97.31 40 LEU B N 1
ATOM 5262 C CA . LEU B 1 40 ? -15.047 31.312 33.344 1 97.31 40 LEU B CA 1
ATOM 5263 C C . LEU B 1 40 ? -16.453 30.734 33.531 1 97.31 40 LEU B C 1
ATOM 5265 O O . LEU B 1 40 ? -16.797 29.734 32.875 1 97.31 40 LEU B O 1
ATOM 5269 N N . LEU B 1 41 ? -17.188 31.297 34.344 1 94.75 41 LEU B N 1
ATOM 5270 C CA . LEU B 1 41 ? -18.562 30.891 34.562 1 94.75 41 LEU B CA 1
ATOM 5271 C C . LEU B 1 41 ? -19.547 31.938 34.062 1 94.75 41 LEU B C 1
ATOM 5273 O O . LEU B 1 41 ? -19.266 33.125 34.125 1 94.75 41 LEU B O 1
ATOM 5277 N N . PRO B 1 42 ? -20.625 31.391 33.469 1 91.38 42 PRO B N 1
ATOM 5278 C CA . PRO B 1 42 ? -21.609 32.344 32.969 1 91.38 42 PRO B CA 1
ATOM 5279 C C . PRO B 1 42 ? -22.297 33.125 34.094 1 91.38 42 PRO B C 1
ATOM 5281 O O . PRO B 1 42 ? -22.547 32.562 35.156 1 91.38 42 PRO B O 1
ATOM 5284 N N . GLU B 1 43 ? -22.453 34.281 33.906 1 82.75 43 GLU B N 1
ATOM 5285 C CA . GLU B 1 43 ? -23.25 35.062 34.844 1 82.75 43 GLU B CA 1
ATOM 5286 C C . GLU B 1 43 ? -24.703 35.156 34.375 1 82.75 43 GLU B C 1
ATOM 5288 O O . GLU B 1 43 ? -25 35.156 33.188 1 82.75 43 GLU B O 1
ATOM 5293 N N . ASN B 1 44 ? -25.828 34.531 35.062 1 61 44 ASN B N 1
ATOM 5294 C CA . ASN B 1 44 ? -27.266 34.438 34.812 1 61 44 ASN B CA 1
ATOM 5295 C C . ASN B 1 44 ? -27.75 35.531 33.875 1 61 44 ASN B C 1
ATOM 5297 O O . ASN B 1 44 ? -28.516 35.25 32.938 1 61 44 ASN B O 1
ATOM 5301 N N . GLU B 1 45 ? -28.109 36.75 34.125 1 49.69 45 GLU B N 1
ATOM 5302 C CA . GLU B 1 45 ? -29.344 37.469 33.844 1 49.69 45 GLU B CA 1
ATOM 5303 C C . GLU B 1 45 ? -29.359 38.031 32.438 1 49.69 45 GLU B C 1
ATOM 5305 O O . GLU B 1 45 ? -30.359 37.906 31.719 1 49.69 45 GLU B O 1
ATOM 5310 N N . THR B 1 46 ? -28.75 39.344 32.062 1 50.28 46 THR B N 1
ATOM 5311 C CA . THR B 1 46 ? -29.594 40.375 31.484 1 50.28 46 THR B CA 1
ATOM 5312 C C . THR B 1 46 ? -29.734 40.156 29.969 1 50.28 46 THR B C 1
ATOM 5314 O O . THR B 1 46 ? -30.844 40.188 29.438 1 50.28 46 THR B O 1
ATOM 5317 N N . GLY B 1 47 ? -28.719 40.719 29.016 1 50.81 47 GLY B N 1
ATOM 5318 C CA . GLY B 1 47 ? -28.922 41.156 27.641 1 50.81 47 GLY B CA 1
ATOM 5319 C C . GLY B 1 47 ? -28.438 40.156 26.609 1 50.81 47 GLY B C 1
ATOM 5320 O O . GLY B 1 47 ? -28.219 39 26.922 1 50.81 47 GLY B O 1
ATOM 5321 N N . GLU B 1 48 ? -28.234 40.562 25.344 1 56.47 48 GLU B N 1
ATOM 5322 C CA . GLU B 1 48 ? -27.969 39.938 24.031 1 56.47 48 GLU B CA 1
ATOM 5323 C C . GLU B 1 48 ? -26.703 39.094 24.047 1 56.47 48 GLU B C 1
ATOM 5325 O O . GLU B 1 48 ? -26.609 38.094 23.359 1 56.47 48 GLU B O 1
ATOM 5330 N N . SER B 1 49 ? -25.656 39.5 24.875 1 68.25 49 SER B N 1
ATOM 5331 C CA . SER B 1 49 ? -24.438 38.719 24.953 1 68.25 49 SER B CA 1
ATOM 5332 C C . SER B 1 49 ? -24.172 38.25 26.391 1 68.25 49 SER B C 1
ATOM 5334 O O . SER B 1 49 ? -24.312 39.031 27.328 1 68.25 49 SER B O 1
ATOM 5336 N N . MET B 1 50 ? -23.953 36.938 26.578 1 84.5 50 MET B N 1
ATOM 5337 C CA . MET B 1 50 ? -23.75 36.312 27.891 1 84.5 50 MET B CA 1
ATOM 5338 C C . MET B 1 50 ? -22.422 36.781 28.5 1 84.5 50 MET B C 1
ATOM 5340 O O . MET B 1 50 ? -21.406 36.844 27.797 1 84.5 50 MET B O 1
ATOM 5344 N N . LEU B 1 51 ? -22.406 37.375 29.562 1 93.31 51 LEU B N 1
ATOM 5345 C CA . LEU B 1 51 ? -21.234 37.75 30.328 1 93.31 51 LEU B CA 1
ATOM 5346 C C . LEU B 1 51 ? -20.641 36.562 31.062 1 93.31 51 LEU B C 1
ATOM 5348 O O . LEU B 1 51 ? -21.375 35.781 31.656 1 93.31 51 LEU B O 1
ATOM 5352 N N . TRP B 1 52 ? -19.344 36.375 30.953 1 95.94 52 TRP B N 1
ATOM 5353 C CA . TRP B 1 52 ? -18.594 35.312 31.625 1 95.94 52 TRP B CA 1
ATOM 5354 C C . TRP B 1 52 ? -17.562 35.906 32.594 1 95.94 52 TRP B C 1
ATOM 5356 O O . TRP B 1 52 ? -16.922 36.906 32.281 1 95.94 52 TRP B O 1
ATOM 5366 N N . LYS B 1 53 ? -17.375 35.188 33.75 1 96.44 53 LYS B N 1
ATOM 5367 C CA . LYS B 1 53 ? -16.484 35.781 34.75 1 96.44 53 LYS B CA 1
ATOM 5368 C C . LYS B 1 53 ? -15.625 34.688 35.406 1 96.44 53 LYS B C 1
ATOM 5370 O O . LYS B 1 53 ? -16 33.5 35.438 1 96.44 53 LYS B O 1
ATOM 5375 N N . ALA B 1 54 ? -14.523 35.062 35.812 1 97.31 54 ALA B N 1
ATOM 5376 C CA . ALA B 1 54 ? -13.648 34.281 36.656 1 97.31 54 ALA B CA 1
ATOM 5377 C C . ALA B 1 54 ? -12.914 35.156 37.656 1 97.31 54 ALA B C 1
ATOM 5379 O O . ALA B 1 54 ? -12.5 36.281 37.312 1 97.31 54 ALA B O 1
ATOM 5380 N N . THR B 1 55 ? -12.812 34.688 38.844 1 97.56 55 THR B N 1
ATOM 5381 C CA . THR B 1 55 ? -12.094 35.406 39.906 1 97.56 55 THR B CA 1
ATOM 5382 C C . THR B 1 55 ? -10.852 34.625 40.312 1 97.56 55 THR B C 1
ATOM 5384 O O . THR B 1 55 ? -10.922 33.438 40.625 1 97.56 55 THR B O 1
ATOM 5387 N N . VAL B 1 56 ? -9.766 35.344 40.312 1 97.75 56 VAL B N 1
ATOM 5388 C CA . VAL B 1 56 ? -8.5 34.719 40.719 1 97.75 56 VAL B CA 1
ATOM 5389 C C . VAL B 1 56 ? -7.766 35.656 41.688 1 97.75 56 VAL B C 1
ATOM 5391 O O . VAL B 1 56 ? -8.094 36.844 41.812 1 97.75 56 VAL B O 1
ATOM 5394 N N . VAL B 1 57 ? -6.824 35.062 42.469 1 97.56 57 VAL B N 1
ATOM 5395 C CA . VAL B 1 57 ? -5.977 35.844 43.375 1 97.56 57 VAL B CA 1
ATOM 5396 C C . VAL B 1 57 ? -4.602 36.062 42.75 1 97.56 57 VAL B C 1
ATOM 5398 O O . VAL B 1 57 ? -3.928 35.094 42.375 1 97.56 57 VAL B O 1
ATOM 5401 N N . LEU B 1 58 ? -4.242 37.344 42.594 1 97.25 58 LEU B N 1
ATOM 5402 C CA . LEU B 1 58 ? -2.941 37.719 42.031 1 97.25 58 LEU B CA 1
ATOM 5403 C C . LEU B 1 58 ? -2.146 38.531 43.062 1 97.25 58 LEU B C 1
ATOM 5405 O O . LEU B 1 58 ? -2.688 38.938 44.062 1 97.25 58 LEU B O 1
ATOM 5409 N N . SER B 1 59 ? -0.842 38.656 42.781 1 95.81 59 SER B N 1
ATOM 5410 C CA . SER B 1 59 ? 0.014 39.438 43.656 1 95.81 59 SER B CA 1
ATOM 5411 C C . SER B 1 59 ? -0.041 40.938 43.312 1 95.81 59 SER B C 1
ATOM 5413 O O . SER B 1 59 ? 0.168 41.312 42.156 1 95.81 59 SER B O 1
ATOM 5415 N N . ARG B 1 60 ? -0.185 41.719 44.312 1 95.38 60 ARG B N 1
ATOM 5416 C CA . ARG B 1 60 ? -0.228 43.156 44.094 1 95.38 60 ARG B CA 1
ATOM 5417 C C . ARG B 1 60 ? 1.117 43.656 43.594 1 95.38 60 ARG B C 1
ATOM 5419 O O . ARG B 1 60 ? 2.17 43.219 44.062 1 95.38 60 ARG B O 1
ATOM 5426 N N . GLY B 1 61 ? 1.024 44.5 42.594 1 95.19 61 GLY B N 1
ATOM 5427 C CA . GLY B 1 61 ? 2.215 45.188 42.094 1 95.19 61 GLY B CA 1
ATOM 5428 C C . GLY B 1 61 ? 2.951 44.375 41.031 1 95.19 61 GLY B C 1
ATOM 5429 O O . GLY B 1 61 ? 3.912 44.844 40.438 1 95.19 61 GLY B O 1
ATOM 5430 N N . VAL B 1 62 ? 2.502 43.219 40.812 1 96.44 62 VAL B N 1
ATOM 5431 C CA . VAL B 1 62 ? 3.166 42.375 39.844 1 96.44 62 VAL B CA 1
ATOM 5432 C C . VAL B 1 62 ? 2.357 42.375 38.531 1 96.44 62 VAL B C 1
ATOM 5434 O O . VAL B 1 62 ? 1.173 42.031 38.531 1 96.44 62 VAL B O 1
ATOM 5437 N N . SER B 1 63 ? 3.031 42.719 37.438 1 97.25 63 SER B N 1
ATOM 5438 C CA . SER B 1 63 ? 2.367 42.719 36.156 1 97.25 63 SER B CA 1
ATOM 5439 C C . SER B 1 63 ? 2.109 41.312 35.625 1 97.25 63 SER B C 1
ATOM 5441 O O . SER B 1 63 ? 2.996 40.469 35.688 1 97.25 63 SER B O 1
ATOM 5443 N N . VAL B 1 64 ? 0.879 41.094 35.188 1 97.94 64 VAL B N 1
ATOM 5444 C CA . VAL B 1 64 ? 0.479 39.812 34.656 1 97.94 64 VAL B CA 1
ATOM 5445 C C . VAL B 1 64 ? -0.102 39.969 33.281 1 97.94 64 VAL B C 1
ATOM 5447 O O . VAL B 1 64 ? -0.887 40.875 33 1 97.94 64 VAL B O 1
ATOM 5450 N N . GLN B 1 65 ? 0.31 39.094 32.344 1 98.56 65 GLN B N 1
ATOM 5451 C CA . GLN B 1 65 ? -0.254 39 31 1 98.56 65 GLN B CA 1
ATOM 5452 C C . GLN B 1 65 ? -1.224 37.844 30.875 1 98.56 65 GLN B C 1
ATOM 5454 O O . GLN B 1 65 ? -1.057 36.812 31.531 1 98.56 65 GLN B O 1
ATOM 5459 N N . TYR B 1 66 ? -2.275 38 30.031 1 98.62 66 TYR B N 1
ATOM 5460 C CA . TYR B 1 66 ? -3.246 36.938 29.891 1 98.62 66 TYR B CA 1
ATOM 5461 C C . TYR B 1 66 ? -3.959 37 28.547 1 98.62 66 TYR B C 1
ATOM 5463 O O . TYR B 1 66 ? -3.875 38 27.844 1 98.62 66 TYR B O 1
ATOM 5471 N N . ARG B 1 67 ? -4.578 35.906 28.125 1 98.25 67 ARG B N 1
ATOM 5472 C CA . ARG B 1 67 ? -5.41 35.75 26.938 1 98.25 67 ARG B CA 1
ATOM 5473 C C . ARG B 1 67 ? -6.652 34.938 27.25 1 98.25 67 ARG B C 1
ATOM 5475 O O . ARG B 1 67 ? -6.648 34.125 28.172 1 98.25 67 ARG B O 1
ATOM 5482 N N . TYR B 1 68 ? -7.664 35.188 26.453 1 98.69 68 TYR B N 1
ATOM 5483 C CA . TYR B 1 68 ? -8.852 34.344 26.531 1 98.69 68 TYR B CA 1
ATOM 5484 C C . TYR B 1 68 ? -8.867 33.312 25.406 1 98.69 68 TYR B C 1
ATOM 5486 O O . TYR B 1 68 ? -8.289 33.562 24.328 1 98.69 68 TYR B O 1
ATOM 5494 N N . PHE B 1 69 ? -9.484 32.156 25.656 1 98.38 69 PHE B N 1
ATOM 5495 C CA . PHE B 1 69 ? -9.797 31.203 24.594 1 98.38 69 PHE B CA 1
ATOM 5496 C C . PHE B 1 69 ? -11.125 30.516 24.875 1 98.38 69 PHE B C 1
ATOM 5498 O O . PHE B 1 69 ? -11.68 30.625 25.969 1 98.38 69 PHE B O 1
ATOM 5505 N N . LYS B 1 70 ? -11.711 30.016 23.922 1 97.12 70 LYS B N 1
ATOM 5506 C CA . LYS B 1 70 ? -12.891 29.172 24.094 1 97.12 70 LYS B CA 1
ATOM 5507 C C . LYS B 1 70 ? -12.617 27.75 23.609 1 97.12 70 LYS B C 1
ATOM 5509 O O . LYS B 1 70 ? -11.891 27.547 22.625 1 97.12 70 LYS B O 1
ATOM 5514 N N . GLY B 1 71 ? -13.133 26.828 24.297 1 95.12 71 GLY B N 1
ATOM 5515 C CA . GLY B 1 71 ? -12.914 25.422 23.984 1 95.12 71 GLY B CA 1
ATOM 5516 C C . GLY B 1 71 ? -13.578 24.484 24.969 1 95.12 71 GLY B C 1
ATOM 5517 O O . GLY B 1 71 ? -14.633 24.812 25.531 1 95.12 71 GLY B O 1
ATOM 5518 N N . TYR B 1 72 ? -13.055 23.266 25.109 1 93.75 72 TYR B N 1
ATOM 5519 C CA . TYR B 1 72 ? -13.625 22.219 25.953 1 93.75 72 TYR B CA 1
ATOM 5520 C C . TYR B 1 72 ? -12.602 21.719 26.969 1 93.75 72 TYR B C 1
ATOM 5522 O O . TYR B 1 72 ? -11.422 21.562 26.656 1 93.75 72 TYR B O 1
ATOM 5530 N N . PHE B 1 73 ? -13.039 21.562 28.203 1 93.38 73 PHE B N 1
ATOM 5531 C CA . PHE B 1 73 ? -12.273 20.875 29.219 1 93.38 73 PHE B CA 1
ATOM 5532 C C . PHE B 1 73 ? -12.797 19.469 29.453 1 93.38 73 PHE B C 1
ATOM 5534 O O . PHE B 1 73 ? -13.969 19.281 29.797 1 93.38 73 PHE B O 1
ATOM 5541 N N . LEU B 1 74 ? -11.922 18.531 29.234 1 92 74 LEU B N 1
ATOM 5542 C CA . LEU B 1 74 ? -12.312 17.125 29.281 1 92 74 LEU B CA 1
ATOM 5543 C C . LEU B 1 74 ? -11.625 16.422 30.453 1 92 74 LEU B C 1
ATOM 5545 O O . LEU B 1 74 ? -10.727 16.984 31.078 1 92 74 LEU B O 1
ATOM 5549 N N . GLU B 1 75 ? -12.047 15.219 30.719 1 88.69 75 GLU B N 1
ATOM 5550 C CA . GLU B 1 75 ? -11.445 14.414 31.781 1 88.69 75 GLU B CA 1
ATOM 5551 C C . GLU B 1 75 ? -10.008 14.023 31.422 1 88.69 75 GLU B C 1
ATOM 5553 O O . GLU B 1 75 ? -9.664 13.922 30.234 1 88.69 75 GLU B O 1
ATOM 5558 N N . PRO B 1 76 ? -9.273 13.875 32.5 1 87.69 76 PRO B N 1
ATOM 5559 C CA . PRO B 1 76 ? -7.906 13.422 32.25 1 87.69 76 PRO B CA 1
ATOM 5560 C C . PRO B 1 76 ? -7.848 12.055 31.578 1 87.69 76 PRO B C 1
ATOM 5562 O O . PRO B 1 76 ? -8.734 11.227 31.797 1 87.69 76 PRO B O 1
ATOM 5565 N N . LYS B 1 77 ? -6.879 11.844 30.844 1 81.75 77 LYS B N 1
ATOM 5566 C CA . LYS B 1 77 ? -6.668 10.555 30.188 1 81.75 77 LYS B CA 1
ATOM 5567 C C . LYS B 1 77 ? -6.375 9.461 31.203 1 81.75 77 LYS B C 1
ATOM 5569 O O . LYS B 1 77 ? -6.82 8.32 31.047 1 81.75 77 LYS B O 1
ATOM 5574 N N . THR B 1 78 ? -5.52 9.852 32.125 1 83.12 78 THR B N 1
ATOM 5575 C CA . THR B 1 78 ? -5.18 8.93 33.219 1 83.12 78 THR B CA 1
ATOM 5576 C C . THR B 1 78 ? -5.699 9.461 34.531 1 83.12 78 THR B C 1
ATOM 5578 O O . THR B 1 78 ? -5.809 10.672 34.75 1 83.12 78 THR B O 1
ATOM 5581 N N . ILE B 1 79 ? -5.883 8.508 35.406 1 83.75 79 ILE B N 1
ATOM 5582 C CA . ILE B 1 79 ? -6.383 8.875 36.75 1 83.75 79 ILE B CA 1
ATOM 5583 C C . ILE B 1 79 ? -5.363 9.766 37.438 1 83.75 79 ILE B C 1
ATOM 5585 O O . ILE B 1 79 ? -4.195 9.391 37.594 1 83.75 79 ILE B O 1
ATOM 5589 N N . GLY B 1 80 ? -5.832 10.836 37.875 1 82.06 80 GLY B N 1
ATOM 5590 C CA . GLY B 1 80 ? -4.961 11.758 38.594 1 82.06 80 GLY B CA 1
ATOM 5591 C C . GLY B 1 80 ? -4.168 12.664 37.688 1 82.06 80 GLY B C 1
ATOM 5592 O O . GLY B 1 80 ? -3.387 13.5 38.125 1 82.06 80 GLY B O 1
ATOM 5593 N N . GLY B 1 81 ? -4.359 12.492 36.375 1 83.5 81 GLY B N 1
ATOM 5594 C CA . GLY B 1 81 ? -3.664 13.336 35.438 1 83.5 81 GLY B CA 1
ATOM 5595 C C . GLY B 1 81 ? -4.355 14.664 35.188 1 83.5 81 GLY B C 1
ATOM 5596 O O . GLY B 1 81 ? -5.406 14.938 35.781 1 83.5 81 GLY B O 1
ATOM 5597 N N . PRO B 1 82 ? -3.66 15.477 34.438 1 86.31 82 PRO B N 1
ATOM 5598 C CA . PRO B 1 82 ? -4.289 16.75 34.125 1 86.31 82 PRO B CA 1
ATOM 5599 C C . PRO B 1 82 ? -5.496 16.594 33.188 1 86.31 82 PRO B C 1
ATOM 5601 O O . PRO B 1 82 ? -5.602 15.602 32.469 1 86.31 82 PRO B O 1
ATOM 5604 N N . CYS B 1 83 ? -6.371 17.547 33.312 1 90.44 83 CYS B N 1
ATOM 5605 C CA . CYS B 1 83 ? -7.504 17.562 32.375 1 90.44 83 CYS B CA 1
ATOM 5606 C C . CYS B 1 83 ? -7.031 17.719 30.938 1 90.44 83 CYS B C 1
ATOM 5608 O O . CYS B 1 83 ? -5.934 18.219 30.688 1 90.44 83 CYS B O 1
ATOM 5610 N N . GLN B 1 84 ? -7.828 17.266 29.984 1 92.75 84 GLN B N 1
ATOM 5611 C CA . GLN B 1 84 ? -7.586 17.516 28.562 1 92.75 84 GLN B CA 1
ATOM 5612 C C . GLN B 1 84 ? -8.352 18.734 28.078 1 92.75 84 GLN B C 1
ATOM 5614 O O . GLN B 1 84 ? -9.477 18.984 28.516 1 92.75 84 GLN B O 1
ATOM 5619 N N . VAL B 1 85 ? -7.711 19.547 27.312 1 94.94 85 VAL B N 1
ATOM 5620 C CA . VAL B 1 85 ? -8.336 20.781 26.859 1 94.94 85 VAL B CA 1
ATOM 5621 C C . VAL B 1 85 ? -8.281 20.859 25.328 1 94.94 85 VAL B C 1
ATOM 5623 O O . VAL B 1 85 ? -7.25 20.547 24.719 1 94.94 85 VAL B O 1
ATOM 5626 N N . ILE B 1 86 ? -9.375 21.141 24.703 1 95.69 86 ILE B N 1
ATOM 5627 C CA . ILE B 1 86 ? -9.445 21.453 23.281 1 95.69 86 ILE B CA 1
ATOM 5628 C C . ILE B 1 86 ? -9.609 22.953 23.078 1 95.69 86 ILE B 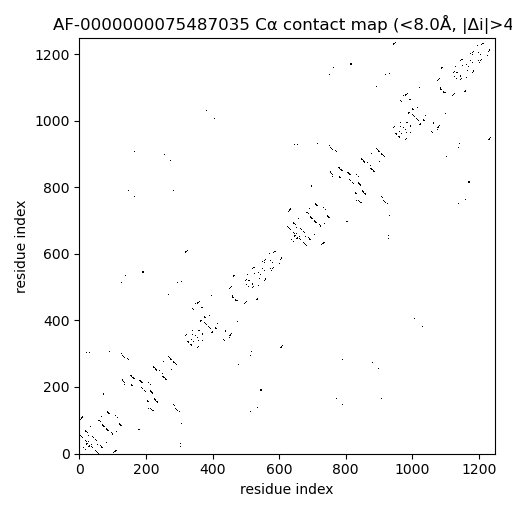C 1
ATOM 5630 O O . ILE B 1 86 ? -10.523 23.562 23.641 1 95.69 86 ILE B O 1
ATOM 5634 N N . VAL B 1 87 ? -8.734 23.547 22.312 1 96.56 87 VAL B N 1
ATOM 5635 C CA . VAL B 1 87 ? -8.797 24.969 22 1 96.56 87 VAL B CA 1
ATOM 5636 C C . VAL B 1 87 ? -9.484 25.172 20.656 1 96.56 87 VAL B C 1
ATOM 5638 O O . VAL B 1 87 ? -8.938 24.797 19.609 1 96.56 87 VAL B O 1
ATOM 5641 N N . HIS B 1 88 ? -10.586 25.766 20.688 1 94.81 88 HIS B N 1
ATOM 5642 C CA . HIS B 1 88 ? -11.312 26.016 19.438 1 94.81 88 HIS B CA 1
ATOM 5643 C C . HIS B 1 88 ? -10.859 27.328 18.797 1 94.81 88 HIS B C 1
ATOM 5645 O O . HIS B 1 88 ? -10.453 27.328 17.625 1 94.81 88 HIS B O 1
ATOM 5651 N N . LYS B 1 89 ? -10.977 28.438 19.516 1 96.56 89 LYS B N 1
ATOM 5652 C CA . LYS B 1 89 ? -10.469 29.75 19.141 1 96.56 89 LYS B CA 1
ATOM 5653 C C . LYS B 1 89 ? -9.766 30.422 20.312 1 96.56 89 LYS B C 1
ATOM 5655 O O . LYS B 1 89 ? -10.125 30.203 21.469 1 96.56 89 LYS B O 1
ATOM 5660 N N . TRP B 1 90 ? -8.797 31.203 20.047 1 98.12 90 TRP B N 1
ATOM 5661 C CA . TRP B 1 90 ? -8.078 31.891 21.125 1 98.12 90 TRP B CA 1
ATOM 5662 C C . TRP B 1 90 ? -7.531 33.219 20.625 1 98.12 90 TRP B C 1
ATOM 5664 O O . TRP B 1 90 ? -7.41 33.438 19.422 1 98.12 90 TRP B O 1
ATOM 5674 N N . GLU B 1 91 ? -7.289 34.094 21.531 1 98.19 91 GLU B N 1
ATOM 5675 C CA . GLU B 1 91 ? -6.711 35.406 21.219 1 98.19 91 GLU B CA 1
ATOM 5676 C C . GLU B 1 91 ? -5.219 35.312 20.922 1 98.19 91 GLU B C 1
ATOM 5678 O O . GLU B 1 91 ? -4.473 34.688 21.688 1 98.19 91 GLU B O 1
ATOM 5683 N N . THR B 1 92 ? -4.824 35.938 19.797 1 97.44 92 THR B N 1
ATOM 5684 C CA . THR B 1 92 ? -3.438 35.812 19.359 1 97.44 92 THR B CA 1
ATOM 5685 C C . THR B 1 92 ? -2.801 37.188 19.125 1 97.44 92 THR B C 1
ATOM 5687 O O . THR B 1 92 ? -1.912 37.312 18.281 1 97.44 92 THR B O 1
ATOM 5690 N N . HIS B 1 93 ? -3.24 38.156 19.859 1 96.19 93 HIS B N 1
ATOM 5691 C CA . HIS B 1 93 ? -2.586 39.469 19.781 1 96.19 93 HIS B CA 1
ATOM 5692 C C . HIS B 1 93 ? -1.097 39.344 20.078 1 96.19 93 HIS B C 1
ATOM 5694 O O . HIS B 1 93 ? -0.698 38.625 20.984 1 96.19 93 HIS B O 1
ATOM 5700 N N . LEU B 1 94 ? -0.304 40.062 19.328 1 93.56 94 LEU B N 1
ATOM 5701 C CA . LEU B 1 94 ? 1.131 40.031 19.594 1 93.56 94 LEU B CA 1
ATOM 5702 C C . LEU B 1 94 ? 1.427 40.406 21.031 1 93.56 94 LEU B C 1
ATOM 5704 O O . LEU B 1 94 ? 2.246 39.781 21.703 1 93.56 94 LEU B O 1
ATOM 5708 N N . GLN B 1 95 ? 0.792 41.531 21.406 1 94.25 95 GLN B N 1
ATOM 5709 C CA . GLN B 1 95 ? 0.849 41.906 22.828 1 94.25 95 GLN B CA 1
ATOM 5710 C C . GLN B 1 95 ? -0.391 41.406 23.562 1 94.25 95 GLN B C 1
ATOM 5712 O O . GLN B 1 95 ? -1.5 41.906 23.312 1 94.25 95 GLN B O 1
ATOM 5717 N N . PRO B 1 96 ? -0.222 40.531 24.484 1 97.44 96 PRO B N 1
ATOM 5718 C CA . PRO B 1 96 ? -1.378 40.062 25.25 1 97.44 96 PRO B CA 1
ATOM 5719 C C . PRO B 1 96 ? -1.975 41.125 26.141 1 97.44 96 PRO B C 1
ATOM 5721 O O . PRO B 1 96 ? -1.389 42.219 26.297 1 97.44 96 PRO B O 1
ATOM 5724 N N . ARG B 1 97 ? -3.176 40.844 26.656 1 98.06 97 ARG B N 1
ATOM 5725 C CA . ARG B 1 97 ? -3.727 41.688 27.703 1 98.06 97 ARG B CA 1
ATOM 5726 C C . ARG B 1 97 ? -2.816 41.719 28.922 1 98.06 97 ARG B C 1
ATOM 5728 O O . ARG B 1 97 ? -2.002 40.812 29.109 1 98.06 97 ARG B O 1
ATOM 5735 N N . SER B 1 98 ? -2.908 42.781 29.703 1 97.75 98 SER B N 1
ATOM 5736 C CA . SER B 1 98 ? -2.072 42.906 30.891 1 97.75 98 SER B CA 1
ATOM 5737 C C . SER B 1 98 ? -2.789 43.656 32 1 97.75 98 SER B C 1
ATOM 5739 O O . SER B 1 98 ? -3.662 44.469 31.734 1 97.75 98 SER B O 1
ATOM 5741 N N . ILE B 1 99 ? -2.42 43.281 33.25 1 97.19 99 ILE B N 1
ATOM 5742 C CA . ILE B 1 99 ? -2.926 44 34.406 1 97.19 99 ILE B CA 1
ATOM 5743 C C . ILE B 1 99 ? -1.854 44.031 35.5 1 97.19 99 ILE B C 1
ATOM 5745 O O . ILE B 1 99 ? -1.047 43.094 35.625 1 97.19 99 ILE B O 1
ATOM 5749 N N . THR B 1 100 ? -1.805 45.062 36.188 1 97.06 100 THR B N 1
ATOM 5750 C CA . THR B 1 100 ? -1.046 45.219 37.438 1 97.06 100 THR B CA 1
ATOM 5751 C C . THR B 1 100 ? -1.969 45.531 38.594 1 97.06 100 THR B C 1
ATOM 5753 O O . THR B 1 100 ? -2.344 46.688 38.781 1 97.06 100 THR B O 1
ATOM 5756 N N . PRO B 1 101 ? -2.23 44.531 39.344 1 95.88 101 PRO B N 1
ATOM 5757 C CA . PRO B 1 101 ? -3.158 44.781 40.438 1 95.88 101 PRO B CA 1
ATOM 5758 C C . PRO B 1 101 ? -2.59 45.75 41.469 1 95.88 101 PRO B C 1
ATOM 5760 O O . PRO B 1 101 ? -1.486 45.531 42 1 95.88 101 PRO B O 1
ATOM 5763 N N . LEU B 1 102 ? -3.41 46.781 41.812 1 94.44 102 LEU B N 1
ATOM 5764 C CA . LEU B 1 102 ? -2.961 47.781 42.781 1 94.44 102 LEU B CA 1
ATOM 5765 C C . LEU B 1 102 ? -3.918 47.844 43.969 1 94.44 102 LEU B C 1
ATOM 5767 O O . LEU B 1 102 ? -3.598 48.469 44.969 1 94.44 102 LEU B O 1
ATOM 5771 N N . GLU B 1 103 ? -5.035 47.281 43.875 1 95.06 103 GLU B N 1
ATOM 5772 C CA . GLU B 1 103 ? -6.051 47.281 44.938 1 95.06 103 GLU B CA 1
ATOM 5773 C C . GLU B 1 103 ? -6.352 45.875 45.438 1 95.06 103 GLU B C 1
ATOM 5775 O O . GLU B 1 103 ? -5.848 44.906 44.875 1 95.06 103 GLU B O 1
ATOM 5780 N N . ASN B 1 104 ? -7.102 45.875 46.531 1 93.44 104 ASN B N 1
ATOM 5781 C CA . ASN B 1 104 ? -7.457 44.594 47.125 1 93.44 104 ASN B CA 1
ATOM 5782 C C . ASN B 1 104 ? -8.43 43.812 46.25 1 93.44 104 ASN B C 1
ATOM 5784 O O . ASN B 1 104 ? -8.375 42.594 46.188 1 93.44 104 ASN B O 1
ATOM 5788 N N . LYS B 1 105 ? -9.352 44.5 45.656 1 95.75 105 LYS B N 1
ATOM 5789 C CA . LYS B 1 105 ? -10.344 43.938 44.781 1 95.75 105 LYS B CA 1
ATOM 5790 C C . LYS B 1 105 ? -10.461 44.75 43.469 1 95.75 105 LYS B C 1
ATOM 5792 O O . LYS B 1 105 ? -10.586 45.969 43.531 1 95.75 105 LYS B O 1
ATOM 5797 N N . ILE B 1 106 ? -10.312 44.062 42.344 1 96.06 106 ILE B N 1
ATOM 5798 C CA . ILE B 1 106 ? -10.398 44.719 41.062 1 96.06 106 ILE B CA 1
ATOM 5799 C C . ILE B 1 106 ? -11.328 43.938 40.125 1 96.06 106 ILE B C 1
ATOM 5801 O O . ILE B 1 106 ? -11.281 42.688 40.094 1 96.06 106 ILE B O 1
ATOM 5805 N N . ILE B 1 107 ? -12.188 44.594 39.438 1 96.31 107 ILE B N 1
ATOM 5806 C CA . ILE B 1 107 ? -12.992 44 38.375 1 96.31 107 ILE B CA 1
ATOM 5807 C C . ILE B 1 107 ? -12.523 44.531 37 1 96.31 107 ILE B C 1
ATOM 5809 O O . ILE B 1 107 ? -12.484 45.75 36.781 1 96.31 107 ILE B O 1
ATOM 5813 N N . ILE B 1 108 ? -12.117 43.656 36.188 1 96.62 108 ILE B N 1
ATOM 5814 C CA . ILE B 1 108 ? -11.648 44.031 34.844 1 96.62 108 ILE B CA 1
ATOM 5815 C C . ILE B 1 108 ? -12.68 43.594 33.781 1 96.62 108 ILE B C 1
ATOM 5817 O O . ILE B 1 108 ? -12.914 42.406 33.594 1 96.62 108 ILE B O 1
ATOM 5821 N N . ASP B 1 109 ? -13.305 44.562 33.125 1 95.88 109 ASP B N 1
ATOM 5822 C CA . ASP B 1 109 ? -14.18 44.312 32 1 95.88 109 ASP B CA 1
ATOM 5823 C C . ASP B 1 109 ? -13.398 44.344 30.688 1 95.88 109 ASP B C 1
ATOM 5825 O O . ASP B 1 109 ? -13.141 45.438 30.156 1 95.88 109 ASP B O 1
ATOM 5829 N N . ASP B 1 110 ? -13.164 43.188 30.125 1 96.88 110 ASP B N 1
ATOM 5830 C CA . ASP B 1 110 ? -12.312 43.094 28.953 1 96.88 110 ASP B CA 1
ATOM 5831 C C . ASP B 1 110 ? -13.141 43.156 27.672 1 96.88 110 ASP B C 1
ATOM 5833 O O . ASP B 1 110 ? -12.625 42.938 26.578 1 96.88 110 ASP B O 1
ATOM 5837 N N . GLY B 1 111 ? -14.398 43.406 27.781 1 96 111 GLY B N 1
ATOM 5838 C CA . GLY B 1 111 ? -15.242 43.594 26.609 1 96 111 GLY B CA 1
ATOM 5839 C C . GLY B 1 111 ? -15.586 42.281 25.906 1 96 111 GLY B C 1
ATOM 5840 O O . GLY B 1 111 ? -16.031 41.344 26.531 1 96 111 GLY B O 1
ATOM 5841 N N . GLN B 1 112 ? -15.469 42.375 24.562 1 96.25 112 GLN B N 1
ATOM 5842 C CA . GLN B 1 112 ? -15.844 41.25 23.719 1 96.25 112 GLN B CA 1
ATOM 5843 C C . GLN B 1 112 ? -14.656 40.312 23.484 1 96.25 112 GLN B C 1
ATOM 5845 O O . GLN B 1 112 ? -13.547 40.781 23.203 1 96.25 112 GLN B O 1
ATOM 5850 N N . PHE B 1 113 ? -14.898 39 23.594 1 96.94 113 PHE B N 1
ATOM 5851 C CA . PHE B 1 113 ? -13.875 38 23.281 1 96.94 113 PHE B CA 1
ATOM 5852 C C . PHE B 1 113 ? -13.258 38.281 21.922 1 96.94 113 PHE B C 1
ATOM 5854 O O . PHE B 1 113 ? -13.969 38.438 20.938 1 96.94 113 PHE B O 1
ATOM 5861 N N . GLY B 1 114 ? -11.969 38.344 21.891 1 97.5 114 GLY B N 1
ATOM 5862 C CA . GLY B 1 114 ? -11.25 38.5 20.625 1 97.5 114 GLY B CA 1
ATOM 5863 C C . GLY B 1 114 ? -10.852 39.938 20.328 1 97.5 114 GLY B C 1
ATOM 5864 O O . GLY B 1 114 ? -10.016 40.156 19.469 1 97.5 114 GLY B O 1
ATOM 5865 N N . ILE B 1 115 ? -11.445 40.906 21.016 1 97.5 115 ILE B N 1
ATOM 5866 C CA . ILE B 1 115 ? -11.172 42.312 20.75 1 97.5 115 ILE B CA 1
ATOM 5867 C C . ILE B 1 115 ? -10.344 42.906 21.875 1 97.5 115 ILE B C 1
ATOM 5869 O O . ILE B 1 115 ? -10.758 42.875 23.047 1 97.5 115 ILE B O 1
ATOM 5873 N N . HIS B 1 116 ? -9.227 43.375 21.609 1 96.25 116 HIS B N 1
ATOM 5874 C CA . HIS B 1 116 ? -8.336 44.094 22.516 1 96.25 116 HIS B CA 1
ATOM 5875 C C . HIS B 1 116 ? -7.82 45.375 21.875 1 96.25 116 HIS B C 1
ATOM 5877 O O . HIS B 1 116 ? -7.273 45.375 20.766 1 96.25 116 HIS B O 1
ATOM 5883 N N . ASN B 1 117 ? -8.031 46.5 22.5 1 93.81 117 ASN B N 1
ATOM 5884 C CA . ASN B 1 117 ? -7.672 47.812 21.984 1 93.81 117 ASN B CA 1
ATOM 5885 C C . ASN B 1 117 ? -8.328 48.094 20.641 1 93.81 117 ASN B C 1
ATOM 5887 O O . ASN B 1 117 ? -7.672 48.562 19.703 1 93.81 117 ASN B O 1
ATOM 5891 N N . GLY B 1 118 ? -9.508 47.562 20.5 1 94.12 118 GLY B N 1
ATOM 5892 C CA . GLY B 1 118 ? -10.32 47.875 19.328 1 94.12 118 GLY B CA 1
ATOM 5893 C C . GLY B 1 118 ? -10.016 46.969 18.141 1 94.12 118 GLY B C 1
ATOM 5894 O O . GLY B 1 118 ? -10.625 47.125 17.078 1 94.12 118 GLY B O 1
ATOM 5895 N N . VAL B 1 119 ? -9.141 46.062 18.312 1 94.94 119 VAL B N 1
ATOM 5896 C CA . VAL B 1 119 ? -8.742 45.188 17.203 1 94.94 119 VAL B CA 1
ATOM 5897 C C . VAL B 1 119 ? -9.109 43.75 17.5 1 94.94 119 VAL B C 1
ATOM 5899 O O . VAL B 1 119 ? -8.789 43.25 18.578 1 94.94 119 VAL B O 1
ATOM 5902 N N . GLU B 1 120 ? -9.789 43.094 16.625 1 95.94 120 GLU B N 1
ATOM 5903 C CA . GLU B 1 120 ? -10.094 41.656 16.766 1 95.94 120 GLU B CA 1
ATOM 5904 C C . GLU B 1 120 ? -8.969 40.781 16.219 1 95.94 120 GLU B C 1
ATOM 5906 O O . GLU B 1 120 ? -8.586 40.938 15.047 1 95.94 120 GLU B O 1
ATOM 5911 N N . THR B 1 121 ? -8.398 40 17 1 95.75 121 THR B N 1
ATOM 5912 C CA . THR B 1 121 ? -7.379 39.062 16.578 1 95.75 121 THR B CA 1
ATOM 5913 C C . THR B 1 121 ? -7.625 37.688 17.188 1 95.75 121 THR B C 1
ATOM 5915 O O . THR B 1 121 ? -7.289 37.438 18.344 1 95.75 121 THR B O 1
ATOM 5918 N N . LEU B 1 122 ? -8.219 36.812 16.391 1 95.38 122 LEU B N 1
ATOM 5919 C CA . LEU B 1 122 ? -8.539 35.438 16.797 1 95.38 122 LEU B CA 1
ATOM 5920 C C . LEU B 1 122 ? -7.941 34.438 15.82 1 95.38 122 LEU B C 1
ATOM 5922 O O . LEU B 1 122 ? -7.809 34.719 14.625 1 95.38 122 LEU B O 1
ATOM 5926 N N . ASP B 1 123 ? -7.547 33.375 16.312 1 95.5 123 ASP B N 1
ATOM 5927 C CA . ASP B 1 123 ? -7.105 32.25 15.477 1 95.5 123 ASP B CA 1
ATOM 5928 C C . ASP B 1 123 ? -7.688 30.922 15.977 1 95.5 123 ASP B C 1
ATOM 5930 O O . ASP B 1 123 ? -8.125 30.828 17.125 1 95.5 123 ASP B O 1
ATOM 5934 N N . SER B 1 124 ? -7.797 30.031 15.047 1 94 124 SER B N 1
ATOM 5935 C CA . SER B 1 124 ? -8.195 28.688 15.438 1 94 124 SER B CA 1
ATOM 5936 C C . SER B 1 124 ? -7.137 28.031 16.312 1 94 124 SER B C 1
ATOM 5938 O O . SER B 1 124 ? -5.953 28.344 16.219 1 94 124 SER B O 1
ATOM 5940 N N . GLY B 1 125 ? -7.633 27.094 17.156 1 96.06 125 GLY B N 1
ATOM 5941 C CA . GLY B 1 125 ? -6.695 26.312 17.953 1 96.06 125 GLY B CA 1
ATOM 5942 C C . GLY B 1 125 ? -5.938 25.281 17.141 1 96.06 125 GLY B C 1
ATOM 5943 O O . GLY B 1 125 ? -5.961 25.312 15.898 1 96.06 125 GLY B O 1
ATOM 5944 N N . TRP B 1 126 ? -5.156 24.5 17.812 1 97.12 126 TRP B N 1
ATOM 5945 C CA . TRP B 1 126 ? -4.371 23.391 17.266 1 97.12 126 TRP B CA 1
ATOM 5946 C C . TRP B 1 126 ? -4.797 22.062 17.906 1 97.12 126 TRP B C 1
ATOM 5948 O O . TRP B 1 126 ? -5.633 22.047 18.812 1 97.12 126 TRP B O 1
ATOM 5958 N N . LEU B 1 127 ? -4.332 21 17.375 1 97.5 127 LEU B N 1
ATOM 5959 C CA . LEU B 1 127 ? -4.668 19.703 17.969 1 97.5 127 LEU B CA 1
ATOM 5960 C C . LEU B 1 127 ? -3.926 19.5 19.281 1 97.5 127 LEU B C 1
ATOM 5962 O O . LEU B 1 127 ? -2.693 19.484 19.312 1 97.5 127 LEU B O 1
ATOM 5966 N N . THR B 1 128 ? -4.688 19.359 20.328 1 96.31 128 THR B N 1
ATOM 5967 C CA . THR B 1 128 ? -4.094 19.188 21.641 1 96.31 128 THR B CA 1
ATOM 5968 C C . THR B 1 128 ? -4.223 17.734 22.125 1 96.31 128 THR B C 1
ATOM 5970 O O . THR B 1 128 ? -3.271 17.172 22.672 1 96.31 128 THR B O 1
ATOM 5973 N N . CYS B 1 129 ? -5.367 17.109 21.984 1 94.62 129 CYS B N 1
ATOM 5974 C CA . CYS B 1 129 ? -5.605 15.734 22.375 1 94.62 129 CYS B CA 1
ATOM 5975 C C . CYS B 1 129 ? -6.496 15.023 21.359 1 94.62 129 CYS B C 1
ATOM 5977 O O . CYS B 1 129 ? -6.457 13.797 21.25 1 94.62 129 CYS B O 1
ATOM 5979 N N . GLN B 1 130 ? -7.277 15.766 20.656 1 95.62 130 GLN B N 1
ATOM 5980 C CA . GLN B 1 130 ? -8.164 15.203 19.641 1 95.62 130 GLN B CA 1
ATOM 5981 C C . GLN B 1 130 ? -7.418 14.953 18.328 1 95.62 130 GLN B C 1
ATOM 5983 O O . GLN B 1 130 ? -6.359 15.539 18.094 1 95.62 130 GLN B O 1
ATOM 5988 N N . THR B 1 131 ? -7.938 14.062 17.5 1 97.44 131 THR B N 1
ATOM 5989 C CA . THR B 1 131 ? -7.426 13.734 16.188 1 97.44 131 THR B CA 1
ATOM 5990 C C . THR B 1 131 ? -8.344 14.281 15.094 1 97.44 131 THR B C 1
ATOM 5992 O O . THR B 1 131 ? -9.57 14.312 15.266 1 97.44 131 THR B O 1
ATOM 5995 N N . GLU B 1 132 ? -7.75 14.766 14.086 1 98 132 GLU B N 1
ATOM 5996 C CA . GLU B 1 132 ? -8.547 15.219 12.953 1 98 132 GLU B CA 1
ATOM 5997 C C . GLU B 1 132 ? -8.461 14.25 11.789 1 98 132 GLU B C 1
ATOM 5999 O O . GLU B 1 132 ? -7.367 13.844 11.383 1 98 132 GLU B O 1
ATOM 6004 N N . LEU B 1 133 ? -9.578 13.781 11.328 1 98.06 133 LEU B N 1
ATOM 6005 C CA . LEU B 1 133 ? -9.719 12.953 10.133 1 98.06 133 LEU B CA 1
ATOM 6006 C C . LEU B 1 133 ? -10.32 13.758 8.984 1 98.06 133 LEU B C 1
ATOM 6008 O O . LEU B 1 133 ? -11.391 14.352 9.133 1 98.06 133 LEU B O 1
ATOM 6012 N N . ARG B 1 134 ? -9.609 13.82 7.883 1 98.5 134 ARG B N 1
ATOM 6013 C CA . ARG B 1 134 ? -10.133 14.484 6.691 1 98.5 134 ARG B CA 1
ATOM 6014 C C . ARG B 1 134 ? -10.398 13.477 5.578 1 98.5 134 ARG B C 1
ATOM 6016 O O . ARG B 1 134 ? -9.555 12.625 5.293 1 98.5 134 ARG B O 1
ATOM 6023 N N . LEU B 1 135 ? -11.578 13.508 5.023 1 98.62 135 LEU B N 1
ATOM 6024 C CA . LEU B 1 135 ? -12 12.695 3.887 1 98.62 135 LEU B CA 1
ATOM 6025 C C . LEU B 1 135 ? -12.281 13.562 2.668 1 98.62 135 LEU B C 1
ATOM 6027 O O . LEU B 1 135 ? -13.062 14.516 2.744 1 98.62 135 LEU B O 1
ATOM 6031 N N . ARG B 1 136 ? -11.688 13.234 1.572 1 98.56 136 ARG B N 1
ATOM 6032 C CA . ARG B 1 136 ? -11.672 14.156 0.444 1 98.56 136 ARG B CA 1
ATOM 6033 C C . ARG B 1 136 ? -12.141 13.469 -0.834 1 98.56 136 ARG B C 1
ATOM 6035 O O . ARG B 1 136 ? -11.812 12.305 -1.075 1 98.56 136 ARG B O 1
ATOM 6042 N N . LEU B 1 137 ? -12.922 14.164 -1.598 1 98.25 137 LEU B N 1
ATOM 6043 C CA . LEU B 1 137 ? -13.383 13.773 -2.926 1 98.25 137 LEU B CA 1
ATOM 6044 C C . LEU B 1 137 ? -12.938 14.789 -3.975 1 98.25 137 LEU B C 1
ATOM 6046 O O . LEU B 1 137 ? -13.398 15.93 -3.971 1 98.25 137 LEU B O 1
ATOM 6050 N N . HIS B 1 138 ? -12.023 14.391 -4.805 1 97.75 138 HIS B N 1
ATOM 6051 C CA . HIS B 1 138 ? -11.453 15.305 -5.789 1 97.75 138 HIS B CA 1
ATOM 6052 C C . HIS B 1 138 ? -11.039 14.562 -7.059 1 97.75 138 HIS B C 1
ATOM 6054 O O . HIS B 1 138 ? -11 13.328 -7.074 1 97.75 138 HIS B O 1
ATOM 6060 N N . TYR B 1 139 ? -10.742 15.289 -8.125 1 96.56 139 TYR B N 1
ATOM 6061 C CA . TYR B 1 139 ? -10.453 14.742 -9.445 1 96.56 139 TYR B CA 1
ATOM 6062 C C . TYR B 1 139 ? -8.961 14.797 -9.75 1 96.56 139 TYR B C 1
ATOM 6064 O O . TYR B 1 139 ? -8.57 14.961 -10.906 1 96.56 139 TYR B O 1
ATOM 6072 N N . SER B 1 140 ? -8.07 14.734 -8.75 1 95.56 140 SER B N 1
ATOM 6073 C CA . SER B 1 140 ? -6.641 14.883 -8.984 1 95.56 140 SER B CA 1
ATOM 6074 C C . SER B 1 140 ? -6.129 13.812 -9.945 1 95.56 140 SER B C 1
ATOM 6076 O O . SER B 1 140 ? -5.641 14.125 -11.031 1 95.56 140 SER B O 1
ATOM 6078 N N . GLU B 1 141 ? -6.262 12.617 -9.609 1 93.12 141 GLU B N 1
ATOM 6079 C CA . GLU B 1 141 ? -5.777 11.523 -10.453 1 93.12 141 GLU B CA 1
ATOM 6080 C C . GLU B 1 141 ? -6.906 10.938 -11.297 1 93.12 141 GLU B C 1
ATOM 6082 O O . GLU B 1 141 ? -6.758 10.758 -12.508 1 93.12 141 GLU B O 1
ATOM 6087 N N . LYS B 1 142 ? -8.016 10.648 -10.586 1 93.44 142 LYS B N 1
ATOM 6088 C CA . LYS B 1 142 ? -9.219 10.055 -11.156 1 93.44 142 LYS B CA 1
ATOM 6089 C C . LYS B 1 142 ? -10.477 10.656 -10.531 1 93.44 142 LYS B C 1
ATOM 6091 O O . LYS B 1 142 ? -10.414 11.273 -9.469 1 93.44 142 LYS B O 1
ATOM 6096 N N . PRO B 1 143 ? -11.586 10.508 -11.242 1 94.88 143 PRO B N 1
ATOM 6097 C CA . PRO B 1 143 ? -12.82 10.922 -10.57 1 94.88 143 PRO B CA 1
ATOM 6098 C C . PRO B 1 143 ? -13.062 10.18 -9.258 1 94.88 143 PRO B C 1
ATOM 6100 O O . PRO B 1 143 ? -12.789 8.977 -9.172 1 94.88 143 PRO B O 1
ATOM 6103 N N . PRO B 1 144 ? -13.523 10.852 -8.297 1 96.75 144 PRO B N 1
ATOM 6104 C CA . PRO B 1 144 ? -13.734 10.203 -7.004 1 96.75 144 PRO B CA 1
ATOM 6105 C C . PRO B 1 144 ? -14.891 9.211 -7.023 1 96.75 144 PRO B C 1
ATOM 6107 O O . PRO B 1 144 ? -14.93 8.281 -6.207 1 96.75 144 PRO B O 1
ATOM 6110 N N . VAL B 1 145 ? -15.844 9.406 -7.906 1 96.81 145 VAL B N 1
ATOM 6111 C CA . VAL B 1 145 ? -16.984 8.5 -8.016 1 96.81 145 VAL B CA 1
ATOM 6112 C C . VAL B 1 145 ? -17.047 7.906 -9.422 1 96.81 145 VAL B C 1
ATOM 6114 O O . VAL B 1 145 ? -16.922 8.625 -10.414 1 96.81 145 VAL B O 1
ATOM 6117 N N . SER B 1 146 ? -17.125 6.602 -9.492 1 95.06 146 SER B N 1
ATOM 6118 C CA . SER B 1 146 ? -17.297 5.871 -10.742 1 95.06 146 SER B CA 1
ATOM 6119 C C . SER B 1 146 ? -18.562 5.027 -10.727 1 95.06 146 SER B C 1
ATOM 6121 O O . SER B 1 146 ? -18.656 4.059 -9.977 1 95.06 146 SER B O 1
ATOM 6123 N N . ILE B 1 147 ? -19.5 5.41 -11.555 1 94.94 147 ILE B N 1
ATOM 6124 C CA . ILE B 1 147 ? -20.766 4.691 -11.664 1 94.94 147 ILE B CA 1
ATOM 6125 C C . ILE B 1 147 ? -20.672 3.648 -12.773 1 94.94 147 ILE B C 1
ATOM 6127 O O . ILE B 1 147 ? -20.266 3.961 -13.898 1 94.94 147 ILE B O 1
ATOM 6131 N N . THR B 1 148 ? -21 2.471 -12.453 1 91.31 148 THR B N 1
ATOM 6132 C CA . THR B 1 148 ? -20.828 1.393 -13.422 1 91.31 148 THR B CA 1
ATOM 6133 C C . THR B 1 148 ? -22.156 0.946 -13.992 1 91.31 148 THR B C 1
ATOM 6135 O O . THR B 1 148 ? -22.219 0.403 -15.102 1 91.31 148 THR B O 1
ATOM 6138 N N . LYS B 1 149 ? -23.188 1.107 -13.219 1 88.31 149 LYS B N 1
ATOM 6139 C CA . LYS B 1 149 ? -24.5 0.703 -13.727 1 88.31 149 LYS B CA 1
ATOM 6140 C C . LYS B 1 149 ? -24.969 1.645 -14.828 1 88.31 149 LYS B C 1
ATOM 6142 O O . LYS B 1 149 ? -25 2.863 -14.648 1 88.31 149 LYS B O 1
ATOM 6147 N N . LYS B 1 150 ? -25.453 1.151 -15.883 1 86 150 LYS B N 1
ATOM 6148 C CA . LYS B 1 150 ? -25.766 1.889 -17.109 1 86 150 LYS B CA 1
ATOM 6149 C C . LYS B 1 150 ? -26.859 2.918 -16.875 1 86 150 LYS B C 1
ATOM 6151 O O . LYS B 1 150 ? -26.781 4.043 -17.375 1 86 150 LYS B O 1
ATOM 6156 N N . LYS B 1 151 ? -27.828 2.582 -16.094 1 85.44 151 LYS B N 1
ATOM 6157 C CA . LYS B 1 151 ? -28.984 3.447 -15.875 1 85.44 151 LYS B CA 1
ATOM 6158 C C . LYS B 1 151 ? -28.562 4.77 -15.234 1 85.44 151 LYS B C 1
ATOM 6160 O O . LYS B 1 151 ? -29.234 5.789 -15.414 1 85.44 151 LYS B O 1
ATOM 6165 N N . LEU B 1 152 ? -27.422 4.699 -14.531 1 90.06 152 LEU B N 1
ATOM 6166 C CA . LEU B 1 152 ? -27.016 5.879 -13.773 1 90.06 152 LEU B CA 1
ATOM 6167 C C . LEU B 1 152 ? -25.703 6.438 -14.281 1 90.06 152 LEU B C 1
ATOM 6169 O O . LEU B 1 152 ? -25.172 7.406 -13.734 1 90.06 152 LEU B O 1
ATOM 6173 N N . LYS B 1 153 ? -25.156 5.914 -15.25 1 88.19 153 LYS B N 1
ATOM 6174 C CA . LYS B 1 153 ? -23.797 6.23 -15.695 1 88.19 153 LYS B CA 1
ATOM 6175 C C . LYS B 1 153 ? -23.672 7.695 -16.109 1 88.19 153 LYS B C 1
ATOM 6177 O O . LYS B 1 153 ? -22.625 8.312 -15.93 1 88.19 153 LYS B O 1
ATOM 6182 N N . LYS B 1 154 ? -24.75 8.305 -16.578 1 86.88 154 LYS B N 1
ATOM 6183 C CA . LYS B 1 154 ? -24.703 9.688 -17.047 1 86.88 154 LYS B CA 1
ATOM 6184 C C . LYS B 1 154 ? -25.281 10.641 -16 1 86.88 154 LYS B C 1
ATOM 6186 O O . LYS B 1 154 ? -25.359 11.844 -16.234 1 86.88 154 LYS B O 1
ATOM 6191 N N . SER B 1 155 ? -25.656 10.164 -14.914 1 90.06 155 SER B N 1
ATOM 6192 C CA . SER B 1 155 ? -26.281 10.977 -13.883 1 90.06 155 SER B CA 1
ATOM 6193 C C . SER B 1 155 ? -25.25 11.766 -13.086 1 90.06 155 SER B C 1
ATOM 6195 O O . SER B 1 155 ? -24.078 11.398 -13.062 1 90.06 155 SER B O 1
ATOM 6197 N N . ARG B 1 156 ? -25.766 12.844 -12.547 1 92 156 ARG B N 1
ATOM 6198 C CA . ARG B 1 156 ? -24.969 13.617 -11.594 1 92 156 ARG B CA 1
ATOM 6199 C C . ARG B 1 156 ? -25.391 13.312 -10.156 1 92 156 ARG B C 1
ATOM 6201 O O . ARG B 1 156 ? -26.562 13.016 -9.898 1 92 156 ARG B O 1
ATOM 6208 N N . PHE B 1 157 ? -24.391 13.438 -9.328 1 94.62 157 PHE B N 1
ATOM 6209 C CA . PHE B 1 157 ? -24.703 13.039 -7.965 1 94.62 157 PHE B CA 1
ATOM 6210 C C . PHE B 1 157 ? -24.234 14.094 -6.969 1 94.62 157 PHE B C 1
ATOM 6212 O O . PHE B 1 157 ? -23.219 14.773 -7.199 1 94.62 157 PHE B O 1
ATOM 6219 N N . ARG B 1 158 ? -25 14.25 -5.93 1 96.69 158 ARG B N 1
ATOM 6220 C CA . ARG B 1 158 ? -24.562 14.922 -4.711 1 96.69 158 ARG B CA 1
ATOM 6221 C C . ARG B 1 158 ? -24.156 13.914 -3.641 1 96.69 158 ARG B C 1
ATOM 6223 O O . ARG B 1 158 ? -24.703 12.805 -3.586 1 96.69 158 ARG B O 1
ATOM 6230 N N . VAL B 1 159 ? -23.172 14.258 -2.879 1 98.06 159 VAL B N 1
ATOM 6231 C CA . VAL B 1 159 ? -22.656 13.336 -1.874 1 98.06 159 VAL B CA 1
ATOM 6232 C C . VAL B 1 159 ? -22.719 13.992 -0.495 1 98.06 159 VAL B C 1
ATOM 6234 O O . VAL B 1 159 ? -22.25 15.117 -0.316 1 98.06 159 VAL B O 1
ATOM 6237 N N . LYS B 1 160 ? -23.266 13.312 0.435 1 97.69 160 LYS B N 1
ATOM 6238 C CA . LYS B 1 160 ? -23.344 13.75 1.825 1 97.69 160 LYS B CA 1
ATOM 6239 C C . LYS B 1 160 ? -22.641 12.758 2.754 1 97.69 160 LYS B C 1
ATOM 6241 O O . LYS B 1 160 ? -22.859 11.547 2.646 1 97.69 160 LYS B O 1
ATOM 6246 N N . LEU B 1 161 ? -21.781 13.258 3.607 1 98.25 161 LEU B N 1
ATOM 6247 C CA . LEU B 1 161 ? -21.172 12.414 4.625 1 98.25 161 LEU B CA 1
ATOM 6248 C C . LEU B 1 161 ? -21.906 12.539 5.953 1 98.25 161 LEU B C 1
ATOM 6250 O O . LEU B 1 161 ? -22.219 13.648 6.387 1 98.25 161 LEU B O 1
ATOM 6254 N N . THR B 1 162 ? -22.156 11.438 6.598 1 96.69 162 THR B N 1
ATOM 6255 C CA . THR B 1 162 ? -22.797 11.422 7.906 1 96.69 162 THR B CA 1
ATOM 6256 C C . THR B 1 162 ? -22.016 10.555 8.883 1 96.69 162 THR B C 1
ATOM 6258 O O . THR B 1 162 ? -21.516 9.484 8.516 1 96.69 162 THR B O 1
ATOM 6261 N N . LEU B 1 163 ? -21.859 11.055 10.055 1 95 163 LEU B N 1
ATOM 6262 C CA . LEU B 1 163 ? -21.375 10.227 11.156 1 95 163 LEU B CA 1
ATOM 6263 C C . LEU B 1 163 ? -22.5 9.367 11.727 1 95 163 LEU B C 1
ATOM 6265 O O . LEU B 1 163 ? -23.312 9.852 12.508 1 95 163 LEU B O 1
ATOM 6269 N N . GLU B 1 164 ? -22.516 8.148 11.422 1 91.56 164 GLU B N 1
ATOM 6270 C CA . GLU B 1 164 ? -23.594 7.254 11.828 1 91.56 164 GLU B CA 1
ATOM 6271 C C . GLU B 1 164 ? -23.469 6.883 13.305 1 91.56 164 GLU B C 1
ATOM 6273 O O . GLU B 1 164 ? -24.484 6.688 13.992 1 91.56 164 GLU B O 1
ATOM 6278 N N . GLY B 1 165 ? -22.281 6.777 13.781 1 90.06 165 GLY B N 1
ATOM 6279 C CA . GLY B 1 165 ? -22.016 6.402 15.164 1 90.06 165 GLY B CA 1
ATOM 6280 C C . GLY B 1 165 ? -20.656 5.746 15.359 1 90.06 165 GLY B C 1
ATOM 6281 O O . GLY B 1 165 ? -19.75 5.953 14.562 1 90.06 165 GLY B O 1
ATOM 6282 N N . LEU B 1 166 ? -20.609 5.125 16.5 1 91.75 166 LEU B N 1
ATOM 6283 C CA . LEU B 1 166 ? -19.375 4.406 16.812 1 91.75 166 LEU B CA 1
ATOM 6284 C C . LEU B 1 166 ? -19.438 2.971 16.312 1 91.75 166 LEU B C 1
ATOM 6286 O O . LEU B 1 166 ? -20.516 2.375 16.25 1 91.75 166 LEU B O 1
ATOM 6290 N N . GLU B 1 167 ? -18.344 2.512 15.859 1 92.38 167 GLU B N 1
ATOM 6291 C CA . GLU B 1 167 ? -18.281 1.111 15.453 1 92.38 167 GLU B CA 1
ATOM 6292 C C . GLU B 1 167 ? -18.656 0.182 16.609 1 92.38 167 GLU B C 1
ATOM 6294 O O . GLU B 1 167 ? -19.422 -0.764 16.422 1 92.38 167 GLU B O 1
ATOM 6299 N N . GLU B 1 168 ? -18.047 0.391 17.719 1 87.69 168 GLU B N 1
ATOM 6300 C CA . GLU B 1 168 ? -18.375 -0.381 18.906 1 87.69 168 GLU B CA 1
ATOM 6301 C C . GLU B 1 168 ? -19.5 0.283 19.703 1 87.69 168 GLU B C 1
ATOM 6303 O O . GLU B 1 168 ? -19.406 1.465 20.047 1 87.69 168 GLU B O 1
ATOM 6308 N N . ASP B 1 169 ? -20.625 -0.451 19.781 1 75.06 169 ASP B N 1
ATOM 6309 C CA . ASP B 1 169 ? -21.734 0.153 20.516 1 75.06 169 ASP B CA 1
ATOM 6310 C C . ASP B 1 169 ? -21.406 0.263 22 1 75.06 169 ASP B C 1
ATOM 6312 O O . ASP B 1 169 ? -20.641 -0.545 22.531 1 75.06 169 ASP B O 1
ATOM 6316 N N . ASP B 1 170 ? -21.594 1.487 22.578 1 57.56 170 ASP B N 1
ATOM 6317 C CA . ASP B 1 170 ? -21.406 1.775 24 1 57.56 170 ASP B CA 1
ATOM 6318 C C . ASP B 1 170 ? -22.203 0.808 24.859 1 57.56 170 ASP B C 1
ATOM 6320 O O . ASP B 1 170 ? -23.266 0.332 24.453 1 57.56 170 ASP B O 1
ATOM 6324 N N . ASP B 1 171 ? -21.609 0.113 25.766 1 51.69 171 ASP B N 1
ATOM 6325 C CA . ASP B 1 171 ? -22.328 -0.516 26.859 1 51.69 171 ASP B CA 1
ATOM 6326 C C . ASP B 1 171 ? -23.438 0.399 27.406 1 51.69 171 ASP B C 1
ATOM 6328 O O . ASP B 1 171 ? -23.234 1.606 27.547 1 51.69 171 ASP B O 1
ATOM 6332 N N . ASP B 1 172 ? -24.672 0.026 27.141 1 45.97 172 ASP B N 1
ATOM 6333 C CA . ASP B 1 172 ? -25.719 0.672 27.922 1 45.97 172 ASP B CA 1
ATOM 6334 C C . ASP B 1 172 ? -25.219 1.039 29.328 1 45.97 172 ASP B C 1
ATOM 6336 O O . ASP B 1 172 ? -26.016 1.425 30.188 1 45.97 172 ASP B O 1
ATOM 6340 N N . ARG B 1 173 ? -24.312 0.332 29.922 1 40.31 173 ARG B N 1
ATOM 6341 C CA . ARG B 1 173 ? -24.109 0.762 31.297 1 40.31 173 ARG B CA 1
ATOM 6342 C C . ARG B 1 173 ? -23.688 2.225 31.359 1 40.31 173 ARG B C 1
ATOM 6344 O O . ARG B 1 173 ? -22.688 2.611 30.75 1 40.31 173 ARG B O 1
ATOM 6351 N N . VAL B 1 174 ? -24.719 3.068 31.375 1 38.81 174 VAL B N 1
ATOM 6352 C CA . VAL B 1 174 ? -24.672 4.449 31.844 1 38.81 174 VAL B CA 1
ATOM 6353 C C . VAL B 1 174 ? -23.516 4.621 32.812 1 38.81 174 VAL B C 1
ATOM 6355 O O . VAL B 1 174 ? -23.547 4.07 33.938 1 38.81 174 VAL B O 1
ATOM 6358 N N . SER B 1 175 ? -22.344 4.438 32.438 1 38.59 175 SER B N 1
ATOM 6359 C CA . SER B 1 175 ? -21.578 4.941 33.594 1 38.59 175 SER B CA 1
ATOM 6360 C C . SER B 1 175 ? -22.078 6.312 34.031 1 38.59 175 SER B C 1
ATOM 6362 O O . SER B 1 175 ? -22.391 7.16 33.188 1 38.59 175 SER B O 1
ATOM 6364 N N . PRO B 1 176 ? -22.531 6.387 35.25 1 37.88 176 PRO B N 1
ATOM 6365 C CA . PRO B 1 176 ? -23.109 7.613 35.812 1 37.88 176 PRO B CA 1
ATOM 6366 C C . PRO B 1 176 ? -22.391 8.875 35.344 1 37.88 176 PRO B C 1
ATOM 6368 O O . PRO B 1 176 ? -22.906 9.977 35.469 1 37.88 176 PRO B O 1
ATOM 6371 N N . THR B 1 177 ? -21.078 9 35.719 1 37.94 177 THR B N 1
ATOM 6372 C CA . THR B 1 177 ? -20.469 10.32 35.656 1 37.94 177 THR B CA 1
ATOM 6373 C C . THR B 1 177 ? -20.359 10.812 34.219 1 37.94 177 THR B C 1
ATOM 6375 O O . THR B 1 177 ? -19.703 10.18 33.375 1 37.94 177 THR B O 1
ATOM 6378 N N . VAL B 1 178 ? -21.344 11.406 33.688 1 40.72 178 VAL B N 1
ATOM 6379 C CA . VAL B 1 178 ? -21.438 12.141 32.438 1 40.72 178 VAL B CA 1
ATOM 6380 C C . VAL B 1 178 ? -20.141 12.906 32.188 1 40.72 178 VAL B C 1
ATOM 6382 O O . VAL B 1 178 ? -19.906 13.961 32.781 1 40.72 178 VAL B O 1
ATOM 6385 N N . LEU B 1 179 ? -18.984 12.367 32.312 1 44.88 179 LEU B N 1
ATOM 6386 C CA . LEU B 1 179 ? -17.812 13.117 31.922 1 44.88 179 LEU B CA 1
ATOM 6387 C C . LEU B 1 179 ? -17.969 13.672 30.516 1 44.88 179 LEU B C 1
ATOM 6389 O O . LEU B 1 179 ? -18.594 13.039 29.656 1 44.88 179 LEU B O 1
ATOM 6393 N N . HIS B 1 180 ? -17.828 15.031 30.406 1 53.03 180 HIS B N 1
ATOM 6394 C CA . HIS B 1 180 ? -17.906 15.852 29.203 1 53.03 180 HIS B CA 1
ATOM 6395 C C . HIS B 1 180 ? -17.188 15.18 28.031 1 53.03 180 HIS B C 1
ATOM 6397 O O . HIS B 1 180 ? -16 14.859 28.125 1 53.03 180 HIS B O 1
ATOM 6403 N N . LYS B 1 181 ? -17.906 14.281 27.328 1 63.62 181 LYS B N 1
ATOM 6404 C CA . LYS B 1 181 ? -17.344 13.719 26.109 1 63.62 181 LYS B CA 1
ATOM 6405 C C . LYS B 1 181 ? -17.453 14.703 24.938 1 63.62 181 LYS B C 1
ATOM 6407 O O . LYS B 1 181 ? -18.469 15.383 24.781 1 63.62 181 LYS B O 1
ATOM 6412 N N . MET B 1 182 ? -16.297 15.156 24.438 1 71.19 182 MET B N 1
ATOM 6413 C CA . MET B 1 182 ? -16.328 15.969 23.219 1 71.19 182 MET B CA 1
ATOM 6414 C C . MET B 1 182 ? -17.188 15.305 22.141 1 71.19 182 MET B C 1
ATOM 6416 O O . MET B 1 182 ? -17.031 14.109 21.875 1 71.19 182 MET B O 1
ATOM 6420 N N . SER B 1 183 ? -18.172 16.078 21.734 1 79.19 183 SER B N 1
ATOM 6421 C CA . SER B 1 183 ? -18.906 15.609 20.562 1 79.19 183 SER B CA 1
ATOM 6422 C C . SER B 1 183 ? -18.047 15.672 19.297 1 79.19 183 SER B C 1
ATOM 6424 O O . SER B 1 183 ? -17.25 16.594 19.141 1 79.19 183 SER B O 1
ATOM 6426 N N . ASN B 1 184 ? -18.219 14.695 18.438 1 88 184 ASN B N 1
ATOM 6427 C CA . ASN B 1 184 ? -17.547 14.719 17.141 1 88 184 ASN B CA 1
ATOM 6428 C C . ASN B 1 184 ? -18 15.898 16.297 1 88 184 ASN B C 1
ATOM 6430 O O . ASN B 1 184 ? -19.188 16.234 16.281 1 88 184 ASN B O 1
ATOM 6434 N N . SER B 1 185 ? -17.094 16.5 15.75 1 89.69 185 SER B N 1
ATOM 6435 C CA . SER B 1 185 ? -17.438 17.547 14.797 1 89.69 185 SER B CA 1
ATOM 6436 C C . SER B 1 185 ? -17.391 17.031 13.359 1 89.69 185 SER B C 1
ATOM 6438 O O . SER B 1 185 ? -16.719 16.031 13.078 1 89.69 185 SER B O 1
ATOM 6440 N N . LEU B 1 186 ? -18.219 17.531 12.492 1 94.75 186 LEU B N 1
ATOM 6441 C CA . LEU B 1 186 ? -18.188 17.266 11.055 1 94.75 186 LEU B CA 1
ATOM 6442 C C . LEU B 1 186 ? -18.453 18.547 10.266 1 94.75 186 LEU B C 1
ATOM 6444 O O . LEU B 1 186 ? -19.516 19.156 10.406 1 94.75 186 LEU B O 1
ATOM 6448 N N . GLU B 1 187 ? -17.469 18.953 9.562 1 95.75 187 GLU B N 1
ATOM 6449 C CA . GLU B 1 187 ? -17.562 20.141 8.711 1 95.75 187 GLU B CA 1
ATOM 6450 C C . GLU B 1 187 ? -17.109 19.828 7.285 1 95.75 187 GLU B C 1
ATOM 6452 O O . GLU B 1 187 ? -16.422 18.844 7.043 1 95.75 187 GLU B O 1
ATOM 6457 N N . ILE B 1 188 ? -17.609 20.594 6.324 1 96.5 188 ILE B N 1
ATOM 6458 C CA . ILE B 1 188 ? -17.219 20.406 4.93 1 96.5 188 ILE B CA 1
ATOM 6459 C C . ILE B 1 188 ? -16.578 21.688 4.398 1 96.5 188 ILE B C 1
ATOM 6461 O O . ILE B 1 188 ? -16.938 22.797 4.816 1 96.5 188 ILE B O 1
ATOM 6465 N N . SER B 1 189 ? -15.594 21.547 3.592 1 96.12 189 SER B N 1
ATOM 6466 C CA . SER B 1 189 ? -14.906 22.656 2.945 1 96.12 189 SER B CA 1
ATOM 6467 C C . SER B 1 189 ? -14.766 22.422 1.445 1 96.12 189 SER B C 1
ATOM 6469 O O . SER B 1 189 ? -14.648 21.281 0.997 1 96.12 189 SER B O 1
ATOM 6471 N N . LEU B 1 190 ? -14.859 23.516 0.659 1 96.69 190 LEU B N 1
ATOM 6472 C CA . LEU B 1 190 ? -14.727 23.5 -0.793 1 96.69 190 LEU B CA 1
ATOM 6473 C C . LEU B 1 190 ? -13.703 24.531 -1.254 1 96.69 190 LEU B C 1
ATOM 6475 O O . LEU B 1 190 ? -13.695 25.672 -0.765 1 96.69 190 LEU B O 1
ATOM 6479 N N . ILE B 1 191 ? -12.828 24.109 -2.121 1 96.19 191 ILE B N 1
ATOM 6480 C CA . ILE B 1 191 ? -11.945 25.125 -2.691 1 96.19 191 ILE B CA 1
ATOM 6481 C C . ILE B 1 191 ? -11.789 24.891 -4.191 1 96.19 191 ILE B C 1
ATOM 6483 O O . ILE B 1 191 ? -11.836 23.75 -4.656 1 96.19 191 ILE B O 1
ATOM 6487 N N . SER B 1 192 ? -11.672 25.859 -4.957 1 96 192 SER B N 1
ATOM 6488 C CA . SER B 1 192 ? -11.336 25.922 -6.379 1 96 192 SER B CA 1
ATOM 6489 C C . SER B 1 192 ? -10.555 27.188 -6.707 1 96 192 SER B C 1
ATOM 6491 O O . SER B 1 192 ? -10.086 27.891 -5.805 1 96 192 SER B O 1
ATOM 6493 N N . ASP B 1 193 ? -10.391 27.5 -7.949 1 93.81 193 ASP B N 1
ATOM 6494 C CA . ASP B 1 193 ? -9.688 28.719 -8.367 1 93.81 193 ASP B CA 1
ATOM 6495 C C . ASP B 1 193 ? -10.453 29.969 -7.953 1 93.81 193 ASP B C 1
ATOM 6497 O O . ASP B 1 193 ? -9.852 31 -7.676 1 93.81 193 ASP B O 1
ATOM 6501 N N . ASN B 1 194 ? -11.773 29.812 -7.898 1 88.31 194 ASN B N 1
ATOM 6502 C CA . ASN B 1 194 ? -12.555 31.031 -7.789 1 88.31 194 ASN B CA 1
ATOM 6503 C C . ASN B 1 194 ? -13.43 31.031 -6.539 1 88.31 194 ASN B C 1
ATOM 6505 O O . ASN B 1 194 ? -14.188 31.969 -6.301 1 88.31 194 ASN B O 1
ATOM 6509 N N . GLU B 1 195 ? -13.32 29.953 -5.84 1 85.19 195 GLU B N 1
ATOM 6510 C CA . GLU B 1 195 ? -14.203 29.875 -4.676 1 85.19 195 GLU B CA 1
ATOM 6511 C C . GLU B 1 195 ? -13.539 29.109 -3.531 1 85.19 195 GLU B C 1
ATOM 6513 O O . GLU B 1 195 ? -12.703 28.25 -3.764 1 85.19 195 GLU B O 1
ATOM 6518 N N . PHE B 1 196 ? -13.828 29.578 -2.318 1 89.06 196 PHE B N 1
ATOM 6519 C CA . PHE B 1 196 ? -13.5 28.766 -1.148 1 89.06 196 PHE B CA 1
ATOM 6520 C C . PHE B 1 196 ? -14.555 28.938 -0.064 1 89.06 196 PHE B C 1
ATOM 6522 O O . PHE B 1 196 ? -15.086 30.031 0.129 1 89.06 196 PHE B O 1
ATOM 6529 N N . LYS B 1 197 ? -15.102 27.906 0.478 1 91.88 197 LYS B N 1
ATOM 6530 C CA . LYS B 1 197 ? -15.961 27.828 1.652 1 91.88 197 LYS B CA 1
ATOM 6531 C C . LYS B 1 197 ? -15.352 26.922 2.721 1 91.88 197 LYS B C 1
ATOM 6533 O O . LYS B 1 197 ? -15.117 25.734 2.479 1 91.88 197 LYS B O 1
ATOM 6538 N N . CYS B 1 198 ? -15.156 27.609 3.873 1 90.25 198 CYS B N 1
ATOM 6539 C CA . CYS B 1 198 ? -14.383 26.875 4.875 1 90.25 198 CYS B CA 1
ATOM 6540 C C . CYS B 1 198 ? -15.289 26.344 5.977 1 90.25 198 CYS B C 1
ATOM 6542 O O . CYS B 1 198 ? -16.219 27.016 6.406 1 90.25 198 CYS B O 1
ATOM 6544 N N . ARG B 1 199 ? -15.047 25.156 6.367 1 90.5 199 ARG B N 1
ATOM 6545 C CA . ARG B 1 199 ? -15.547 24.484 7.559 1 90.5 199 ARG B CA 1
ATOM 6546 C C . ARG B 1 199 ? -16.953 24.953 7.902 1 90.5 199 ARG B C 1
ATOM 6548 O O . ARG B 1 199 ? -17.172 25.625 8.914 1 90.5 199 ARG B O 1
ATOM 6555 N N . HIS B 1 200 ? -17.875 24.5 7.207 1 93.19 200 HIS B N 1
ATOM 6556 C CA . HIS B 1 200 ? -19.281 24.828 7.406 1 93.19 200 HIS B CA 1
ATOM 6557 C C . HIS B 1 200 ? -20.141 23.562 7.398 1 93.19 200 HIS B C 1
ATOM 6559 O O . HIS B 1 200 ? -19.625 22.453 7.238 1 93.19 200 HIS B O 1
ATOM 6565 N N . SER B 1 201 ? -21.359 23.797 7.719 1 94.44 201 SER B N 1
ATOM 6566 C CA . SER B 1 201 ? -22.281 22.672 7.688 1 94.44 201 SER B CA 1
ATOM 6567 C C . SER B 1 201 ? -22.672 22.312 6.254 1 94.44 201 SER B C 1
ATOM 6569 O O . SER B 1 201 ? -22.828 23.203 5.406 1 94.44 201 SER B O 1
ATOM 6571 N N . GLN B 1 202 ? -22.844 21.094 5.992 1 95.81 202 GLN B N 1
ATOM 6572 C CA . GLN B 1 202 ? -23.188 20.656 4.645 1 95.81 202 GLN B CA 1
ATOM 6573 C C . GLN B 1 202 ? -24.688 20.797 4.383 1 95.81 202 GLN B C 1
ATOM 6575 O O . GLN B 1 202 ? -25.484 20.734 5.312 1 95.81 202 GLN B O 1
ATOM 6580 N N . PRO B 1 203 ? -25.078 20.906 3.119 1 95.12 203 PRO B N 1
ATOM 6581 C CA . PRO B 1 203 ? -26.5 20.875 2.779 1 95.12 203 PRO B CA 1
ATOM 6582 C C . PRO B 1 203 ? -27.141 19.531 3.074 1 95.12 203 PRO B C 1
ATOM 6584 O O . PRO B 1 203 ? -26.453 18.547 3.305 1 95.12 203 PRO B O 1
ATOM 6587 N N . GLU B 1 204 ? -28.438 19.516 2.994 1 93.88 204 GLU B N 1
ATOM 6588 C CA . GLU B 1 204 ? -29.203 18.312 3.354 1 93.88 204 GLU B CA 1
ATOM 6589 C C . GLU B 1 204 ? -28.812 17.141 2.471 1 93.88 204 GLU B C 1
ATOM 6591 O O . GLU B 1 204 ? -28.797 15.992 2.934 1 93.88 204 GLU B O 1
ATOM 6596 N N . CYS B 1 205 ? -28.547 17.438 1.183 1 94.81 205 CYS B N 1
ATOM 6597 C CA . CYS B 1 205 ? -28.188 16.359 0.269 1 94.81 205 CYS B CA 1
ATOM 6598 C C . CYS B 1 205 ? -26.703 16.422 -0.094 1 94.81 205 CYS B C 1
ATOM 6600 O O . CYS B 1 205 ? -26.266 15.766 -1.046 1 94.81 205 CYS B O 1
ATOM 6602 N N . GLY B 1 206 ? -25.953 17.234 0.586 1 96.31 206 GLY B N 1
ATOM 6603 C CA . GLY B 1 206 ? -24.547 17.375 0.3 1 96.31 206 GLY B CA 1
ATOM 6604 C C . GLY B 1 206 ? -24.25 18.234 -0.916 1 96.31 206 GLY B C 1
ATOM 6605 O O . GLY B 1 206 ? -25.094 19.047 -1.319 1 96.31 206 GLY B O 1
ATOM 6606 N N . TYR B 1 207 ? -23.094 18.234 -1.413 1 96.38 207 TYR B N 1
ATOM 6607 C CA . TYR B 1 207 ? -22.656 19.031 -2.557 1 96.38 207 TYR B CA 1
ATOM 6608 C C . TYR B 1 207 ? -22.438 18.141 -3.781 1 96.38 207 TYR B C 1
ATOM 6610 O O . TYR B 1 207 ? -22.109 16.969 -3.652 1 96.38 207 TYR B O 1
ATOM 6618 N N . GLY B 1 208 ? -22.672 18.75 -4.93 1 95.88 208 GLY B N 1
ATOM 6619 C CA . GLY B 1 208 ? -22.234 18.109 -6.16 1 95.88 208 GLY B CA 1
ATOM 6620 C C . GLY B 1 208 ? -20.734 18.109 -6.332 1 95.88 208 GLY B C 1
ATOM 6621 O O . GLY B 1 208 ? -20.047 19.016 -5.867 1 95.88 208 GLY B O 1
ATOM 6622 N N . LEU B 1 209 ? -20.219 17.062 -7 1 94.25 209 LEU B N 1
ATOM 6623 C CA . LEU B 1 209 ? -18.797 16.984 -7.285 1 94.25 209 LEU B CA 1
ATOM 6624 C C . LEU B 1 209 ? -18.469 17.656 -8.617 1 94.25 209 LEU B C 1
ATOM 6626 O O . LEU B 1 209 ? -19.203 17.484 -9.594 1 94.25 209 LEU B O 1
ATOM 6630 N N . GLN B 1 210 ? -17.453 18.438 -8.547 1 93.44 210 GLN B N 1
ATOM 6631 C CA . GLN B 1 210 ? -17 19.141 -9.742 1 93.44 210 GLN B CA 1
ATOM 6632 C C . GLN B 1 210 ? -15.516 18.922 -9.984 1 93.44 210 GLN B C 1
ATOM 6634 O O . GLN B 1 210 ? -14.727 18.906 -9.039 1 93.44 210 GLN B O 1
ATOM 6639 N N . PRO B 1 211 ? -15.117 18.734 -11.25 1 94.31 211 PRO B N 1
ATOM 6640 C CA . PRO B 1 211 ? -13.727 18.406 -11.57 1 94.31 211 PRO B CA 1
ATOM 6641 C C . PRO B 1 211 ? -12.742 19.469 -11.094 1 94.31 211 PRO B C 1
ATOM 6643 O O . PRO B 1 211 ? -11.578 19.172 -10.836 1 94.31 211 PRO B O 1
ATOM 6646 N N . ASP B 1 212 ? -13.164 20.703 -10.938 1 94.69 212 ASP B N 1
ATOM 6647 C CA . ASP B 1 212 ? -12.25 21.781 -10.594 1 94.69 212 ASP B CA 1
ATOM 6648 C C . ASP B 1 212 ? -12.336 22.125 -9.109 1 94.69 212 ASP B C 1
ATOM 6650 O O . ASP B 1 212 ? -11.797 23.141 -8.672 1 94.69 212 ASP B O 1
ATOM 6654 N N . ARG B 1 213 ? -13.031 21.297 -8.359 1 95.81 213 ARG B N 1
ATOM 6655 C CA . ARG B 1 213 ? -13.258 21.625 -6.957 1 95.81 213 ARG B CA 1
ATOM 6656 C C . ARG B 1 213 ? -12.727 20.531 -6.043 1 95.81 213 ARG B C 1
ATOM 6658 O O . ARG B 1 213 ? -12.945 19.344 -6.293 1 95.81 213 ARG B O 1
ATOM 6665 N N . TRP B 1 214 ? -11.992 20.969 -5.129 1 97.25 214 TRP B N 1
ATOM 6666 C CA . TRP B 1 214 ? -11.578 20.125 -4.02 1 97.25 214 TRP B CA 1
ATOM 6667 C C . TRP B 1 214 ? -12.633 20.109 -2.918 1 97.25 214 TRP B C 1
ATOM 6669 O O . TRP B 1 214 ? -12.984 21.156 -2.375 1 97.25 214 TRP B O 1
ATOM 6679 N N . THR B 1 215 ? -13.234 18.922 -2.604 1 97.5 215 THR B N 1
ATOM 6680 C CA . THR B 1 215 ? -14.234 18.75 -1.553 1 97.5 215 THR B CA 1
ATOM 6681 C C . THR B 1 215 ? -13.664 17.969 -0.379 1 97.5 215 THR B C 1
ATOM 6683 O O . THR B 1 215 ? -13.188 16.844 -0.554 1 97.5 215 THR B O 1
ATOM 6686 N N . GLU B 1 216 ? -13.789 18.578 0.805 1 97.44 216 GLU B N 1
ATOM 6687 C CA . GLU B 1 216 ? -13.125 17.953 1.946 1 97.44 216 GLU B CA 1
ATOM 6688 C C . GLU B 1 216 ? -14.023 17.984 3.184 1 97.44 216 GLU B C 1
ATOM 6690 O O . GLU B 1 216 ? -14.547 19.031 3.557 1 97.44 216 GLU B O 1
ATOM 6695 N N . TYR B 1 217 ? -14.219 16.797 3.787 1 98.38 217 TYR B N 1
ATOM 6696 C CA . TYR B 1 217 ? -14.875 16.672 5.086 1 98.38 217 TYR B CA 1
ATOM 6697 C C . TYR B 1 217 ? -13.844 16.625 6.207 1 98.38 217 TYR B C 1
ATOM 6699 O O . TYR B 1 217 ? -12.852 15.891 6.113 1 98.38 217 TYR B O 1
ATOM 6707 N N . SER B 1 218 ? -14.047 17.359 7.258 1 97.31 218 SER B N 1
ATOM 6708 C CA . SER B 1 218 ? -13.156 17.359 8.414 1 97.31 218 SER B CA 1
ATOM 6709 C C . SER B 1 218 ? -13.891 16.922 9.68 1 97.31 218 SER B C 1
ATOM 6711 O O . SER B 1 218 ? -14.945 17.469 10.016 1 97.31 218 SER B O 1
ATOM 6713 N N . ILE B 1 219 ? -13.289 15.938 10.367 1 97.06 219 ILE B N 1
ATOM 6714 C CA . ILE B 1 219 ? -13.844 15.398 11.602 1 97.06 219 ILE B CA 1
ATOM 6715 C C . ILE B 1 219 ? -12.812 15.508 12.727 1 97.06 219 ILE B C 1
ATOM 6717 O O . ILE B 1 219 ? -11.688 15.031 12.586 1 97.06 219 ILE B O 1
ATOM 6721 N N . GLN B 1 220 ? -13.109 16.141 13.773 1 95.69 220 GLN B N 1
ATOM 6722 C CA . GLN B 1 220 ? -12.305 16.078 14.984 1 95.69 220 GLN B CA 1
ATOM 6723 C C . GLN B 1 220 ? -12.945 15.164 16.031 1 95.69 220 GLN B C 1
ATOM 6725 O O . GLN B 1 220 ? -14.148 15.242 16.266 1 95.69 220 GLN B O 1
ATOM 6730 N N . THR B 1 221 ? -12.141 14.289 16.531 1 95.25 221 THR B N 1
ATOM 6731 C CA . THR B 1 221 ? -12.695 13.266 17.406 1 95.25 221 THR B CA 1
ATOM 6732 C C . THR B 1 221 ? -11.656 12.805 18.422 1 95.25 221 THR B C 1
ATOM 6734 O O . THR B 1 221 ? -10.453 12.961 18.203 1 95.25 221 THR B O 1
ATOM 6737 N N . MET B 1 222 ? -12.164 12.305 19.531 1 93.62 222 MET B N 1
ATOM 6738 C CA . MET B 1 222 ? -11.32 11.656 20.531 1 93.62 222 MET B CA 1
ATOM 6739 C C . MET B 1 222 ? -11.219 10.156 20.25 1 93.62 222 MET B C 1
ATOM 6741 O O . MET B 1 222 ? -10.422 9.461 20.891 1 93.62 222 MET B O 1
ATOM 6745 N N . GLU B 1 223 ? -12.008 9.641 19.219 1 93.31 223 GLU B N 1
ATOM 6746 C CA . GLU B 1 223 ? -12.039 8.227 18.875 1 93.31 223 GLU B CA 1
ATOM 6747 C C . GLU B 1 223 ? -11.805 8.016 17.375 1 93.31 223 GLU B C 1
ATOM 6749 O O . GLU B 1 223 ? -12.648 7.426 16.688 1 93.31 223 GLU B O 1
ATOM 6754 N N . PRO B 1 224 ? -10.664 8.359 16.938 1 95.62 224 PRO B N 1
ATOM 6755 C CA . PRO B 1 224 ? -10.422 8.352 15.5 1 95.62 224 PRO B CA 1
ATOM 6756 C C . PRO B 1 224 ? -10.516 6.957 14.891 1 95.62 224 PRO B C 1
ATOM 6758 O O . PRO B 1 224 ? -10.719 6.82 13.68 1 95.62 224 PRO B O 1
ATOM 6761 N N . ASP B 1 225 ? -10.453 5.898 15.648 1 95 225 ASP B N 1
ATOM 6762 C CA . ASP B 1 225 ? -10.445 4.539 15.117 1 95 225 ASP B CA 1
ATOM 6763 C C . ASP B 1 225 ? -11.789 3.85 15.359 1 95 225 ASP B C 1
ATOM 6765 O O . ASP B 1 225 ? -11.891 2.625 15.258 1 95 225 ASP B O 1
ATOM 6769 N N . ASN B 1 226 ? -12.805 4.547 15.734 1 95 226 ASN B N 1
ATOM 6770 C CA . ASN B 1 226 ? -14.062 3.945 16.156 1 95 226 ASN B CA 1
ATOM 6771 C C . ASN B 1 226 ? -15.258 4.664 15.539 1 95 226 ASN B C 1
ATOM 6773 O O . ASN B 1 226 ? -16.312 4.773 16.172 1 95 226 ASN B O 1
ATOM 6777 N N . LEU B 1 227 ? -15.102 5.184 14.383 1 96.12 227 LEU B N 1
ATOM 6778 C CA . LEU B 1 227 ? -16.203 5.914 13.742 1 96.12 227 LEU B CA 1
ATOM 6779 C C . LEU B 1 227 ? -16.781 5.109 12.594 1 96.12 227 LEU B C 1
ATOM 6781 O O . LEU B 1 227 ? -16.047 4.453 11.844 1 96.12 227 LEU B O 1
ATOM 6785 N N . GLU B 1 228 ? -18.078 5.105 12.477 1 96.5 228 GLU B N 1
ATOM 6786 C CA . GLU B 1 228 ? -18.797 4.637 11.297 1 96.5 228 GLU B CA 1
ATOM 6787 C C . GLU B 1 228 ? -19.266 5.809 10.445 1 96.5 228 GLU B C 1
ATOM 6789 O O . GLU B 1 228 ? -20.125 6.586 10.867 1 96.5 228 GLU B O 1
ATOM 6794 N N . LEU B 1 229 ? -18.766 5.895 9.266 1 97.62 229 LEU B N 1
ATOM 6795 C CA . LEU B 1 229 ? -19.016 7.012 8.367 1 97.62 229 LEU B CA 1
ATOM 6796 C C . LEU B 1 229 ? -19.781 6.551 7.129 1 97.62 229 LEU B C 1
ATOM 6798 O O . LEU B 1 229 ? -19.406 5.551 6.508 1 97.62 229 LEU B O 1
ATOM 6802 N N . ILE B 1 230 ? -20.812 7.25 6.773 1 97.5 230 ILE B N 1
ATOM 6803 C CA . ILE B 1 230 ? -21.641 6.848 5.645 1 97.5 230 ILE B CA 1
ATOM 6804 C C . ILE B 1 230 ? -21.688 7.969 4.609 1 97.5 230 ILE B C 1
ATOM 6806 O O . ILE B 1 230 ? -22.047 9.102 4.934 1 97.5 230 ILE B O 1
ATOM 6810 N N . PHE B 1 231 ? -21.344 7.664 3.41 1 98.06 231 PHE B N 1
ATOM 6811 C CA . PHE B 1 231 ? -21.594 8.539 2.27 1 98.06 231 PHE B CA 1
ATOM 6812 C C . PHE B 1 231 ? -22.938 8.219 1.619 1 98.06 231 PHE B C 1
ATOM 6814 O O . PHE B 1 231 ? -23.172 7.09 1.188 1 98.06 231 PHE B O 1
ATOM 6821 N N . ASP B 1 232 ? -23.734 9.219 1.526 1 97.06 232 ASP B N 1
ATOM 6822 C CA . ASP B 1 232 ? -25 9.094 0.815 1 97.06 232 ASP B CA 1
ATOM 6823 C C . ASP B 1 232 ? -24.922 9.742 -0.565 1 97.06 232 ASP B C 1
ATOM 6825 O O . ASP B 1 232 ? -24.359 10.828 -0.714 1 97.06 232 ASP B O 1
ATOM 6829 N N . PHE B 1 233 ? -25.5 9.055 -1.491 1 96.94 233 PHE B N 1
ATOM 6830 C CA . PHE B 1 233 ? -25.469 9.547 -2.863 1 96.94 233 PHE B CA 1
ATOM 6831 C C . PHE B 1 233 ? -26.875 9.875 -3.346 1 96.94 233 PHE B C 1
ATOM 6833 O O . PHE B 1 233 ? -27.766 9.023 -3.33 1 96.94 233 PHE B O 1
ATOM 6840 N N . PHE B 1 234 ? -27.062 11.117 -3.799 1 96.5 234 PHE B N 1
ATOM 6841 C CA . PHE B 1 234 ? -28.344 11.609 -4.297 1 96.5 234 PHE B CA 1
ATOM 6842 C C . PHE B 1 234 ? -28.25 11.945 -5.781 1 96.5 234 PHE B C 1
ATOM 6844 O O . PHE B 1 234 ? -27.453 12.805 -6.18 1 96.5 234 PHE B O 1
ATOM 6851 N N . GLU B 1 235 ? -29.047 11.297 -6.578 1 95 235 GLU B N 1
ATOM 6852 C CA . GLU B 1 235 ? -29.125 11.648 -7.992 1 95 235 GLU B CA 1
ATOM 6853 C C . GLU B 1 235 ? -29.859 12.961 -8.195 1 95 235 GLU B C 1
ATOM 6855 O O . GLU B 1 235 ? -31.016 13.102 -7.797 1 95 235 GLU B O 1
ATOM 6860 N N . GLU B 1 236 ? -29.281 13.898 -8.781 1 90.88 236 GLU B N 1
ATOM 6861 C CA . GLU B 1 236 ? -29.734 15.289 -8.789 1 90.88 236 GLU B CA 1
ATOM 6862 C C . GLU B 1 236 ? -31.078 15.422 -9.484 1 90.88 236 GLU B C 1
ATOM 6864 O O . GLU B 1 236 ? -31.938 16.188 -9.039 1 90.88 236 GLU B O 1
ATOM 6869 N N . ASP B 1 237 ? -31.359 14.68 -10.547 1 87.19 237 ASP B N 1
ATOM 6870 C CA . ASP B 1 237 ? -32.562 14.906 -11.344 1 87.19 237 ASP B CA 1
ATOM 6871 C C . ASP B 1 237 ? -33.688 13.938 -10.945 1 87.19 237 ASP B C 1
ATOM 6873 O O . ASP B 1 237 ? -34.781 13.984 -11.5 1 87.19 237 ASP B O 1
ATOM 6877 N N . LEU B 1 238 ? -33.375 13.133 -10.039 1 82.75 238 LEU B N 1
ATOM 6878 C CA . LEU B 1 238 ? -34.375 12.172 -9.625 1 82.75 238 LEU B CA 1
ATOM 6879 C C . LEU B 1 238 ? -35.312 12.773 -8.578 1 82.75 238 LEU B C 1
ATOM 6881 O O . LEU B 1 238 ? -34.875 13.086 -7.465 1 82.75 238 LEU B O 1
ATOM 6885 N N . SER B 1 239 ? -36.531 12.906 -8.852 1 82 239 SER B N 1
ATOM 6886 C CA . SER B 1 239 ? -37.469 13.578 -7.965 1 82 239 SER B CA 1
ATOM 6887 C C . SER B 1 239 ? -38.219 12.578 -7.105 1 82 239 SER B C 1
ATOM 6889 O O . SER B 1 239 ? -38.938 12.961 -6.16 1 82 239 SER B O 1
ATOM 6891 N N . GLU B 1 240 ? -37.938 11.273 -7.363 1 84.94 240 GLU B N 1
ATOM 6892 C CA . GLU B 1 240 ? -38.656 10.25 -6.629 1 84.94 240 GLU B CA 1
ATOM 6893 C C . GLU B 1 240 ? -37.844 9.695 -5.477 1 84.94 240 GLU B C 1
ATOM 6895 O O . GLU B 1 240 ? -36.594 9.711 -5.531 1 84.94 240 GLU B O 1
ATOM 6900 N N . HIS B 1 241 ? -38.625 9.266 -4.492 1 85.88 241 HIS B N 1
ATOM 6901 C CA . HIS B 1 241 ? -38 8.5 -3.424 1 85.88 241 HIS B CA 1
ATOM 6902 C C . HIS B 1 241 ? -37.656 7.086 -3.879 1 85.88 241 HIS B C 1
ATOM 6904 O O . HIS B 1 241 ? -38.5 6.418 -4.508 1 85.88 241 HIS B O 1
ATOM 6910 N N . VAL B 1 242 ? -36.562 6.664 -3.611 1 85.12 242 VAL B N 1
ATOM 6911 C CA . VAL B 1 242 ? -36.094 5.367 -4.086 1 85.12 242 VAL B CA 1
ATOM 6912 C C . VAL B 1 242 ? -36.594 4.266 -3.158 1 85.12 242 VAL B C 1
ATOM 6914 O O . VAL B 1 242 ? -37.062 3.221 -3.619 1 85.12 242 VAL B O 1
ATOM 6917 N N . VAL B 1 243 ? -36.438 4.445 -1.829 1 84.88 243 VAL B N 1
ATOM 6918 C CA . VAL B 1 243 ? -36.938 3.518 -0.828 1 84.88 243 VAL B CA 1
ATOM 6919 C C . VAL B 1 243 ? -38.062 4.18 -0.04 1 84.88 243 VAL B C 1
ATOM 6921 O O . VAL B 1 243 ? -38.031 5.383 0.233 1 84.88 243 VAL B O 1
ATOM 6924 N N . GLN B 1 244 ? -39 3.344 0.344 1 82.62 244 GLN B N 1
ATOM 6925 C CA . GLN B 1 244 ? -40.125 3.854 1.141 1 82.62 244 GLN B CA 1
ATOM 6926 C C . GLN B 1 244 ? -39.625 4.438 2.461 1 82.62 244 GLN B C 1
ATOM 6928 O O . GLN B 1 244 ? -38.875 3.793 3.186 1 82.62 244 GLN B O 1
ATOM 6933 N N . GLY B 1 245 ? -40 5.723 2.701 1 81.12 245 GLY B N 1
ATOM 6934 C CA . GLY B 1 245 ? -39.625 6.344 3.957 1 81.12 245 GLY B CA 1
ATOM 6935 C C . GLY B 1 245 ? -38.406 7.25 3.826 1 81.12 245 GLY B C 1
ATOM 6936 O O . GLY B 1 245 ? -38 7.898 4.793 1 81.12 245 GLY B O 1
ATOM 6937 N N . ASP B 1 246 ? -37.938 7.297 2.588 1 87.31 246 ASP B N 1
ATOM 6938 C CA . ASP B 1 246 ? -36.781 8.195 2.379 1 87.31 246 ASP B CA 1
ATOM 6939 C C . ASP B 1 246 ? -37.156 9.625 2.758 1 87.31 246 ASP B C 1
ATOM 6941 O O . ASP B 1 246 ? -38.25 10.102 2.459 1 87.31 246 ASP B O 1
ATOM 6945 N N . ALA B 1 247 ? -36.281 10.273 3.514 1 84.31 247 ALA B N 1
ATOM 6946 C CA . ALA B 1 247 ? -36.5 11.672 3.895 1 84.31 247 ALA B CA 1
ATOM 6947 C C . ALA B 1 247 ? -36.406 12.594 2.682 1 84.31 247 ALA B C 1
ATOM 6949 O O . ALA B 1 247 ? -37.094 13.609 2.607 1 84.31 247 ALA B O 1
ATOM 6950 N N . LEU B 1 248 ? -35.531 12.195 1.715 1 90 248 LEU B N 1
ATOM 6951 C CA . LEU B 1 248 ? -35.25 13.023 0.54 1 90 248 LEU B CA 1
ATOM 6952 C C . LEU B 1 248 ? -35.344 12.195 -0.736 1 90 248 LEU B C 1
ATOM 6954 O O . LEU B 1 248 ? -34.969 11.016 -0.736 1 90 248 LEU B O 1
ATOM 6958 N N . PRO B 1 249 ? -35.719 12.789 -1.708 1 91.75 249 PRO B N 1
ATOM 6959 C CA . PRO B 1 249 ? -35.75 12.078 -2.986 1 91.75 249 PRO B CA 1
ATOM 6960 C C . PRO B 1 249 ? -34.344 11.898 -3.58 1 91.75 249 PRO B C 1
ATOM 6962 O O . PRO B 1 249 ? -33.438 12.641 -3.232 1 91.75 249 PRO B O 1
ATOM 6965 N N . GLY B 1 250 ? -34.156 10.883 -4.406 1 94.19 250 GLY B N 1
ATOM 6966 C CA . GLY B 1 250 ? -32.969 10.711 -5.203 1 94.19 250 GLY B CA 1
ATOM 6967 C C . GLY B 1 250 ? -31.844 10.008 -4.453 1 94.19 250 GLY B C 1
ATOM 6968 O O . GLY B 1 250 ? -30.703 9.93 -4.941 1 94.19 250 GLY B O 1
ATOM 6969 N N . HIS B 1 251 ? -32.125 9.555 -3.195 1 95.94 251 HIS B N 1
ATOM 6970 C CA . HIS B 1 251 ? -31.125 8.812 -2.438 1 95.94 251 HIS B CA 1
ATOM 6971 C C . HIS B 1 251 ? -30.922 7.414 -3.018 1 95.94 251 HIS B C 1
ATOM 6973 O O . HIS B 1 251 ? -31.594 6.465 -2.613 1 95.94 251 HIS B O 1
ATOM 6979 N N . VAL B 1 252 ? -29.906 7.191 -3.834 1 94.75 252 VAL B N 1
ATOM 6980 C CA . VAL B 1 252 ? -29.844 6.004 -4.684 1 94.75 252 VAL B CA 1
ATOM 6981 C C . VAL B 1 252 ? -28.844 5.008 -4.109 1 94.75 252 VAL B C 1
ATOM 6983 O O . VAL B 1 252 ? -28.875 3.822 -4.453 1 94.75 252 VAL B O 1
ATOM 6986 N N . GLY B 1 253 ? -27.906 5.523 -3.305 1 95.25 253 GLY B N 1
ATOM 6987 C CA . GLY B 1 253 ? -26.891 4.598 -2.836 1 95.25 253 GLY B CA 1
ATOM 6988 C C . GLY B 1 253 ? -26.125 5.109 -1.626 1 95.25 253 GLY B C 1
ATOM 6989 O O . GLY B 1 253 ? -26.25 6.281 -1.264 1 95.25 253 GLY B O 1
ATOM 6990 N N . THR B 1 254 ? -25.375 4.215 -0.986 1 96 254 THR B N 1
ATOM 6991 C CA . THR B 1 254 ? -24.562 4.531 0.191 1 96 254 THR B CA 1
ATOM 6992 C C . THR B 1 254 ? -23.234 3.803 0.142 1 96 254 THR B C 1
ATOM 6994 O O . THR B 1 254 ? -23.109 2.74 -0.474 1 96 254 THR B O 1
ATOM 6997 N N . ALA B 1 255 ? -22.25 4.352 0.643 1 97.44 255 ALA B N 1
ATOM 6998 C CA . ALA B 1 255 ? -20.938 3.736 0.886 1 97.44 255 ALA B CA 1
ATOM 6999 C C . ALA B 1 255 ? -20.516 3.932 2.336 1 97.44 255 ALA B C 1
ATOM 7001 O O . ALA B 1 255 ? -20.656 5.02 2.896 1 97.44 255 ALA B O 1
ATOM 7002 N N . CYS B 1 256 ? -19.969 2.91 2.943 1 97.56 256 CYS B N 1
ATOM 7003 C CA . CYS B 1 256 ? -19.609 2.945 4.355 1 97.56 256 CYS B CA 1
ATOM 7004 C C . CYS B 1 256 ? -18.109 2.891 4.535 1 97.56 256 CYS B C 1
ATOM 7006 O O . CYS B 1 256 ? -17.438 2.051 3.934 1 97.56 256 CYS B O 1
ATOM 7008 N N . LEU B 1 257 ? -17.625 3.746 5.344 1 97.69 257 LEU B N 1
ATOM 7009 C CA . LEU B 1 257 ? -16.219 3.758 5.734 1 97.69 257 LEU B CA 1
ATOM 7010 C C . LEU B 1 257 ? -16.078 3.586 7.242 1 97.69 257 LEU B C 1
ATOM 7012 O O . LEU B 1 257 ? -16.641 4.355 8.016 1 97.69 257 LEU B O 1
ATOM 7016 N N . LEU B 1 258 ? -15.352 2.602 7.629 1 97.12 258 LEU B N 1
ATOM 7017 C CA . LEU B 1 258 ? -14.984 2.41 9.031 1 97.12 258 LEU B CA 1
ATOM 7018 C C . LEU B 1 258 ? -13.625 3.025 9.32 1 97.12 258 LEU B C 1
ATOM 7020 O O . LEU B 1 258 ? -12.625 2.666 8.695 1 97.12 258 LEU B O 1
ATOM 7024 N N . SER B 1 259 ? -13.555 3.889 10.312 1 97.06 259 SER B N 1
ATOM 7025 C CA . SER B 1 259 ? -12.289 4.559 10.602 1 97.06 259 SER B CA 1
ATOM 7026 C C . SER B 1 259 ? -11.25 3.57 11.109 1 97.06 259 SER B C 1
ATOM 7028 O O . SER B 1 259 ? -10.047 3.818 11 1 97.06 259 SER B O 1
ATOM 7030 N N . SER B 1 260 ? -11.695 2.477 11.648 1 96.19 260 SER B N 1
ATOM 7031 C CA . SER B 1 260 ? -10.766 1.445 12.086 1 96.19 260 SER B CA 1
ATOM 7032 C C . SER B 1 260 ? -9.961 0.888 10.914 1 96.19 260 SER B C 1
ATOM 7034 O O . SER B 1 260 ? -8.844 0.404 11.094 1 96.19 260 SER B O 1
ATOM 7036 N N . THR B 1 261 ? -10.531 0.883 9.742 1 95.75 261 THR B N 1
ATOM 7037 C CA . THR B 1 261 ? -9.805 0.455 8.547 1 95.75 261 THR B CA 1
ATOM 7038 C C . THR B 1 261 ? -8.594 1.352 8.297 1 95.75 261 THR B C 1
ATOM 7040 O O . THR B 1 261 ? -7.523 0.868 7.93 1 95.75 261 THR B O 1
ATOM 7043 N N . ILE B 1 262 ? -8.758 2.629 8.484 1 95.75 262 ILE B N 1
ATOM 7044 C CA . ILE B 1 262 ? -7.664 3.584 8.352 1 95.75 262 ILE B CA 1
ATOM 7045 C C . ILE B 1 262 ? -6.602 3.299 9.414 1 95.75 262 ILE B C 1
ATOM 7047 O O . ILE B 1 262 ? -5.406 3.248 9.109 1 95.75 262 ILE B O 1
ATOM 7051 N N . ALA B 1 263 ? -7.039 3.082 10.594 1 94.44 263 ALA B N 1
ATOM 7052 C CA . ALA B 1 263 ? -6.117 2.811 11.695 1 94.44 263 ALA B CA 1
ATOM 7053 C C . ALA B 1 263 ? -5.293 1.557 11.422 1 94.44 263 ALA B C 1
ATOM 7055 O O . ALA B 1 263 ? -4.09 1.523 11.703 1 94.44 263 ALA B O 1
ATOM 7056 N N . GLU B 1 264 ? -5.875 0.607 10.883 1 92.19 264 GLU B N 1
ATOM 7057 C CA . GLU B 1 264 ? -5.219 -0.673 10.641 1 92.19 264 GLU B CA 1
ATOM 7058 C C . GLU B 1 264 ? -4.188 -0.559 9.523 1 92.19 264 GLU B C 1
ATOM 7060 O O . GLU B 1 264 ? -3.227 -1.329 9.477 1 92.19 264 GLU B O 1
ATOM 7065 N N . SER B 1 265 ? -4.422 0.309 8.617 1 89.62 265 SER B N 1
ATOM 7066 C CA . SER B 1 265 ? -3.445 0.514 7.547 1 89.62 265 SER B CA 1
ATOM 7067 C C . SER B 1 265 ? -2.125 1.038 8.102 1 89.62 265 SER B C 1
ATOM 7069 O O . SER B 1 265 ? -1.066 0.817 7.508 1 89.62 265 SER B O 1
ATOM 7071 N N . GLY B 1 266 ? -2.213 1.821 9.156 1 90.12 266 GLY B N 1
ATOM 7072 C CA . GLY B 1 266 ? -1.029 2.393 9.781 1 90.12 266 GLY B CA 1
ATOM 7073 C C . GLY B 1 266 ? -0.493 3.604 9.039 1 90.12 266 GLY B C 1
ATOM 7074 O O . GLY B 1 266 ? 0.548 4.152 9.406 1 90.12 266 GLY B O 1
ATOM 7075 N N . LYS B 1 267 ? -1.155 3.998 8.039 1 94.31 267 LYS B N 1
ATOM 7076 C CA . LYS B 1 267 ? -0.717 5.141 7.238 1 94.31 267 LYS B CA 1
ATOM 7077 C C . LYS B 1 267 ? -1.526 6.387 7.574 1 94.31 267 LYS B C 1
ATOM 7079 O O . LYS B 1 267 ? -2.744 6.316 7.754 1 94.31 267 LYS B O 1
ATOM 7084 N N . SER B 1 268 ? -0.813 7.496 7.594 1 97.56 268 SER B N 1
ATOM 7085 C CA . SER B 1 268 ? -1.471 8.758 7.922 1 97.56 268 SER B CA 1
ATOM 7086 C C . SER B 1 268 ? -2.283 9.281 6.746 1 97.56 268 SER B C 1
ATOM 7088 O O . SER B 1 268 ? -3.164 10.125 6.922 1 97.56 268 SER B O 1
ATOM 7090 N N . ALA B 1 269 ? -1.943 8.828 5.586 1 97.25 269 ALA B N 1
ATOM 7091 C CA . ALA B 1 269 ? -2.65 9.266 4.387 1 97.25 269 ALA B CA 1
ATOM 7092 C C . ALA B 1 269 ? -2.766 8.133 3.371 1 97.25 269 ALA B C 1
ATOM 7094 O O . ALA B 1 269 ? -1.943 7.215 3.361 1 97.25 269 ALA B O 1
ATOM 7095 N N . GLY B 1 270 ? -3.818 8.211 2.609 1 95.44 270 GLY B N 1
ATOM 7096 C CA . GLY B 1 270 ? -4.023 7.203 1.584 1 95.44 270 GLY B CA 1
ATOM 7097 C C . GLY B 1 270 ? -5.363 7.324 0.883 1 95.44 270 GLY B C 1
ATOM 7098 O O . GLY B 1 270 ? -6.047 8.344 1.013 1 95.44 270 GLY B O 1
ATOM 7099 N N . ILE B 1 271 ? -5.656 6.359 0.009 1 95.69 271 ILE B N 1
ATOM 7100 C CA . ILE B 1 271 ? -6.914 6.293 -0.729 1 95.69 271 ILE B CA 1
ATOM 7101 C C . ILE B 1 271 ? -7.617 4.969 -0.43 1 95.69 271 ILE B C 1
ATOM 7103 O O . ILE B 1 271 ? -6.98 3.912 -0.409 1 95.69 271 ILE B O 1
ATOM 7107 N N . LEU B 1 272 ? -8.859 5.023 -0.121 1 96.12 272 LEU B N 1
ATOM 7108 C CA . LEU B 1 272 ? -9.711 3.848 0.048 1 96.12 272 LEU B CA 1
ATOM 7109 C C . LEU B 1 272 ? -10.82 3.822 -0.998 1 96.12 272 LEU B C 1
ATOM 7111 O O . LEU B 1 272 ? -11.414 4.859 -1.304 1 96.12 272 LEU B O 1
ATOM 7115 N N . THR B 1 273 ? -11.039 2.719 -1.593 1 96.44 273 THR B N 1
ATOM 7116 C CA . THR B 1 273 ? -12.125 2.539 -2.543 1 96.44 273 THR B CA 1
ATOM 7117 C C . THR B 1 273 ? -13.281 1.779 -1.899 1 96.44 273 THR B C 1
ATOM 7119 O O . THR B 1 273 ? -13.102 0.672 -1.389 1 96.44 273 THR B O 1
ATOM 7122 N N . LEU B 1 274 ? -14.43 2.346 -1.956 1 97.38 274 LEU B N 1
ATOM 7123 C CA . LEU B 1 274 ? -15.617 1.774 -1.322 1 97.38 274 LEU B CA 1
ATOM 7124 C C . LEU B 1 274 ? -16.719 1.521 -2.35 1 97.38 274 LEU B C 1
ATOM 7126 O O . LEU B 1 274 ? -16.953 2.355 -3.225 1 97.38 274 LEU B O 1
ATOM 7130 N N . PRO B 1 275 ? -17.375 0.354 -2.248 1 96.69 275 PRO B N 1
ATOM 7131 C CA . PRO B 1 275 ? -18.531 0.152 -3.115 1 96.69 275 PRO B CA 1
ATOM 7132 C C . PRO B 1 275 ? -19.719 1.027 -2.725 1 96.69 275 PRO B C 1
ATOM 7134 O O . PRO B 1 275 ? -19.969 1.249 -1.535 1 96.69 275 PRO B O 1
ATOM 7137 N N . ILE B 1 276 ? -20.375 1.555 -3.691 1 97.12 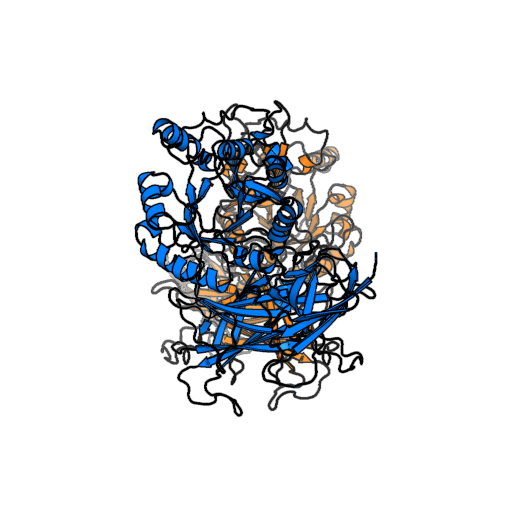276 ILE B N 1
ATOM 7138 C CA . ILE B 1 276 ? -21.641 2.236 -3.463 1 97.12 276 ILE B CA 1
ATOM 7139 C C . ILE B 1 276 ? -22.797 1.244 -3.611 1 97.12 276 ILE B C 1
ATOM 7141 O O . ILE B 1 276 ? -23.156 0.872 -4.73 1 97.12 276 ILE B O 1
ATOM 7145 N N . MET B 1 277 ? -23.359 0.935 -2.527 1 95.44 277 MET B N 1
ATOM 7146 C CA . MET B 1 277 ? -24.453 -0.036 -2.537 1 95.44 277 MET B CA 1
ATOM 7147 C C . MET B 1 277 ? -25.781 0.631 -2.914 1 95.44 277 MET B C 1
ATOM 7149 O O . MET B 1 277 ? -26.078 1.721 -2.43 1 95.44 277 MET B O 1
ATOM 7153 N N . SER B 1 278 ? -26.469 -0.059 -3.742 1 92.81 278 SER B N 1
ATOM 7154 C CA . SER B 1 278 ? -27.812 0.421 -4.066 1 92.81 278 SER B CA 1
ATOM 7155 C C . SER B 1 278 ? -28.719 0.374 -2.85 1 92.81 278 SER B C 1
ATOM 7157 O O . SER B 1 278 ? -28.625 -0.538 -2.025 1 92.81 278 SER B O 1
ATOM 7159 N N . ARG B 1 279 ? -29.625 1.318 -2.826 1 89.44 279 ARG B N 1
ATOM 7160 C CA . ARG B 1 279 ? -30.547 1.355 -1.704 1 89.44 279 ARG B CA 1
ATOM 7161 C C . ARG B 1 279 ? -31.672 0.329 -1.883 1 89.44 279 ARG B C 1
ATOM 7163 O O . ARG B 1 279 ? -32.312 -0.076 -0.911 1 89.44 279 ARG B O 1
ATOM 7170 N N . ASN B 1 280 ? -31.859 -0.025 -3.062 1 85.06 280 ASN B N 1
ATOM 7171 C CA . ASN B 1 280 ? -33.031 -0.839 -3.318 1 85.06 280 ASN B CA 1
ATOM 7172 C C . ASN B 1 280 ? -32.656 -2.248 -3.768 1 85.06 280 ASN B C 1
ATOM 7174 O O . ASN B 1 280 ? -33.531 -3.031 -4.16 1 85.06 280 ASN B O 1
ATOM 7178 N N . SER B 1 281 ? -31.391 -2.547 -3.879 1 81.69 281 SER B N 1
ATOM 7179 C CA . SER B 1 281 ? -30.938 -3.879 -4.27 1 81.69 281 SER B CA 1
ATOM 7180 C C . SER B 1 281 ? -29.641 -4.25 -3.566 1 81.69 281 SER B C 1
ATOM 7182 O O . SER B 1 281 ? -29.047 -3.428 -2.859 1 81.69 281 SER B O 1
ATOM 7184 N N . ARG B 1 282 ? -29.234 -5.48 -3.75 1 85.69 282 ARG B N 1
ATOM 7185 C CA . ARG B 1 282 ? -27.984 -5.969 -3.182 1 85.69 282 ARG B CA 1
ATOM 7186 C C . ARG B 1 282 ? -26.797 -5.605 -4.07 1 85.69 282 ARG B C 1
ATOM 7188 O O . ARG B 1 282 ? -25.641 -5.816 -3.695 1 85.69 282 ARG B O 1
ATOM 7195 N N . LYS B 1 283 ? -27.094 -4.941 -5.102 1 89.19 283 LYS B N 1
ATOM 7196 C CA . LYS B 1 283 ? -26.062 -4.648 -6.074 1 89.19 283 LYS B CA 1
ATOM 7197 C C . LYS B 1 283 ? -25.438 -3.279 -5.816 1 89.19 283 LYS B C 1
ATOM 7199 O O . LYS B 1 283 ? -25.984 -2.471 -5.07 1 89.19 283 LYS B O 1
ATOM 7204 N N . THR B 1 284 ? -24.344 -3.125 -6.387 1 94.56 284 THR B N 1
ATOM 7205 C CA . THR B 1 284 ? -23.688 -1.827 -6.336 1 94.56 284 THR B CA 1
ATOM 7206 C C . THR B 1 284 ? -24.078 -0.975 -7.543 1 94.56 284 THR B C 1
ATOM 7208 O O . THR B 1 284 ? -24.531 -1.501 -8.555 1 94.56 284 THR B O 1
ATOM 7211 N N . ILE B 1 285 ? -23.969 0.265 -7.379 1 95.12 285 ILE B N 1
ATOM 7212 C CA . ILE B 1 285 ? -24.172 1.13 -8.539 1 95.12 285 ILE B CA 1
ATOM 7213 C C . ILE B 1 285 ? -22.828 1.664 -9.023 1 95.12 285 ILE B C 1
ATOM 7215 O O . ILE B 1 285 ? -22.75 2.248 -10.109 1 95.12 285 ILE B O 1
ATOM 7219 N N . GLY B 1 286 ? -21.812 1.509 -8.25 1 95.94 286 GLY B N 1
ATOM 7220 C CA . GLY B 1 286 ? -20.469 1.979 -8.547 1 95.94 286 GLY B CA 1
ATOM 7221 C C . GLY B 1 286 ? -19.547 1.95 -7.348 1 95.94 286 GLY B C 1
ATOM 7222 O O . GLY B 1 286 ? -19.672 1.077 -6.484 1 95.94 286 GLY B O 1
ATOM 7223 N N . LYS B 1 287 ? -18.547 2.77 -7.395 1 96.69 287 LYS B N 1
ATOM 7224 C CA . LYS B 1 287 ? -17.578 2.857 -6.297 1 96.69 287 LYS B CA 1
ATOM 7225 C C . LYS B 1 287 ? -17.141 4.301 -6.066 1 96.69 287 LYS B C 1
ATOM 7227 O O . LYS B 1 287 ? -17.281 5.145 -6.953 1 96.69 287 LYS B O 1
ATOM 7232 N N . VAL B 1 288 ? -16.703 4.562 -4.883 1 97.88 288 VAL B N 1
ATOM 7233 C CA . VAL B 1 288 ? -16.188 5.875 -4.523 1 97.88 288 VAL B CA 1
ATOM 7234 C C . VAL B 1 288 ? -14.773 5.738 -3.973 1 97.88 288 VAL B C 1
ATOM 7236 O O . VAL B 1 288 ? -14.492 4.836 -3.18 1 97.88 288 VAL B O 1
ATOM 7239 N N . ARG B 1 289 ? -13.883 6.547 -4.488 1 97.12 289 ARG B N 1
ATOM 7240 C CA . ARG B 1 289 ? -12.508 6.652 -4.004 1 97.12 289 ARG B CA 1
ATOM 7241 C C . ARG B 1 289 ? -12.367 7.781 -2.99 1 97.12 289 ARG B C 1
ATOM 7243 O O . ARG B 1 289 ? -12.469 8.961 -3.346 1 97.12 289 ARG B O 1
ATOM 7250 N N . VAL B 1 290 ? -12.055 7.41 -1.768 1 98.12 290 VAL B N 1
ATOM 7251 C CA . VAL B 1 290 ? -11.969 8.391 -0.69 1 98.12 290 VAL B CA 1
ATOM 7252 C C . VAL B 1 290 ? -10.5 8.609 -0.312 1 98.12 290 VAL B C 1
ATOM 7254 O O . VAL B 1 290 ? -9.836 7.688 0.172 1 98.12 290 VAL B O 1
ATOM 7257 N N . ASP B 1 291 ? -10.078 9.828 -0.591 1 98.19 291 ASP B N 1
ATOM 7258 C CA . ASP B 1 291 ? -8.773 10.258 -0.11 1 98.19 291 ASP B CA 1
ATOM 7259 C C . ASP B 1 291 ? -8.828 10.648 1.365 1 98.19 291 ASP B C 1
ATOM 7261 O O . ASP B 1 291 ? -9.727 11.391 1.781 1 98.19 291 ASP B O 1
ATOM 7265 N N . TYR B 1 292 ? -7.91 10.117 2.188 1 98.38 292 TYR B N 1
ATOM 7266 C CA . TYR B 1 292 ? -7.969 10.461 3.604 1 98.38 292 TYR B CA 1
ATOM 7267 C C . TYR B 1 292 ? -6.609 10.93 4.109 1 98.38 292 TYR B C 1
ATOM 7269 O O . TYR B 1 292 ? -5.574 10.547 3.559 1 98.38 292 TYR B O 1
ATOM 7277 N N . ILE B 1 293 ? -6.617 11.75 5.117 1 98.5 293 ILE B N 1
ATOM 7278 C CA . ILE B 1 293 ? -5.461 12.07 5.941 1 98.5 293 ILE B CA 1
ATOM 7279 C C . ILE B 1 293 ? -5.871 12.117 7.414 1 98.5 293 ILE B C 1
ATOM 7281 O O . ILE B 1 293 ? -6.949 12.617 7.746 1 98.5 293 ILE B O 1
ATOM 7285 N N . ILE B 1 294 ? -5.102 11.484 8.25 1 98.56 294 ILE B N 1
ATOM 7286 C CA . ILE B 1 294 ? -5.305 11.531 9.688 1 98.56 294 ILE B CA 1
ATOM 7287 C C . ILE B 1 294 ? -4.211 12.375 10.336 1 98.56 294 ILE B C 1
ATOM 7289 O O . ILE B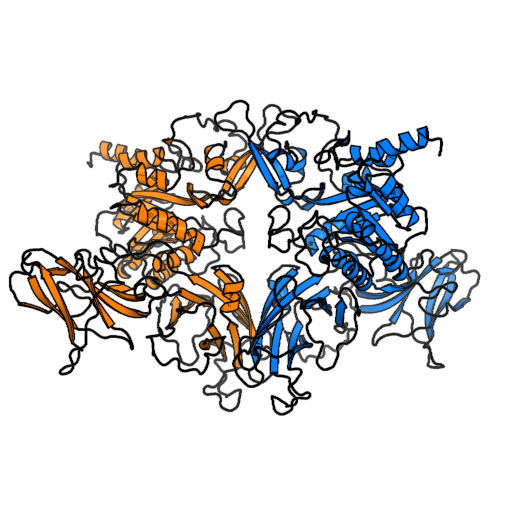 1 294 ? -3.02 12.133 10.133 1 98.56 294 ILE B O 1
ATOM 7293 N N . ILE B 1 295 ? -4.566 13.344 11.055 1 98.69 295 ILE B N 1
ATOM 7294 C CA . ILE B 1 295 ? -3.635 14.25 11.719 1 98.69 295 ILE B CA 1
ATOM 7295 C C . ILE B 1 295 ? -3.748 14.094 13.234 1 98.69 295 ILE B C 1
ATOM 7297 O O . ILE B 1 295 ? -4.82 14.312 13.805 1 98.69 295 ILE B O 1
ATOM 7301 N N . LYS B 1 296 ? -2.695 13.781 13.844 1 98.12 296 LYS B N 1
ATOM 7302 C CA . LYS B 1 296 ? -2.643 13.594 15.289 1 98.12 296 LYS B CA 1
ATOM 7303 C C . LYS B 1 296 ? -1.914 14.75 15.969 1 98.12 296 LYS B C 1
ATOM 7305 O O . LYS B 1 296 ? -1.11 15.438 15.344 1 98.12 296 LYS B O 1
ATOM 7310 N N . PRO B 1 297 ? -2.234 14.977 17.25 1 97.62 297 PRO B N 1
ATOM 7311 C CA . PRO B 1 297 ? -1.482 16.016 17.969 1 97.62 297 PRO B CA 1
ATOM 7312 C C . PRO B 1 297 ? 0.006 15.695 18.078 1 97.62 297 PRO B C 1
ATOM 7314 O O . PRO B 1 297 ? 0.407 14.539 17.906 1 97.62 297 PRO B O 1
ATOM 7317 N N . LEU B 1 298 ? 0.798 16.719 18.281 1 97.88 298 LEU B N 1
ATOM 7318 C CA . LEU B 1 298 ? 2.242 16.578 18.438 1 97.88 298 LEU B CA 1
ATOM 7319 C C . LEU B 1 298 ? 2.584 15.859 19.734 1 97.88 298 LEU B C 1
ATOM 7321 O O . LEU B 1 298 ? 2.309 16.375 20.812 1 97.88 298 LEU B O 1
ATOM 7325 N N . PRO B 1 299 ? 3.158 14.711 19.609 1 95.69 299 PRO B N 1
ATOM 7326 C CA . PRO B 1 299 ? 3.494 14 20.844 1 95.69 299 PRO B CA 1
ATOM 7327 C C . PRO B 1 299 ? 4.719 14.586 21.547 1 95.69 299 PRO B C 1
ATOM 7329 O O . PRO B 1 299 ? 5.672 15 20.891 1 95.69 299 PRO B O 1
ATOM 7332 N N . GLY B 1 300 ? 4.684 14.641 22.797 1 91.62 300 GLY B N 1
ATOM 7333 C CA . GLY B 1 300 ? 5.855 14.977 23.594 1 91.62 300 GLY B CA 1
ATOM 7334 C C . GLY B 1 300 ? 6.148 16.469 23.625 1 91.62 300 GLY B C 1
ATOM 7335 O O . GLY B 1 300 ? 7.227 16.891 24.047 1 91.62 300 GLY B O 1
ATOM 7336 N N . TYR B 1 301 ? 5.371 17.281 23.031 1 92.75 301 TYR B N 1
ATOM 7337 C CA . TYR B 1 301 ? 5.5 18.734 23.094 1 92.75 301 TYR B CA 1
ATOM 7338 C C . TYR B 1 301 ? 4.137 19.406 23.266 1 92.75 301 TYR B C 1
ATOM 7340 O O . TYR B 1 301 ? 3.211 19.125 22.5 1 92.75 301 TYR B O 1
ATOM 7348 N N . ASN B 1 302 ? 4.082 20.281 24.172 1 91.19 302 ASN B N 1
ATOM 7349 C CA . ASN B 1 302 ? 2.84 21.016 24.391 1 91.19 302 ASN B CA 1
ATOM 7350 C C . ASN B 1 302 ? 2.973 22.484 23.984 1 91.19 302 ASN B C 1
ATOM 7352 O O . ASN B 1 302 ? 3.707 23.25 24.625 1 91.19 302 ASN B O 1
ATOM 7356 N N . CYS B 1 303 ? 2.236 22.828 23.016 1 94.69 303 CYS B N 1
ATOM 7357 C CA . CYS B 1 303 ? 2.156 24.234 22.672 1 94.69 303 CYS B CA 1
ATOM 7358 C C . CYS B 1 303 ? 1.474 25.047 23.766 1 94.69 303 CYS B C 1
ATOM 7360 O O . CYS B 1 303 ? 0.557 24.547 24.422 1 94.69 303 CYS B O 1
ATOM 7362 N N . ASP B 1 304 ? 1.955 26.234 23.984 1 95.88 304 ASP B N 1
ATOM 7363 C CA . ASP B 1 304 ? 1.334 27.094 25 1 95.88 304 ASP B CA 1
ATOM 7364 C C . ASP B 1 304 ? 0.729 28.344 24.359 1 95.88 304 ASP B C 1
ATOM 7366 O O . ASP B 1 304 ? 0.621 28.422 23.125 1 95.88 304 ASP B O 1
ATOM 7370 N N . MET B 1 305 ? 0.218 29.266 25.188 1 97.69 305 MET B N 1
ATOM 7371 C CA . MET B 1 305 ? -0.54 30.406 24.656 1 97.69 305 MET B CA 1
ATOM 7372 C C . MET B 1 305 ? 0.234 31.703 24.828 1 97.69 305 MET B C 1
ATOM 7374 O O . MET B 1 305 ? -0.356 32.781 24.844 1 97.69 305 MET B O 1
ATOM 7378 N N . LYS B 1 306 ? 1.542 31.578 24.969 1 96.88 306 LYS B N 1
ATOM 7379 C CA . LYS B 1 306 ? 2.365 32.75 25.234 1 96.88 306 LYS B CA 1
ATOM 7380 C C . LYS B 1 306 ? 2.43 33.656 24 1 96.88 306 LYS B C 1
ATOM 7382 O O . LYS B 1 306 ? 2.381 34.875 24.125 1 96.88 306 LYS B O 1
ATOM 7387 N N . SER B 1 307 ? 2.674 33.031 22.891 1 94.81 307 SER B N 1
ATOM 7388 C CA . SER B 1 307 ? 2.791 33.812 21.656 1 94.81 307 SER B CA 1
ATOM 7389 C C . SER B 1 307 ? 2.381 33 20.453 1 94.81 307 SER B C 1
ATOM 7391 O O . SER B 1 307 ? 2.422 31.766 20.484 1 94.81 307 SER B O 1
ATOM 7393 N N . SER B 1 308 ? 1.916 33.688 19.469 1 96.06 308 SER B N 1
ATOM 7394 C CA . SER B 1 308 ? 1.658 33.094 18.172 1 96.06 308 SER B CA 1
ATOM 7395 C C . SER B 1 308 ? 2.027 34.062 17.047 1 96.06 308 SER B C 1
ATOM 7397 O O . SER B 1 308 ? 1.714 35.25 17.109 1 96.06 308 SER B O 1
ATOM 7399 N N . PHE B 1 309 ? 2.725 33.531 16.078 1 94.69 309 PHE B N 1
ATOM 7400 C CA . PHE B 1 309 ? 3.107 34.312 14.906 1 94.69 309 PHE B CA 1
ATOM 7401 C C . PHE B 1 309 ? 2.484 33.719 13.648 1 94.69 309 PHE B C 1
ATOM 7403 O O . PHE B 1 309 ? 2.904 34.031 12.531 1 94.69 309 PHE B O 1
ATOM 7410 N N . SER B 1 310 ? 1.529 32.875 13.82 1 93.62 310 SER B N 1
ATOM 7411 C CA . SER B 1 310 ? 0.967 32.062 12.742 1 93.62 310 SER B CA 1
ATOM 7412 C C . SER B 1 310 ? 0.413 32.938 11.633 1 93.62 310 SER B C 1
ATOM 7414 O O . SER B 1 310 ? 0.44 32.562 10.453 1 93.62 310 SER B O 1
ATOM 7416 N N . LYS B 1 311 ? -0.076 34.156 11.984 1 92.75 311 LYS B N 1
ATOM 7417 C CA . LYS B 1 311 ? -0.653 35.062 10.984 1 92.75 311 LYS B CA 1
ATOM 7418 C C . LYS B 1 311 ? -0.011 36.438 11.055 1 92.75 311 LYS B C 1
ATOM 7420 O O . LYS B 1 311 ? -0.558 37.406 10.531 1 92.75 311 LYS B O 1
ATOM 7425 N N . TYR B 1 312 ? 1.099 36.469 11.641 1 89.81 312 TYR B N 1
ATOM 7426 C CA . TYR B 1 312 ? 1.745 37.75 11.836 1 89.81 312 TYR B CA 1
ATOM 7427 C C . TYR B 1 312 ? 2.689 38.062 10.68 1 89.81 312 TYR B C 1
ATOM 7429 O O . TYR B 1 312 ? 3.508 37.219 10.297 1 89.81 312 TYR B O 1
ATOM 7437 N N . TRP B 1 313 ? 2.473 39.219 10.18 1 88.44 313 TRP B N 1
ATOM 7438 C CA . TRP B 1 313 ? 3.41 39.781 9.211 1 88.44 313 TRP B CA 1
ATOM 7439 C C . TRP B 1 313 ? 3.525 41.312 9.391 1 88.44 313 TRP B C 1
ATOM 7441 O O . TRP B 1 313 ? 2.521 42.031 9.352 1 88.44 313 TRP B O 1
ATOM 7451 N N . LYS B 1 314 ? 4.691 41.719 9.602 1 81.69 314 LYS B N 1
ATOM 7452 C CA . LYS B 1 314 ? 4.91 43.156 9.703 1 81.69 314 LYS B CA 1
ATOM 7453 C C . LYS B 1 314 ? 5.184 43.781 8.328 1 81.69 314 LYS B C 1
ATOM 7455 O O . LYS B 1 314 ? 6.113 43.375 7.633 1 81.69 314 LYS B O 1
ATOM 7460 N N . PRO B 1 315 ? 4.297 44.719 8.016 1 72.31 315 PRO B N 1
ATOM 7461 C CA . PRO B 1 315 ? 4.547 45.375 6.73 1 72.31 315 PRO B CA 1
ATOM 7462 C C . PRO B 1 315 ? 5.914 46.062 6.672 1 72.31 315 PRO B C 1
ATOM 7464 O O . PRO B 1 315 ? 6.281 46.812 7.582 1 72.31 315 PRO B O 1
ATOM 7467 N N . ARG B 1 316 ? 6.68 45.75 5.793 1 77.12 316 ARG B N 1
ATOM 7468 C CA . ARG B 1 316 ? 8.023 46.281 5.594 1 77.12 316 ARG B CA 1
ATOM 7469 C C . ARG B 1 316 ? 8.469 46.125 4.145 1 77.12 316 ARG B C 1
ATOM 7471 O O . ARG B 1 316 ? 7.676 45.719 3.287 1 77.12 316 ARG B O 1
ATOM 7478 N N . ILE B 1 317 ? 9.609 46.594 3.936 1 74.5 317 ILE B N 1
ATOM 7479 C CA . ILE B 1 317 ? 10.211 46.344 2.627 1 74.5 317 ILE B CA 1
ATOM 7480 C C . ILE B 1 317 ? 10.32 44.844 2.385 1 74.5 317 ILE B C 1
ATOM 7482 O O . ILE B 1 317 ? 10.523 44.062 3.322 1 74.5 317 ILE B O 1
ATOM 7486 N N . PRO B 1 318 ? 10.102 44.562 1.197 1 80.31 318 PRO B N 1
ATOM 7487 C CA . PRO B 1 318 ? 10.164 43.156 0.873 1 80.31 318 PRO B CA 1
ATOM 7488 C C . PRO B 1 318 ? 11.453 42.5 1.354 1 80.31 318 PRO B C 1
ATOM 7490 O O . PRO B 1 318 ? 12.531 43.062 1.234 1 80.31 318 PRO B O 1
ATOM 7493 N N . LEU B 1 319 ? 11.266 41.375 1.876 1 82.5 319 LEU B N 1
ATOM 7494 C CA . LEU B 1 319 ? 12.383 40.656 2.471 1 82.5 319 LEU B CA 1
ATOM 7495 C C . LEU B 1 319 ? 13.211 39.938 1.397 1 82.5 319 LEU B C 1
ATOM 7497 O O . LEU B 1 319 ? 12.656 39.375 0.457 1 82.5 319 LEU B O 1
ATOM 7501 N N . ASP B 1 320 ? 14.523 40.031 1.564 1 81.38 320 ASP B N 1
ATOM 7502 C CA . ASP B 1 320 ? 15.43 39.188 0.777 1 81.38 320 ASP B CA 1
ATOM 7503 C C . ASP B 1 320 ? 15.781 37.906 1.52 1 81.38 320 ASP B C 1
ATOM 7505 O O . ASP B 1 320 ? 16.297 37.938 2.643 1 81.38 320 ASP B O 1
ATOM 7509 N N . VAL B 1 321 ? 15.531 36.812 0.924 1 83.31 321 VAL B N 1
ATOM 7510 C CA . VAL B 1 321 ? 15.766 35.5 1.542 1 83.31 321 VAL B CA 1
ATOM 7511 C C . VAL B 1 321 ? 16.844 34.75 0.76 1 83.31 321 VAL B C 1
ATOM 7513 O O . VAL B 1 321 ? 16.719 34.562 -0.452 1 83.31 321 VAL B O 1
ATOM 7516 N N . GLY B 1 322 ? 17.906 34.25 1.443 1 80.12 322 GLY B N 1
ATOM 7517 C CA . GLY B 1 322 ? 18.969 33.5 0.797 1 80.12 322 GLY B CA 1
ATOM 7518 C C . GLY B 1 322 ? 18.594 32.062 0.491 1 80.12 322 GLY B C 1
ATOM 7519 O O . GLY B 1 322 ? 18.438 31.25 1.403 1 80.12 322 GLY B O 1
ATOM 7520 N N . HIS B 1 323 ? 18.5 31.797 -0.775 1 82.44 323 HIS B N 1
ATOM 7521 C CA . HIS B 1 323 ? 18.125 30.469 -1.239 1 82.44 323 HIS B CA 1
ATOM 7522 C C . HIS B 1 323 ? 19.266 29.469 -1.012 1 82.44 323 HIS B C 1
ATOM 7524 O O . HIS B 1 323 ? 20.375 29.656 -1.506 1 82.44 323 HIS B O 1
ATOM 7530 N N . ARG B 1 324 ? 19.062 28.438 -0.237 1 82.88 324 ARG B N 1
ATOM 7531 C CA . ARG B 1 324 ? 20.062 27.422 0.095 1 82.88 324 ARG B CA 1
ATOM 7532 C C . ARG B 1 324 ? 21.281 28.062 0.771 1 82.88 324 ARG B C 1
ATOM 7534 O O . ARG B 1 324 ? 22.406 27.609 0.581 1 82.88 324 ARG B O 1
ATOM 7541 N N . GLY B 1 325 ? 21.078 29.078 1.355 1 78.31 325 GLY B N 1
ATOM 7542 C CA . GLY B 1 325 ? 22.141 29.906 1.895 1 78.31 325 GLY B CA 1
ATOM 7543 C C . GLY B 1 325 ? 22.625 30.953 0.917 1 78.31 325 GLY B C 1
ATOM 7544 O O . GLY B 1 325 ? 21.891 31.891 0.583 1 78.31 325 GLY B O 1
ATOM 7545 N N . ALA B 1 326 ? 23.781 30.578 0.377 1 74.5 326 ALA B N 1
ATOM 7546 C CA . ALA B 1 326 ? 24.406 31.531 -0.528 1 74.5 326 ALA B CA 1
ATOM 7547 C C . ALA B 1 326 ? 23.984 31.281 -1.974 1 74.5 326 ALA B C 1
ATOM 7549 O O . ALA B 1 326 ? 24.406 32 -2.885 1 74.5 326 ALA B O 1
ATOM 7550 N N . GLY B 1 327 ? 23.188 30.281 -2.119 1 78.69 327 GLY B N 1
ATOM 7551 C CA . GLY B 1 327 ? 22.688 30.016 -3.463 1 78.69 327 GLY B CA 1
ATOM 7552 C C . GLY B 1 327 ? 23.016 28.625 -3.959 1 78.69 327 GLY B C 1
ATOM 7553 O O . GLY B 1 327 ? 23.516 27.781 -3.207 1 78.69 327 GLY B O 1
ATOM 7554 N N . ASN B 1 328 ? 22.625 28.391 -5.199 1 71.31 328 ASN B N 1
ATOM 7555 C CA . ASN B 1 328 ? 22.797 27.094 -5.859 1 71.31 328 ASN B CA 1
ATOM 7556 C C . ASN B 1 328 ? 24.25 26.875 -6.289 1 71.31 328 ASN B C 1
ATOM 7558 O O . ASN B 1 328 ? 24.812 27.703 -7.012 1 71.31 328 ASN B O 1
ATOM 7562 N N . SER B 1 329 ? 24.828 25.797 -5.887 1 64.38 329 SER B N 1
ATOM 7563 C CA . SER B 1 329 ? 26.219 25.531 -6.223 1 64.38 329 SER B CA 1
ATOM 7564 C C . SER B 1 329 ? 26.344 24.359 -7.18 1 64.38 329 SER B C 1
ATOM 7566 O O . SER B 1 329 ? 27.453 23.844 -7.41 1 64.38 329 SER B O 1
ATOM 7568 N N . THR B 1 330 ? 25.25 23.938 -7.777 1 59.28 330 THR B N 1
ATOM 7569 C CA . THR B 1 330 ? 25.344 22.703 -8.531 1 59.28 330 THR B CA 1
ATOM 7570 C C . THR B 1 330 ? 24.75 22.859 -9.922 1 59.28 330 THR B C 1
ATOM 7572 O O . THR B 1 330 ? 25.281 22.344 -10.906 1 59.28 330 THR B O 1
ATOM 7575 N N . THR B 1 331 ? 23.625 23.578 -10.102 1 51.84 331 THR B N 1
ATOM 7576 C CA . THR B 1 331 ? 22.859 23.422 -11.328 1 51.84 331 THR B CA 1
ATOM 7577 C C . THR B 1 331 ? 22.75 24.734 -12.078 1 51.84 331 THR B C 1
ATOM 7579 O O . THR B 1 331 ? 22.203 24.781 -13.188 1 51.84 331 THR B O 1
ATOM 7582 N N . THR B 1 332 ? 23.25 25.703 -11.477 1 54.09 332 THR B N 1
ATOM 7583 C CA . THR B 1 332 ? 23.047 26.984 -12.148 1 54.09 332 THR B CA 1
ATOM 7584 C C . THR B 1 332 ? 24.328 27.422 -12.867 1 54.09 332 THR B C 1
ATOM 7586 O O . THR B 1 332 ? 25.406 26.891 -12.602 1 54.09 332 THR B O 1
ATOM 7589 N N . ALA B 1 333 ? 24.172 28.219 -13.758 1 47.94 333 ALA B N 1
ATOM 7590 C CA . ALA B 1 333 ? 25.266 28.734 -14.562 1 47.94 333 ALA B CA 1
ATOM 7591 C C . ALA B 1 333 ? 26.281 29.484 -13.703 1 47.94 333 ALA B C 1
ATOM 7593 O O . ALA B 1 333 ? 27.484 29.422 -13.953 1 47.94 333 ALA B O 1
ATOM 7594 N N . GLN B 1 334 ? 25.719 30.203 -12.773 1 50.59 334 GLN B N 1
ATOM 7595 C CA . GLN B 1 334 ? 26.562 30.938 -11.828 1 50.59 334 GLN B CA 1
ATOM 7596 C C . GLN B 1 334 ? 26.578 30.25 -10.469 1 50.59 334 GLN B C 1
ATOM 7598 O O . GLN B 1 334 ? 25.656 30.422 -9.672 1 50.59 334 GLN B O 1
ATOM 7603 N N . LEU B 1 335 ? 27.578 29.516 -10.25 1 63.06 335 LEU B N 1
ATOM 7604 C CA . LEU B 1 335 ? 27.672 28.656 -9.078 1 63.06 335 LEU B CA 1
ATOM 7605 C C . LEU B 1 335 ? 28.125 29.438 -7.855 1 63.06 335 LEU B C 1
ATOM 7607 O O . LEU B 1 335 ? 28.984 30.312 -7.965 1 63.06 335 LEU B O 1
ATOM 7611 N N . ALA B 1 336 ? 27.391 29.234 -6.746 1 68.06 336 ALA B N 1
ATOM 7612 C CA . ALA B 1 336 ? 27.844 29.797 -5.473 1 68.06 336 ALA B CA 1
ATOM 7613 C C . ALA B 1 336 ? 29.234 29.312 -5.121 1 68.06 336 ALA B C 1
ATOM 7615 O O . ALA B 1 336 ? 29.609 28.172 -5.453 1 68.06 336 ALA B O 1
ATOM 7616 N N . LYS B 1 337 ? 29.922 30.078 -4.414 1 65.56 337 LYS B N 1
ATOM 7617 C CA . LYS B 1 337 ? 31.297 29.75 -4.031 1 65.56 337 LYS B CA 1
ATOM 7618 C C . LYS B 1 337 ? 31.328 28.719 -2.918 1 65.56 337 LYS B C 1
ATOM 7620 O O . LYS B 1 337 ? 32.281 27.938 -2.82 1 65.56 337 LYS B O 1
ATOM 7625 N N . VAL B 1 338 ? 30.25 28.812 -2.131 1 68.88 338 VAL B N 1
ATOM 7626 C CA . VAL B 1 338 ? 30.172 27.891 -1.005 1 68.88 338 VAL B CA 1
ATOM 7627 C C . VAL B 1 338 ? 29.125 26.812 -1.285 1 68.88 338 VAL B C 1
ATOM 7629 O O . VAL B 1 338 ? 28.078 27.094 -1.854 1 68.88 338 VAL B O 1
ATOM 7632 N N . GLN B 1 339 ? 29.469 25.625 -0.87 1 73.31 339 GLN B N 1
ATOM 7633 C CA . GLN B 1 339 ? 28.578 24.516 -1.117 1 73.31 339 GLN B CA 1
ATOM 7634 C C . GLN B 1 339 ? 27.203 24.75 -0.479 1 73.31 339 GLN B C 1
ATOM 7636 O O . GLN B 1 339 ? 27.109 25.094 0.7 1 73.31 339 GLN B O 1
ATOM 7641 N N . GLU B 1 340 ? 26.234 24.641 -1.226 1 77.12 340 GLU B N 1
ATOM 7642 C CA . GLU B 1 340 ? 24.875 24.891 -0.774 1 77.12 340 GLU B CA 1
ATOM 7643 C C . GLU B 1 340 ? 24.484 23.938 0.348 1 77.12 340 GLU B C 1
ATOM 7645 O O . GLU B 1 340 ? 25.031 22.844 0.461 1 77.12 340 GLU B O 1
ATOM 7650 N N . ASN B 1 341 ? 23.562 24.391 1.171 1 81.69 341 ASN B N 1
ATOM 7651 C CA . ASN B 1 341 ? 22.938 23.594 2.232 1 81.69 341 ASN B CA 1
ATOM 7652 C C . ASN B 1 341 ? 23.969 23.141 3.262 1 81.69 341 ASN B C 1
ATOM 7654 O O . ASN B 1 341 ? 23.922 22.016 3.736 1 81.69 341 ASN B O 1
ATOM 7658 N N . THR B 1 342 ? 24.922 23.922 3.443 1 83.12 342 THR B N 1
ATOM 7659 C CA . THR B 1 342 ? 25.906 23.766 4.52 1 83.12 342 THR B CA 1
ATOM 7660 C C . THR B 1 342 ? 25.781 24.906 5.523 1 83.12 342 THR B C 1
ATOM 7662 O O . THR B 1 342 ? 25.188 25.938 5.223 1 83.12 342 THR B O 1
ATOM 7665 N N . ILE B 1 343 ? 26.312 24.672 6.645 1 88.06 343 ILE B N 1
ATOM 7666 C CA . ILE B 1 343 ? 26.328 25.719 7.66 1 88.06 343 ILE B CA 1
ATOM 7667 C C . ILE B 1 343 ? 27.109 26.922 7.152 1 88.06 343 ILE B C 1
ATOM 7669 O O . ILE B 1 343 ? 26.672 28.062 7.336 1 88.06 343 ILE B O 1
ATOM 7673 N N . ALA B 1 344 ? 28.141 26.594 6.461 1 86.06 344 ALA B N 1
ATOM 7674 C CA . ALA B 1 344 ? 28.969 27.672 5.914 1 86.06 344 ALA B CA 1
ATOM 7675 C C . ALA B 1 344 ? 28.188 28.5 4.906 1 86.06 344 ALA B C 1
ATOM 7677 O O . ALA B 1 344 ? 28.281 29.734 4.91 1 86.06 344 ALA B O 1
ATOM 7678 N N . SER B 1 345 ? 27.484 27.922 4.117 1 86 345 SER B N 1
ATOM 7679 C CA . SER B 1 345 ? 26.688 28.609 3.111 1 86 345 SER B CA 1
ATOM 7680 C C . SER B 1 345 ? 25.609 29.469 3.76 1 86 345 SER B C 1
ATOM 7682 O O . SER B 1 345 ? 25.375 30.609 3.348 1 86 345 SER B O 1
ATOM 7684 N N . LEU B 1 346 ? 25.016 29.016 4.73 1 89.69 346 LEU B N 1
ATOM 7685 C CA . LEU B 1 346 ? 23.953 29.719 5.438 1 89.69 346 LEU B CA 1
ATOM 7686 C C . LEU B 1 346 ? 24.516 30.922 6.203 1 89.69 346 LEU B C 1
ATOM 7688 O O . LEU B 1 346 ? 23.938 32 6.176 1 89.69 346 LEU B O 1
ATOM 7692 N N . ARG B 1 347 ? 25.641 30.625 6.777 1 86.75 347 ARG B N 1
ATOM 7693 C CA . ARG B 1 347 ? 26.312 31.703 7.5 1 86.75 347 ARG B CA 1
ATOM 7694 C C . ARG B 1 347 ? 26.75 32.812 6.547 1 86.75 347 ARG B C 1
ATOM 7696 O O . ARG B 1 347 ? 26.672 34 6.883 1 86.75 347 ARG B O 1
ATOM 7703 N N . ASN B 1 348 ? 27.188 32.406 5.453 1 84.62 348 ASN B N 1
ATOM 7704 C CA . ASN B 1 348 ? 27.625 33.375 4.445 1 84.62 348 ASN B CA 1
ATOM 7705 C C . ASN B 1 348 ? 26.484 34.281 4.004 1 84.62 348 ASN B C 1
ATOM 7707 O O . ASN B 1 348 ? 26.641 35.469 3.906 1 84.62 348 ASN B O 1
ATOM 7711 N N . ALA B 1 349 ? 25.375 33.75 3.76 1 84.25 349 ALA B N 1
ATOM 7712 C CA . ALA B 1 349 ? 24.203 34.531 3.371 1 84.25 349 ALA B CA 1
ATOM 7713 C C . ALA B 1 349 ? 23.781 35.469 4.488 1 84.25 349 ALA B C 1
ATOM 7715 O O . ALA B 1 349 ? 23.484 36.656 4.23 1 84.25 349 ALA B O 1
ATOM 7716 N N . ALA B 1 350 ? 23.812 35 5.68 1 85.19 350 ALA B N 1
ATOM 7717 C CA . ALA B 1 350 ? 23.453 35.812 6.84 1 85.19 350 ALA B CA 1
ATOM 7718 C C . ALA B 1 350 ? 24.406 36.969 7.02 1 85.19 350 ALA B C 1
ATOM 7720 O O . ALA B 1 350 ? 23.984 38.094 7.293 1 85.19 350 ALA B O 1
ATOM 7721 N N . SER B 1 351 ? 25.594 36.656 6.844 1 83.88 351 SER B N 1
ATOM 7722 C CA . SER B 1 351 ? 26.625 37.688 7.051 1 83.88 351 SER B CA 1
ATOM 7723 C C . SER B 1 351 ? 26.547 38.781 5.977 1 83.88 351 SER B C 1
ATOM 7725 O O . SER B 1 351 ? 27.031 39.875 6.18 1 83.88 351 SER B O 1
ATOM 7727 N N . HIS B 1 352 ? 25.953 38.469 4.918 1 81.06 352 HIS B N 1
ATOM 7728 C CA . HIS B 1 352 ? 25.844 39.438 3.83 1 81.06 352 HIS B CA 1
ATOM 7729 C C . HIS B 1 352 ? 24.484 40.125 3.844 1 81.06 352 HIS B C 1
ATOM 7731 O O . HIS B 1 352 ? 24.062 40.688 2.832 1 81.06 352 HIS B O 1
ATOM 7737 N N . GLY B 1 353 ? 23.672 39.906 4.973 1 77 353 GLY B N 1
ATOM 7738 C CA . GLY B 1 353 ? 22.531 40.781 5.191 1 77 353 GLY B CA 1
ATOM 7739 C C . GLY B 1 353 ? 21.203 40.094 4.945 1 77 353 GLY B C 1
ATOM 7740 O O . GLY B 1 353 ? 20.156 40.75 4.973 1 77 353 GLY B O 1
ATOM 7741 N N . ALA B 1 354 ? 21.234 38.906 4.629 1 82.19 354 ALA B N 1
ATOM 7742 C CA . ALA B 1 354 ? 19.953 38.219 4.473 1 82.19 354 ALA B CA 1
ATOM 7743 C C . ALA B 1 354 ? 19.172 38.219 5.785 1 82.19 354 ALA B C 1
ATOM 7745 O O . ALA B 1 354 ? 19.719 37.844 6.828 1 82.19 354 ALA B O 1
ATOM 7746 N N . ALA B 1 355 ? 17.953 38.656 5.664 1 84.81 355 ALA B N 1
ATOM 7747 C CA . ALA B 1 355 ? 17.094 38.625 6.848 1 84.81 355 ALA B CA 1
ATOM 7748 C C . ALA B 1 355 ? 16.688 37.219 7.195 1 84.81 355 ALA B C 1
ATOM 7750 O O . ALA B 1 355 ? 16.531 36.875 8.375 1 84.81 355 ALA B O 1
ATOM 7751 N N . PHE B 1 356 ? 16.516 36.438 6.188 1 92.06 356 PHE B N 1
ATOM 7752 C CA . PHE B 1 356 ? 16.188 35.031 6.309 1 92.06 356 PHE B CA 1
ATOM 7753 C C . PHE B 1 356 ? 17.094 34.188 5.438 1 92.06 356 PHE B C 1
ATOM 7755 O O . PHE B 1 356 ? 17.578 34.656 4.398 1 92.06 356 PHE B O 1
ATOM 7762 N N . VAL B 1 357 ? 17.344 33.031 5.891 1 93.5 357 VAL B N 1
ATOM 7763 C CA . VAL B 1 357 ? 17.953 32 5.039 1 93.5 357 VAL B CA 1
ATOM 7764 C C . VAL B 1 357 ? 16.938 30.875 4.785 1 93.5 357 VAL B C 1
ATOM 7766 O O . VAL B 1 357 ? 16.172 30.516 5.676 1 93.5 357 VAL B O 1
ATOM 7769 N N . GLU B 1 358 ? 16.922 30.422 3.568 1 95.19 358 GLU B N 1
ATOM 7770 C CA . GLU B 1 358 ? 16 29.375 3.174 1 95.19 358 GLU B CA 1
ATOM 7771 C C . GLU B 1 358 ? 16.734 28.047 2.957 1 95.19 358 GLU B C 1
ATOM 7773 O O . GLU B 1 358 ? 17.797 28.016 2.328 1 95.19 358 GLU B O 1
ATOM 7778 N N . PHE B 1 359 ? 16.219 26.984 3.482 1 95.25 359 PHE B N 1
ATOM 7779 C CA . PHE B 1 359 ? 16.797 25.672 3.254 1 95.25 359 PHE B CA 1
ATOM 7780 C C . PHE B 1 359 ? 15.742 24.578 3.395 1 95.25 359 PHE B C 1
ATOM 7782 O O . PHE B 1 359 ? 14.672 24.812 3.967 1 95.25 359 PHE B O 1
ATOM 7789 N N . ASP B 1 360 ? 16.078 23.406 2.838 1 96.31 360 ASP B N 1
ATOM 7790 C CA . ASP B 1 360 ? 15.18 22.266 2.848 1 96.31 360 ASP B CA 1
ATOM 7791 C C . ASP B 1 360 ? 15.547 21.281 3.961 1 96.31 360 ASP B C 1
ATOM 7793 O O . ASP B 1 360 ? 16.734 21.062 4.23 1 96.31 360 ASP B O 1
ATOM 7797 N N . VAL B 1 361 ? 14.5 20.734 4.59 1 98.19 361 VAL B N 1
ATOM 7798 C CA . VAL B 1 361 ? 14.719 19.75 5.656 1 98.19 361 VAL B CA 1
ATOM 7799 C C . VAL B 1 361 ? 13.938 18.484 5.359 1 98.19 361 VAL B C 1
ATOM 7801 O O . VAL B 1 361 ? 12.797 18.531 4.895 1 98.19 361 VAL B O 1
ATOM 7804 N N . HIS B 1 362 ? 14.508 17.375 5.559 1 95.94 362 HIS B N 1
ATOM 7805 C CA . HIS B 1 362 ? 13.859 16.078 5.605 1 95.94 362 HIS B CA 1
ATOM 7806 C C . HIS B 1 362 ? 14.578 15.125 6.562 1 95.94 362 HIS B C 1
ATOM 7808 O O . HIS B 1 362 ? 15.188 15.57 7.539 1 95.94 362 HIS B O 1
ATOM 7814 N N . LEU B 1 363 ? 14.305 13.766 6.555 1 98.38 363 LEU B N 1
ATOM 7815 C CA . LEU B 1 363 ? 14.836 12.859 7.574 1 98.38 363 LEU B CA 1
ATOM 7816 C C . LEU B 1 363 ? 15.797 11.852 6.961 1 98.38 363 LEU B C 1
ATOM 7818 O O . LEU B 1 363 ? 15.602 11.414 5.824 1 98.38 363 LEU B O 1
ATOM 7822 N N . SER B 1 364 ? 16.828 11.562 7.699 1 97.69 364 SER B N 1
ATOM 7823 C CA . SER B 1 364 ? 17.656 10.398 7.391 1 97.69 364 SER B CA 1
ATOM 7824 C C . SER B 1 364 ? 16.938 9.102 7.746 1 97.69 364 SER B C 1
ATOM 7826 O O . SER B 1 364 ? 15.836 9.125 8.305 1 97.69 364 SER B O 1
ATOM 7828 N N . LYS B 1 365 ? 17.562 8.016 7.473 1 94.69 365 LYS B N 1
ATOM 7829 C CA . LYS B 1 365 ? 16.984 6.695 7.723 1 94.69 365 LYS B CA 1
ATOM 7830 C C . LYS B 1 365 ? 16.672 6.508 9.203 1 94.69 365 LYS B C 1
ATOM 7832 O O . LYS B 1 365 ? 15.656 5.895 9.555 1 94.69 365 LYS B O 1
ATOM 7837 N N . ASP B 1 366 ? 17.484 7.012 10.031 1 96.81 366 ASP B N 1
ATOM 7838 C CA . ASP B 1 366 ? 17.344 6.855 11.477 1 96.81 366 ASP B CA 1
ATOM 7839 C C . ASP B 1 366 ? 16.625 8.055 12.086 1 96.81 366 ASP B C 1
ATOM 7841 O O . ASP B 1 366 ? 16.797 8.359 13.273 1 96.81 366 ASP B O 1
ATOM 7845 N N . PHE B 1 367 ? 15.953 8.852 11.336 1 98.06 367 PHE B N 1
ATOM 7846 C CA . PHE B 1 367 ? 14.984 9.867 11.742 1 98.06 367 PHE B CA 1
ATOM 7847 C C . PHE B 1 367 ? 15.688 11.078 12.336 1 98.06 367 PHE B C 1
ATOM 7849 O O . PHE B 1 367 ? 15.219 11.656 13.32 1 98.06 367 PHE B O 1
ATOM 7856 N N . VAL B 1 368 ? 16.781 11.414 11.742 1 98.44 368 VAL B N 1
ATOM 7857 C CA . VAL B 1 368 ? 17.422 12.688 12.07 1 98.44 368 VAL B CA 1
ATOM 7858 C C . VAL B 1 368 ? 17.047 13.734 11.016 1 98.44 368 VAL B C 1
ATOM 7860 O O . VAL B 1 368 ? 17.266 13.523 9.82 1 98.44 368 VAL B O 1
ATOM 7863 N N . PRO B 1 369 ? 16.484 14.867 11.461 1 98.62 369 PRO B N 1
ATOM 7864 C CA . PRO B 1 369 ? 16.266 15.922 10.477 1 98.62 369 PRO B CA 1
ATOM 7865 C C . PRO B 1 369 ? 17.562 16.438 9.859 1 98.62 369 PRO B C 1
ATOM 7867 O O . PRO B 1 369 ? 18.453 16.859 10.586 1 98.62 369 PRO B O 1
ATOM 7870 N N . VAL B 1 370 ? 17.672 16.422 8.523 1 97.69 370 VAL B N 1
ATOM 7871 C CA . VAL B 1 370 ? 18.875 16.828 7.82 1 97.69 370 VAL B CA 1
ATOM 7872 C C . VAL B 1 370 ? 18.547 17.938 6.82 1 97.69 370 VAL B C 1
ATOM 7874 O O . VAL B 1 370 ? 17.453 17.984 6.262 1 97.69 370 VAL B O 1
ATOM 7877 N N . VAL B 1 371 ? 19.484 18.797 6.672 1 96.38 371 VAL B N 1
ATOM 7878 C CA . VAL B 1 371 ? 19.344 19.906 5.723 1 96.38 371 VAL B CA 1
ATOM 7879 C C . VAL B 1 371 ? 19.953 19.5 4.379 1 96.38 371 VAL B C 1
ATOM 7881 O O . VAL B 1 371 ? 21.172 19.344 4.27 1 96.38 371 VAL B O 1
ATOM 7884 N N . TYR B 1 372 ? 19.141 19.359 3.385 1 93.75 372 TYR B N 1
ATOM 7885 C CA . TYR B 1 372 ? 19.547 18.984 2.033 1 93.75 372 TYR B CA 1
ATOM 7886 C C . TYR B 1 372 ? 18.422 19.234 1.038 1 93.75 372 TYR B C 1
ATOM 7888 O O . TYR B 1 372 ? 17.25 18.984 1.335 1 93.75 372 TYR B O 1
ATOM 7896 N N . HIS B 1 373 ? 18.703 19.625 -0.064 1 89.06 373 HIS B N 1
ATOM 7897 C CA . HIS B 1 373 ? 17.719 20.125 -1.008 1 89.06 373 HIS B CA 1
ATOM 7898 C C . HIS B 1 373 ? 17.078 19 -1.79 1 89.06 373 HIS B C 1
ATOM 7900 O O . HIS B 1 373 ? 15.867 19.016 -2.043 1 89.06 373 HIS B O 1
ATOM 7906 N N . ASP B 1 374 ? 17.875 18.031 -2.221 1 89.25 374 ASP B N 1
ATOM 7907 C CA . ASP B 1 374 ? 17.359 16.984 -3.102 1 89.25 374 ASP B CA 1
ATOM 7908 C C . ASP B 1 374 ? 16.906 15.766 -2.303 1 89.25 374 ASP B C 1
ATOM 7910 O O . ASP B 1 374 ? 17.297 15.594 -1.149 1 89.25 374 ASP B O 1
ATOM 7914 N N . LEU B 1 375 ? 16.109 14.938 -2.949 1 94.12 375 LEU B N 1
ATOM 7915 C CA . LEU B 1 375 ? 15.594 13.742 -2.289 1 94.12 375 LEU B CA 1
ATOM 7916 C C . LEU B 1 375 ? 16.609 12.602 -2.365 1 94.12 375 LEU B C 1
ATOM 7918 O O . LEU B 1 375 ? 16.531 11.648 -1.587 1 94.12 375 LEU B O 1
ATOM 7922 N N . THR B 1 376 ? 17.406 12.68 -3.348 1 91.81 376 THR B N 1
ATOM 7923 C CA . THR B 1 376 ? 18.406 11.633 -3.568 1 91.81 376 THR B CA 1
ATOM 7924 C C . THR B 1 376 ? 19.812 12.219 -3.641 1 91.81 376 THR B C 1
ATOM 7926 O O . THR B 1 376 ? 19.969 13.438 -3.705 1 91.81 376 THR B O 1
ATOM 7929 N N . CYS B 1 377 ? 20.812 11.414 -3.492 1 89.5 377 CYS B N 1
ATOM 7930 C CA . CYS B 1 377 ? 22.219 11.719 -3.709 1 89.5 377 CYS B CA 1
ATOM 7931 C C . CYS B 1 377 ? 22.938 10.539 -4.352 1 89.5 377 CYS B C 1
ATOM 7933 O O . CYS B 1 377 ? 22.312 9.539 -4.707 1 89.5 377 CYS B O 1
ATOM 7935 N N . CYS B 1 378 ? 24.172 10.688 -4.625 1 86.12 378 CYS B N 1
ATOM 7936 C CA . CYS B 1 378 ? 24.906 9.617 -5.305 1 86.12 378 CYS B CA 1
ATOM 7937 C C . CYS B 1 378 ? 26.047 9.102 -4.445 1 86.12 378 CYS B C 1
ATOM 7939 O O . CYS B 1 378 ? 26.859 9.891 -3.941 1 86.12 378 CYS B O 1
ATOM 7941 N N . LEU B 1 379 ? 26.109 7.793 -4.332 1 83.19 379 LEU B N 1
ATOM 7942 C CA . LEU B 1 379 ? 27.219 7.113 -3.691 1 83.19 379 LEU B CA 1
ATOM 7943 C C . LEU B 1 379 ? 28.328 6.824 -4.695 1 83.19 379 LEU B C 1
ATOM 7945 O O . LEU B 1 379 ? 28.062 6.449 -5.84 1 83.19 379 LEU B O 1
ATOM 7949 N N . THR B 1 380 ? 29.469 7.078 -4.289 1 77.5 380 THR B N 1
ATOM 7950 C CA . THR B 1 380 ? 30.609 6.66 -5.098 1 77.5 380 THR B CA 1
ATOM 7951 C C . THR B 1 380 ? 31 5.219 -4.777 1 77.5 380 THR B C 1
ATOM 7953 O O . THR B 1 380 ? 31.391 4.914 -3.643 1 77.5 380 THR B O 1
ATOM 7956 N N . MET B 1 381 ? 30.844 4.34 -5.762 1 76.75 381 MET B N 1
ATOM 7957 C CA . MET B 1 381 ? 31.078 2.914 -5.562 1 76.75 381 MET B CA 1
ATOM 7958 C C . MET B 1 381 ? 32.406 2.496 -6.188 1 76.75 381 MET B C 1
ATOM 7960 O O . MET B 1 381 ? 32.875 3.119 -7.145 1 76.75 381 MET B O 1
ATOM 7964 N N . LYS B 1 382 ? 32.969 1.393 -5.625 1 73.44 382 LYS B N 1
ATOM 7965 C CA . LYS B 1 382 ? 34.219 0.821 -6.172 1 73.44 382 LYS B CA 1
ATOM 7966 C C . LYS B 1 382 ? 33.906 -0.243 -7.223 1 73.44 382 LYS B C 1
ATOM 7968 O O . LYS B 1 382 ? 32.969 -1.052 -7.043 1 73.44 382 LYS B O 1
ATOM 7973 N N . LYS B 1 383 ? 34.562 -0.185 -8.32 1 74.38 383 LYS B N 1
ATOM 7974 C CA . LYS B 1 383 ? 34.438 -1.218 -9.344 1 74.38 383 LYS B CA 1
ATOM 7975 C C . LYS B 1 383 ? 35.375 -2.377 -9.078 1 74.38 383 LYS B C 1
ATOM 7977 O O . LYS B 1 383 ? 36.438 -2.201 -8.43 1 74.38 383 LYS B O 1
ATOM 7982 N N . LYS B 1 384 ? 35.062 -3.615 -9.617 1 71.25 384 LYS B N 1
ATOM 7983 C CA . LYS B 1 384 ? 35.844 -4.816 -9.406 1 71.25 384 LYS B CA 1
ATOM 7984 C C . LYS B 1 384 ? 37.25 -4.672 -10.031 1 71.25 384 LYS B C 1
ATOM 7986 O O . LYS B 1 384 ? 38.25 -5.094 -9.445 1 71.25 384 LYS B O 1
ATOM 7991 N N . PHE B 1 385 ? 37.312 -4.312 -11.367 1 64.06 385 PHE B N 1
ATOM 7992 C CA . PHE B 1 385 ? 38.562 -4.457 -12.117 1 64.06 385 PHE B CA 1
ATOM 7993 C C . PHE B 1 385 ? 39.219 -3.1 -12.328 1 64.06 385 PHE B C 1
ATOM 7995 O O . PHE B 1 385 ? 40.344 -3.023 -12.812 1 64.06 385 PHE B O 1
ATOM 8002 N N . ASP B 1 386 ? 38.531 -2.064 -12.336 1 56.62 386 ASP B N 1
ATOM 8003 C CA . ASP B 1 386 ? 39.188 -0.83 -12.758 1 56.62 386 ASP B CA 1
ATOM 8004 C C . ASP B 1 386 ? 39.688 -0.047 -11.555 1 56.62 386 ASP B C 1
ATOM 8006 O O . ASP B 1 386 ? 39 0.104 -10.555 1 56.62 386 ASP B O 1
ATOM 8010 N N . ALA B 1 387 ? 41.031 0.075 -11.445 1 49.06 387 ALA B N 1
ATOM 8011 C CA . ALA B 1 387 ? 41.688 0.964 -10.484 1 49.06 387 ALA B CA 1
ATOM 8012 C C . ALA B 1 387 ? 40.875 2.234 -10.266 1 49.06 387 ALA B C 1
ATOM 8014 O O . ALA B 1 387 ? 40.812 2.764 -9.156 1 49.06 387 ALA B O 1
ATOM 8015 N N . ASP B 1 388 ? 40.719 3.131 -11.211 1 51.44 388 ASP B N 1
ATOM 8016 C CA . ASP B 1 388 ? 40.312 4.523 -11.039 1 51.44 388 ASP B CA 1
ATOM 8017 C C . ASP B 1 388 ? 38.781 4.645 -10.977 1 51.44 388 ASP B C 1
ATOM 8019 O O . ASP B 1 388 ? 38.25 5.641 -10.477 1 51.44 388 ASP B O 1
ATOM 8023 N N . PRO B 1 389 ? 38.031 3.977 -12.023 1 55.81 389 PRO B N 1
ATOM 8024 C CA . PRO B 1 389 ? 36.781 4.684 -12.32 1 55.81 389 PRO B CA 1
ATOM 8025 C C . PRO B 1 389 ? 35.688 4.375 -11.312 1 55.81 389 PRO B C 1
ATOM 8027 O O . PRO B 1 389 ? 35.5 3.219 -10.914 1 55.81 389 PRO B O 1
ATOM 8030 N N . VAL B 1 390 ? 35.25 5.328 -10.555 1 63.38 390 VAL B N 1
ATOM 8031 C CA . VAL B 1 390 ? 34.156 5.348 -9.57 1 63.38 390 VAL B CA 1
ATOM 8032 C C . VAL B 1 390 ? 32.812 5.367 -10.281 1 63.38 390 VAL B C 1
ATOM 8034 O O . VAL B 1 390 ? 32.688 5.938 -11.367 1 63.38 390 VAL B O 1
ATOM 8037 N N . GLU B 1 391 ? 31.906 4.34 -10 1 74.62 391 GLU B N 1
ATOM 8038 C CA . GLU B 1 391 ? 30.516 4.379 -10.453 1 74.62 391 GLU B CA 1
ATOM 8039 C C . GLU B 1 391 ? 29.625 5.043 -9.414 1 74.62 391 GLU B C 1
ATOM 8041 O O . GLU B 1 391 ? 29.812 4.863 -8.211 1 74.62 391 GLU B O 1
ATOM 8046 N N . LEU B 1 392 ? 28.797 5.988 -9.977 1 80.69 392 LEU B N 1
ATOM 8047 C CA . LEU B 1 392 ? 27.859 6.66 -9.086 1 80.69 392 LEU B CA 1
ATOM 8048 C C . LEU B 1 392 ? 26.562 5.883 -8.977 1 80.69 392 LEU B C 1
ATOM 8050 O O . LEU B 1 392 ? 26.062 5.344 -9.977 1 80.69 392 LEU B O 1
ATOM 8054 N N . PHE B 1 393 ? 26.172 5.801 -7.75 1 83.44 393 PHE B N 1
ATOM 8055 C CA . PHE B 1 393 ? 24.906 5.133 -7.469 1 83.44 393 PHE B CA 1
ATOM 8056 C C . PHE B 1 393 ? 23.938 6.082 -6.785 1 83.44 393 PHE B C 1
ATOM 8058 O O . PHE B 1 393 ? 24.203 6.574 -5.688 1 83.44 393 PHE B O 1
ATOM 8065 N N . GLU B 1 394 ? 22.812 6.305 -7.469 1 87.12 394 GLU B N 1
ATOM 8066 C CA . GLU B 1 394 ? 21.797 7.184 -6.898 1 87.12 394 GLU B CA 1
ATOM 8067 C C . GLU B 1 394 ? 21.016 6.488 -5.781 1 87.12 394 GLU B C 1
ATOM 8069 O O . GLU B 1 394 ? 20.547 5.363 -5.953 1 87.12 394 GLU B O 1
ATOM 8074 N N . ILE B 1 395 ? 20.938 7.156 -4.645 1 88.94 395 ILE B N 1
ATOM 8075 C CA . ILE B 1 395 ? 20.281 6.578 -3.48 1 88.94 395 ILE B CA 1
ATOM 8076 C C . ILE B 1 395 ? 19.438 7.648 -2.779 1 88.94 395 ILE B C 1
ATOM 8078 O O . ILE B 1 395 ? 19.859 8.797 -2.658 1 88.94 395 ILE B O 1
ATOM 8082 N N . PRO B 1 396 ? 18.234 7.312 -2.389 1 92.25 396 PRO B N 1
ATOM 8083 C CA . PRO B 1 396 ? 17.484 8.289 -1.597 1 92.25 396 PRO B CA 1
ATOM 8084 C C . PRO B 1 396 ? 18.156 8.625 -0.269 1 92.25 396 PRO B C 1
ATOM 8086 O O . PRO B 1 396 ? 18.703 7.734 0.392 1 92.25 396 PRO B O 1
ATOM 8089 N N . VAL B 1 397 ? 18.078 9.844 0.114 1 94.38 397 VAL B N 1
ATOM 8090 C CA . VAL B 1 397 ? 18.656 10.305 1.373 1 94.38 397 VAL B CA 1
ATOM 8091 C C . VAL B 1 397 ? 18.031 9.539 2.537 1 94.38 397 VAL B C 1
ATOM 8093 O O . VAL B 1 397 ? 18.719 9.172 3.49 1 94.38 397 VAL B O 1
ATOM 8096 N N . LYS B 1 398 ? 16.75 9.195 2.457 1 95.56 398 LYS B N 1
ATOM 8097 C CA . LYS B 1 398 ? 16.016 8.531 3.531 1 95.56 398 LYS B CA 1
ATOM 8098 C C . LYS B 1 398 ? 16.547 7.117 3.764 1 95.56 398 LYS B C 1
ATOM 8100 O O . LYS B 1 398 ? 16.188 6.469 4.746 1 95.56 398 LYS B O 1
ATOM 8105 N N . GLU B 1 399 ? 17.375 6.613 2.893 1 91.5 399 GLU B N 1
ATOM 8106 C CA . GLU B 1 399 ? 17.891 5.254 3.02 1 91.5 399 GLU B CA 1
ATOM 8107 C C . GLU B 1 399 ? 19.25 5.25 3.717 1 91.5 399 GLU B C 1
ATOM 8109 O O . GLU B 1 399 ? 19.828 4.188 3.953 1 91.5 399 GLU B O 1
ATOM 8114 N N . LEU B 1 400 ? 19.828 6.41 4.031 1 92.56 400 LEU B N 1
ATOM 8115 C CA . LEU B 1 400 ? 21.125 6.539 4.699 1 92.56 400 LEU B CA 1
ATOM 8116 C C . LEU B 1 400 ? 20.953 7.098 6.105 1 92.56 400 LEU B C 1
ATOM 8118 O O . LEU B 1 400 ? 20.172 8.031 6.316 1 92.56 400 LEU B O 1
ATOM 8122 N N . THR B 1 401 ? 21.594 6.484 7.027 1 94.12 401 THR B N 1
ATOM 8123 C CA . THR B 1 401 ? 21.609 7.043 8.375 1 94.12 401 THR B CA 1
ATOM 8124 C C . THR B 1 401 ? 22.359 8.359 8.414 1 94.12 401 THR B C 1
ATOM 8126 O O . THR B 1 401 ? 23.109 8.68 7.488 1 94.12 401 THR B O 1
ATOM 8129 N N . PHE B 1 402 ? 22.172 9.133 9.508 1 95.69 402 PHE B N 1
ATOM 8130 C CA . PHE B 1 402 ? 22.875 10.406 9.656 1 95.69 402 PHE B CA 1
ATOM 8131 C C . PHE B 1 402 ? 24.391 10.195 9.641 1 95.69 402 PHE B C 1
ATOM 8133 O O . PHE B 1 402 ? 25.125 10.938 8.984 1 95.69 402 PHE B O 1
ATOM 8140 N N . ASP B 1 403 ? 24.844 9.117 10.312 1 92.38 403 ASP B N 1
ATOM 8141 C CA . ASP B 1 403 ? 26.266 8.812 10.359 1 92.38 403 ASP B CA 1
ATOM 8142 C C . ASP B 1 403 ? 26.812 8.523 8.961 1 92.38 403 ASP B C 1
ATOM 8144 O O . ASP B 1 403 ? 27.891 8.984 8.602 1 92.38 403 ASP B O 1
ATOM 8148 N N . GLN B 1 404 ? 26.094 7.758 8.211 1 88.44 404 GLN B N 1
ATOM 8149 C CA . GLN B 1 404 ? 26.5 7.445 6.852 1 88.44 404 GLN B CA 1
ATOM 8150 C C . GLN B 1 404 ? 26.562 8.703 5.988 1 88.44 404 GLN B C 1
ATOM 8152 O O . GLN B 1 404 ? 27.469 8.859 5.172 1 88.44 404 GLN B O 1
ATOM 8157 N N . LEU B 1 405 ? 25.609 9.609 6.137 1 90.25 405 LEU B N 1
ATOM 8158 C CA . LEU B 1 405 ? 25.594 10.867 5.391 1 90.25 405 LEU B CA 1
ATOM 8159 C C . LEU B 1 405 ? 26.828 11.703 5.711 1 90.25 405 LEU B C 1
ATOM 8161 O O . LEU B 1 405 ? 27.344 12.414 4.844 1 90.25 405 LEU B O 1
ATOM 8165 N N . GLN B 1 406 ? 27.25 11.57 6.965 1 87.88 406 GLN B N 1
ATOM 8166 C CA . GLN B 1 406 ? 28.391 12.352 7.398 1 87.88 406 GLN B CA 1
ATOM 8167 C C . GLN B 1 406 ? 29.703 11.711 6.93 1 87.88 406 GLN B C 1
ATOM 8169 O O . GLN B 1 406 ? 30.688 12.414 6.664 1 87.88 406 GLN B O 1
ATOM 8174 N N . LEU B 1 407 ? 29.719 10.422 6.754 1 82.38 407 LEU B N 1
ATOM 8175 C CA . LEU B 1 407 ? 30.969 9.688 6.598 1 82.38 407 LEU B CA 1
ATOM 8176 C C . LEU B 1 407 ? 31.25 9.406 5.125 1 82.38 407 LEU B C 1
ATOM 8178 O O . LEU B 1 407 ? 32.406 9.32 4.719 1 82.38 407 LEU B O 1
ATOM 8182 N N . LEU B 1 408 ? 30.266 9.258 4.379 1 78.06 408 LEU B N 1
ATOM 8183 C CA . LEU B 1 408 ? 30.438 8.75 3.02 1 78.06 408 LEU B CA 1
ATOM 8184 C C . LEU B 1 408 ? 30.719 9.898 2.047 1 78.06 408 LEU B C 1
ATOM 8186 O O . LEU B 1 408 ? 30.328 11.039 2.301 1 78.06 408 LEU B O 1
ATOM 8190 N N . LYS B 1 409 ? 31.406 9.539 1.069 1 74.94 409 LYS B N 1
ATOM 8191 C CA . LYS B 1 409 ? 31.578 10.477 -0.039 1 74.94 409 LYS B CA 1
ATOM 8192 C C . LYS B 1 409 ? 30.344 10.492 -0.936 1 74.94 409 LYS B C 1
ATOM 8194 O O . LYS B 1 409 ? 30.109 9.562 -1.707 1 74.94 409 LYS B O 1
ATOM 8199 N N . LEU B 1 410 ? 29.656 11.547 -0.79 1 70.31 410 LEU B N 1
ATOM 8200 C CA . LEU B 1 410 ? 28.375 11.688 -1.498 1 70.31 410 LEU B CA 1
ATOM 8201 C C . LEU B 1 410 ? 28.406 12.891 -2.438 1 70.31 410 LEU B C 1
ATOM 8203 O O . LEU B 1 410 ? 29.031 13.906 -2.127 1 70.31 410 LEU B O 1
ATOM 8207 N N . THR B 1 411 ? 27.859 12.672 -3.568 1 71.19 411 THR B N 1
ATOM 8208 C CA . THR B 1 411 ? 27.797 13.75 -4.551 1 71.19 411 THR B CA 1
ATOM 8209 C C . THR B 1 411 ? 26.344 14.016 -4.957 1 71.19 411 THR B C 1
ATOM 8211 O O . THR B 1 411 ? 25.469 13.188 -4.715 1 71.19 411 THR B O 1
ATOM 8214 N N . HIS B 1 412 ? 26.219 15.195 -5.465 1 70.25 412 HIS B N 1
ATOM 8215 C CA . HIS B 1 412 ? 24.891 15.586 -5.922 1 70.25 412 HIS B CA 1
ATOM 8216 C C . HIS B 1 412 ? 24.438 14.742 -7.109 1 70.25 412 HIS B C 1
ATOM 8218 O O . HIS B 1 412 ? 25.266 14.336 -7.934 1 70.25 412 HIS B O 1
ATOM 8224 N N . VAL B 1 413 ? 23.234 14.523 -7.281 1 70.25 413 VAL B N 1
ATOM 8225 C CA . VAL B 1 413 ? 22.641 13.617 -8.258 1 70.25 413 VAL B CA 1
ATOM 8226 C C . VAL B 1 413 ? 22.922 14.117 -9.672 1 70.25 413 VAL B C 1
ATOM 8228 O O . VAL B 1 413 ? 22.953 13.328 -10.617 1 70.25 413 VAL B O 1
ATOM 8231 N N . THR B 1 414 ? 23.047 15.414 -9.844 1 65.44 414 THR B N 1
ATOM 8232 C CA . THR B 1 414 ? 23.312 15.984 -11.164 1 65.44 414 THR B CA 1
ATOM 8233 C C . THR B 1 414 ? 24.641 15.453 -11.719 1 65.44 414 THR B C 1
ATOM 8235 O O . THR B 1 414 ? 24.891 15.555 -12.914 1 65.44 414 THR B O 1
ATOM 8238 N N . ALA B 1 415 ? 25.484 14.875 -10.805 1 64.94 415 ALA B N 1
ATOM 8239 C CA . ALA B 1 415 ? 26.75 14.305 -11.242 1 64.94 415 ALA B CA 1
ATOM 8240 C C . ALA B 1 415 ? 26.531 13.156 -12.227 1 64.94 415 ALA B C 1
ATOM 8242 O O . ALA B 1 415 ? 27.406 12.844 -13.031 1 64.94 415 ALA B O 1
ATOM 8243 N N . LEU B 1 416 ? 25.438 12.531 -12.156 1 66.88 416 LEU B N 1
ATOM 8244 C CA . LEU B 1 416 ? 25.109 11.422 -13.047 1 66.88 416 LEU B CA 1
ATOM 8245 C C . LEU B 1 416 ? 24.984 11.906 -14.492 1 66.88 416 LEU B C 1
ATOM 8247 O O . LEU B 1 416 ? 25.219 11.141 -15.43 1 66.88 416 LEU B O 1
ATOM 8251 N N . LYS B 1 417 ? 24.547 13.133 -14.664 1 62.84 417 LYS B N 1
ATOM 8252 C CA . LYS B 1 417 ? 24.344 13.688 -16 1 62.84 417 LYS B CA 1
ATOM 8253 C C . LYS B 1 417 ? 25.625 14.297 -16.547 1 62.84 417 LYS B C 1
ATOM 8255 O O . LYS B 1 417 ? 25.734 14.562 -17.75 1 62.84 417 LYS B O 1
ATOM 8260 N N . SER B 1 418 ? 26.516 14.758 -15.734 1 57.56 418 SER B N 1
ATOM 8261 C CA . SER B 1 418 ? 27.703 15.453 -16.203 1 57.56 418 SER B CA 1
ATOM 8262 C C . SER B 1 418 ? 28.766 14.461 -16.688 1 57.56 418 SER B C 1
ATOM 8264 O O . SER B 1 418 ? 29.203 13.586 -15.945 1 57.56 418 SER B O 1
ATOM 8266 N N . LYS B 1 419 ? 28.688 13.969 -17.891 1 50.16 419 LYS B N 1
ATOM 8267 C CA . LYS B 1 419 ? 29.719 13.117 -18.484 1 50.16 419 LYS B CA 1
ATOM 8268 C C . LYS B 1 419 ? 31.125 13.578 -18.062 1 50.16 419 LYS B C 1
ATOM 8270 O O . LYS B 1 419 ? 32.031 12.758 -17.875 1 50.16 419 LYS B O 1
ATOM 8275 N N . ASP B 1 420 ? 31.5 14.82 -18.453 1 43.38 420 ASP B N 1
ATOM 8276 C CA . ASP B 1 420 ? 32.875 15.352 -18.406 1 43.38 420 ASP B CA 1
ATOM 8277 C C . ASP B 1 420 ? 33.312 15.625 -16.969 1 43.38 420 ASP B C 1
ATOM 8279 O O . ASP B 1 420 ? 34.375 16.156 -16.734 1 43.38 420 ASP B O 1
ATOM 8283 N N . ARG B 1 421 ? 32.406 15.992 -16.094 1 37.91 421 ARG B N 1
ATOM 8284 C CA . ARG B 1 421 ? 32.938 16.641 -14.898 1 37.91 421 ARG B CA 1
ATOM 8285 C C . ARG B 1 421 ? 33.594 15.625 -13.977 1 37.91 421 ARG B C 1
ATOM 8287 O O . ARG B 1 421 ? 32.969 15.148 -13.016 1 37.91 421 ARG B O 1
ATOM 8294 N N . LYS B 1 422 ? 34.188 14.727 -14.406 1 41.81 422 LYS B N 1
ATOM 8295 C CA . LYS B 1 422 ? 35.125 13.969 -13.562 1 41.81 422 LYS B CA 1
ATOM 8296 C C . LYS B 1 422 ? 35.75 14.859 -12.492 1 41.81 422 LYS B C 1
ATOM 8298 O O . LYS B 1 422 ? 36.188 14.375 -11.445 1 41.81 422 LYS B O 1
ATOM 8303 N N . GLU B 1 423 ? 36.031 16.094 -12.867 1 38.34 423 GLU B N 1
ATOM 8304 C CA . GLU B 1 423 ? 36.969 16.938 -12.133 1 38.34 423 GLU B CA 1
ATOM 8305 C C . GLU B 1 423 ? 36.344 17.5 -10.867 1 38.34 423 GLU B C 1
ATOM 8307 O O . GLU B 1 423 ? 37.062 17.938 -9.953 1 38.34 423 GLU B O 1
ATOM 8312 N N . SER B 1 424 ? 35.094 17.906 -10.914 1 37.53 424 SER B N 1
ATOM 8313 C CA . SER B 1 424 ? 34.75 18.859 -9.875 1 37.53 424 SER B CA 1
ATOM 8314 C C . SER B 1 424 ? 34.531 18.172 -8.531 1 37.53 424 SER B C 1
ATOM 8316 O O . SER B 1 424 ? 33.812 18.688 -7.668 1 37.53 424 SER B O 1
ATOM 8318 N N . VAL B 1 425 ? 34.625 17.016 -8.516 1 41.25 425 VAL B N 1
ATOM 8319 C CA . VAL B 1 425 ? 34.625 16.469 -7.16 1 41.25 425 VAL B CA 1
ATOM 8320 C C . VAL B 1 425 ? 35.75 17.109 -6.348 1 41.25 425 VAL B C 1
ATOM 8322 O O . VAL B 1 425 ? 36.719 16.438 -5.984 1 41.25 425 VAL B O 1
ATOM 8325 N N . VAL B 1 426 ? 36.312 18.094 -6.895 1 38.66 426 VAL B N 1
ATOM 8326 C CA . VAL B 1 426 ? 37.281 18.719 -5.996 1 38.66 426 VAL B CA 1
ATOM 8327 C C . VAL B 1 426 ? 36.656 18.922 -4.621 1 38.66 426 VAL B C 1
ATOM 8329 O O . VAL B 1 426 ? 36.031 19.969 -4.375 1 38.66 426 VAL B O 1
ATOM 8332 N N . GLN B 1 427 ? 35.625 18.297 -4.305 1 43.53 427 GLN B N 1
ATOM 8333 C CA . GLN B 1 427 ? 35.312 18.672 -2.928 1 43.53 427 GLN B CA 1
ATOM 8334 C C . GLN B 1 427 ? 36.562 18.625 -2.062 1 43.53 427 GLN B C 1
ATOM 8336 O O . GLN B 1 427 ? 37.156 17.547 -1.868 1 43.53 427 GLN B O 1
ATOM 8341 N N . GLU B 1 428 ? 37.312 19.609 -2.156 1 40.66 428 GLU B N 1
ATOM 8342 C CA . GLU B 1 428 ? 38.344 19.828 -1.137 1 40.66 428 GLU B CA 1
ATOM 8343 C C . GLU B 1 428 ? 37.906 19.297 0.218 1 40.66 428 GLU B C 1
ATOM 8345 O O . GLU B 1 428 ? 36.75 19.484 0.627 1 40.66 428 GLU B O 1
ATOM 8350 N N . GLU B 1 429 ? 38.375 18.156 0.595 1 45.94 429 GLU B N 1
ATOM 8351 C CA . GLU B 1 429 ? 38.406 17.625 1.954 1 45.94 429 GLU B CA 1
ATOM 8352 C C . GLU B 1 429 ? 38.375 18.75 2.988 1 45.94 429 GLU B C 1
ATOM 8354 O O . GLU B 1 429 ? 39.406 19.234 3.445 1 45.94 429 GLU B O 1
ATOM 8359 N N . ASN B 1 430 ? 37.656 19.75 2.74 1 47.25 430 ASN B N 1
ATOM 8360 C CA . ASN B 1 430 ? 37.688 20.703 3.846 1 47.25 430 ASN B CA 1
ATOM 8361 C C . ASN B 1 430 ? 37.125 20.109 5.125 1 47.25 430 ASN B C 1
ATOM 8363 O O . ASN B 1 430 ? 35.938 19.703 5.16 1 47.25 430 ASN B O 1
ATOM 8367 N N . SER B 1 431 ? 37.969 19.578 5.883 1 51 431 SER B N 1
ATOM 8368 C CA . SER B 1 431 ? 37.844 18.938 7.191 1 51 431 SER B CA 1
ATOM 8369 C C . SER B 1 431 ? 37 19.781 8.141 1 51 431 SER B C 1
ATOM 8371 O O . SER B 1 431 ? 36.656 19.328 9.227 1 51 431 SER B O 1
ATOM 8373 N N . PHE B 1 432 ? 36.781 21.047 7.617 1 54.91 432 PHE B N 1
ATOM 8374 C CA . PHE B 1 432 ? 36.062 21.812 8.633 1 54.91 432 PHE B CA 1
ATOM 8375 C C . PHE B 1 432 ? 34.594 21.422 8.703 1 54.91 432 PHE B C 1
ATOM 8377 O O . PHE B 1 432 ? 33.938 21.328 7.672 1 54.91 432 PHE B O 1
ATOM 8384 N N . SER B 1 433 ? 34.094 21.109 9.82 1 66.56 433 SER B N 1
ATOM 8385 C CA . SER B 1 433 ? 32.781 20.609 10.211 1 66.56 433 SER B CA 1
ATOM 8386 C C . SER B 1 433 ? 31.656 21.438 9.586 1 66.56 433 SER B C 1
ATOM 8388 O O . SER B 1 433 ? 30.656 20.891 9.109 1 66.56 433 SER B O 1
ATOM 8390 N N . GLU B 1 434 ? 31.969 22.688 9.219 1 77.5 434 GLU B N 1
ATOM 8391 C CA . GLU B 1 434 ? 30.875 23.547 8.773 1 77.5 434 GLU B CA 1
ATOM 8392 C C . GLU B 1 434 ? 30.672 23.453 7.266 1 77.5 434 GLU B C 1
ATOM 8394 O O . GLU B 1 434 ? 29.625 23.844 6.746 1 77.5 434 GLU B O 1
ATOM 8399 N N . ASN B 1 435 ? 31.547 22.906 6.562 1 76.88 435 ASN B N 1
ATOM 8400 C CA . ASN B 1 435 ? 31.453 22.781 5.113 1 76.88 435 ASN B CA 1
ATOM 8401 C C . ASN B 1 435 ? 30.891 21.422 4.707 1 76.88 435 ASN B C 1
ATOM 8403 O O . ASN B 1 435 ? 30.641 21.188 3.525 1 76.88 435 ASN B O 1
ATOM 8407 N N . GLN B 1 436 ? 30.672 20.719 5.699 1 81.5 436 GLN B N 1
ATOM 8408 C CA . GLN B 1 436 ? 30.219 19.359 5.406 1 81.5 436 GLN B CA 1
ATOM 8409 C C . GLN B 1 436 ? 28.75 19.359 4.988 1 81.5 436 GLN B C 1
ATOM 8411 O O . GLN B 1 436 ? 27.922 20.047 5.598 1 81.5 436 GLN B O 1
ATOM 8416 N N . PRO B 1 437 ? 28.516 18.703 3.994 1 86.69 437 PRO B N 1
ATOM 8417 C CA . PRO B 1 437 ? 27.109 18.609 3.584 1 86.69 437 PRO B CA 1
ATOM 8418 C C . PRO B 1 437 ? 26.25 17.812 4.582 1 86.69 437 PRO B C 1
ATOM 8420 O O . PRO B 1 437 ? 26.797 17.125 5.449 1 86.69 437 PRO B O 1
ATOM 8423 N N . PHE B 1 438 ? 25.047 18.031 4.59 1 91.94 438 PHE B N 1
ATOM 8424 C CA . PHE B 1 438 ? 24.031 17.328 5.359 1 91.94 438 PHE B CA 1
ATOM 8425 C C . PHE B 1 438 ? 24.125 17.672 6.84 1 91.94 438 PHE B C 1
ATOM 8427 O O . PHE B 1 438 ? 24.141 16.781 7.691 1 91.94 438 PHE B O 1
ATOM 8434 N N . PRO B 1 439 ? 24.234 18.828 7.172 1 94.69 439 PRO B N 1
ATOM 8435 C CA . PRO B 1 439 ? 24.109 19.125 8.602 1 94.69 439 PRO B CA 1
ATOM 8436 C C . PRO B 1 439 ? 22.734 18.781 9.148 1 94.69 439 PRO B C 1
ATOM 8438 O O . PRO B 1 439 ? 21.75 18.766 8.398 1 94.69 439 PRO B O 1
ATOM 8441 N N . SER B 1 440 ? 22.703 18.406 10.391 1 96.75 440 SER B N 1
ATOM 8442 C CA . SER B 1 440 ? 21.391 18.234 11.016 1 96.75 440 SER B CA 1
ATOM 8443 C C . SER B 1 440 ? 20.703 19.578 11.234 1 96.75 440 SER B C 1
ATOM 8445 O O . SER B 1 440 ? 21.375 20.609 11.328 1 96.75 440 SER B O 1
ATOM 8447 N N . LEU B 1 441 ? 19.438 19.594 11.281 1 98 441 LEU B N 1
ATOM 8448 C CA . LEU B 1 441 ? 18.672 20.797 11.578 1 98 441 LEU B CA 1
ATOM 8449 C C . LEU B 1 441 ? 19.078 21.375 12.93 1 98 441 LEU B C 1
ATOM 8451 O O . LEU B 1 441 ? 19.203 22.594 13.07 1 98 441 LEU B O 1
ATOM 8455 N N . LYS B 1 442 ? 19.281 20.531 13.891 1 97.38 442 LYS B N 1
ATOM 8456 C CA . LYS B 1 442 ? 19.703 20.984 15.211 1 97.38 442 LYS B CA 1
ATOM 8457 C C . LYS B 1 442 ? 21.031 21.734 15.141 1 97.38 442 LYS B C 1
ATOM 8459 O O . LYS B 1 442 ? 21.188 22.781 15.758 1 97.38 442 LYS B O 1
ATOM 8464 N N . MET B 1 443 ? 21.984 21.188 14.32 1 95.62 443 MET B N 1
ATOM 8465 C CA . MET B 1 443 ? 23.281 21.828 14.133 1 95.62 443 MET B CA 1
ATOM 8466 C C . MET B 1 443 ? 23.109 23.234 13.531 1 95.62 443 MET B C 1
ATOM 8468 O O . MET B 1 443 ? 23.766 24.172 13.953 1 95.62 443 MET B O 1
ATOM 8472 N N . VAL B 1 444 ? 22.234 23.375 12.602 1 96 444 VAL B N 1
ATOM 8473 C CA . VAL B 1 444 ? 22 24.641 11.93 1 96 444 VAL B CA 1
ATOM 8474 C C . VAL B 1 444 ? 21.359 25.641 12.898 1 96 444 VAL B C 1
ATOM 8476 O O . VAL B 1 444 ? 21.766 26.812 12.961 1 96 444 VAL B O 1
ATOM 8479 N N . LEU B 1 445 ? 20.438 25.203 13.688 1 96.81 445 LEU B N 1
ATOM 8480 C CA . LEU B 1 445 ? 19.75 26.047 14.664 1 96.81 445 LEU B CA 1
ATOM 8481 C C . LEU B 1 445 ? 20.719 26.578 15.711 1 96.81 445 LEU B C 1
ATOM 8483 O O . LEU B 1 445 ? 20.594 27.719 16.156 1 96.81 445 LEU B O 1
ATOM 8487 N N . GLU B 1 446 ? 21.688 25.797 15.992 1 95.12 446 GLU B N 1
ATOM 8488 C CA . GLU B 1 446 ? 22.641 26.156 17.047 1 95.12 446 GLU B CA 1
ATOM 8489 C C . GLU B 1 446 ? 23.781 27 16.484 1 95.12 446 GLU B C 1
ATOM 8491 O O . GLU B 1 446 ? 24.359 27.828 17.188 1 95.12 446 GLU B O 1
ATOM 8496 N N . SER B 1 447 ? 24.062 26.828 15.242 1 92.94 447 SER B N 1
ATOM 8497 C CA . SER B 1 447 ? 25.281 27.391 14.68 1 92.94 447 SER B CA 1
ATOM 8498 C C . SER B 1 447 ? 25.062 28.812 14.203 1 92.94 447 SER B C 1
ATOM 8500 O O . SER B 1 447 ? 25.984 29.641 14.227 1 92.94 447 SER B O 1
ATOM 8502 N N . LEU B 1 448 ? 23.922 29.234 13.75 1 93.06 448 LEU B N 1
ATOM 8503 C CA . LEU B 1 448 ? 23.672 30.562 13.211 1 93.06 448 LEU B CA 1
ATOM 8504 C C . LEU B 1 448 ? 23.188 31.516 14.305 1 93.06 448 LEU B C 1
ATOM 8506 O O . LEU B 1 448 ? 22.516 31.094 15.25 1 93.06 448 LEU B O 1
ATOM 8510 N N . PRO B 1 449 ? 23.469 32.75 14.102 1 91.69 449 PRO B N 1
ATOM 8511 C CA . PRO B 1 449 ? 22.938 33.719 15.055 1 91.69 449 PRO B CA 1
ATOM 8512 C C . PRO B 1 449 ? 21.422 33.719 15.117 1 91.69 449 PRO B C 1
ATOM 8514 O O . PRO B 1 449 ? 20.75 33.594 14.086 1 91.69 449 PRO B O 1
ATOM 8517 N N . GLU B 1 450 ? 20.891 33.938 16.219 1 92.44 450 GLU B N 1
ATOM 8518 C CA . GLU B 1 450 ? 19.469 33.844 16.484 1 92.44 450 GLU B CA 1
ATOM 8519 C C . GLU B 1 450 ? 18.672 34.906 15.727 1 92.44 450 GLU B C 1
ATOM 8521 O O . GLU B 1 450 ? 17.469 34.75 15.5 1 92.44 450 GLU B O 1
ATOM 8526 N N . ASP B 1 451 ? 19.328 35.938 15.398 1 91 451 ASP B N 1
ATOM 8527 C CA . ASP B 1 451 ? 18.625 37.031 14.758 1 91 451 ASP B CA 1
ATOM 8528 C C . ASP B 1 451 ? 18.375 36.75 13.273 1 91 451 ASP B C 1
ATOM 8530 O O . ASP B 1 451 ? 17.594 37.438 12.625 1 91 451 ASP B O 1
ATOM 8534 N N . VAL B 1 452 ? 19.078 35.781 12.773 1 91.62 452 VAL B N 1
ATOM 8535 C CA . VAL B 1 452 ? 18.828 35.344 11.398 1 91.62 452 VAL B CA 1
ATOM 8536 C C . VAL B 1 452 ? 17.562 34.5 11.336 1 91.62 452 VAL B C 1
ATOM 8538 O O . VAL B 1 452 ? 17.484 33.469 11.992 1 91.62 452 VAL B O 1
ATOM 8541 N N . GLY B 1 453 ? 16.562 34.906 10.586 1 94.62 453 GLY B N 1
ATOM 8542 C CA . GLY B 1 453 ? 15.352 34.125 10.414 1 94.62 453 GLY B CA 1
ATOM 8543 C C . GLY B 1 453 ? 15.539 32.906 9.523 1 94.62 453 GLY B C 1
ATOM 8544 O O . GLY B 1 453 ? 16.422 32.906 8.672 1 94.62 453 GLY B O 1
ATOM 8545 N N . PHE B 1 454 ? 14.758 31.922 9.734 1 96.62 454 PHE B N 1
ATOM 8546 C CA . PHE B 1 454 ? 14.805 30.703 8.922 1 96.62 454 PHE B CA 1
ATOM 8547 C C . PHE B 1 454 ? 13.516 30.531 8.125 1 96.62 454 PHE B C 1
ATOM 8549 O O . PHE B 1 454 ? 12.414 30.672 8.68 1 96.62 454 PHE B O 1
ATOM 8556 N N . ASN B 1 455 ? 13.602 30.391 6.852 1 97 455 ASN B N 1
ATOM 8557 C CA . ASN B 1 455 ? 12.555 29.781 6.035 1 97 455 ASN B CA 1
ATOM 8558 C C . ASN B 1 455 ? 12.82 28.281 5.816 1 97 455 ASN B C 1
ATOM 8560 O O . ASN B 1 455 ? 13.609 27.922 4.949 1 97 455 ASN B O 1
ATOM 8564 N N . ILE B 1 456 ? 12.156 27.469 6.559 1 98.25 456 ILE B N 1
ATOM 8565 C CA . ILE B 1 456 ? 12.391 26.031 6.535 1 98.25 456 ILE B CA 1
ATOM 8566 C C . ILE B 1 456 ? 11.406 25.359 5.578 1 98.25 456 ILE B C 1
ATOM 8568 O O . ILE B 1 456 ? 10.227 25.203 5.91 1 98.25 456 ILE B O 1
ATOM 8572 N N . GLU B 1 457 ? 11.844 25 4.508 1 98.25 457 GLU B N 1
ATOM 8573 C CA . GLU B 1 457 ? 11.023 24.234 3.584 1 98.25 457 GLU B CA 1
ATOM 8574 C C . GLU B 1 457 ? 11 22.75 3.965 1 98.25 457 GLU B C 1
ATOM 8576 O O . GLU B 1 457 ? 12.047 22.094 3.977 1 98.25 457 GLU B O 1
ATOM 8581 N N . ILE B 1 458 ? 9.875 22.297 4.289 1 98.5 458 ILE B N 1
ATOM 8582 C CA . ILE B 1 458 ? 9.727 20.875 4.574 1 98.5 458 ILE B CA 1
ATOM 8583 C C . ILE B 1 458 ? 9.602 20.094 3.264 1 98.5 458 ILE B C 1
ATOM 8585 O O . ILE B 1 458 ? 8.594 20.203 2.568 1 98.5 458 ILE B O 1
ATOM 8589 N N . LYS B 1 459 ? 10.625 19.266 3.014 1 96.56 459 LYS B N 1
ATOM 8590 C CA . LYS B 1 459 ? 10.695 18.516 1.762 1 96.56 459 LYS B CA 1
ATOM 8591 C C . LYS B 1 459 ? 9.828 17.266 1.817 1 96.56 459 LYS B C 1
ATOM 8593 O O . LYS B 1 459 ? 9.914 16.484 2.77 1 96.56 459 LYS B O 1
ATOM 8598 N N . TRP B 1 460 ? 8.969 17.094 0.846 1 97.31 460 TRP B N 1
ATOM 8599 C CA . TRP B 1 460 ? 8.109 15.938 0.677 1 97.31 460 TRP B CA 1
ATOM 8600 C C . TRP B 1 460 ? 7.98 15.562 -0.796 1 97.31 460 TRP B C 1
ATOM 8602 O O . TRP B 1 460 ? 8.242 16.375 -1.677 1 97.31 460 TRP B O 1
ATOM 8612 N N . ILE B 1 461 ? 7.68 14.375 -1.082 1 96.69 461 ILE B N 1
ATOM 8613 C CA . ILE B 1 461 ? 7.59 13.922 -2.463 1 96.69 461 ILE B CA 1
ATOM 8614 C C . ILE B 1 461 ? 6.254 14.344 -3.064 1 96.69 461 ILE B C 1
ATOM 8616 O O . ILE B 1 461 ? 5.215 14.266 -2.404 1 96.69 461 ILE B O 1
ATOM 8620 N N . CYS B 1 462 ? 6.289 14.836 -4.289 1 96.12 462 CYS B N 1
ATOM 8621 C CA . CYS B 1 462 ? 5.102 15.188 -5.059 1 96.12 462 CYS B CA 1
ATOM 8622 C C . CYS B 1 462 ? 5.008 14.344 -6.328 1 96.12 462 CYS B C 1
ATOM 8624 O O . CYS B 1 462 ? 6.016 13.828 -6.809 1 96.12 462 CYS B O 1
ATOM 8626 N N . GLN B 1 463 ? 3.854 14.203 -6.801 1 96 463 GLN B N 1
ATOM 8627 C CA . GLN B 1 463 ? 3.607 13.469 -8.039 1 96 463 GLN B CA 1
ATOM 8628 C C . GLN B 1 463 ? 3.219 14.422 -9.172 1 96 463 GLN B C 1
ATOM 8630 O O . GLN B 1 463 ? 2.432 15.352 -8.969 1 96 463 GLN B O 1
ATOM 8635 N N . GLN B 1 464 ? 3.76 14.188 -10.328 1 96.44 464 GLN B N 1
ATOM 8636 C CA . GLN B 1 464 ? 3.424 14.977 -11.508 1 96.44 464 GLN B CA 1
ATOM 8637 C C . GLN B 1 464 ? 2.191 14.414 -12.211 1 96.44 464 GLN B C 1
ATOM 8639 O O . GLN B 1 464 ? 1.796 13.273 -11.969 1 96.44 464 GLN B O 1
ATOM 8644 N N . ARG B 1 465 ? 1.62 15.125 -13.102 1 95.19 465 ARG B N 1
ATOM 8645 C CA . ARG B 1 465 ? 0.388 14.75 -13.789 1 95.19 465 ARG B CA 1
ATOM 8646 C C . ARG B 1 465 ? 0.595 13.5 -14.633 1 95.19 465 ARG B C 1
ATOM 8648 O O . ARG B 1 465 ? -0.34 12.719 -14.844 1 95.19 465 ARG B O 1
ATOM 8655 N N . ASP B 1 466 ? 1.777 13.258 -15.086 1 93.44 466 ASP B N 1
ATOM 8656 C CA . ASP B 1 466 ? 2.053 12.086 -15.914 1 93.44 466 ASP B CA 1
ATOM 8657 C C . ASP B 1 466 ? 2.283 10.852 -15.047 1 93.44 466 ASP B C 1
ATOM 8659 O O . ASP B 1 466 ? 2.559 9.766 -15.57 1 93.44 466 ASP B O 1
ATOM 8663 N N . GLY B 1 467 ? 2.287 11.062 -13.773 1 93 467 GLY B N 1
ATOM 8664 C CA . GLY B 1 467 ? 2.389 9.93 -12.875 1 93 467 GLY B CA 1
ATOM 8665 C C . GLY B 1 467 ? 3.768 9.773 -12.258 1 93 467 GLY B C 1
ATOM 8666 O O . GLY B 1 467 ? 3.955 8.984 -11.328 1 93 467 GLY B O 1
ATOM 8667 N N . MET B 1 468 ? 4.68 10.523 -12.672 1 93.31 468 MET B N 1
ATOM 8668 C CA . MET B 1 468 ? 6.043 10.414 -12.156 1 93.31 468 MET B CA 1
ATOM 8669 C C . MET B 1 468 ? 6.152 11.062 -10.781 1 93.31 468 MET B C 1
ATOM 8671 O O . MET B 1 468 ? 5.578 12.133 -10.539 1 93.31 468 MET B O 1
ATOM 8675 N N . TRP B 1 469 ? 6.871 10.391 -9.906 1 93.88 469 TRP B N 1
ATOM 8676 C CA . TRP B 1 469 ? 7.117 10.922 -8.57 1 93.88 469 TRP B CA 1
ATOM 8677 C C . TRP B 1 469 ? 8.477 11.602 -8.492 1 93.88 469 TRP B C 1
ATOM 8679 O O . TRP B 1 469 ? 9.43 11.188 -9.164 1 93.88 469 TRP B O 1
ATOM 8689 N N . ASP B 1 470 ? 8.594 12.57 -7.613 1 91.19 470 ASP B N 1
ATOM 8690 C CA . ASP B 1 470 ? 9.867 13.227 -7.34 1 91.19 470 ASP B CA 1
ATOM 8691 C C . ASP B 1 470 ? 10.922 12.203 -6.91 1 91.19 470 ASP B C 1
ATOM 8693 O O . ASP B 1 470 ? 10.648 11.328 -6.09 1 91.19 470 ASP B O 1
ATOM 8697 N N . GLY B 1 471 ? 12.078 12.297 -7.602 1 88.12 471 GLY B N 1
ATOM 8698 C CA . GLY B 1 471 ? 13.188 11.414 -7.246 1 88.12 471 GLY B CA 1
ATOM 8699 C C . GLY B 1 471 ? 12.906 9.953 -7.547 1 88.12 471 GLY B C 1
ATOM 8700 O O . GLY B 1 471 ? 13.609 9.07 -7.062 1 88.12 471 GLY B O 1
ATOM 8701 N N . ASN B 1 472 ? 11.781 9.711 -8.203 1 86.19 472 ASN B N 1
ATOM 8702 C CA . ASN B 1 472 ? 11.328 8.352 -8.508 1 86.19 472 ASN B CA 1
ATOM 8703 C C . ASN B 1 472 ? 11.008 7.57 -7.234 1 86.19 472 ASN B C 1
ATOM 8705 O O . ASN B 1 472 ? 11.289 6.375 -7.148 1 86.19 472 ASN B O 1
ATOM 8709 N N . LEU B 1 473 ? 10.633 8.344 -6.293 1 88.06 473 LEU B N 1
ATOM 8710 C CA . LEU B 1 473 ? 10.266 7.758 -5.012 1 88.06 473 LEU B CA 1
ATOM 8711 C C . LEU B 1 473 ? 8.75 7.609 -4.891 1 88.06 473 LEU B C 1
ATOM 8713 O O . LEU B 1 473 ? 8.023 8.609 -4.91 1 88.06 473 LEU B O 1
ATOM 8717 N N . SER B 1 474 ? 8.297 6.387 -4.719 1 80.5 474 SER B N 1
ATOM 8718 C CA . SER B 1 474 ? 6.852 6.219 -4.598 1 80.5 474 SER B CA 1
ATOM 8719 C C . SER B 1 474 ? 6.438 6.016 -3.145 1 80.5 474 SER B C 1
ATOM 8721 O O . SER B 1 474 ? 5.246 5.938 -2.838 1 80.5 474 SER B O 1
ATOM 8723 N N . THR B 1 475 ? 7.328 5.898 -2.312 1 87.5 475 THR B N 1
ATOM 8724 C CA . THR B 1 475 ? 7.055 5.773 -0.884 1 87.5 475 THR B CA 1
ATOM 8725 C C . THR B 1 475 ? 8 6.664 -0.076 1 87.5 475 THR B C 1
ATOM 8727 O O . THR B 1 475 ? 9.125 6.926 -0.5 1 87.5 475 THR B O 1
ATOM 8730 N N . TYR B 1 476 ? 7.52 7.074 1.012 1 94.31 476 TYR B N 1
ATOM 8731 C CA . TYR B 1 476 ? 8.273 7.938 1.909 1 94.31 476 TYR B CA 1
ATOM 8732 C C . TYR B 1 476 ? 7.938 7.645 3.365 1 94.31 476 TYR B C 1
ATOM 8734 O O . TYR B 1 476 ? 7.469 6.555 3.691 1 94.31 476 TYR B O 1
ATOM 8742 N N . PHE B 1 477 ? 8.172 8.492 4.27 1 96.62 477 PHE B N 1
ATOM 8743 C CA . PHE B 1 477 ? 7.902 8.328 5.691 1 96.62 477 PHE B CA 1
ATOM 8744 C C . PHE B 1 477 ? 6.414 8.469 5.98 1 96.62 477 PHE B C 1
ATOM 8746 O O . PHE B 1 477 ? 5.656 8.953 5.137 1 96.62 477 PHE B O 1
ATOM 8753 N N . ASP B 1 478 ? 6.004 7.902 7.086 1 97.38 478 ASP B N 1
ATOM 8754 C CA . ASP B 1 478 ? 4.68 8.281 7.57 1 97.38 478 ASP B CA 1
ATOM 8755 C C . ASP B 1 478 ? 4.625 9.773 7.895 1 97.38 478 ASP B C 1
ATOM 8757 O O . ASP B 1 478 ? 5.5 10.305 8.586 1 97.38 478 ASP B O 1
ATOM 8761 N N . MET B 1 479 ? 3.656 10.43 7.512 1 98.12 479 MET B N 1
ATOM 8762 C CA . MET B 1 479 ? 3.635 11.891 7.531 1 98.12 479 MET B CA 1
ATOM 8763 C C . MET B 1 479 ? 3.561 12.414 8.961 1 98.12 479 MET B C 1
ATOM 8765 O O . MET B 1 479 ? 4.207 13.406 9.297 1 98.12 479 MET B O 1
ATOM 8769 N N . ASN B 1 480 ? 2.701 11.805 9.867 1 98.62 480 ASN B N 1
ATOM 8770 C CA . ASN B 1 480 ? 2.66 12.227 11.258 1 98.62 480 ASN B CA 1
ATOM 8771 C C . ASN B 1 480 ? 4.023 12.086 11.93 1 98.62 480 ASN B C 1
ATOM 8773 O O . ASN B 1 480 ? 4.52 13.023 12.555 1 98.62 480 ASN B O 1
ATOM 8777 N N . LEU B 1 481 ? 4.613 10.938 11.75 1 98.31 481 LEU B N 1
ATOM 8778 C CA . LEU B 1 481 ? 5.918 10.68 12.352 1 98.31 481 LEU B CA 1
ATOM 8779 C C . LEU B 1 481 ? 6.961 11.664 11.836 1 98.31 481 LEU B C 1
ATOM 8781 O O . LEU B 1 481 ? 7.715 12.25 12.617 1 98.31 481 LEU B O 1
ATOM 8785 N N . PHE B 1 482 ? 6.969 11.766 10.555 1 98.38 482 PHE B N 1
ATOM 8786 C CA . PHE B 1 482 ? 7.898 12.633 9.852 1 98.38 482 PHE B CA 1
ATOM 8787 C C . PHE B 1 482 ? 7.828 14.055 10.391 1 98.38 482 PHE B C 1
ATOM 8789 O O . PHE B 1 482 ? 8.844 14.633 10.789 1 98.38 482 PHE B O 1
ATOM 8796 N N . LEU B 1 483 ? 6.645 14.633 10.516 1 98.75 483 LEU B N 1
ATOM 8797 C CA . LEU B 1 483 ? 6.453 16.031 10.906 1 98.75 483 LEU B CA 1
ATOM 8798 C C . LEU B 1 483 ? 6.629 16.188 12.414 1 98.75 483 LEU B C 1
ATOM 8800 O O . LEU B 1 483 ? 7.113 17.234 12.875 1 98.75 483 LEU B O 1
ATOM 8804 N N . ASP B 1 484 ? 6.191 15.203 13.195 1 98.75 484 ASP B N 1
ATOM 8805 C CA . ASP B 1 484 ? 6.371 15.281 14.641 1 98.75 484 ASP B CA 1
ATOM 8806 C C . ASP B 1 484 ? 7.84 15.508 14.992 1 98.75 484 ASP B C 1
ATOM 8808 O O . ASP B 1 484 ? 8.156 16.328 15.852 1 98.75 484 ASP B O 1
ATOM 8812 N N . ILE B 1 485 ? 8.695 14.812 14.305 1 98.69 485 ILE B N 1
ATOM 8813 C CA . ILE B 1 485 ? 10.125 14.867 14.602 1 98.69 485 ILE B CA 1
ATOM 8814 C C . ILE B 1 485 ? 10.68 16.234 14.211 1 98.69 485 ILE B C 1
ATOM 8816 O O . ILE B 1 485 ? 11.391 16.859 14.992 1 98.69 485 ILE B O 1
ATOM 8820 N N . ILE B 1 486 ? 10.375 16.734 13.07 1 98.75 486 ILE B N 1
ATOM 8821 C CA . ILE B 1 486 ? 10.891 18 12.578 1 98.75 486 ILE B CA 1
ATOM 8822 C C . ILE B 1 486 ? 10.344 19.141 13.422 1 98.75 486 ILE B C 1
ATOM 8824 O O . ILE B 1 486 ? 11.102 20.016 13.875 1 98.75 486 ILE B O 1
ATOM 8828 N N . LEU B 1 487 ? 9.039 19.156 13.664 1 98.69 487 LEU B N 1
ATOM 8829 C CA . LEU B 1 487 ? 8.406 20.234 14.422 1 98.69 487 LEU B CA 1
ATOM 8830 C C . LEU B 1 487 ? 8.938 20.281 15.852 1 98.69 487 LEU B C 1
ATOM 8832 O O . LEU B 1 487 ? 9.227 21.359 16.375 1 98.69 487 LEU B O 1
ATOM 8836 N N . LYS B 1 488 ? 9.023 19.094 16.453 1 98.25 488 LYS B N 1
ATOM 8837 C CA . LYS B 1 488 ? 9.547 19.062 17.812 1 98.25 488 LYS B CA 1
ATOM 8838 C C . LYS B 1 488 ? 10.961 19.625 17.859 1 98.25 488 LYS B C 1
ATOM 8840 O O . LYS B 1 488 ? 11.297 20.375 18.781 1 98.25 488 LYS B O 1
ATOM 8845 N N . THR B 1 489 ? 11.797 19.266 16.859 1 98.38 489 THR B N 1
ATOM 8846 C CA . THR B 1 489 ? 13.164 19.781 16.797 1 98.38 489 THR B CA 1
ATOM 8847 C C . THR B 1 489 ? 13.172 21.297 16.703 1 98.38 489 THR B C 1
ATOM 8849 O O . THR B 1 489 ? 13.93 21.969 17.422 1 98.38 489 THR B O 1
ATOM 8852 N N . VAL B 1 490 ? 12.344 21.891 15.914 1 98.38 490 VAL B N 1
ATOM 8853 C CA . VAL B 1 490 ? 12.297 23.328 15.711 1 98.38 490 VAL B CA 1
ATOM 8854 C C . VAL B 1 490 ? 11.758 24.016 16.969 1 98.38 490 VAL B C 1
ATOM 8856 O O . VAL B 1 490 ? 12.352 24.969 17.469 1 98.38 490 VAL B O 1
ATOM 8859 N N . LEU B 1 491 ? 10.688 23.5 17.5 1 97.5 491 LEU B N 1
ATOM 8860 C CA . LEU B 1 491 ? 10 24.141 18.625 1 97.5 491 LEU B CA 1
ATOM 8861 C C . LEU B 1 491 ? 10.867 24.109 19.875 1 97.5 491 LEU B C 1
ATOM 8863 O O . LEU B 1 491 ? 10.836 25.047 20.672 1 97.5 491 LEU B O 1
ATOM 8867 N N . GLU B 1 492 ? 11.703 23.094 19.984 1 97 492 GLU B N 1
ATOM 8868 C CA . GLU B 1 492 ? 12.523 22.953 21.172 1 97 492 GLU B CA 1
ATOM 8869 C C . GLU B 1 492 ? 13.82 23.75 21.062 1 97 492 GLU B C 1
ATOM 8871 O O . GLU B 1 492 ? 14.422 24.109 22.078 1 97 492 GLU B O 1
ATOM 8876 N N . ASN B 1 493 ? 14.211 24.047 19.812 1 96.56 493 ASN B N 1
ATOM 8877 C CA . ASN B 1 493 ? 15.586 24.5 19.688 1 96.56 493 ASN B CA 1
ATOM 8878 C C . ASN B 1 493 ? 15.656 25.875 19.016 1 96.56 493 ASN B C 1
ATOM 8880 O O . ASN B 1 493 ? 16.75 26.406 18.797 1 96.56 493 ASN B O 1
ATOM 8884 N N . SER B 1 494 ? 14.57 26.547 18.719 1 95.5 494 SER B N 1
ATOM 8885 C CA . SER B 1 494 ? 14.625 27.766 17.922 1 95.5 494 SER B CA 1
ATOM 8886 C C . SER B 1 494 ? 14.664 29 18.812 1 95.5 494 SER B C 1
ATOM 8888 O O . SER B 1 494 ? 14.938 30.109 18.328 1 95.5 494 SER B O 1
ATOM 8890 N N . GLY B 1 495 ? 14.383 28.859 20.125 1 92.31 495 GLY B N 1
ATOM 8891 C CA . GLY B 1 495 ? 14.359 30.031 20.984 1 92.31 495 GLY B CA 1
ATOM 8892 C C . GLY B 1 495 ? 13.453 31.125 20.469 1 92.31 495 GLY B C 1
ATOM 8893 O O . GLY B 1 495 ? 12.281 30.891 20.188 1 92.31 495 GLY B O 1
ATOM 8894 N N . LYS B 1 496 ? 14.047 32.281 20.25 1 93.25 496 LYS B N 1
ATOM 8895 C CA . LYS B 1 496 ? 13.266 33.438 19.812 1 93.25 496 LYS B CA 1
ATOM 8896 C C . LYS B 1 496 ? 13.414 33.656 18.312 1 93.25 496 LYS B C 1
ATOM 8898 O O . LYS B 1 496 ? 12.93 34.625 17.766 1 93.25 496 LYS B O 1
ATOM 8903 N N . ARG B 1 497 ? 14.039 32.75 17.641 1 95.56 497 ARG B N 1
ATOM 8904 C CA . ARG B 1 497 ? 14.297 32.875 16.203 1 95.56 497 ARG B CA 1
ATOM 8905 C C . ARG B 1 497 ? 12.984 32.969 15.43 1 95.56 497 ARG B C 1
ATOM 8907 O O . ARG B 1 497 ? 12.023 32.25 15.727 1 95.56 497 ARG B O 1
ATOM 8914 N N . ARG B 1 498 ? 13 33.844 14.453 1 95.06 498 ARG B N 1
ATOM 8915 C CA . ARG B 1 498 ? 11.875 33.906 13.523 1 95.06 498 ARG B CA 1
ATOM 8916 C C . ARG B 1 498 ? 11.914 32.75 12.539 1 95.06 498 ARG B C 1
ATOM 8918 O O . ARG B 1 498 ? 12.906 32.562 11.82 1 95.06 498 ARG B O 1
ATOM 8925 N N . ILE B 1 499 ? 10.859 32 12.531 1 97.31 499 ILE B N 1
ATOM 8926 C CA . ILE B 1 499 ? 10.781 30.844 11.672 1 97.31 499 ILE B CA 1
ATOM 8927 C C . ILE B 1 499 ? 9.547 30.938 10.781 1 97.31 499 ILE B C 1
ATOM 8929 O O . ILE B 1 499 ? 8.469 31.328 11.234 1 97.31 499 ILE B O 1
ATOM 8933 N N . VAL B 1 500 ? 9.664 30.672 9.547 1 97.56 500 VAL B N 1
ATOM 8934 C CA . VAL B 1 500 ? 8.562 30.438 8.609 1 97.56 500 VAL B CA 1
ATOM 8935 C C . VAL B 1 500 ? 8.703 29.062 7.977 1 97.56 500 VAL B C 1
ATOM 8937 O O . VAL B 1 500 ? 9.773 28.703 7.488 1 97.56 500 VAL B O 1
ATOM 8940 N N . PHE B 1 501 ? 7.668 28.25 8.047 1 98.62 501 PHE B N 1
ATOM 8941 C CA . PHE B 1 501 ? 7.66 26.969 7.348 1 98.62 501 PHE B CA 1
ATOM 8942 C C . PHE B 1 501 ? 7.117 27.125 5.934 1 98.62 501 PHE B C 1
ATOM 8944 O O . PHE B 1 501 ? 6.305 28.016 5.668 1 98.62 501 PHE B O 1
ATOM 8951 N N . SER B 1 502 ? 7.523 26.328 5.09 1 98.56 502 SER B N 1
ATOM 8952 C CA . SER B 1 502 ? 6.961 26.266 3.744 1 98.56 502 SER B CA 1
ATOM 8953 C C . SER B 1 502 ? 7.02 24.844 3.182 1 98.56 502 SER B C 1
ATOM 8955 O O . SER B 1 502 ? 7.762 24 3.686 1 98.56 502 SER B O 1
ATOM 8957 N N . SER B 1 503 ? 6.199 24.547 2.232 1 98.75 503 SER B N 1
ATOM 8958 C CA . SER B 1 503 ? 6.203 23.25 1.542 1 98.75 503 SER B CA 1
ATOM 8959 C C . SER B 1 503 ? 5.41 23.328 0.242 1 98.75 503 SER B C 1
ATOM 8961 O O . SER B 1 503 ? 4.445 24.078 0.137 1 98.75 503 SER B O 1
ATOM 8963 N N . PHE B 1 504 ? 5.801 22.516 -0.73 1 98.25 504 PHE B N 1
ATOM 8964 C CA . PHE B 1 504 ? 5.043 22.375 -1.967 1 98.25 504 PHE B CA 1
ATOM 8965 C C . PHE B 1 504 ? 3.848 21.453 -1.764 1 98.25 504 PHE B C 1
ATOM 8967 O O . PHE B 1 504 ? 2.934 21.422 -2.59 1 98.25 504 PHE B O 1
ATOM 8974 N N . ASP B 1 505 ? 3.902 20.688 -0.734 1 98.25 505 ASP B N 1
ATOM 8975 C CA . ASP B 1 505 ? 2.85 19.703 -0.492 1 98.25 505 ASP B CA 1
ATOM 8976 C C . ASP B 1 505 ? 1.763 20.281 0.415 1 98.25 505 ASP B C 1
ATOM 8978 O O . ASP B 1 505 ? 2.041 20.688 1.546 1 98.25 505 ASP B O 1
ATOM 8982 N N . ALA B 1 506 ? 0.549 20.219 -0.007 1 98.5 506 ALA B N 1
ATOM 8983 C CA . ALA B 1 506 ? -0.577 20.812 0.716 1 98.5 506 ALA B CA 1
ATOM 8984 C C . ALA B 1 506 ? -0.828 20.078 2.029 1 98.5 506 ALA B C 1
ATOM 8986 O O . ALA B 1 506 ? -1.168 20.688 3.039 1 98.5 506 ALA B O 1
ATOM 8987 N N . ASP B 1 507 ? -0.679 18.812 2.018 1 98.56 507 ASP B N 1
ATOM 8988 C CA . ASP B 1 507 ? -0.939 18.031 3.223 1 98.56 507 ASP B CA 1
ATOM 8989 C C . ASP B 1 507 ? 0.077 18.359 4.316 1 98.56 507 ASP B C 1
ATOM 8991 O O . ASP B 1 507 ? -0.264 18.375 5.5 1 98.56 507 ASP B O 1
ATOM 8995 N N . ILE B 1 508 ? 1.304 18.578 3.924 1 98.69 508 ILE B N 1
ATOM 8996 C CA . ILE B 1 508 ? 2.33 18.984 4.879 1 98.69 508 ILE B CA 1
ATOM 8997 C C . ILE B 1 508 ? 1.928 20.297 5.539 1 98.69 508 ILE B C 1
ATOM 8999 O O . ILE B 1 508 ? 1.973 20.422 6.766 1 98.69 508 ILE B O 1
ATOM 9003 N N . CYS B 1 509 ? 1.521 21.25 4.746 1 98.75 509 CYS B N 1
ATOM 9004 C CA . CYS B 1 509 ? 1.117 22.531 5.285 1 98.75 509 CYS B CA 1
ATOM 9005 C C . CYS B 1 509 ? -0.064 22.391 6.238 1 98.75 509 CYS B C 1
ATOM 9007 O O . CYS B 1 509 ? -0.08 22.984 7.312 1 98.75 509 CYS B O 1
ATOM 9009 N N . THR B 1 510 ? -1.006 21.562 5.812 1 98.31 510 THR B N 1
ATOM 9010 C CA . THR B 1 510 ? -2.186 21.312 6.637 1 98.31 510 THR B CA 1
ATOM 9011 C C . THR B 1 510 ? -1.79 20.719 7.98 1 98.31 510 THR B C 1
ATOM 9013 O O . THR B 1 510 ? -2.264 21.156 9.031 1 98.31 510 THR B O 1
ATOM 9016 N N . MET B 1 511 ? -0.968 19.781 7.926 1 98.69 511 MET B N 1
ATOM 9017 C CA . MET B 1 511 ? -0.59 19.078 9.148 1 98.69 511 MET B CA 1
ATOM 9018 C C . MET B 1 511 ? 0.236 19.984 10.062 1 98.69 511 MET B C 1
ATOM 9020 O O . MET B 1 511 ? 0.044 19.984 11.281 1 98.69 511 MET B O 1
ATOM 9024 N N . VAL B 1 512 ? 1.162 20.734 9.5 1 98.69 512 VAL B N 1
ATOM 9025 C CA . VAL B 1 512 ? 1.945 21.672 10.297 1 98.69 512 VAL B CA 1
ATOM 9026 C C . VAL B 1 512 ? 1.016 22.672 10.977 1 98.69 512 VAL B C 1
ATOM 9028 O O . VAL B 1 512 ? 1.179 22.984 12.156 1 98.69 512 VAL B O 1
ATOM 9031 N N . ARG B 1 513 ? 0.046 23.125 10.258 1 98.25 513 ARG B N 1
ATOM 9032 C CA . ARG B 1 513 ? -0.895 24.109 10.781 1 98.25 513 ARG B CA 1
ATOM 9033 C C . ARG B 1 513 ? -1.679 23.547 11.961 1 98.25 513 ARG B C 1
ATOM 9035 O O . ARG B 1 513 ? -1.959 24.25 12.93 1 98.25 513 ARG B O 1
ATOM 9042 N N . GLN B 1 514 ? -2.012 22.312 11.898 1 98 514 GLN B N 1
ATOM 9043 C CA . GLN B 1 514 ? -2.865 21.688 12.906 1 98 514 GLN B CA 1
ATOM 9044 C C . GLN B 1 514 ? -2.053 21.25 14.125 1 98 514 GLN B C 1
ATOM 9046 O O . GLN B 1 514 ? -2.602 21.078 15.219 1 98 514 GLN B O 1
ATOM 9051 N N . LYS B 1 515 ? -0.75 21.156 13.984 1 98.31 515 LYS B N 1
ATOM 9052 C CA . LYS B 1 515 ? 0.046 20.531 15.047 1 98.31 515 LYS B CA 1
ATOM 9053 C C . LYS B 1 515 ? 0.694 21.594 15.93 1 98.31 515 LYS B C 1
ATOM 9055 O O . LYS B 1 515 ? 1.132 21.297 17.047 1 98.31 515 LYS B O 1
ATOM 9060 N N . GLN B 1 516 ? 0.808 22.844 15.414 1 97.75 516 GLN B N 1
ATOM 9061 C CA . GLN B 1 516 ? 1.46 23.891 16.203 1 97.75 516 GLN B CA 1
ATOM 9062 C C . GLN B 1 516 ? 0.774 25.25 15.992 1 97.75 516 GLN B C 1
ATOM 9064 O O . GLN B 1 516 ? 0.037 25.438 15.023 1 97.75 516 GLN B O 1
ATOM 9069 N N . ASN B 1 517 ? 0.958 26.156 16.891 1 96.88 517 ASN B N 1
ATOM 9070 C CA . ASN B 1 517 ? 0.248 27.438 16.875 1 96.88 517 ASN B CA 1
ATOM 9071 C C . ASN B 1 517 ? 1.215 28.609 16.844 1 96.88 517 ASN B C 1
ATOM 9073 O O . ASN B 1 517 ? 0.807 29.766 17.047 1 96.88 517 ASN B O 1
ATOM 9077 N N . LYS B 1 518 ? 2.432 28.344 16.609 1 97.06 518 LYS B N 1
ATOM 9078 C CA . LYS B 1 518 ? 3.434 29.375 16.844 1 97.06 518 LYS B CA 1
ATOM 9079 C C . LYS B 1 518 ? 3.926 29.969 15.531 1 97.06 518 LYS B C 1
ATOM 9081 O O . LYS B 1 518 ? 3.93 31.203 15.359 1 97.06 518 LYS B O 1
ATOM 9086 N N . TYR B 1 519 ? 4.336 29.172 14.641 1 98 519 TYR B N 1
ATOM 9087 C CA . TYR B 1 519 ? 5.062 29.656 13.469 1 98 519 TYR B CA 1
ATOM 9088 C C . TYR B 1 519 ? 4.156 29.719 12.25 1 98 519 TYR B C 1
ATOM 9090 O O . TYR B 1 519 ? 3.305 28.844 12.055 1 98 519 TYR B O 1
ATOM 9098 N N . PRO B 1 520 ? 4.336 30.688 11.391 1 97.88 520 PRO B N 1
ATOM 9099 C CA . PRO B 1 520 ? 3.555 30.828 10.156 1 97.88 520 PRO B CA 1
ATOM 9100 C C . PRO B 1 520 ? 4 29.859 9.07 1 97.88 520 PRO B C 1
ATOM 9102 O O . PRO B 1 520 ? 5.078 29.266 9.164 1 97.88 520 PRO B O 1
ATOM 9105 N N . ILE B 1 521 ? 3.148 29.703 8.055 1 98.69 521 ILE B N 1
ATOM 9106 C CA . ILE B 1 521 ? 3.385 28.766 6.961 1 98.69 521 ILE B CA 1
ATOM 9107 C C . ILE B 1 521 ? 3.117 29.469 5.629 1 98.69 521 ILE B C 1
ATOM 9109 O O . ILE B 1 521 ? 2.123 30.172 5.484 1 98.69 521 ILE B O 1
ATOM 9113 N N . LEU B 1 522 ? 4.004 29.344 4.707 1 98.69 522 LEU B N 1
ATOM 9114 C CA . LEU B 1 522 ? 3.799 29.75 3.318 1 98.69 522 LEU B CA 1
ATOM 9115 C C . LEU B 1 522 ? 3.652 28.531 2.414 1 98.69 522 LEU B C 1
ATOM 9117 O O . LEU B 1 522 ? 4.508 27.641 2.414 1 98.69 522 LEU B O 1
ATOM 9121 N N . PHE B 1 523 ? 2.58 28.469 1.638 1 98.81 523 PHE B N 1
ATOM 9122 C CA . PHE B 1 523 ? 2.383 27.391 0.687 1 98.81 523 PHE B CA 1
ATOM 9123 C C . PHE B 1 523 ? 3.131 27.656 -0.612 1 98.81 523 PHE B C 1
ATOM 9125 O O . PHE B 1 523 ? 2.879 28.672 -1.28 1 98.81 523 PHE B O 1
ATOM 9132 N N . LEU B 1 524 ? 4.094 26.812 -0.951 1 98.75 524 LEU B N 1
ATOM 9133 C CA . LEU B 1 524 ? 4.855 26.938 -2.189 1 98.75 524 LEU B CA 1
ATOM 9134 C C . LEU B 1 524 ? 4.039 26.438 -3.379 1 98.75 524 LEU B C 1
ATOM 9136 O O . LEU B 1 524 ? 3.434 25.359 -3.32 1 98.75 524 LEU B O 1
ATOM 9140 N N . THR B 1 525 ? 3.982 27.234 -4.457 1 98.56 525 THR B N 1
ATOM 9141 C CA . THR B 1 525 ? 3.252 26.812 -5.648 1 98.56 525 THR B CA 1
ATOM 9142 C C . THR B 1 525 ? 4.027 27.172 -6.91 1 98.56 525 THR B C 1
ATOM 9144 O O . THR B 1 525 ? 4.664 28.219 -6.98 1 98.56 525 THR B O 1
ATOM 9147 N N . GLN B 1 526 ? 4.039 26.312 -7.844 1 97.25 526 GLN B N 1
ATOM 9148 C CA . GLN B 1 526 ? 4.637 26.578 -9.141 1 97.25 526 GLN B CA 1
ATOM 9149 C C . GLN B 1 526 ? 3.643 27.266 -10.078 1 97.25 526 GLN B C 1
ATOM 9151 O O . GLN B 1 526 ? 4.027 27.812 -11.109 1 97.25 526 GLN B O 1
ATOM 9156 N N . GLY B 1 527 ? 2.311 27.25 -9.609 1 97.56 527 GLY B N 1
ATOM 9157 C CA . GLY B 1 527 ? 1.305 27.766 -10.531 1 97.56 527 GLY B CA 1
ATOM 9158 C C . GLY B 1 527 ? 1.364 27.141 -11.898 1 97.56 527 GLY B C 1
ATOM 9159 O O . GLY B 1 527 ? 1.699 25.953 -12.031 1 97.56 527 GLY B O 1
ATOM 9160 N N . LYS B 1 528 ? 0.864 27.875 -12.828 1 96.81 528 LYS B N 1
ATOM 9161 C CA . LYS B 1 528 ? 1.053 27.438 -14.211 1 96.81 528 LYS B CA 1
ATOM 9162 C C . LYS B 1 528 ? 2.465 27.75 -14.703 1 96.81 528 LYS B C 1
ATOM 9164 O O . LYS B 1 528 ? 2.926 28.891 -14.594 1 96.81 528 LYS B O 1
ATOM 9169 N N . SER B 1 529 ? 3.188 26.734 -15.148 1 96.62 529 SER B N 1
ATOM 9170 C CA . SER B 1 529 ? 4.582 26.922 -15.531 1 96.62 529 SER B CA 1
ATOM 9171 C C . SER B 1 529 ? 4.918 26.141 -16.797 1 96.62 529 SER B C 1
ATOM 9173 O O . SER B 1 529 ? 4.367 25.062 -17.047 1 96.62 529 SER B O 1
ATOM 9175 N N . GLU B 1 530 ? 5.758 26.641 -17.578 1 94.19 530 GLU B N 1
ATOM 9176 C CA . GLU B 1 530 ? 6.293 25.938 -18.75 1 94.19 530 GLU B CA 1
ATOM 9177 C C . GLU B 1 530 ? 7.57 25.188 -18.391 1 94.19 530 GLU B C 1
ATOM 9179 O O . GLU B 1 530 ? 8.008 24.312 -19.141 1 94.19 530 GLU B O 1
ATOM 9184 N N . ILE B 1 531 ? 8.141 25.609 -17.266 1 92.12 531 ILE B N 1
ATOM 9185 C CA . ILE B 1 531 ? 9.406 25.047 -16.828 1 92.12 531 ILE B CA 1
ATOM 9186 C C . ILE B 1 531 ? 9.156 23.75 -16.031 1 92.12 531 ILE B C 1
ATOM 9188 O O . ILE B 1 531 ? 9.852 22.75 -16.219 1 92.12 531 ILE B O 1
ATOM 9192 N N . TYR B 1 532 ? 8.219 23.812 -15.188 1 94.75 532 TYR B N 1
ATOM 9193 C CA . TYR B 1 532 ? 7.934 22.688 -14.32 1 94.75 532 TYR B CA 1
ATOM 9194 C C . TYR B 1 532 ? 6.664 21.969 -14.758 1 94.75 532 TYR B C 1
ATOM 9196 O O . TYR B 1 532 ? 5.668 22.609 -15.102 1 94.75 532 TYR B O 1
ATOM 9204 N N . PRO B 1 533 ? 6.699 20.625 -14.719 1 95.69 533 PRO B N 1
ATOM 9205 C CA . PRO B 1 533 ? 5.473 19.891 -15.047 1 95.69 533 PRO B CA 1
ATOM 9206 C C . PRO B 1 533 ? 4.359 20.125 -14.031 1 95.69 533 PRO B C 1
ATOM 9208 O O . PRO B 1 533 ? 4.633 20.344 -12.844 1 95.69 533 PRO B O 1
ATOM 9211 N N . GLU B 1 534 ? 3.135 20.078 -14.508 1 96.62 534 GLU B N 1
ATOM 9212 C CA . GLU B 1 534 ? 1.978 20.234 -13.625 1 96.62 534 GLU B CA 1
ATOM 9213 C C . GLU B 1 534 ? 1.943 19.125 -12.57 1 96.62 534 GLU B C 1
ATOM 9215 O O . GLU B 1 534 ? 2.283 17.969 -12.859 1 96.62 534 GLU B O 1
ATOM 9220 N N . LEU B 1 535 ? 1.514 19.453 -11.375 1 97.44 535 LEU B N 1
ATOM 9221 C CA . LEU B 1 535 ? 1.458 18.484 -10.281 1 97.44 535 LEU B CA 1
ATOM 9222 C C . LEU B 1 535 ? 0.118 17.766 -10.266 1 97.44 535 LEU B C 1
ATOM 9224 O O . LEU B 1 535 ? -0.879 18.281 -10.781 1 97.44 535 LEU B O 1
ATOM 9228 N N . MET B 1 536 ? 0.088 16.578 -9.727 1 97.44 536 MET B N 1
ATOM 9229 C CA . MET B 1 536 ? -1.105 15.742 -9.672 1 97.44 536 MET B CA 1
ATOM 9230 C C . MET B 1 536 ? -2.145 16.328 -8.727 1 97.44 536 MET B C 1
ATOM 9232 O O . MET B 1 536 ? -3.338 16.344 -9.031 1 97.44 536 MET B O 1
ATOM 9236 N N . ASP B 1 537 ? -1.77 16.844 -7.566 1 97.88 537 ASP B N 1
ATOM 9237 C CA . ASP B 1 537 ? -2.664 17.406 -6.559 1 97.88 537 ASP B CA 1
ATOM 9238 C C . ASP B 1 537 ? -3.35 18.672 -7.078 1 97.88 537 ASP B C 1
ATOM 9240 O O . ASP B 1 537 ? -2.689 19.672 -7.355 1 97.88 537 ASP B O 1
ATOM 9244 N N . LEU B 1 538 ? -4.633 18.641 -7.113 1 97.56 538 LEU B N 1
ATOM 9245 C CA . LEU B 1 538 ? -5.438 19.75 -7.637 1 97.56 538 LEU B CA 1
ATOM 9246 C C . LEU B 1 538 ? -5.109 21.047 -6.918 1 97.56 538 LEU B C 1
ATOM 9248 O O . LEU B 1 538 ? -5.062 22.109 -7.539 1 97.56 538 LEU B O 1
ATOM 9252 N N . ARG B 1 539 ? -4.801 21.047 -5.676 1 96.88 539 ARG B N 1
ATOM 9253 C CA . ARG B 1 539 ? -4.582 22.219 -4.836 1 96.88 539 ARG B CA 1
ATOM 9254 C C . ARG B 1 539 ? -3.283 22.938 -5.215 1 96.88 539 ARG B C 1
ATOM 9256 O O . ARG B 1 539 ? -3.062 24.078 -4.832 1 96.88 539 ARG B O 1
ATOM 9263 N N . SER B 1 540 ? -2.438 22.25 -5.984 1 97.56 540 SER B N 1
ATOM 9264 C CA . SER B 1 540 ? -1.097 22.766 -6.258 1 97.56 540 SER B CA 1
ATOM 9265 C C . SER B 1 540 ? -0.937 23.141 -7.727 1 97.56 540 SER B C 1
ATOM 9267 O O . SER B 1 540 ? 0.182 23.344 -8.195 1 97.56 540 SER B O 1
ATOM 9269 N N . ARG B 1 541 ? -2.01 23.297 -8.469 1 97.31 541 ARG B N 1
ATOM 9270 C CA . ARG B 1 541 ? -1.897 23.359 -9.922 1 97.31 541 ARG B CA 1
ATOM 9271 C C . ARG B 1 541 ? -1.865 24.812 -10.406 1 97.31 541 ARG B C 1
ATOM 9273 O O . ARG B 1 541 ? -1.352 25.094 -11.492 1 97.31 541 ARG B O 1
ATOM 9280 N N . THR B 1 542 ? -2.508 25.75 -9.625 1 97.94 542 THR B N 1
ATOM 9281 C CA . THR B 1 542 ? -2.551 27.141 -10.031 1 97.94 542 THR B CA 1
ATOM 9282 C C . THR B 1 542 ? -2.322 28.062 -8.836 1 97.94 542 THR B C 1
ATOM 9284 O O . THR B 1 542 ? -2.529 27.672 -7.691 1 97.94 542 THR B O 1
ATOM 9287 N N . THR B 1 543 ? -1.862 29.266 -9.102 1 98.5 543 THR B N 1
ATOM 9288 C CA . THR B 1 543 ? -1.66 30.25 -8.047 1 98.5 543 THR B CA 1
ATOM 9289 C C . THR B 1 543 ? -2.99 30.625 -7.402 1 98.5 543 THR B C 1
ATOM 9291 O O . THR B 1 543 ? -3.088 30.734 -6.18 1 98.5 543 THR B O 1
ATOM 9294 N N . PRO B 1 544 ? -4.094 30.75 -8.164 1 98.06 544 PRO B N 1
ATOM 9295 C CA . PRO B 1 544 ? -5.379 31.062 -7.543 1 98.06 544 PRO B CA 1
ATOM 9296 C C . PRO B 1 544 ? -5.844 29.984 -6.566 1 98.06 544 PRO B C 1
ATOM 9298 O O . PRO B 1 544 ? -6.305 30.297 -5.465 1 98.06 544 PRO B O 1
ATOM 9301 N N . ILE B 1 545 ? -5.77 28.75 -6.91 1 97.75 545 ILE B N 1
ATOM 9302 C CA . ILE B 1 545 ? -6.227 27.719 -5.988 1 97.75 545 ILE B CA 1
ATOM 9303 C C . ILE B 1 545 ? -5.309 27.672 -4.77 1 97.75 545 ILE B C 1
ATOM 9305 O O . ILE B 1 545 ? -5.746 27.344 -3.666 1 97.75 545 ILE B O 1
ATOM 9309 N N . ALA B 1 546 ? -4.012 27.984 -5.012 1 98.38 546 ALA B N 1
ATOM 9310 C CA . ALA B 1 546 ? -3.088 28.062 -3.883 1 98.38 546 ALA B CA 1
ATOM 9311 C C . ALA B 1 546 ? -3.535 29.141 -2.889 1 98.38 546 ALA B C 1
ATOM 9313 O O . ALA B 1 546 ? -3.451 28.938 -1.674 1 98.38 546 ALA B O 1
ATOM 9314 N N . MET B 1 547 ? -3.992 30.266 -3.387 1 98 547 MET B N 1
ATOM 9315 C CA . MET B 1 547 ? -4.504 31.328 -2.516 1 98 547 MET B CA 1
ATOM 9316 C C . MET B 1 547 ? -5.742 30.859 -1.76 1 98 547 MET B C 1
ATOM 9318 O O . MET B 1 547 ? -5.867 31.094 -0.558 1 98 547 MET B O 1
ATOM 9322 N N . SER B 1 548 ? -6.625 30.172 -2.488 1 97.12 548 SER B N 1
ATOM 9323 C CA . SER B 1 548 ? -7.82 29.641 -1.851 1 97.12 548 SER B CA 1
ATOM 9324 C C . SER B 1 548 ? -7.461 28.641 -0.755 1 97.12 548 SER B C 1
ATOM 9326 O O . SER B 1 548 ? -8.07 28.641 0.316 1 97.12 548 SER B O 1
ATOM 9328 N N . PHE B 1 549 ? -6.5 27.859 -1.069 1 97.31 549 PHE B N 1
ATOM 9329 C CA . PHE B 1 549 ? -6.055 26.859 -0.105 1 97.31 549 PHE B CA 1
ATOM 9330 C C . PHE B 1 549 ? -5.473 27.531 1.136 1 97.31 549 PHE B C 1
ATOM 9332 O O . PHE B 1 549 ? -5.75 27.109 2.262 1 97.31 549 PHE B O 1
ATOM 9339 N N . ALA B 1 550 ? -4.605 28.484 0.915 1 97.25 550 ALA B N 1
ATOM 9340 C CA . ALA B 1 550 ? -4 29.203 2.035 1 97.25 550 ALA B CA 1
ATOM 9341 C C . ALA B 1 550 ? -5.07 29.812 2.934 1 97.25 550 ALA B C 1
ATOM 9343 O O . ALA B 1 550 ? -4.961 29.766 4.16 1 97.25 550 ALA B O 1
ATOM 9344 N N . GLN B 1 551 ? -6.082 30.375 2.307 1 94.62 551 GLN B N 1
ATOM 9345 C CA . GLN B 1 551 ? -7.188 30.922 3.088 1 94.62 551 GLN B CA 1
ATOM 9346 C C . GLN B 1 551 ? -7.945 29.812 3.818 1 94.62 551 GLN B C 1
ATOM 9348 O O . GLN B 1 551 ? -8.266 29.953 5 1 94.62 551 GLN B O 1
ATOM 9353 N N . PHE B 1 552 ? -8.117 28.812 3.111 1 92.38 552 PHE B N 1
ATOM 9354 C CA . PHE B 1 552 ? -8.836 27.656 3.611 1 92.38 552 PHE B CA 1
ATOM 9355 C C . PHE B 1 552 ? -8.172 27.094 4.863 1 92.38 552 PHE B C 1
ATOM 9357 O O . PHE B 1 552 ? -8.852 26.797 5.852 1 92.38 552 PHE B O 1
ATOM 9364 N N . GLU B 1 553 ? -6.922 26.969 4.883 1 94.25 553 GLU B N 1
ATOM 9365 C CA . GLU B 1 553 ? -6.16 26.391 5.98 1 94.25 553 GLU B CA 1
ATOM 9366 C C . GLU B 1 553 ? -5.672 27.453 6.949 1 94.25 553 GLU B C 1
ATOM 9368 O O . GLU B 1 553 ? -4.984 27.156 7.926 1 94.25 553 GLU B O 1
ATOM 9373 N N . ASN B 1 554 ? -6.027 28.688 6.676 1 94.25 554 ASN B N 1
ATOM 9374 C CA . ASN B 1 554 ? -5.621 29.812 7.516 1 94.25 554 ASN B CA 1
ATOM 9375 C C . ASN B 1 554 ? -4.102 29.906 7.629 1 94.25 554 ASN B C 1
ATOM 9377 O O . ASN B 1 554 ? -3.564 30.016 8.734 1 94.25 554 ASN B O 1
ATOM 9381 N N . LEU B 1 555 ? -3.438 29.766 6.48 1 97.56 555 LEU B N 1
ATOM 9382 C CA . LEU B 1 555 ? -1.994 29.969 6.402 1 97.56 555 LEU B CA 1
ATOM 9383 C C . LEU B 1 555 ? -1.654 31.453 6.312 1 97.56 555 LEU B C 1
ATOM 9385 O O . LEU B 1 555 ? -2.543 32.281 6.137 1 97.56 555 LEU B O 1
ATOM 9389 N N . LEU B 1 556 ? -0.372 31.719 6.512 1 97.75 556 LEU B N 1
ATOM 9390 C CA . LEU B 1 556 ? 0.074 33.094 6.383 1 97.75 556 LEU B CA 1
ATOM 9391 C C . LEU B 1 556 ? -0.058 33.594 4.938 1 97.75 556 LEU B C 1
ATOM 9393 O O . LEU B 1 556 ? -0.45 34.719 4.695 1 97.75 556 LEU B O 1
ATOM 9397 N N . GLY B 1 557 ? 0.359 32.719 4.055 1 98.44 557 GLY B N 1
ATOM 9398 C CA . GLY B 1 557 ? 0.289 33.125 2.656 1 98.44 557 GLY B CA 1
ATOM 9399 C C . GLY B 1 557 ? 0.853 32.062 1.717 1 98.44 557 GLY B C 1
ATOM 9400 O O . GLY B 1 557 ? 0.757 30.859 1.988 1 98.44 557 GLY B O 1
ATOM 9401 N N . ILE B 1 558 ? 1.284 32.594 0.495 1 98.69 558 ILE B N 1
ATOM 9402 C CA . ILE B 1 558 ? 1.809 31.672 -0.524 1 98.69 558 ILE B CA 1
ATOM 9403 C C . ILE B 1 558 ? 3.182 32.156 -0.984 1 98.69 558 ILE B C 1
ATOM 9405 O O . ILE B 1 558 ? 3.529 33.344 -0.803 1 98.69 558 ILE B O 1
ATOM 9409 N N . ASN B 1 559 ? 3.994 31.266 -1.389 1 98.5 559 ASN B N 1
ATOM 9410 C CA . ASN B 1 559 ? 5.242 31.484 -2.113 1 98.5 559 ASN B CA 1
ATOM 9411 C C . ASN B 1 559 ? 5.145 31 -3.557 1 98.5 559 ASN B C 1
ATOM 9413 O O . ASN B 1 559 ? 5.289 29.797 -3.822 1 98.5 559 ASN B O 1
ATOM 9417 N N . ALA B 1 560 ? 4.965 31.953 -4.52 1 98.56 560 ALA B N 1
ATOM 9418 C CA . ALA B 1 560 ? 4.594 31.594 -5.891 1 98.56 560 ALA B CA 1
ATOM 9419 C C . ALA B 1 560 ? 5.797 31.703 -6.824 1 98.56 560 ALA B C 1
ATOM 9421 O O . ALA B 1 560 ? 6.684 32.531 -6.617 1 98.56 560 ALA B O 1
ATOM 9422 N N . HIS B 1 561 ? 5.809 30.922 -7.805 1 98.12 561 HIS B N 1
ATOM 9423 C CA . HIS B 1 561 ? 6.863 30.938 -8.812 1 98.12 561 HIS B CA 1
ATOM 9424 C C . HIS B 1 561 ? 6.875 32.281 -9.57 1 98.12 561 HIS B C 1
ATOM 9426 O O . HIS B 1 561 ? 5.848 32.688 -10.094 1 98.12 561 HIS B O 1
ATOM 9432 N N . THR B 1 562 ? 8.016 32.781 -9.727 1 97.44 562 THR B N 1
ATOM 9433 C CA . THR B 1 562 ? 8.18 34.125 -10.312 1 97.44 562 THR B CA 1
ATOM 9434 C C . THR B 1 562 ? 7.695 34.125 -11.758 1 97.44 562 THR B C 1
ATOM 9436 O O . THR B 1 562 ? 7.125 35.125 -12.219 1 97.44 562 THR B O 1
ATOM 9439 N N . GLU B 1 563 ? 7.906 33.062 -12.461 1 97.38 563 GLU B N 1
ATOM 9440 C CA . GLU B 1 563 ? 7.438 32.969 -13.844 1 97.38 563 GLU B CA 1
ATOM 9441 C C . GLU B 1 563 ? 5.945 33.281 -13.945 1 97.38 563 GLU B C 1
ATOM 9443 O O . GLU B 1 563 ? 5.52 34.062 -14.789 1 97.38 563 GLU B O 1
ATOM 9448 N N . ASP B 1 564 ? 5.203 32.688 -13.117 1 97.94 564 ASP B N 1
ATOM 9449 C CA . ASP B 1 564 ? 3.754 32.844 -13.141 1 97.94 564 ASP B CA 1
ATOM 9450 C C . ASP B 1 564 ? 3.355 34.25 -12.688 1 97.94 564 ASP B C 1
ATOM 9452 O O . ASP B 1 564 ? 2.426 34.844 -13.234 1 97.94 564 ASP B O 1
ATOM 9456 N N . LEU B 1 565 ? 4.035 34.844 -11.766 1 97.75 565 LEU B N 1
ATOM 9457 C CA . LEU B 1 565 ? 3.734 36.188 -11.25 1 97.75 565 LEU B CA 1
ATOM 9458 C C . LEU B 1 565 ? 4.031 37.25 -12.297 1 97.75 565 LEU B C 1
ATOM 9460 O O . LEU B 1 565 ? 3.289 38.219 -12.422 1 97.75 565 LEU B O 1
ATOM 9464 N N . LEU B 1 566 ? 5.156 37.062 -12.969 1 97.56 566 LEU B N 1
ATOM 9465 C CA . LEU B 1 566 ? 5.504 38.031 -14.008 1 97.56 566 LEU B CA 1
ATOM 9466 C C . LEU B 1 566 ? 4.496 37.969 -15.148 1 97.56 566 LEU B C 1
ATOM 9468 O O . LEU B 1 566 ? 4.207 39 -15.766 1 97.56 566 LEU B O 1
ATOM 9472 N N . ARG B 1 567 ? 4.02 36.844 -15.438 1 97.44 567 ARG B N 1
ATOM 9473 C CA . ARG B 1 567 ? 2.992 36.688 -16.469 1 97.44 567 ARG B CA 1
ATOM 9474 C C . ARG B 1 567 ? 1.651 37.219 -15.984 1 97.44 567 ARG B C 1
ATOM 9476 O O . ARG B 1 567 ? 0.86 37.719 -16.781 1 97.44 567 ARG B O 1
ATOM 9483 N N . ASN B 1 568 ? 1.366 37.125 -14.672 1 97.81 568 ASN B N 1
ATOM 9484 C CA . ASN B 1 568 ? 0.11 37.531 -14.062 1 97.81 568 ASN B CA 1
ATOM 9485 C C . ASN B 1 568 ? 0.348 38.406 -12.828 1 97.81 568 ASN B C 1
ATOM 9487 O O . ASN B 1 568 ? 0.013 38 -11.711 1 97.81 568 ASN B O 1
ATOM 9491 N N . PRO B 1 569 ? 0.751 39.594 -13 1 97.25 569 PRO B N 1
ATOM 9492 C CA . PRO B 1 569 ? 1.086 40.469 -11.859 1 97.25 569 PRO B CA 1
ATOM 9493 C C . PRO B 1 569 ? -0.115 40.75 -10.961 1 97.25 569 PRO B C 1
ATOM 9495 O O . PRO B 1 569 ? 0.054 41.094 -9.789 1 97.25 569 PRO B O 1
ATOM 9498 N N . SER B 1 570 ? -1.32 40.594 -11.477 1 97.44 570 SER B N 1
ATOM 9499 C CA . SER B 1 570 ? -2.529 40.844 -10.703 1 97.44 570 SER B CA 1
ATOM 9500 C C . SER B 1 570 ? -2.635 39.906 -9.508 1 97.44 570 SER B C 1
ATOM 9502 O O . SER B 1 570 ? -3.354 40.188 -8.547 1 97.44 570 SER B O 1
ATOM 9504 N N . TYR B 1 571 ? -1.984 38.781 -9.555 1 98 571 TYR B N 1
ATOM 9505 C CA . TYR B 1 571 ? -2.004 37.812 -8.461 1 98 571 TYR B CA 1
ATOM 9506 C C . TYR B 1 571 ? -1.469 38.438 -7.176 1 98 571 TYR B C 1
ATOM 9508 O O . TYR B 1 571 ? -1.896 38.062 -6.078 1 98 571 TYR B O 1
ATOM 9516 N N . ILE B 1 572 ? -0.524 39.312 -7.289 1 97.81 572 ILE B N 1
ATOM 9517 C CA . ILE B 1 572 ? 0.07 39.969 -6.121 1 97.81 572 ILE B CA 1
ATOM 9518 C C . ILE B 1 572 ? -0.985 40.812 -5.402 1 97.81 572 ILE B C 1
ATOM 9520 O O . ILE B 1 572 ? -1.16 40.688 -4.188 1 97.81 572 ILE B O 1
ATOM 9524 N N . GLN B 1 573 ? -1.717 41.5 -6.137 1 96.94 573 GLN B N 1
ATOM 9525 C CA . GLN B 1 573 ? -2.775 42.312 -5.551 1 96.94 573 GLN B CA 1
ATOM 9526 C C . GLN B 1 573 ? -3.902 41.438 -5.004 1 96.94 573 GLN B C 1
ATOM 9528 O O . GLN B 1 573 ? -4.484 41.75 -3.965 1 96.94 573 GLN B O 1
ATOM 9533 N N . GLU B 1 574 ? -4.195 40.469 -5.734 1 96.81 574 GLU B N 1
ATOM 9534 C CA . GLU B 1 574 ? -5.242 39.562 -5.293 1 96.81 574 GLU B CA 1
ATOM 9535 C C . GLU B 1 574 ? -4.883 38.906 -3.955 1 96.81 574 GLU B C 1
ATOM 9537 O O . GLU B 1 574 ? -5.734 38.812 -3.066 1 96.81 574 GLU B O 1
ATOM 9542 N N . ALA B 1 575 ? -3.68 38.438 -3.836 1 96.94 575 ALA B N 1
ATOM 9543 C CA . ALA B 1 575 ? -3.223 37.812 -2.586 1 96.94 575 ALA B CA 1
ATOM 9544 C C . ALA B 1 575 ? -3.336 38.812 -1.429 1 96.94 575 ALA B C 1
ATOM 9546 O O . ALA B 1 575 ? -3.846 38.469 -0.359 1 96.94 575 ALA B O 1
ATOM 9547 N N . LYS B 1 576 ? -2.902 40 -1.649 1 94.75 576 LYS B N 1
ATOM 9548 C CA . LYS B 1 576 ? -2.955 41.031 -0.621 1 94.75 576 LYS B CA 1
ATOM 9549 C C . LYS B 1 576 ? -4.398 41.344 -0.237 1 94.75 576 LYS B C 1
ATOM 9551 O O . LYS B 1 576 ? -4.707 41.531 0.944 1 94.75 576 LYS B O 1
ATOM 9556 N N . ALA B 1 577 ? -5.219 41.406 -1.237 1 95.06 577 ALA B N 1
ATOM 9557 C CA . ALA B 1 577 ? -6.637 41.656 -0.992 1 95.06 577 ALA B CA 1
ATOM 9558 C C . ALA B 1 577 ? -7.258 40.562 -0.148 1 95.06 577 ALA B C 1
ATOM 9560 O O . ALA B 1 577 ? -8.18 40.812 0.633 1 95.06 577 ALA B O 1
ATOM 9561 N N . LYS B 1 578 ? -6.75 39.406 -0.282 1 93.5 578 LYS B N 1
ATOM 9562 C CA . LYS B 1 578 ? -7.25 38.25 0.458 1 93.5 578 LYS B CA 1
ATOM 9563 C C . LYS B 1 578 ? -6.594 38.156 1.832 1 93.5 578 LYS B C 1
ATOM 9565 O O . LYS B 1 578 ? -6.832 37.188 2.572 1 93.5 578 LYS B O 1
ATOM 9570 N N . GLY B 1 579 ? -5.73 39.094 2.125 1 93.19 579 GLY B N 1
ATOM 9571 C CA . GLY B 1 579 ? -5.059 39.125 3.414 1 93.19 579 GLY B CA 1
ATOM 9572 C C . GLY B 1 579 ? -3.895 38.156 3.506 1 93.19 579 GLY B C 1
ATOM 9573 O O . GLY B 1 579 ? -3.498 37.75 4.602 1 93.19 579 GLY B O 1
ATOM 9574 N N . LEU B 1 580 ? -3.389 37.75 2.342 1 96.88 580 LEU B N 1
ATOM 9575 C CA . LEU B 1 580 ? -2.293 36.812 2.311 1 96.88 580 LEU B CA 1
ATOM 9576 C C . LEU B 1 580 ? -0.959 37.5 2.08 1 96.88 580 LEU B C 1
ATOM 9578 O O . LEU B 1 580 ? -0.893 38.5 1.343 1 96.88 580 LEU B O 1
ATOM 9582 N N . VAL B 1 581 ? 0.061 37 2.73 1 97.12 581 VAL B N 1
ATOM 9583 C CA . VAL B 1 581 ? 1.436 37.375 2.406 1 97.12 581 VAL B CA 1
ATOM 9584 C C . VAL B 1 581 ? 1.89 36.625 1.157 1 97.12 581 VAL B C 1
ATOM 9586 O O . VAL B 1 581 ? 1.591 35.438 0.996 1 97.12 581 VAL B O 1
ATOM 9589 N N . ILE B 1 582 ? 2.6 37.312 0.242 1 97.81 582 ILE B N 1
ATOM 9590 C CA . ILE B 1 582 ? 2.988 36.656 -1.004 1 97.81 582 ILE B CA 1
ATOM 9591 C C . ILE B 1 582 ? 4.492 36.812 -1.215 1 97.81 582 ILE B C 1
ATOM 9593 O O . ILE B 1 582 ? 5.008 37.906 -1.293 1 97.81 582 ILE B O 1
ATOM 9597 N N . PHE B 1 583 ? 5.211 35.688 -1.26 1 97.31 583 PHE B N 1
ATOM 9598 C CA . PHE B 1 583 ? 6.617 35.562 -1.617 1 97.31 583 PHE B CA 1
ATOM 9599 C C . PHE B 1 583 ? 6.773 35.062 -3.049 1 97.31 583 PHE B C 1
ATOM 9601 O O . PHE B 1 583 ? 5.797 34.656 -3.676 1 97.31 583 PHE B O 1
ATOM 9608 N N . CYS B 1 584 ? 7.965 35.188 -3.588 1 97.25 584 CYS B N 1
ATOM 9609 C CA . CYS B 1 584 ? 8.242 34.625 -4.902 1 97.25 584 CYS B CA 1
ATOM 9610 C C . CYS B 1 584 ? 9.57 33.906 -4.906 1 97.25 584 CYS B C 1
ATOM 9612 O O . CYS B 1 584 ? 10.453 34.188 -4.098 1 97.25 584 CYS B O 1
ATOM 9614 N N . TRP B 1 585 ? 9.688 32.938 -5.789 1 96 585 TRP B N 1
ATOM 9615 C CA . TRP B 1 585 ? 10.883 32.094 -5.934 1 96 585 TRP B CA 1
ATOM 9616 C C . TRP B 1 585 ? 11.125 31.734 -7.395 1 96 585 TRP B C 1
ATOM 9618 O O . TRP B 1 585 ? 10.234 31.906 -8.234 1 96 585 TRP B O 1
ATOM 9628 N N . GLY B 1 586 ? 12.297 31.234 -7.656 1 93.56 586 GLY B N 1
ATOM 9629 C CA . GLY B 1 586 ? 12.625 30.75 -8.984 1 93.56 586 GLY B CA 1
ATOM 9630 C C . GLY B 1 586 ? 13.812 31.453 -9.602 1 93.56 586 GLY B C 1
ATOM 9631 O O . GLY B 1 586 ? 14.258 32.5 -9.094 1 93.56 586 GLY B O 1
ATOM 9632 N N . ASP B 1 587 ? 14.266 31 -10.727 1 90.06 587 ASP B N 1
ATOM 9633 C CA . ASP B 1 587 ? 15.453 31.516 -11.406 1 90.06 587 ASP B CA 1
ATOM 9634 C C . ASP B 1 587 ? 15.242 32.938 -11.867 1 90.06 587 ASP B C 1
ATOM 9636 O O . ASP B 1 587 ? 16.188 33.75 -11.883 1 90.06 587 ASP B O 1
ATOM 9640 N N . ASP B 1 588 ? 14.062 33.281 -12.219 1 93.25 588 ASP B N 1
ATOM 9641 C CA . ASP B 1 588 ? 13.766 34.625 -12.703 1 93.25 588 ASP B CA 1
ATOM 9642 C C . ASP B 1 588 ? 13.977 35.656 -11.609 1 93.25 588 ASP B C 1
ATOM 9644 O O . ASP B 1 588 ? 14.164 36.844 -11.898 1 93.25 588 ASP B O 1
ATOM 9648 N N . THR B 1 589 ? 13.93 35.25 -10.367 1 92.88 589 THR B N 1
ATOM 9649 C CA . THR B 1 589 ? 14.141 36.188 -9.258 1 92.88 589 THR B CA 1
ATOM 9650 C C . THR B 1 589 ? 15.609 36.594 -9.172 1 92.88 589 THR B C 1
ATOM 9652 O O . THR B 1 589 ? 15.945 37.594 -8.539 1 92.88 589 THR B O 1
ATOM 9655 N N . ASN B 1 590 ? 16.422 35.812 -9.797 1 88.88 590 ASN B N 1
ATOM 9656 C CA . ASN B 1 590 ? 17.859 36.125 -9.773 1 88.88 590 ASN B CA 1
ATOM 9657 C C . ASN B 1 590 ? 18.172 37.375 -10.602 1 88.88 590 ASN B C 1
ATOM 9659 O O . ASN B 1 590 ? 19.234 37.969 -10.438 1 88.88 590 ASN B O 1
ATOM 9663 N N . ASP B 1 591 ? 17.297 37.719 -11.547 1 90.69 591 ASP B N 1
ATOM 9664 C CA . ASP B 1 591 ? 17.438 38.938 -12.359 1 90.69 591 ASP B CA 1
ATOM 9665 C C . ASP B 1 591 ? 17.062 40.188 -11.57 1 90.69 591 ASP B C 1
ATOM 9667 O O . ASP B 1 591 ? 15.914 40.344 -11.164 1 90.69 591 ASP B O 1
ATOM 9671 N N . PRO B 1 592 ? 17.969 41.125 -11.438 1 89.88 592 PRO B N 1
ATOM 9672 C CA . PRO B 1 592 ? 17.688 42.312 -10.641 1 89.88 592 PRO B CA 1
ATOM 9673 C C . PRO B 1 592 ? 16.516 43.125 -11.172 1 89.88 592 PRO B C 1
ATOM 9675 O O . PRO B 1 592 ? 15.781 43.75 -10.398 1 89.88 592 PRO B O 1
ATOM 9678 N N . GLU B 1 593 ? 16.359 43.125 -12.43 1 94.38 593 GLU B N 1
ATOM 9679 C CA . GLU B 1 593 ? 15.227 43.844 -13.008 1 94.38 593 GLU B CA 1
ATOM 9680 C C . GLU B 1 593 ? 13.898 43.25 -12.586 1 94.38 593 GLU B C 1
ATOM 9682 O O . GLU B 1 593 ? 12.938 43.969 -12.297 1 94.38 593 GLU B O 1
ATOM 9687 N N . ASN B 1 594 ? 13.891 42 -12.586 1 95.56 594 ASN B N 1
ATOM 9688 C CA . ASN B 1 594 ? 12.688 41.312 -12.125 1 95.56 594 ASN B CA 1
ATOM 9689 C C . ASN B 1 594 ? 12.414 41.562 -10.648 1 95.56 594 ASN B C 1
ATOM 9691 O O . ASN B 1 594 ? 11.266 41.781 -10.25 1 95.56 594 ASN B O 1
ATOM 9695 N N . ARG B 1 595 ? 13.438 41.562 -9.852 1 93.75 595 ARG B N 1
ATOM 9696 C CA . ARG B 1 595 ? 13.281 41.844 -8.43 1 93.75 595 ARG B CA 1
ATOM 9697 C C . ARG B 1 595 ? 12.703 43.219 -8.195 1 93.75 595 ARG B C 1
ATOM 9699 O O . ARG B 1 595 ? 11.805 43.406 -7.367 1 93.75 595 ARG B O 1
ATOM 9706 N N . ARG B 1 596 ? 13.227 44.156 -8.93 1 93.75 596 ARG B N 1
ATOM 9707 C CA . ARG B 1 596 ? 12.734 45.531 -8.805 1 93.75 596 ARG B CA 1
ATOM 9708 C C . ARG B 1 596 ? 11.25 45.594 -9.172 1 93.75 596 ARG B C 1
ATOM 9710 O O . ARG B 1 596 ? 10.461 46.219 -8.453 1 93.75 596 ARG B O 1
ATOM 9717 N N . LYS B 1 597 ? 10.977 45 -10.227 1 95.94 597 LYS B N 1
ATOM 9718 C CA . LYS B 1 597 ? 9.594 45 -10.695 1 95.94 597 LYS B CA 1
ATOM 9719 C C . LYS B 1 597 ? 8.664 44.375 -9.664 1 95.94 597 LYS B C 1
ATOM 9721 O O . LYS B 1 597 ? 7.594 44.906 -9.375 1 95.94 597 LYS B O 1
ATOM 9726 N N . LEU B 1 598 ? 9.016 43.25 -9.141 1 96.31 598 LEU B N 1
ATOM 9727 C CA . LEU B 1 598 ? 8.203 42.531 -8.172 1 96.31 598 LEU B CA 1
ATOM 9728 C C . LEU B 1 598 ? 8.055 43.344 -6.879 1 96.31 598 LEU B C 1
ATOM 9730 O O . LEU B 1 598 ? 6.98 43.344 -6.277 1 96.31 598 LEU B O 1
ATOM 9734 N N . LYS B 1 599 ? 9.094 44 -6.465 1 93.94 599 LYS B N 1
ATOM 9735 C CA . LYS B 1 599 ? 9.016 44.844 -5.293 1 93.94 599 LYS B CA 1
ATOM 9736 C C . LYS B 1 599 ? 8.039 46 -5.52 1 93.94 599 LYS B C 1
ATOM 9738 O O . LYS B 1 599 ? 7.25 46.344 -4.633 1 93.94 599 LYS B O 1
ATOM 9743 N N . GLU B 1 600 ? 8.117 46.531 -6.688 1 94.81 600 GLU B N 1
ATOM 9744 C CA . GLU B 1 600 ? 7.203 47.594 -7.035 1 94.81 600 GLU B CA 1
ATOM 9745 C C . GLU B 1 600 ? 5.754 47.125 -7.039 1 94.81 600 GLU B C 1
ATOM 9747 O O . GLU B 1 600 ? 4.848 47.875 -6.695 1 94.81 600 GLU B O 1
ATOM 9752 N N . LEU B 1 601 ? 5.625 45.906 -7.43 1 95.56 601 LEU B N 1
ATOM 9753 C CA . LEU B 1 601 ? 4.285 45.344 -7.488 1 95.56 601 LEU B CA 1
ATOM 9754 C C . LEU B 1 601 ? 3.795 44.938 -6.098 1 95.56 601 LEU B C 1
ATOM 9756 O O . LEU B 1 601 ? 2.607 44.688 -5.902 1 95.56 601 LEU B O 1
ATOM 9760 N N . GLY B 1 602 ? 4.703 44.875 -5.129 1 94.38 602 GLY B N 1
ATOM 9761 C CA . GLY B 1 602 ? 4.277 44.75 -3.74 1 94.38 602 GLY B CA 1
ATOM 9762 C C . GLY B 1 602 ? 4.484 43.375 -3.168 1 94.38 602 GLY B C 1
ATOM 9763 O O . GLY B 1 602 ? 3.828 43 -2.195 1 94.38 602 GLY B O 1
ATOM 9764 N N . VAL B 1 603 ? 5.316 42.562 -3.762 1 95.88 603 VAL B N 1
ATOM 9765 C CA . VAL B 1 603 ? 5.629 41.281 -3.162 1 95.88 603 VAL B CA 1
ATOM 9766 C C . VAL B 1 603 ? 6.223 41.469 -1.771 1 95.88 603 VAL B C 1
ATOM 9768 O O . VAL B 1 603 ? 6.844 42.5 -1.5 1 95.88 603 VAL B O 1
ATOM 9771 N N . ASN B 1 604 ? 5.984 40.5 -0.889 1 95.5 604 ASN B N 1
ATOM 9772 C CA . ASN B 1 604 ? 6.426 40.656 0.493 1 95.5 604 ASN B CA 1
ATOM 9773 C C . ASN B 1 604 ? 7.816 40.062 0.706 1 95.5 604 ASN B C 1
ATOM 9775 O O . ASN B 1 604 ? 8.523 40.469 1.64 1 95.5 604 ASN B O 1
ATOM 9779 N N . GLY B 1 605 ? 8.18 39.156 -0.06 1 94 605 GLY B N 1
ATOM 9780 C CA . GLY B 1 605 ? 9.477 38.5 0.077 1 94 605 GLY B CA 1
ATOM 9781 C C . GLY B 1 605 ? 9.969 37.875 -1.21 1 94 605 GLY B C 1
ATOM 9782 O O . GLY B 1 605 ? 9.172 37.406 -2.018 1 94 605 GLY B O 1
ATOM 9783 N N . LEU B 1 606 ? 11.312 37.844 -1.426 1 94.19 606 LEU B N 1
ATOM 9784 C CA . LEU B 1 606 ? 11.953 37.312 -2.609 1 94.19 606 LEU B CA 1
ATOM 9785 C C . LEU B 1 606 ? 13.016 36.281 -2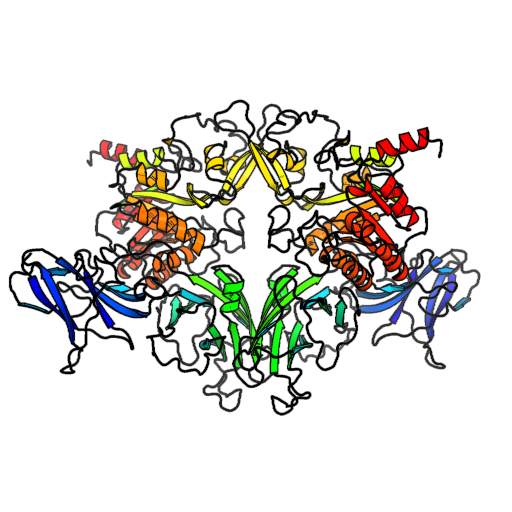.219 1 94.19 606 LEU B C 1
ATOM 9787 O O . LEU B 1 606 ? 13.922 36.594 -1.434 1 94.19 606 LEU B O 1
ATOM 9791 N N . ILE B 1 607 ? 12.922 35.094 -2.734 1 91.81 607 ILE B N 1
ATOM 9792 C CA . ILE B 1 607 ? 13.898 34.031 -2.506 1 91.81 607 ILE B CA 1
ATOM 9793 C C . ILE B 1 607 ? 14.766 33.844 -3.752 1 91.81 607 ILE B C 1
ATOM 9795 O O . ILE B 1 607 ? 14.258 33.5 -4.82 1 91.81 607 ILE B O 1
ATOM 9799 N N . TYR B 1 608 ? 16.047 34 -3.688 1 86.69 608 TYR B N 1
ATOM 9800 C CA . TYR B 1 608 ? 16.906 33.906 -4.859 1 86.69 608 TYR B CA 1
ATOM 9801 C C . TYR B 1 608 ? 18.328 33.562 -4.457 1 86.69 608 TYR B C 1
ATOM 9803 O O . TYR B 1 608 ? 18.641 33.469 -3.266 1 86.69 608 TYR B O 1
ATOM 9811 N N . ASP B 1 609 ? 19.359 33.062 -5.293 1 77 609 ASP B N 1
ATOM 9812 C CA . ASP B 1 609 ? 20.672 32.469 -5.078 1 77 609 ASP B CA 1
ATOM 9813 C C . ASP B 1 609 ? 21.719 33.531 -4.789 1 77 609 ASP B C 1
ATOM 9815 O O . ASP B 1 609 ? 22.688 33.281 -4.07 1 77 609 ASP B O 1
ATOM 9819 N N . ARG B 1 610 ? 21.828 34.625 -5.367 1 65.19 610 ARG B N 1
ATOM 9820 C CA . ARG B 1 610 ? 23.031 35.438 -5.43 1 65.19 610 ARG B CA 1
ATOM 9821 C C . ARG B 1 610 ? 22.969 36.594 -4.434 1 65.19 610 ARG B C 1
ATOM 9823 O O . ARG B 1 610 ? 22.812 37.75 -4.824 1 65.19 610 ARG B O 1
ATOM 9830 N N . TYR B 1 611 ? 23.047 36.156 -3.139 1 58.81 611 TYR B N 1
ATOM 9831 C CA . TYR B 1 611 ? 23.031 37.25 -2.172 1 58.81 611 TYR B CA 1
ATOM 9832 C C . TYR B 1 611 ? 24.391 37.938 -2.104 1 58.81 611 TYR B C 1
ATOM 9834 O O . TYR B 1 611 ? 24.469 39.125 -1.842 1 58.81 611 TYR B O 1
ATOM 9842 N N . ALA B 1 612 ? 25.453 37.188 -2.387 1 50.44 612 ALA B N 1
ATOM 9843 C CA . ALA B 1 612 ? 26.766 37.812 -2.225 1 50.44 612 ALA B CA 1
ATOM 9844 C C . ALA B 1 612 ? 26.984 38.938 -3.227 1 50.44 612 ALA B C 1
ATOM 9846 O O . ALA B 1 612 ? 27.641 39.938 -2.92 1 50.44 612 ALA B O 1
ATOM 9847 N N . ASN B 1 613 ? 26.547 38.688 -4.426 1 46.31 613 ASN B N 1
ATOM 9848 C CA . ASN B 1 613 ? 26.938 39.688 -5.418 1 46.31 613 ASN B CA 1
ATOM 9849 C C . ASN B 1 613 ? 26.094 40.938 -5.285 1 46.31 613 ASN B C 1
ATOM 9851 O O . ASN B 1 613 ? 26.484 42 -5.777 1 46.31 613 ASN B O 1
ATOM 9855 N N . PHE B 1 614 ? 25.031 40.781 -4.719 1 45.91 614 PHE B N 1
ATOM 9856 C CA . PHE B 1 614 ? 24.125 41.938 -4.77 1 45.91 614 PHE B CA 1
ATOM 9857 C C . PHE B 1 614 ? 24.625 43.062 -3.867 1 45.91 614 PHE B C 1
ATOM 9859 O O . PHE B 1 614 ? 24.531 44.25 -4.227 1 45.91 614 PHE B O 1
ATOM 9866 N N . ARG B 1 615 ? 25.078 42.75 -2.699 1 45.25 615 ARG B N 1
ATOM 9867 C CA . ARG B 1 615 ? 25.438 43.906 -1.887 1 45.25 615 ARG B CA 1
ATOM 9868 C C . ARG B 1 615 ? 26.703 44.562 -2.41 1 45.25 615 ARG B C 1
ATOM 9870 O O . ARG B 1 615 ? 27.031 45.688 -2.025 1 45.25 615 ARG B O 1
ATOM 9877 N N . GLN B 1 616 ? 27.453 43.812 -3.1 1 40.41 616 GLN B N 1
ATOM 9878 C CA . GLN B 1 616 ? 28.562 44.594 -3.664 1 40.41 616 GLN B CA 1
ATOM 9879 C C . GLN B 1 616 ? 28.047 45.656 -4.617 1 40.41 616 GLN B C 1
ATOM 9881 O O . GLN B 1 616 ? 28.609 46.781 -4.664 1 40.41 616 GLN B O 1
ATOM 9886 N N . ILE B 1 617 ? 27 45.281 -5.207 1 38.16 617 ILE B N 1
ATOM 9887 C CA . ILE B 1 617 ? 26.516 46.281 -6.133 1 38.16 617 ILE B CA 1
ATOM 9888 C C . ILE B 1 617 ? 25.828 47.406 -5.355 1 38.16 617 ILE B C 1
ATOM 9890 O O . ILE B 1 617 ? 25.984 48.594 -5.688 1 38.16 617 ILE B O 1
ATOM 9894 N N . LEU B 1 618 ? 25.125 47.031 -4.285 1 38.72 618 LEU B N 1
ATOM 9895 C CA . LEU B 1 618 ? 24.516 48.125 -3.555 1 38.72 618 LEU B CA 1
ATOM 9896 C C . LEU B 1 618 ? 25.562 48.969 -2.85 1 38.72 618 LEU B C 1
ATOM 9898 O O . LEU B 1 618 ? 25.438 50.188 -2.77 1 38.72 618 LEU B O 1
ATOM 9902 N N . HIS B 1 619 ? 26.531 48.375 -2.338 1 37.75 619 HIS B N 1
ATOM 9903 C CA . HIS B 1 619 ? 27.609 49.188 -1.799 1 37.75 619 HIS B CA 1
ATOM 9904 C C . HIS B 1 619 ? 28.297 50 -2.898 1 37.75 619 HIS B C 1
ATOM 9906 O O . HIS B 1 619 ? 28.719 51.125 -2.666 1 37.75 619 HIS B O 1
ATOM 9912 N N . LEU B 1 620 ? 28.406 49.375 -4.043 1 36.25 620 LEU B N 1
ATOM 9913 C CA . LEU B 1 620 ? 29.016 50.125 -5.113 1 36.25 620 LEU B CA 1
ATOM 9914 C C . LEU B 1 620 ? 28.078 51.25 -5.598 1 36.25 620 LEU B C 1
ATOM 9916 O O . LEU B 1 620 ? 28.516 52.188 -6.238 1 36.25 620 LEU B O 1
ATOM 9920 N N . LYS B 1 621 ? 26.719 50.812 -5.648 1 38 621 LYS B N 1
ATOM 9921 C CA . LYS B 1 621 ? 25.859 51.875 -6.164 1 38 621 LYS B CA 1
ATOM 9922 C C . LYS B 1 621 ? 25.453 52.844 -5.051 1 38 621 LYS B C 1
ATOM 9924 O O . LYS B 1 621 ? 24.734 53.812 -5.293 1 38 621 LYS B O 1
ATOM 9929 N N . GLY B 1 622 ? 26.141 53.156 -4.184 1 34.19 622 GLY B N 1
ATOM 9930 C CA . GLY B 1 622 ? 25.953 54.188 -3.17 1 34.19 622 GLY B CA 1
ATOM 9931 C C . GLY B 1 622 ? 24.688 54 -2.35 1 34.19 622 GLY B C 1
ATOM 9932 O O . GLY B 1 622 ? 24.266 54.938 -1.64 1 34.19 622 GLY B O 1
ATOM 9933 N N . PHE B 1 623 ? 23.828 53.062 -2.619 1 31.81 623 PHE B N 1
ATOM 9934 C CA . PHE B 1 623 ? 22.578 53.094 -1.888 1 31.81 623 PHE B CA 1
ATOM 9935 C C . PHE B 1 623 ? 22.719 52.438 -0.522 1 31.81 623 PHE B C 1
ATOM 9937 O O . PHE B 1 623 ? 22.484 51.219 -0.377 1 31.81 623 PHE B O 1
ATOM 9944 N N . THR B 1 624 ? 23.781 52.531 0.283 1 28.78 624 THR B N 1
ATOM 9945 C CA . THR B 1 624 ? 23.688 52.188 1.702 1 28.78 624 THR B CA 1
ATOM 9946 C C . THR B 1 624 ? 22.672 53.094 2.395 1 28.78 624 THR B C 1
ATOM 9948 O O . THR B 1 624 ? 22.656 54.312 2.17 1 28.78 624 THR B O 1
#

InterPro domains:
  IPR002044 Carbohydrate binding module family 20 [PF00686] (5-70)
  IPR002044 Carbohydrate binding module family 20 [PS51166] (1-115)
  IPR002044 Carbohydrate binding module family 20 [SM01065] (3-110)
  IPR013783 Immunoglobulin-like fold [G3DSA:2.60.40.10] (1-125)
  IPR013784 Carbohydrate-binding-like fold [SSF49452] (6-113)
  IPR017946 PLC-like phosphodiesterase, TIM beta/alpha-barrel domain superfamily [G3DSA:3.20.20.190] (301-621)
  IPR017946 PLC-like phosphodiesterase, TIM beta/alpha-barrel domain superfamily [SSF51695] (318-618)
  IPR030395 Glycerophosphodiester phosphodiesterase domain [PF03009] (323-611)
  IPR030395 Glycerophosphodiester phosphodiesterase domain [PS51704] (318-618)
  IPR034839 Glycerophosphocholine phosphodiesterase GPCPD1, CBM20 domain [cd05814] (4-127)
  IPR051578 Glycerophosphodiester Phosphodiesterase [PTHR22958] (29-617)
  IPR057506 GPCPD1-like, C2 domain [PF25329] (151-298)

pLDDT: mean 88.41, std 15.11, range [28.78, 98.81]

Secondary structure (DSSP, 8-state):
--EEEEEEEEE----TT-EEEEEESSGGGGGG-GGG-EE-EE----SSS-EEEEEEEEETT--EEEEEEEEEEE--SSTT-PPEEEEEEEE--SS-EEE---SSEEEEEEEETTEETTEE-EEE---SS-EEEEEEE--SSS-SEEE-SGGGTT--EEEEEEEEEESS---S---SS----PPPP-EEEEE-SS-EEEEEPPPTT-EE--TT-EEEEEEEES-TTSEEEEEEEEETT--S-SSTT-SSTTEEEEEEEEHHHHHHHT-SEEEEEEEEEESSSSSEEEEEEEEEEEE---TT----SS---TT-----SPEEEEETTT--SSSSSS--SS-TTSHHHHHHHHHTT-SEEEEEEEE-TTS-EEE-SSSEEEEEEPBSS-SSPPEEEEEEGGGS-HHHHHHB-EE-GGGGT-SSTTS---------GGG-S--BHHHHHHHS-TTSEEEEEE----BBTTSPBGGG------HHHHHHHHHHHHHHH-TT--EEEEES-HHHHHHHHHH-SSS-EEEEE--S-SSSPPBSSGGGS-HHHHHHHHHHTT-SEEEEEHHHHHH-THHHHHHHHTT-EEEEESGGGGSHHHHHHHHHHT-SEEEES-HHHHHHHHHHTT--/--EEEEEEEEE----TT-EEEEEESSGGGGGG-GGG-EE-EE--SSSSS-EEEEEEEEETT--EEEEEEEEEEE--SSTTPPPEEEEEEEE--SSPEEE---SSEEEEEEEETTEETTEE-EEE---SS-EEEEEEE--SSS-SEEE-SGGGTT--EEEEEEEEEESSPP-S---SS----PPPP-EEEEE-SS-EEEEEPPPTT-EE--TT-EEEEEEEES-TTSEEEEEEEEETT--S-SSTT-SSTTEEEEEEEEHHHHHHHT-SEEEEEEEEEESSSSSEEEEEEEEEEEE---TT----SS---TT-----SPEEEEETTT--SSSSSS--SS-TTSHHHHHHHHHTT-SEEEEEEEE-TTS-EEE-SSSEEEEEE-BSS-SS-PEEEEEEGGGS-HHHHHHB-EE-GGGGT-SSTTS---------GGG-S--BHHHHHHHS-TTSEEEEEE----BBTTSPBGGG------HHHHHHHHHHHHHHH-TT--EEEEES-HHHHHHHHHH-SSS-EEEEE--S-SSSPPBSSGGGS-HHHHHHHHHHTT-SEEEEEHHHHHH-THHHHHHHHTT-EEEEESGGGGSHHHHHHHHHHT-SEEEES-HHHHHHHHHHHT--

Sequence (1248 aa):
MTPSQITFEIRGTLLPGEVFAICGSCDALGNWNPQSAVALLPENETGESMLWKATVVLSRGVSVQYRYFKGYFLEPKTIGGPCQVIVHKWETHLQPRSITPLENKIIIDDGQFGIHNGVETLDSGWLTCQTELRLRLHYSEKPPVSITKKKLKKSRFRVKLTLEGLEEDDDDRVSPTVLHKMSNSLEISLISDNEFKCRHSQPECGYGLQPDRWTEYSIQTMEPDNLELIFDFFEEDLSEHVVQGDALPGHVGTACLLSSTIAESGKSAGILTLPIMSRNSRKTIGKVRVDYIIIKPLPGYNCDMKSSFSKYWKPRIPLDVGHRGAGNSTTTAQLAKVQENTIASLRNAASHGAAFVEFDVHLSKDFVPVVYHDLTCCLTMKKKFDADPVELFEIPVKELTFDQLQLLKLTHVTALKSKDRKESVVQEENSFSENQPFPSLKMVLESLPEDVGFNIEIKWICQQRDGMWDGNLSTYFDMNLFLDIILKTVLENSGKRRIVFSSFDADICTMVRQKQNKYPILFLTQGKSEIYPELMDLRSRTTPIAMSFAQFENLLGINAHTEDLLRNPSYIQEAKAKGLVIFCWGDDTNDPENRRKLKELGVNGLIYDRYANFRQILHLKGFTMTPSQITFEIRGTLLPGEVFAICGSCDALGNWNPQSAVALLPENETGESMLWKATVVLSRGVSVQYRYFKGYFLEPKTIGGPCQVIVHKWETHLQPRSITPLENKIIIDDGQFGIHNGVETLDSGWLTCQTELRLRLHYSEKPPVSITKKKLKKSRFRVKLTLEGLEEDDDDRVSPTVLHKMSNSLEISLISDNEFKCRHSQPECGYGLQPDRWTEYSIQTMEPDNLELIFDFFEEDLSEHVVQGDALPGHVGTACLLSSTIAESGKSAGILTLPIMSRNSRKTIGKVRVDYIIIKPLPGYNCDMKSSFSKYWKPRIPLDVGHRGAGNSTTTAQLAKVQENTIASLRNAASHGAAFVEFDVHLSKDFVPVVYHDLTCCLTMKKKFDADPVELFEIPVKELTFDQLQLLKLTHVTALKSKDRKESVVQEENSFSENQPFPSLKMVLESLPEDVGFNIEIKWICQQRDGMWDGNLSTYFDMNLFLDIILKTVLENSGKRRIVFSSFDADICTMVRQKQNKYPILFLTQGKSEIYPELMDLRSRTTPIAMSFAQFENLLGINAHTEDLLRNPSYIQEAKAKGLVIFCWGDDTNDPENRRKLKELGVNGLIYDRYANFRQILHLKGFT

Solvent-accessible surface area (backbone atoms only — not comparable to full-atom values): 65760 Å² total; per-residue (Å²): 124,55,69,13,42,36,34,43,31,38,26,57,87,70,60,93,82,42,40,44,28,38,27,12,69,41,75,80,24,22,54,20,30,66,64,46,35,42,66,38,42,79,48,86,78,78,68,98,59,48,42,30,34,39,75,48,70,42,46,44,73,45,77,41,41,36,41,50,33,34,27,38,77,32,65,38,91,46,93,91,47,64,46,37,45,44,47,52,37,31,46,46,50,84,72,60,50,72,49,58,40,84,52,62,68,46,76,46,79,56,48,46,69,40,38,57,96,87,41,75,34,67,41,71,44,40,36,64,74,39,29,37,42,35,45,30,44,40,43,46,89,49,69,24,65,48,57,39,26,68,95,52,49,84,60,55,50,16,47,26,79,42,81,76,44,53,44,52,60,74,68,79,68,68,65,78,78,76,62,65,69,83,72,70,45,74,26,33,30,39,36,22,65,88,43,66,45,63,71,34,80,70,55,96,58,30,50,68,80,47,76,71,31,43,38,36,35,42,30,43,27,88,52,66,52,37,34,30,35,37,38,37,33,24,37,70,87,42,83,50,60,69,45,95,84,53,92,52,49,12,48,49,27,37,27,68,47,51,30,40,59,50,56,70,68,72,51,33,58,53,74,46,78,33,56,23,34,29,67,80,50,95,44,59,41,30,34,35,42,39,36,37,39,51,45,62,37,40,78,98,57,80,82,56,66,78,59,41,37,30,77,65,76,80,91,62,76,52,40,52,28,14,28,30,8,30,4,49,46,80,83,48,93,72,54,31,90,43,60,41,39,12,53,47,10,36,47,50,20,43,74,60,64,30,54,23,34,27,44,29,34,41,51,22,49,75,68,43,47,26,26,43,82,62,63,44,27,18,40,44,31,49,39,67,81,50,90,77,60,64,46,75,40,80,41,52,45,51,75,33,36,62,66,51,58,65,41,40,43,69,41,62,51,68,56,79,70,44,81,79,59,77,64,68,72,57,65,69,83,58,80,50,77,44,66,36,58,56,39,36,47,69,56,49,53,67,69,45,64,60,84,48,21,37,35,43,28,50,63,75,79,52,43,29,65,88,65,52,34,47,85,74,41,90,71,77,74,53,58,58,64,53,47,43,56,49,51,51,53,46,71,73,54,41,81,85,35,51,53,34,38,29,25,66,46,66,65,58,51,50,47,53,50,38,40,45,62,38,61,22,37,30,44,35,32,53,23,60,51,91,86,51,80,55,42,26,53,65,61,43,38,33,55,51,22,36,53,31,45,22,59,61,68,63,42,27,15,35,30,36,26,33,68,36,39,72,78,38,58,64,54,53,53,50,36,47,73,70,67,30,47,40,32,31,30,50,76,60,43,60,38,65,69,49,42,53,51,41,50,72,62,58,41,46,28,42,34,29,31,64,46,69,63,46,51,54,46,34,60,69,64,66,65,118,125,56,69,14,41,37,33,43,34,37,26,56,87,71,60,92,81,42,40,46,29,38,28,13,68,40,74,80,24,21,54,19,31,67,63,46,33,40,67,38,42,76,56,85,79,91,72,99,58,52,41,29,35,38,74,46,70,43,47,47,73,45,77,40,40,34,40,48,34,33,27,38,77,32,65,38,90,47,92,90,47,65,47,38,45,43,48,52,37,30,45,46,50,83,72,59,50,72,49,58,42,84,49,60,68,46,78,46,79,56,48,48,68,41,39,59,95,88,40,75,36,68,40,73,43,40,36,64,74,39,28,37,41,34,44,30,44,39,42,46,89,49,68,25,64,48,57,39,26,66,93,50,49,83,60,53,50,17,47,27,80,42,79,77,44,54,44,53,61,74,69,80,69,69,65,76,77,77,62,65,68,82,74,70,46,73,27,35,30,39,34,22,64,88,43,64,46,63,70,34,79,69,56,97,58,30,50,68,80,47,79,72,32,44,36,36,35,42,30,43,28,84,52,66,53,38,34,29,35,36,38,38,32,24,37,72,87,42,81,48,59,68,45,95,83,54,91,52,49,12,45,52,28,38,28,67,46,52,29,39,60,49,56,71,67,72,50,35,57,52,75,46,78,33,56,22,33,29,67,80,50,96,44,60,42,30,35,36,42,40,35,37,39,50,45,63,36,42,77,97,57,79,82,56,67,78,60,40,37,30,78,65,74,79,91,65,76,53,41,52,28,15,28,31,9,33,5,49,46,77,84,48,94,73,54,32,93,43,60,41,39,14,53,48,11,36,46,51,21,45,74,60,65,28,54,24,35,27,46,30,34,41,49,24,50,74,68,41,46,26,25,42,80,64,63,46,28,19,40,44,32,49,39,66,82,50,90,76,62,63,46,77,40,82,40,52,45,49,76,33,37,62,66,50,58,67,42,40,42,68,42,63,53,68,58,78,72,45,81,79,58,76,64,69,70,57,64,68,82,56,81,50,77,44,66,37,58,56,39,38,48,69,56,49,54,69,69,47,63,59,82,48,21,39,35,42,28,49,62,73,78,54,43,30,65,88,65,51,34,48,86,74,42,91,73,78,75,50,56,57,63,53,47,41,54,49,50,50,52,47,73,72,54,41,80,86,36,50,54,32,39,30,25,67,47,66,65,58,52,52,46,53,49,37,41,44,62,39,61,21,37,31,45,37,31,54,22,60,51,93,86,50,79,55,44,28,51,65,60,42,37,33,56,51,22,37,53,29,46,23,60,60,67,62,42,27,16,37,31,34,26,33,69,36,39,73,76,38,58,65,55,52,53,51,35,48,73,70,69,28,48,39,32,31,29,50,75,60,44,60,38,67,67,49,42,51,52,42,50,72,63,59,39,46,30,43,34,27,32,64,48,70,62,45,49,55,47,33,62,68,63,64,66,116

Radius of gyration: 36.36 Å; Cα contacts (8 Å, |Δi|>4): 2922; chains: 2; bounding box: 83×104×98 Å

Foldseek 3Di:
DQKAKEKEKAWDDDDPQKFKWKAWCDVQQPNQFPLSTGTWDWDDDDDDITMTMDITIDDAQDKMFMWMFMWHWFPDPDVPDTTFTATAKIAFDQGGDMDHHHDRYYYDYQYYHQDDPRDGGMDGAFFGQKKKKKKKAACLQHHQWQFDAPVCRPFWKFKDKDFPDWQDDDDVPPPPPPTPADDKDKFKWKFFLVDIDAGHDADPRHDTYDHRMMIMIMIIHNCQQTIKMKMWIFGPPFQAQPDPPDPGRRRFWMWIDGSNVVVVVVFQWDKDKTFTATPNDRDTRTIGIITMGMFHAQPPDGAGSPHACAQDDDDDFAAEEAELQQFAQPPDPDHDPAHGQFLVSNQNNVVLPHLAYEWEWFQALVGFIWTDHAQWWWAFDDDDPDPDDTDIDIDGRNDHHLVCLQPGDIGHPCVVVPPPPPPPSPPPPPVPRRRRHIDTPLCNLPSHDLSRAYEYEYDDWFAFNVGAIGVSDPDDDRLNSGLSSVVVSCVVRNVPHAYEYEYCDLVNQLNVLNHHRHHAYAYEEAADDPVDGATSDSCRHHLSSVLSSCVNSVGQAYEYELVVCVVPVVSQVVSVVSSHQYEYEDAQLQDVVSVVVNSVSPHRYYYHNRSPVVVVVVVVVVVD/DQKAKEKEKAWDDDDPQKFKWKAKCDVQQPNLFPLSTGTWDWDDDDDDITMTMDITIDDAQDKMFMWMFMWHWFPDPDVPDTTFTATAKIAFPQGGDMDHHHDRYYYDYQYYHQDDPRDGGMDGAFFGQKKKKKKKAACLQHHQWQFDAPVPRPFWKFKDKDFPDWQDDDDVPPPPPPTPADDKDKFKWKFFLVDTDAGHDADPRHDTDDHRMMIMIMIIHNCQQTIKMKMWIFGPPFQACPDPPDPGTRRFWMWIDGSNVVVVVVFQWDKDKTFTATPVDRDTRTIGIITMGMFHAQPPDDAGSPHACAQDDDDDFAAEEAELQQFAQPPDPDHDPAHGQFLVSNQNNVVLPHLAYEWEWFQALVGFIWTDHAQKWWAFDDDDPDPDDTDTDIDGRNDHHLVCLQPGDIGHPCVVVPPPPPPPVPPPPPVDPRRRHIDTPLCNLPSHDLSRAYAYEYDDWFAFNVGAIGVSDPDDDRLNSGVSSVVVSCVVRNVPHAYEYEYCDLVNQLNVLNHHRHHAYAYEEAADDPVDGATSDSCRRHLSSVLSSCVRSVGQAYEYELVRCVVPVVSLVVSVVSSHQYEYEDAQLQDVVSVVVNSVSPHRYYYHNRSPVVVVVVVVVVVD

Nearest PDB structures (foldseek):
  2z0b-assembly1_A  TM=9.352E-01  e=1.074E-18  Homo sapiens
  2z0b-assembly9_D  TM=9.234E-01  e=1.203E-18  Homo sapiens
  2z0b-assembly8_C  TM=9.334E-01  e=1.036E-17  Homo sapiens
  2vn7-assembly1_A  TM=8.290E-01  e=1.599E-07  Trichoderma reesei
  1kum-assembly1_A  TM=6.774E-01  e=4.623E-05  Aspergillus niger

Organism: Callithrix jacchus (NCBI:txid9483)